Protein AF-0000000087802204 (afdb_homodimer)

Foldseek 3Di:
DDDDLVLLVLLCLLCLLLCADPNLQDQDLVVLLVSCVVCVVRSDVSDDPDDSNRSSVSSNVCSVVSLSPDVVNVCVSPVPLPDDDPVVVVVQVVQQVVQQVVLVVVLVVVVVVVVVVVVVVVVDDDPDPDPPPPDDDDDPDDDDDDDDDDDYDDDDDDPPDPPPPPPPPPPPPPVPPPPPPPPPDDAPDDAFDDLVVLLVLLVVLQLLLLQLLVVLCCVFPVVVCVVVVPDHSVVDGLLNSLVPCVSCVVVGDPPQFQLDPDDSNVLSVLQVSSVVCNVVSPGHHLVSSLVSLVSSLSRSVRNVPVVSNVVSVVVSVSSVSVSVSVVSSSSVVSVVVVVVVVVVVVVVVVVVVVVVVVVVVVVVVVVVVVVVVVVVVVVCCVPPVVVVVVVVVPPPPPPPDDPD/DDDDLVLLVLLCLLCLLLCADPNLQDQDLVVLLVSCVVCVVRSDVSDDPDDSNRSSVSSNVCSVVSLSPDVVNVCVSPVPLPDDDPVVVVVQVVQQVVQQVVLVVVLVVVVVVVVVVVVVVVVDDDPDPDPDPPDPPDDPDDDDDDDDDDDDDDDDDDPPDPPPPPPPPPVPPPVPPPPPPPPPDDAPDDAFDDLVVLLVLLVVLQLLLLQLLVVLCCVFPVVVCVVVVPPHSVVDGLLNSLVPCVVCVVVGDPPQFQLDPDDSNVLSVLQVSSVVCNVVSPGHHLVSSLVSLVSSLSRSVRNVPVVVNVVSVVVSVSSVVVSVSVVSSSSVVSVVVVVVVVVVVVVVVVVVVVVVVVVVVVVVVVVVVVVVVVVVVVVCCVPPVVVVVVVVVPPPPPPPPDPD

Structure (mmCIF, N/CA/C/O backbone):
data_AF-0000000087802204-model_v1
#
loop_
_entity.id
_entity.type
_entity.pdbx_description
1 polymer 'Ubiquinol-cytochrome-c reductase cytochrome c1'
#
loop_
_atom_site.group_PDB
_atom_site.id
_atom_site.type_symbol
_atom_site.label_atom_id
_atom_site.label_alt_id
_atom_site.label_comp_id
_atom_site.label_asym_id
_atom_site.label_entity_id
_atom_site.label_seq_id
_atom_site.pdbx_PDB_ins_code
_atom_site.Cartn_x
_atom_site.Cartn_y
_atom_site.Cartn_z
_atom_site.occupancy
_atom_site.B_iso_or_equiv
_atom_site.auth_seq_id
_atom_site.auth_comp_id
_atom_site.auth_asym_id
_atom_site.auth_atom_id
_atom_site.pdbx_PDB_model_num
ATOM 1 N N . MET A 1 1 ? -30.859 -22.484 -11.641 1 53.09 1 MET A N 1
ATOM 2 C CA . MET A 1 1 ? -30.141 -21.562 -10.789 1 53.09 1 MET A CA 1
ATOM 3 C C . MET A 1 1 ? -29.031 -20.859 -11.562 1 53.09 1 MET A C 1
ATOM 5 O O . MET A 1 1 ? -28.281 -21.516 -12.297 1 53.09 1 MET A O 1
ATOM 9 N N . SER A 1 2 ? -29.062 -19.656 -11.781 1 74.06 2 SER A N 1
ATOM 10 C CA . SER A 1 2 ? -28.203 -18.844 -12.625 1 74.06 2 SER A CA 1
ATOM 11 C C . SER A 1 2 ? -26.797 -18.734 -12.039 1 74.06 2 SER A C 1
ATOM 13 O O . SER A 1 2 ? -26.641 -18.484 -10.844 1 74.06 2 SER A O 1
ATOM 15 N N . TYR A 1 3 ? -25.906 -19.453 -12.609 1 83.38 3 TYR A N 1
ATOM 16 C CA . TYR A 1 3 ? -24.531 -19.406 -12.125 1 83.38 3 TYR A CA 1
ATOM 17 C C . TYR A 1 3 ? -23.75 -18.281 -12.812 1 83.38 3 TYR A C 1
ATOM 19 O O . TYR A 1 3 ? -24 -17.969 -13.977 1 83.38 3 TYR A O 1
ATOM 27 N N . SER A 1 4 ? -23 -17.625 -12.031 1 86.75 4 SER A N 1
ATOM 28 C CA . SER A 1 4 ? -22.172 -16.578 -12.602 1 86.75 4 SER A CA 1
ATOM 29 C C . SER A 1 4 ? -21.109 -17.172 -13.531 1 86.75 4 SER A C 1
ATOM 31 O O . SER A 1 4 ? -20.734 -18.328 -13.398 1 86.75 4 SER A O 1
ATOM 33 N N . ALA A 1 5 ? -20.703 -16.359 -14.477 1 87.81 5 ALA A N 1
ATOM 34 C CA . ALA A 1 5 ? -19.688 -16.781 -15.43 1 87.81 5 ALA A CA 1
ATOM 35 C C . ALA A 1 5 ? -18.391 -17.156 -14.719 1 87.81 5 ALA A C 1
ATOM 37 O O . ALA A 1 5 ? -17.688 -18.094 -15.125 1 87.81 5 ALA A O 1
ATOM 38 N N . ALA A 1 6 ? -18.109 -16.438 -13.664 1 88.12 6 ALA A N 1
ATOM 39 C CA . ALA A 1 6 ? -16.891 -16.688 -12.906 1 88.12 6 ALA A CA 1
ATOM 40 C C . ALA A 1 6 ? -16.953 -18.031 -12.188 1 88.12 6 ALA A C 1
ATOM 42 O O . ALA A 1 6 ? -15.961 -18.75 -12.117 1 88.12 6 ALA A O 1
ATOM 43 N N . GLU A 1 7 ? -18.109 -18.328 -11.68 1 90.56 7 GLU A N 1
ATOM 44 C CA . GLU A 1 7 ? -18.281 -19.609 -11.008 1 90.56 7 GLU A CA 1
ATOM 45 C C . GLU A 1 7 ? -18.172 -20.781 -11.992 1 90.56 7 GLU A C 1
ATOM 47 O O . GLU A 1 7 ? -17.531 -21.797 -11.68 1 90.56 7 GLU A O 1
ATOM 52 N N . LYS A 1 8 ? -18.766 -20.578 -13.156 1 93.38 8 LYS A N 1
ATOM 53 C CA . LYS A 1 8 ? -18.703 -21.625 -14.18 1 93.38 8 LYS A CA 1
ATOM 54 C C . LYS A 1 8 ? -17.25 -21.859 -14.633 1 93.38 8 LYS A C 1
ATOM 56 O O . LYS A 1 8 ? -16.859 -23 -14.852 1 93.38 8 LYS A O 1
ATOM 61 N N . GLN A 1 9 ? -16.578 -20.75 -14.734 1 93.19 9 GLN A N 1
ATOM 62 C CA . GLN A 1 9 ? -15.18 -20.859 -15.172 1 93.19 9 GLN A CA 1
ATOM 63 C C . GLN A 1 9 ? -14.344 -21.625 -14.141 1 93.19 9 GLN A C 1
ATOM 65 O O . GLN A 1 9 ? -13.5 -22.438 -14.508 1 93.19 9 GLN A O 1
ATOM 70 N N . ARG A 1 10 ? -14.57 -21.375 -12.906 1 91.88 10 ARG A N 1
ATOM 71 C CA . ARG A 1 10 ? -13.828 -22.031 -11.844 1 91.88 10 ARG A CA 1
ATOM 72 C C . ARG A 1 10 ? -14.125 -23.531 -11.82 1 91.88 10 ARG A C 1
ATOM 74 O O . ARG A 1 10 ? -13.211 -24.344 -11.664 1 91.88 10 ARG A O 1
ATOM 81 N N . VAL A 1 11 ? -15.328 -23.844 -11.961 1 94.31 11 VAL A N 1
ATOM 82 C CA . VAL A 1 11 ? -15.727 -25.25 -11.953 1 94.31 11 VAL A CA 1
ATOM 83 C C . VAL A 1 11 ? -15.18 -25.953 -13.195 1 94.31 11 VAL A C 1
ATOM 85 O O . VAL A 1 11 ? -14.734 -27.094 -13.125 1 94.31 11 VAL A O 1
ATOM 88 N N . PHE A 1 12 ? -15.234 -25.266 -14.297 1 95.06 12 PHE A N 1
ATOM 89 C CA . PHE A 1 12 ? -14.703 -25.828 -15.539 1 95.06 12 PHE A CA 1
ATOM 90 C C . PHE A 1 12 ? -13.234 -26.188 -15.375 1 95.06 12 PHE A C 1
ATOM 92 O O . PHE A 1 12 ? -12.82 -27.297 -15.727 1 95.06 12 PHE A O 1
ATOM 99 N N . LEU A 1 13 ? -12.492 -25.25 -14.836 1 93.38 13 LEU A N 1
ATOM 100 C CA . LEU A 1 13 ? -11.055 -25.453 -14.688 1 93.38 13 LEU A CA 1
ATOM 101 C C . LEU A 1 13 ? -10.766 -26.578 -13.688 1 93.38 13 LEU A C 1
ATOM 103 O O . LEU A 1 13 ? -9.883 -27.406 -13.914 1 93.38 13 LEU A O 1
ATOM 107 N N . ALA A 1 14 ? -11.484 -26.641 -12.633 1 93.44 14 ALA A N 1
ATOM 108 C CA . ALA A 1 14 ? -11.242 -27.625 -11.578 1 93.44 14 ALA A CA 1
ATOM 109 C C . ALA A 1 14 ? -11.664 -29.031 -12.023 1 93.44 14 ALA A C 1
ATOM 111 O O . ALA A 1 14 ? -11.055 -30.016 -11.633 1 93.44 14 ALA A O 1
ATOM 112 N N . CYS A 1 15 ? -12.672 -29.078 -12.891 1 94.56 15 CYS A N 1
ATOM 113 C CA . CYS A 1 15 ? -13.25 -30.375 -13.219 1 94.56 15 CYS A CA 1
ATOM 114 C C . CYS A 1 15 ? -12.836 -30.828 -14.617 1 94.56 15 CYS A C 1
ATOM 116 O O . CYS A 1 15 ? -13.117 -31.953 -15.016 1 94.56 15 CYS A O 1
ATOM 118 N N . LYS A 1 16 ? -12.156 -30.047 -15.328 1 93.62 16 LYS A N 1
ATOM 119 C CA . LYS A 1 16 ? -11.742 -30.375 -16.688 1 93.62 16 LYS A CA 1
ATOM 120 C C . LYS A 1 16 ? -10.922 -31.656 -16.719 1 93.62 16 LYS A C 1
ATOM 122 O O . LYS A 1 16 ? -11.102 -32.5 -17.609 1 93.62 16 LYS A O 1
ATOM 127 N N . PRO A 1 17 ? -10.102 -31.922 -15.695 1 92.44 17 PRO A N 1
ATOM 128 C CA . PRO A 1 17 ? -9.32 -33.156 -15.719 1 92.44 17 PRO A CA 1
ATOM 129 C C . PRO A 1 17 ? -10.188 -34.406 -15.531 1 92.44 17 PRO A C 1
ATOM 131 O O . PRO A 1 17 ? -9.883 -35.469 -16.094 1 92.44 17 PRO A O 1
ATOM 134 N N . ILE A 1 18 ? -11.234 -34.312 -14.781 1 93.75 18 ILE A N 1
ATOM 135 C CA . ILE A 1 18 ? -12.047 -35.469 -14.438 1 93.75 18 ILE A CA 1
ATOM 136 C C . ILE A 1 18 ? -13.039 -35.781 -15.555 1 93.75 18 ILE A C 1
ATOM 138 O O . ILE A 1 18 ? -13.508 -36.906 -15.703 1 93.75 18 ILE A O 1
ATOM 142 N N . PHE A 1 19 ? -13.383 -34.719 -16.281 1 93.88 19 PHE A N 1
ATOM 143 C CA . PHE A 1 19 ? -14.352 -34.906 -17.359 1 93.88 19 PHE A CA 1
ATOM 144 C C . PHE A 1 19 ? -13.672 -34.75 -18.719 1 93.88 19 PHE A C 1
ATOM 146 O O . PHE A 1 19 ? -14.078 -33.938 -19.531 1 93.88 19 PHE A O 1
ATOM 153 N N . ALA A 1 20 ? -12.656 -35.469 -18.891 1 88.31 20 ALA A N 1
ATOM 154 C CA . ALA A 1 20 ? -11.93 -35.531 -20.172 1 88.31 20 ALA A CA 1
ATOM 155 C C . ALA A 1 20 ? -12.109 -36.875 -20.828 1 88.31 20 ALA A C 1
ATOM 157 O O . ALA A 1 20 ? -12.5 -37.844 -20.188 1 88.31 20 ALA A O 1
ATOM 158 N N . GLY A 1 21 ? -11.977 -37 -22.156 1 82.5 21 GLY A N 1
ATOM 159 C CA . GLY A 1 21 ? -12.094 -38.281 -22.875 1 82.5 21 GLY A CA 1
ATOM 160 C C . GLY A 1 21 ? -13.5 -38.844 -22.859 1 82.5 21 GLY A C 1
ATOM 161 O O . GLY A 1 21 ? -14.469 -38.125 -23.125 1 82.5 21 GLY A O 1
ATOM 162 N N . PRO A 1 22 ? -13.602 -40.125 -22.469 1 83.06 22 PRO A N 1
ATOM 163 C CA . PRO A 1 22 ? -14.93 -40.75 -22.453 1 83.06 22 PRO A CA 1
ATOM 164 C C . PRO A 1 22 ? -15.836 -40.188 -21.359 1 83.06 22 PRO A C 1
ATOM 166 O O . PRO A 1 22 ? -17.062 -40.25 -21.484 1 83.06 22 PRO A O 1
ATOM 169 N N . GLN A 1 23 ? -15.227 -39.656 -20.391 1 90 23 GLN A N 1
ATOM 170 C CA . GLN A 1 23 ? -16 -39.156 -19.266 1 90 23 GLN A CA 1
ATOM 171 C C . GLN A 1 23 ? -16.641 -37.812 -19.594 1 90 23 GLN A C 1
ATOM 173 O O . GLN A 1 23 ? -17.469 -37.312 -18.828 1 90 23 GLN A O 1
ATOM 178 N N . ALA A 1 24 ? -16.234 -37.188 -20.688 1 91.38 24 ALA A N 1
ATOM 179 C CA . ALA A 1 24 ? -16.797 -35.906 -21.094 1 91.38 24 ALA A CA 1
ATOM 180 C C . ALA A 1 24 ? -18.219 -36.062 -21.641 1 91.38 24 ALA A C 1
ATOM 182 O O . ALA A 1 24 ? -18.953 -35.062 -21.766 1 91.38 24 ALA A O 1
ATOM 183 N N . GLY A 1 25 ? -18.594 -37.312 -21.859 1 89.88 25 GLY A N 1
ATOM 184 C CA . GLY A 1 25 ? -19.906 -37.562 -22.422 1 89.88 25 GLY A CA 1
ATOM 185 C C . GLY A 1 25 ? -20.953 -37.875 -21.359 1 89.88 25 GLY A C 1
ATOM 186 O O . GLY A 1 25 ? -22.109 -38.125 -21.688 1 89.88 25 GLY A O 1
ATOM 187 N N . LEU A 1 26 ? -20.609 -37.781 -20.141 1 92.19 26 LEU A N 1
ATOM 188 C CA . LEU A 1 26 ? -21.531 -38.062 -19.047 1 92.19 26 LEU A CA 1
ATOM 189 C C . LEU A 1 26 ? -22.641 -37 -18.984 1 92.19 26 LEU A C 1
ATOM 191 O O . LEU A 1 26 ? -22.375 -35.812 -19.172 1 92.19 26 LEU A O 1
ATOM 195 N N . ARG A 1 27 ? -23.953 -37.531 -18.75 1 93.44 27 ARG A N 1
ATOM 196 C CA . ARG A 1 27 ? -25.062 -36.594 -18.734 1 93.44 27 ARG A CA 1
ATOM 197 C C . ARG A 1 27 ? -25.922 -36.781 -17.469 1 93.44 27 ARG A C 1
ATOM 199 O O . ARG A 1 27 ? -26.609 -35.844 -17.047 1 93.44 27 ARG A O 1
ATOM 206 N N . LYS A 1 28 ? -25.75 -37.875 -16.875 1 93.69 28 LYS A N 1
ATOM 207 C CA . LYS A 1 28 ? -26.562 -38.188 -15.703 1 93.69 28 LYS A CA 1
ATOM 208 C C . LYS A 1 28 ? -25.969 -37.562 -14.438 1 93.69 28 LYS A C 1
ATOM 210 O O . LYS A 1 28 ? -24.797 -37.812 -14.125 1 93.69 28 LYS A O 1
ATOM 215 N N . LEU A 1 29 ? -26.797 -36.969 -13.727 1 94.44 29 LEU A N 1
ATOM 216 C CA . LEU A 1 29 ? -26.359 -36.188 -12.562 1 94.44 29 LEU A CA 1
ATOM 217 C C . LEU A 1 29 ? -25.797 -37.125 -11.492 1 94.44 29 LEU A C 1
ATOM 219 O O . LEU A 1 29 ? -24.812 -36.781 -10.828 1 94.44 29 LEU A O 1
ATOM 223 N N . LYS A 1 30 ? -26.344 -38.219 -11.305 1 93.69 30 LYS A N 1
ATOM 224 C CA . LYS A 1 30 ? -25.906 -39.156 -10.266 1 93.69 30 LYS A CA 1
ATOM 225 C C . LYS A 1 30 ? -24.484 -39.625 -10.523 1 93.69 30 LYS A C 1
ATOM 227 O O . LYS A 1 30 ? -23.672 -39.719 -9.594 1 93.69 30 LYS A O 1
ATOM 232 N N . ILE A 1 31 ? -24.172 -39.875 -11.781 1 95 31 ILE A N 1
ATOM 233 C CA . ILE A 1 31 ? -22.844 -40.375 -12.156 1 95 31 ILE A CA 1
ATOM 234 C C . ILE A 1 31 ? -21.828 -39.25 -12.055 1 95 31 ILE A C 1
ATOM 236 O O . ILE A 1 31 ? -20.688 -39.469 -11.625 1 95 31 ILE A O 1
ATOM 240 N N . ILE A 1 32 ? -22.328 -38.094 -12.445 1 95.38 32 ILE A N 1
ATOM 241 C CA . ILE A 1 32 ? -21.469 -36.938 -12.383 1 95.38 32 ILE A CA 1
ATOM 242 C C . ILE A 1 32 ? -21.094 -36.625 -10.93 1 95.38 32 ILE A C 1
ATOM 244 O O . ILE A 1 32 ? -19.938 -36.375 -10.617 1 95.38 32 ILE A O 1
ATOM 248 N N . LYS A 1 33 ? -22.094 -36.625 -10.078 1 95.12 33 LYS A N 1
ATOM 249 C CA . LYS A 1 33 ? -21.875 -36.406 -8.656 1 95.12 33 LYS A CA 1
ATOM 250 C C . LYS A 1 33 ? -20.922 -37.438 -8.055 1 95.12 33 LYS A C 1
ATOM 252 O O . LYS A 1 33 ? -20.062 -37.094 -7.234 1 95.12 33 LYS A O 1
ATOM 257 N N . LYS A 1 34 ? -21.016 -38.625 -8.5 1 94.69 34 LYS A N 1
ATOM 258 C CA . LYS A 1 34 ? -20.156 -39.688 -7.992 1 94.69 34 LYS A CA 1
ATOM 259 C C . LYS A 1 34 ? -18.703 -39.5 -8.43 1 94.69 34 LYS A C 1
ATOM 261 O O . LYS A 1 34 ? -17.781 -39.688 -7.641 1 94.69 34 LYS A O 1
ATOM 266 N N . ARG A 1 35 ? -18.578 -39.156 -9.688 1 94.31 35 ARG A N 1
ATOM 267 C CA . ARG A 1 35 ? -17.234 -38.938 -10.203 1 94.31 35 ARG A CA 1
ATOM 268 C C . ARG A 1 35 ? -16.531 -37.812 -9.477 1 94.31 35 ARG A C 1
ATOM 270 O O . ARG A 1 35 ? -15.336 -37.906 -9.172 1 94.31 35 ARG A O 1
ATOM 277 N N . ILE A 1 36 ? -17.297 -36.75 -9.195 1 94.38 36 ILE A N 1
ATOM 278 C CA . ILE A 1 36 ? -16.734 -35.625 -8.477 1 94.38 36 ILE A CA 1
ATOM 279 C C . ILE A 1 36 ? -16.438 -36 -7.031 1 94.38 36 ILE A C 1
ATOM 281 O O . ILE A 1 36 ? -15.406 -35.625 -6.48 1 94.38 36 ILE A O 1
ATOM 285 N N . ALA A 1 37 ? -17.281 -36.812 -6.492 1 94.44 37 ALA A N 1
ATOM 286 C CA . ALA A 1 37 ? -17.125 -37.25 -5.113 1 94.44 37 ALA A CA 1
ATOM 287 C C . ALA A 1 37 ? -15.891 -38.156 -4.969 1 94.44 37 ALA A C 1
ATOM 289 O O . ALA A 1 37 ? -15.219 -38.125 -3.932 1 94.44 37 ALA A O 1
ATOM 290 N N . ASP A 1 38 ? -15.586 -38.906 -6.027 1 93.5 38 ASP A N 1
ATOM 291 C CA . ASP A 1 38 ? -14.43 -39.812 -6.004 1 93.5 38 ASP A CA 1
ATOM 292 C C . ASP A 1 38 ? -13.125 -39 -5.91 1 93.5 38 ASP A C 1
ATOM 294 O O . ASP A 1 38 ? -12.117 -39.531 -5.426 1 93.5 38 ASP A O 1
ATOM 298 N N . HIS A 1 39 ? -13.133 -37.812 -6.375 1 93.69 39 HIS A N 1
ATOM 299 C CA . HIS A 1 39 ? -11.922 -36.969 -6.379 1 93.69 39 HIS A CA 1
ATOM 300 C C . HIS A 1 39 ? -12.117 -35.719 -5.559 1 93.69 39 HIS A C 1
ATOM 302 O O . HIS A 1 39 ? -11.453 -34.688 -5.801 1 93.69 39 HIS A O 1
ATOM 308 N N . GLU A 1 40 ? -13.008 -35.75 -4.652 1 91.5 40 GLU A N 1
ATOM 309 C CA . GLU A 1 40 ? -13.406 -34.562 -3.895 1 91.5 40 GLU A CA 1
ATOM 310 C C . GLU A 1 40 ? -12.242 -34 -3.082 1 91.5 40 GLU A C 1
ATOM 312 O O . GLU A 1 40 ? -12.117 -32.781 -2.924 1 91.5 40 GLU A O 1
ATOM 317 N N . ASN A 1 41 ? -11.383 -34.875 -2.611 1 90.94 41 ASN A N 1
ATOM 318 C CA . ASN A 1 41 ? -10.258 -34.438 -1.781 1 90.94 41 ASN A CA 1
ATOM 319 C C . ASN A 1 41 ? -9.328 -33.5 -2.537 1 90.94 41 ASN A C 1
ATOM 321 O O . ASN A 1 41 ? -8.711 -32.625 -1.938 1 90.94 41 ASN A O 1
ATOM 325 N N . LEU A 1 42 ? -9.266 -33.656 -3.828 1 91.31 42 LEU A N 1
ATOM 326 C CA . LEU A 1 42 ? -8.336 -32.844 -4.621 1 91.31 42 LEU A CA 1
ATOM 327 C C . LEU A 1 42 ? -9.055 -31.672 -5.281 1 91.31 42 LEU A C 1
ATOM 329 O O . LEU A 1 42 ? -8.43 -30.656 -5.598 1 91.31 42 LEU A O 1
ATOM 333 N N . ILE A 1 43 ? -10.383 -31.75 -5.449 1 92.06 43 ILE A N 1
ATOM 334 C CA . ILE A 1 43 ? -11.141 -30.734 -6.156 1 92.06 43 ILE A CA 1
ATOM 335 C C . ILE A 1 43 ? -11.625 -29.672 -5.164 1 92.06 43 ILE A C 1
ATOM 337 O O . ILE A 1 43 ? -11.688 -28.484 -5.496 1 92.06 43 ILE A O 1
ATOM 341 N N . ARG A 1 44 ? -11.867 -30.031 -3.953 1 89.69 44 ARG A N 1
ATOM 342 C CA . ARG A 1 44 ? -12.477 -29.156 -2.949 1 89.69 44 ARG A CA 1
ATOM 343 C C . ARG A 1 44 ? -11.586 -27.969 -2.646 1 89.69 44 ARG A C 1
ATOM 345 O O . ARG A 1 44 ? -12.07 -26.828 -2.582 1 89.69 44 ARG A O 1
ATOM 352 N N . PRO A 1 45 ? -10.312 -28.219 -2.51 1 88.88 45 PRO A N 1
ATOM 353 C CA . PRO A 1 45 ? -9.461 -27.078 -2.193 1 88.88 45 PRO A CA 1
ATOM 354 C C . PRO A 1 45 ? -9.422 -26.047 -3.314 1 88.88 45 PRO A C 1
ATOM 356 O O . PRO A 1 45 ? -9.133 -24.859 -3.068 1 88.88 45 PRO A O 1
ATOM 359 N N . MET A 1 46 ? -9.695 -26.438 -4.516 1 90.94 46 MET A N 1
ATOM 360 C CA . MET A 1 46 ? -9.641 -25.547 -5.668 1 90.94 46 MET A CA 1
ATOM 361 C C . MET A 1 46 ? -10.945 -24.766 -5.809 1 90.94 46 MET A C 1
ATOM 363 O O . MET A 1 46 ? -11.016 -23.797 -6.559 1 90.94 46 MET A O 1
ATOM 367 N N . LEU A 1 47 ? -11.969 -25.219 -5.125 1 92.06 47 LEU A N 1
ATOM 368 C CA . LEU A 1 47 ? -13.281 -24.578 -5.184 1 92.06 47 LEU A CA 1
ATOM 369 C C . LEU A 1 47 ? -13.758 -24.203 -3.787 1 92.06 47 LEU A C 1
ATOM 371 O O . LEU A 1 47 ? -14.789 -24.688 -3.324 1 92.06 47 LEU A O 1
ATOM 375 N N . PRO A 1 48 ? -13.031 -23.203 -3.303 1 87.38 48 PRO A N 1
ATOM 376 C CA . PRO A 1 48 ? -13.477 -22.812 -1.961 1 87.38 48 PRO A CA 1
ATOM 377 C C . PRO A 1 48 ? -14.883 -22.219 -1.95 1 87.38 48 PRO A C 1
ATOM 379 O O . PRO A 1 48 ? -15.211 -21.406 -2.812 1 87.38 48 PRO A O 1
ATOM 382 N N . GLY A 1 49 ? -15.719 -22.688 -1.049 1 85.75 49 GLY A N 1
ATOM 383 C CA . GLY A 1 49 ? -17.062 -22.141 -0.892 1 85.75 49 GLY A CA 1
ATOM 384 C C . GLY A 1 49 ? -18.109 -22.906 -1.689 1 85.75 49 GLY A C 1
ATOM 385 O O . GLY A 1 49 ? -19.297 -22.625 -1.577 1 85.75 49 GLY A O 1
ATOM 386 N N . PHE A 1 50 ? -17.625 -23.766 -2.568 1 89.75 50 PHE A N 1
ATOM 387 C CA . PHE A 1 50 ? -18.562 -24.531 -3.383 1 89.75 50 PHE A CA 1
ATOM 388 C C . PHE A 1 50 ? -18.938 -25.828 -2.691 1 89.75 50 PHE A C 1
ATOM 390 O O . PHE A 1 50 ? -18.109 -26.469 -2.059 1 89.75 50 PHE A O 1
ATOM 397 N N . ASN A 1 51 ? -20.172 -26.156 -2.719 1 90.31 51 ASN A N 1
ATOM 398 C CA . ASN A 1 51 ? -20.641 -27.469 -2.258 1 90.31 51 ASN A CA 1
ATOM 399 C C . ASN A 1 51 ? -20.703 -28.469 -3.402 1 90.31 51 ASN A C 1
ATOM 401 O O . ASN A 1 51 ? -20.625 -28.094 -4.574 1 90.31 51 ASN A O 1
ATOM 405 N N . LEU A 1 52 ? -20.766 -29.734 -3.045 1 92.56 52 LEU A N 1
ATOM 406 C CA . LEU A 1 52 ? -20.766 -30.812 -4.023 1 92.56 52 LEU A CA 1
ATOM 407 C C . LEU A 1 52 ? -21.984 -30.719 -4.934 1 92.56 52 LEU A C 1
ATOM 409 O O . LEU A 1 52 ? -21.875 -30.938 -6.145 1 92.56 52 LEU A O 1
ATOM 413 N N . LYS A 1 53 ? -23.094 -30.359 -4.375 1 91.69 53 LYS A N 1
ATOM 414 C CA . LYS A 1 53 ? -24.328 -30.266 -5.148 1 91.69 53 LYS A CA 1
ATOM 415 C C . LYS A 1 53 ? -24.234 -29.141 -6.18 1 91.69 53 LYS A C 1
ATOM 417 O O . LYS A 1 53 ? -24.641 -29.328 -7.332 1 91.69 53 LYS A O 1
ATOM 422 N N . ARG A 1 54 ? -23.703 -28.062 -5.723 1 92.19 54 ARG A N 1
ATOM 423 C CA . ARG A 1 54 ? -23.562 -26.922 -6.609 1 92.19 54 ARG A CA 1
ATOM 424 C C . ARG A 1 54 ? -22.562 -27.188 -7.723 1 92.19 54 ARG A C 1
ATOM 426 O O . ARG A 1 54 ? -22.812 -26.875 -8.883 1 92.19 54 ARG A O 1
ATOM 433 N N . THR A 1 55 ? -21.438 -27.75 -7.289 1 94.38 55 THR A N 1
ATOM 434 C CA . THR A 1 55 ? -20.406 -28.078 -8.273 1 94.38 55 THR A CA 1
ATOM 435 C C . THR A 1 55 ? -20.953 -29.047 -9.312 1 94.38 55 THR A C 1
ATOM 437 O O . THR A 1 55 ? -20.719 -28.891 -10.508 1 94.38 55 THR A O 1
ATOM 440 N N . ALA A 1 56 ? -21.719 -30.047 -8.859 1 95.06 56 ALA A N 1
ATOM 441 C CA . ALA A 1 56 ? -22.266 -31.047 -9.758 1 95.06 56 ALA A CA 1
ATOM 442 C C . ALA A 1 56 ? -23.312 -30.438 -10.695 1 95.06 56 ALA A C 1
ATOM 444 O O . ALA A 1 56 ? -23.391 -30.797 -11.875 1 95.06 56 ALA A O 1
ATOM 445 N N . GLY A 1 57 ? -24.062 -29.516 -10.164 1 93.69 57 GLY A N 1
ATOM 446 C CA . GLY A 1 57 ? -25.047 -28.828 -10.992 1 93.69 57 GLY A CA 1
ATOM 447 C C . GLY A 1 57 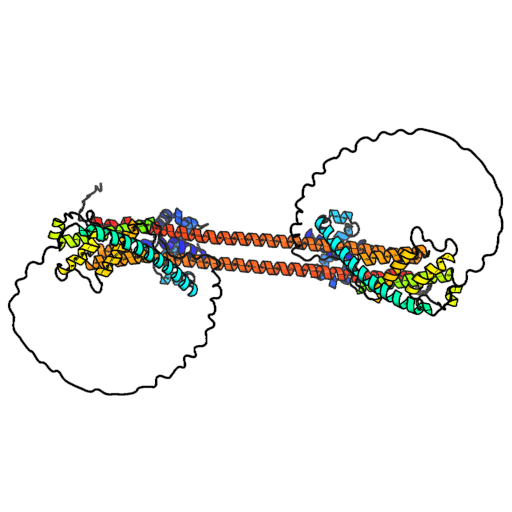? -24.422 -28.031 -12.125 1 93.69 57 GLY A C 1
ATOM 448 O O . GLY A 1 57 ? -24.891 -28.094 -13.266 1 93.69 57 GLY A O 1
ATOM 449 N N . ILE A 1 58 ? -23.391 -27.297 -11.812 1 95.12 58 ILE A N 1
ATOM 450 C CA . ILE A 1 58 ? -22.703 -26.484 -12.82 1 95.12 58 ILE A CA 1
ATOM 451 C C . ILE A 1 58 ? -22.016 -27.406 -13.828 1 95.12 58 ILE A C 1
ATOM 453 O O . ILE A 1 58 ? -22.078 -27.156 -15.039 1 95.12 58 ILE A O 1
ATOM 457 N N . ALA A 1 59 ? -21.391 -28.453 -13.297 1 95.38 59 ALA A N 1
ATOM 458 C CA . ALA A 1 59 ? -20.703 -29.406 -14.172 1 95.38 59 ALA A CA 1
ATOM 459 C C . ALA A 1 59 ? -21.672 -30.062 -15.148 1 95.38 59 ALA A C 1
ATOM 461 O O . ALA A 1 59 ? -21.344 -30.25 -16.328 1 95.38 59 ALA A O 1
ATOM 462 N N . LYS A 1 60 ? -22.844 -30.391 -14.664 1 95.31 60 LYS A N 1
ATOM 463 C CA . LYS A 1 60 ? -23.859 -31.016 -15.531 1 95.31 60 LYS A CA 1
ATOM 464 C C . LYS A 1 60 ? -24.25 -30.062 -16.656 1 95.31 60 LYS A C 1
ATOM 466 O O . LYS A 1 60 ? -24.391 -30.484 -17.812 1 95.31 60 LYS A O 1
ATOM 471 N N . ASP A 1 61 ? -24.484 -28.859 -16.281 1 94.94 61 ASP A N 1
ATOM 472 C CA . ASP A 1 61 ? -24.844 -27.859 -17.297 1 94.94 61 ASP A CA 1
ATOM 473 C C . ASP A 1 61 ? -23.766 -27.75 -18.359 1 94.94 61 ASP A C 1
ATOM 475 O O . ASP A 1 61 ? -24.062 -27.719 -19.562 1 94.94 61 ASP A O 1
ATOM 479 N N . LEU A 1 62 ? -22.5 -27.656 -17.953 1 95.25 62 LEU A N 1
ATOM 480 C CA . LEU A 1 62 ? -21.375 -27.516 -18.875 1 95.25 62 LEU A CA 1
ATOM 481 C C . LEU A 1 62 ? -21.203 -28.766 -19.719 1 95.25 62 LEU A C 1
ATOM 483 O O . LEU A 1 62 ? -20.844 -28.688 -20.891 1 95.25 62 LEU A O 1
ATOM 487 N N . LEU A 1 63 ? -21.453 -29.969 -19.125 1 95.75 63 LEU A N 1
ATOM 488 C CA . LEU A 1 63 ? -21.359 -31.234 -19.844 1 95.75 63 LEU A CA 1
ATOM 489 C C . LEU A 1 63 ? -22.453 -31.344 -20.891 1 95.75 63 LEU A C 1
ATOM 491 O O . LEU A 1 63 ? -22.219 -31.844 -22 1 95.75 63 LEU A O 1
ATOM 495 N N . GLN A 1 64 ? -23.641 -30.891 -20.562 1 93.94 64 GLN A N 1
ATOM 496 C CA . GLN A 1 64 ? -24.75 -30.922 -21.5 1 93.94 64 GLN A CA 1
ATOM 497 C C . GLN A 1 64 ? -24.484 -30.031 -22.719 1 93.94 64 GLN A C 1
ATOM 499 O O . GLN A 1 64 ? -24.891 -30.359 -23.828 1 93.94 64 GLN A O 1
ATOM 504 N N . ARG A 1 65 ? -23.812 -28.953 -22.469 1 94 65 ARG A N 1
ATOM 505 C CA . ARG A 1 65 ? -23.5 -28.031 -23.547 1 94 65 ARG A CA 1
ATOM 506 C C . ARG A 1 65 ? -22.219 -28.453 -24.266 1 94 65 ARG A C 1
ATOM 508 O O . ARG A 1 65 ? -21.719 -27.734 -25.141 1 94 65 ARG A O 1
ATOM 515 N N . GLU A 1 66 ? -21.609 -29.484 -23.844 1 94.06 66 GLU A N 1
ATOM 516 C CA . GLU A 1 66 ? -20.453 -30.125 -24.469 1 94.06 66 GLU A CA 1
ATOM 517 C C . GLU A 1 66 ? -19.203 -29.234 -24.359 1 94.06 66 GLU A C 1
ATOM 519 O O . GLU A 1 66 ? -18.375 -29.203 -25.266 1 94.06 66 GLU A O 1
ATOM 524 N N . VAL A 1 67 ? -19.156 -28.469 -23.344 1 93.81 67 VAL A N 1
ATOM 525 C CA . VAL A 1 67 ? -18.031 -27.547 -23.141 1 93.81 67 VAL A CA 1
ATOM 526 C C . VAL A 1 67 ? -16.797 -28.344 -22.75 1 93.81 67 VAL A C 1
ATOM 528 O O . VAL A 1 67 ? -15.672 -27.984 -23.125 1 93.81 67 VAL A O 1
ATOM 531 N N . PHE A 1 68 ? -16.969 -29.484 -22.031 1 94 68 PHE A N 1
ATOM 532 C CA . PHE A 1 68 ? -15.836 -30.312 -21.625 1 94 68 PHE A CA 1
ATOM 533 C C . PHE A 1 68 ? -15.32 -31.156 -22.781 1 94 68 PHE A C 1
ATOM 535 O O . PHE A 1 68 ? -14.141 -31.5 -22.828 1 94 68 PHE A O 1
ATOM 542 N N . GLN A 1 69 ? -16.125 -31.438 -23.734 1 89.94 69 GLN A N 1
ATOM 543 C CA . GLN A 1 69 ? -15.812 -32.375 -24.812 1 89.94 69 GLN A CA 1
ATOM 544 C C . GLN A 1 69 ? -15.148 -31.656 -25.984 1 89.94 69 GLN A C 1
ATOM 546 O O . GLN A 1 69 ? -14.188 -32.156 -26.562 1 89.94 69 GLN A O 1
ATOM 551 N N . LEU A 1 70 ? -15.711 -30.469 -26.281 1 90.5 70 LEU A N 1
ATOM 552 C CA . LEU A 1 70 ? -15.227 -29.75 -27.469 1 90.5 70 LEU A CA 1
ATOM 553 C C . LEU A 1 70 ? -14.461 -28.484 -27.062 1 90.5 70 LEU A C 1
ATOM 555 O O . LEU A 1 70 ? -15.023 -27.609 -26.406 1 90.5 70 LEU A O 1
ATOM 559 N N . ASP A 1 71 ? -13.32 -28.359 -27.578 1 88.88 71 ASP A N 1
ATOM 560 C CA . ASP A 1 71 ? -12.477 -27.203 -27.281 1 88.88 71 ASP A CA 1
ATOM 561 C C . ASP A 1 71 ? -13.07 -25.922 -27.859 1 88.88 71 ASP A C 1
ATOM 563 O O . ASP A 1 71 ? -12.953 -24.859 -27.25 1 88.88 71 ASP A O 1
ATOM 567 N N . MET A 1 72 ? -13.703 -26.062 -28.953 1 91.56 72 MET A N 1
ATOM 568 C CA . MET A 1 72 ? -14.281 -24.891 -29.609 1 91.56 72 MET A CA 1
ATOM 569 C C . MET A 1 72 ? -15.383 -24.266 -28.766 1 91.56 72 MET A C 1
ATOM 571 O O . MET A 1 72 ? -15.477 -23.047 -28.656 1 91.56 72 MET A O 1
ATOM 575 N N . LYS A 1 73 ? -16.172 -25.094 -28.172 1 93.44 73 LYS A N 1
ATOM 576 C CA . LYS A 1 73 ? -17.25 -24.594 -27.344 1 93.44 73 LYS A CA 1
ATOM 577 C C . LYS A 1 73 ? -16.719 -24.016 -26.031 1 93.44 73 LYS A C 1
ATOM 579 O O . LYS A 1 73 ? -17.281 -23.047 -25.5 1 93.44 73 LYS A O 1
ATOM 584 N N . ALA A 1 74 ? -15.656 -24.625 -25.578 1 93.44 74 ALA A N 1
ATOM 585 C CA . ALA A 1 74 ? -15.016 -24.078 -24.375 1 93.44 74 ALA A CA 1
ATOM 586 C C . ALA A 1 74 ? -14.438 -22.703 -24.641 1 93.44 74 ALA A C 1
ATOM 588 O O . ALA A 1 74 ? -14.516 -21.812 -23.781 1 93.44 74 ALA A O 1
ATOM 589 N N . ARG A 1 75 ? -13.898 -22.469 -25.812 1 92.12 75 ARG A N 1
ATOM 590 C CA . ARG A 1 75 ? -13.312 -21.188 -26.188 1 92.12 75 ARG A CA 1
ATOM 591 C C . ARG A 1 75 ? -14.375 -20.109 -26.297 1 92.12 75 ARG A C 1
ATOM 593 O O . ARG A 1 75 ? -14.125 -18.938 -26 1 92.12 75 ARG A O 1
ATOM 600 N N . VAL A 1 76 ? -15.547 -20.531 -26.766 1 92.31 76 VAL A N 1
ATOM 601 C CA . VAL A 1 76 ? -16.641 -19.578 -26.906 1 92.31 76 VAL A CA 1
ATOM 602 C C . VAL A 1 76 ? -17.203 -19.219 -25.547 1 92.31 76 VAL A C 1
ATOM 604 O O . VAL A 1 76 ? -17.516 -18.047 -25.281 1 92.31 76 VAL A O 1
ATOM 607 N N . GLU A 1 77 ? -17.281 -20.219 -24.703 1 92.44 77 GLU A N 1
ATOM 608 C CA . GLU A 1 77 ? -17.844 -19.984 -23.375 1 92.44 77 GLU A CA 1
ATOM 609 C C . GLU A 1 77 ? -16.875 -19.203 -22.5 1 92.44 77 GLU A C 1
ATOM 611 O O . GLU A 1 77 ? -17.297 -18.375 -21.688 1 92.44 77 GLU A O 1
ATOM 616 N N . PHE A 1 78 ? -15.602 -19.641 -22.578 1 93.31 78 PHE A N 1
ATOM 617 C CA . PHE A 1 78 ? -14.586 -18.984 -21.766 1 93.31 78 PHE A CA 1
ATOM 618 C C . PHE A 1 78 ? -13.422 -18.5 -22.609 1 93.31 78 PHE A C 1
ATOM 620 O O . PHE A 1 78 ? -12.312 -19.016 -22.516 1 93.31 78 PHE A O 1
ATOM 627 N N . PRO A 1 79 ? -13.57 -17.391 -23.281 1 88.75 79 PRO A N 1
ATOM 628 C CA . PRO A 1 79 ? -12.531 -16.922 -24.203 1 88.75 79 PRO A CA 1
ATOM 629 C C . PRO A 1 79 ? -11.266 -16.469 -23.469 1 88.75 79 PRO A C 1
ATOM 631 O O . PRO A 1 79 ? -10.164 -16.641 -23.984 1 88.75 79 PRO A O 1
ATOM 634 N N . ASP A 1 80 ? -11.359 -16.016 -22.266 1 87 80 ASP A N 1
ATOM 635 C CA . ASP A 1 80 ? -10.227 -15.461 -21.531 1 87 80 ASP A CA 1
ATOM 636 C C . ASP A 1 80 ? -9.234 -16.562 -21.141 1 87 80 ASP A C 1
ATOM 638 O O . ASP A 1 80 ? -8.062 -16.281 -20.875 1 87 80 ASP A O 1
ATOM 642 N N . LEU A 1 81 ? -9.68 -17.766 -21.031 1 88.94 81 LEU A N 1
ATOM 643 C CA . LEU A 1 81 ? -8.828 -18.875 -20.609 1 88.94 81 LEU A CA 1
ATOM 644 C C . LEU A 1 81 ? -7.871 -19.297 -21.719 1 88.94 81 LEU A C 1
ATOM 646 O O . LEU A 1 81 ? -6.82 -19.875 -21.453 1 88.94 81 LEU A O 1
ATOM 650 N N . TYR A 1 82 ? -8.227 -19 -22.953 1 86.94 82 TYR A N 1
ATOM 651 C CA . TYR A 1 82 ? -7.465 -19.547 -24.078 1 86.94 82 TYR A CA 1
ATOM 652 C C . TYR A 1 82 ? -6.645 -18.453 -24.75 1 86.94 82 TYR A C 1
ATOM 654 O O . TYR A 1 82 ? -6.023 -18.672 -25.781 1 86.94 82 TYR A O 1
ATOM 662 N N . VAL A 1 83 ? -6.711 -17.266 -24.156 1 80.88 83 VAL A N 1
ATOM 663 C CA . VAL A 1 83 ? -5.895 -16.172 -24.672 1 80.88 83 VAL A CA 1
ATOM 664 C C . VAL A 1 83 ? -4.625 -16.031 -23.844 1 80.88 83 VAL A C 1
ATOM 666 O O . VAL A 1 83 ? -4.695 -15.883 -22.609 1 80.88 83 VAL A O 1
ATOM 669 N N . SER A 1 84 ? -3.518 -16.531 -24.391 1 75.75 84 SER A N 1
ATOM 670 C CA . SER A 1 84 ? -2.258 -16.344 -23.672 1 75.75 84 SER A CA 1
ATOM 671 C C . SER A 1 84 ? -1.37 -15.32 -24.375 1 75.75 84 SER A C 1
ATOM 673 O O . SER A 1 84 ? -1.44 -15.148 -25.594 1 75.75 84 SER A O 1
ATOM 675 N N . SER A 1 85 ? -0.71 -14.586 -23.547 1 80.31 85 SER A N 1
ATOM 676 C CA . SER A 1 85 ? 0.234 -13.625 -24.094 1 80.31 85 SER A CA 1
ATOM 677 C C . SER A 1 85 ? 1.438 -14.32 -24.719 1 80.31 85 SER A C 1
ATOM 679 O O . SER A 1 85 ? 1.963 -15.281 -24.156 1 80.31 85 SER A O 1
ATOM 681 N N . PRO A 1 86 ? 1.779 -13.922 -25.891 1 83.12 86 PRO A N 1
ATOM 682 C CA . PRO A 1 86 ? 2.955 -14.508 -26.547 1 83.12 86 PRO A CA 1
ATOM 683 C C . PRO A 1 86 ? 4.203 -14.445 -25.672 1 83.12 86 PRO A C 1
ATOM 685 O O . PRO A 1 86 ? 5.008 -15.383 -25.672 1 83.12 86 PRO A O 1
ATOM 688 N N . ALA A 1 87 ? 4.316 -13.375 -24.984 1 82 87 ALA A N 1
ATOM 689 C CA . ALA A 1 87 ? 5.484 -13.227 -24.109 1 82 87 ALA A CA 1
ATOM 690 C C . ALA A 1 87 ? 5.516 -14.32 -23.047 1 82 87 ALA A C 1
ATOM 692 O O . ALA A 1 87 ? 6.574 -14.883 -22.75 1 82 87 ALA A O 1
ATOM 693 N N . LYS A 1 88 ? 4.391 -14.625 -22.516 1 84.75 88 LYS A N 1
ATOM 694 C CA . LYS A 1 88 ? 4.305 -15.68 -21.5 1 84.75 88 LYS A CA 1
ATOM 695 C C . LYS A 1 88 ? 4.609 -17.047 -22.109 1 84.75 88 LYS A C 1
ATOM 697 O O . LYS A 1 88 ? 5.262 -17.875 -21.469 1 84.75 88 LYS A O 1
ATOM 702 N N . GLU A 1 89 ? 4.156 -17.266 -23.266 1 86.88 89 GLU A N 1
ATOM 703 C CA . GLU A 1 89 ? 4.391 -18.531 -23.938 1 86.88 89 GLU A CA 1
ATOM 704 C C . GLU A 1 89 ? 5.879 -18.766 -24.188 1 86.88 89 GLU A C 1
ATOM 706 O O . GLU A 1 89 ? 6.375 -19.875 -24 1 86.88 89 GLU A O 1
ATOM 711 N N . VAL A 1 90 ? 6.527 -17.703 -24.625 1 89.44 90 VAL A N 1
ATOM 712 C CA . VAL A 1 90 ? 7.965 -17.797 -24.859 1 89.44 90 VAL A CA 1
ATOM 713 C C . VAL A 1 90 ? 8.68 -18.125 -23.562 1 89.44 90 VAL A C 1
ATOM 715 O O . VAL A 1 90 ? 9.594 -18.953 -23.531 1 89.44 90 VAL A O 1
ATOM 718 N N . GLN A 1 91 ? 8.242 -17.531 -22.562 1 88.44 91 GLN A N 1
ATOM 719 C CA . GLN A 1 91 ? 8.852 -17.781 -21.25 1 88.44 91 GLN A CA 1
ATOM 720 C C . GLN A 1 91 ? 8.594 -19.203 -20.797 1 88.44 91 GLN A C 1
ATOM 722 O O . GLN A 1 91 ? 9.492 -19.859 -20.266 1 88.44 91 GLN A O 1
ATOM 727 N N . HIS A 1 92 ? 7.359 -19.688 -20.969 1 90.62 92 HIS A N 1
ATOM 728 C CA . HIS A 1 92 ? 7.008 -21.047 -20.594 1 90.62 92 HIS A CA 1
ATOM 729 C C . HIS A 1 92 ? 7.863 -22.062 -21.359 1 90.62 92 HIS A C 1
ATOM 731 O O . HIS A 1 92 ? 8.375 -23.016 -20.75 1 90.62 92 HIS A O 1
ATOM 737 N N . ASP A 1 93 ? 7.992 -21.812 -22.609 1 91.5 93 ASP A N 1
ATOM 738 C CA . ASP A 1 93 ? 8.797 -22.703 -23.438 1 91.5 93 ASP A CA 1
ATOM 739 C C . ASP A 1 93 ? 10.25 -22.703 -22.984 1 91.5 93 ASP A C 1
ATOM 741 O O . ASP A 1 93 ? 10.914 -23.75 -23.031 1 91.5 93 ASP A O 1
ATOM 745 N N . ALA A 1 94 ? 10.719 -21.516 -22.625 1 91.62 94 ALA A N 1
ATOM 746 C CA . ALA A 1 94 ? 12.094 -21.422 -22.141 1 91.62 94 ALA A CA 1
ATOM 747 C C . ALA A 1 94 ? 12.297 -22.281 -20.906 1 91.62 94 ALA A C 1
ATOM 749 O O . ALA A 1 94 ? 13.328 -22.938 -20.75 1 91.62 94 ALA A O 1
ATOM 750 N N . PHE A 1 95 ? 11.297 -22.25 -20.031 1 92.25 95 PHE A N 1
ATOM 751 C CA . PHE A 1 95 ? 11.375 -23.062 -18.812 1 92.25 95 PHE A CA 1
ATOM 752 C C . PHE A 1 95 ? 11.344 -24.547 -19.156 1 92.25 95 PHE A C 1
ATOM 754 O O . PHE A 1 95 ? 12.086 -25.344 -18.562 1 92.25 95 PHE A O 1
ATOM 761 N N . GLU A 1 96 ? 10.484 -24.938 -20.062 1 93.94 96 GLU A N 1
ATOM 762 C CA . GLU A 1 96 ? 10.375 -26.328 -20.5 1 93.94 96 GLU A CA 1
ATOM 763 C C . GLU A 1 96 ? 11.68 -26.797 -21.125 1 93.94 96 GLU A C 1
ATOM 765 O O . GLU A 1 96 ? 12.148 -27.906 -20.828 1 93.94 96 GLU A O 1
ATOM 770 N N . ASP A 1 97 ? 12.297 -26 -21.938 1 93.5 97 ASP A N 1
ATOM 771 C CA . ASP A 1 97 ? 13.539 -26.344 -22.625 1 93.5 97 ASP A CA 1
ATOM 772 C C . ASP A 1 97 ? 14.695 -26.5 -21.641 1 93.5 97 ASP A C 1
ATOM 774 O O . ASP A 1 97 ? 15.523 -27.391 -21.766 1 93.5 97 ASP A O 1
ATOM 778 N N . GLU A 1 98 ? 14.734 -25.594 -20.75 1 93.31 98 GLU A N 1
ATOM 779 C CA . GLU A 1 98 ? 15.781 -25.656 -19.734 1 93.31 98 GLU A CA 1
ATOM 780 C C . GLU A 1 98 ? 15.672 -26.953 -18.906 1 93.31 98 GLU A C 1
ATOM 782 O O . GLU A 1 98 ? 16.672 -27.578 -18.609 1 93.31 98 GLU A O 1
ATOM 787 N N . ALA A 1 99 ? 14.477 -27.297 -18.562 1 93.31 99 ALA A N 1
ATOM 788 C CA . ALA A 1 99 ? 14.258 -28.531 -17.812 1 93.31 99 ALA A CA 1
ATOM 789 C C . ALA A 1 99 ? 14.641 -29.75 -18.641 1 93.31 99 ALA A C 1
ATOM 791 O O . ALA A 1 99 ? 15.25 -30.688 -18.125 1 93.31 99 ALA A O 1
ATOM 792 N N . ALA A 1 100 ? 14.297 -29.766 -19.891 1 92.5 100 ALA A N 1
ATOM 793 C CA . ALA A 1 100 ? 14.633 -30.859 -20.797 1 92.5 100 ALA A CA 1
ATOM 794 C C . ALA A 1 100 ? 16.141 -31 -20.953 1 92.5 100 ALA A C 1
ATOM 796 O O . ALA A 1 100 ? 16.672 -32.125 -20.969 1 92.5 100 ALA A O 1
ATOM 797 N N . ARG A 1 101 ? 16.828 -29.875 -21.062 1 92.69 101 ARG A N 1
ATOM 798 C CA . ARG A 1 101 ? 18.281 -29.891 -21.203 1 92.69 101 ARG A CA 1
ATOM 799 C C . ARG A 1 101 ? 18.953 -30.469 -19.953 1 92.69 101 ARG A C 1
ATOM 801 O O . ARG A 1 101 ? 19.922 -31.219 -20.047 1 92.69 101 ARG A O 1
ATOM 808 N N . SER A 1 102 ? 18.453 -30.078 -18.844 1 92.38 102 SER A N 1
ATOM 809 C CA . SER A 1 102 ? 19.016 -30.547 -17.594 1 92.38 102 SER A CA 1
ATOM 810 C C . SER A 1 102 ? 18.891 -32.062 -17.469 1 92.38 102 SER A C 1
ATOM 812 O O . SER A 1 102 ? 19.828 -32.75 -17.047 1 92.38 102 SER A O 1
ATOM 814 N N . VAL A 1 103 ? 17.734 -32.594 -17.828 1 91.75 103 VAL A N 1
ATOM 815 C CA . VAL A 1 103 ? 17.5 -34.062 -17.781 1 91.75 103 VAL A CA 1
ATOM 816 C C . VAL A 1 103 ? 18.406 -34.75 -18.797 1 91.75 103 VAL A C 1
ATOM 818 O O . 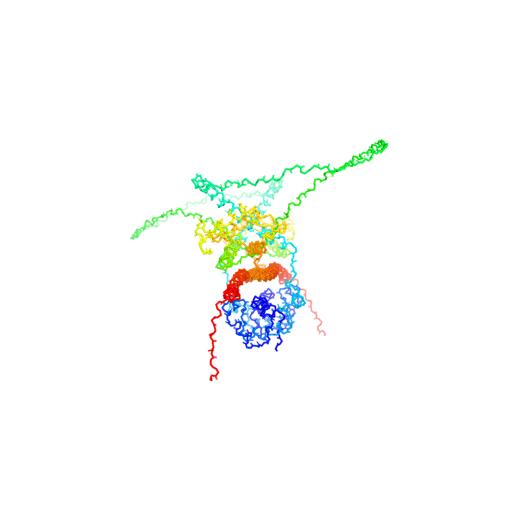VAL A 1 103 ? 18.969 -35.812 -18.516 1 91.75 103 VAL A O 1
ATOM 821 N N . ALA A 1 104 ? 18.547 -34.188 -20 1 91.38 104 ALA A N 1
ATOM 822 C CA . ALA A 1 104 ? 19.391 -34.75 -21.047 1 91.38 104 ALA A CA 1
ATOM 823 C C . ALA A 1 104 ? 20.844 -34.844 -20.594 1 91.38 104 ALA A C 1
ATOM 825 O O . ALA A 1 104 ? 21.516 -35.844 -20.875 1 91.38 104 ALA A O 1
ATOM 826 N N . GLU A 1 105 ? 21.266 -33.844 -19.922 1 92 105 GLU A N 1
ATOM 827 C CA . GLU A 1 105 ? 22.641 -33.844 -19.406 1 92 105 GLU A CA 1
ATOM 828 C C . GLU A 1 105 ? 22.844 -34.969 -18.391 1 92 105 GLU A C 1
ATOM 830 O O . GLU A 1 105 ? 23.859 -35.656 -18.422 1 92 105 GLU A O 1
ATOM 835 N N . LYS A 1 106 ? 21.875 -35.125 -17.516 1 92.19 106 LYS A N 1
ATOM 836 C CA . LYS A 1 106 ? 21.969 -36.188 -16.516 1 92.19 106 LYS A CA 1
ATOM 837 C C . LYS A 1 106 ? 21.953 -37.562 -17.188 1 92.19 106 LYS A C 1
ATOM 839 O O . LYS A 1 106 ? 22.672 -38.469 -16.766 1 92.19 106 LYS A O 1
ATOM 844 N N . LEU A 1 107 ? 21.094 -37.75 -18.188 1 91 107 LEU A N 1
ATOM 845 C CA . LEU A 1 107 ? 20.984 -39.031 -18.891 1 91 107 LEU A CA 1
ATOM 846 C C . LEU A 1 107 ? 22.266 -39.344 -19.641 1 91 107 LEU A C 1
ATOM 848 O O . LEU A 1 107 ? 22.688 -40.5 -19.703 1 91 107 LEU A O 1
ATOM 852 N N . ASN A 1 108 ? 22.891 -38.312 -20.203 1 88.62 108 ASN A N 1
ATOM 853 C CA . ASN A 1 108 ? 24.156 -38.5 -20.891 1 88.62 108 ASN A CA 1
ATOM 854 C C . ASN A 1 108 ? 25.25 -38.938 -19.922 1 88.62 108 ASN A C 1
ATOM 856 O O . ASN A 1 108 ? 26.109 -39.781 -20.266 1 88.62 108 ASN A O 1
ATOM 860 N N . ASP A 1 109 ? 25.234 -38.438 -18.766 1 88.19 109 ASP A N 1
ATOM 861 C CA . ASP A 1 109 ? 26.203 -38.812 -17.75 1 88.19 109 ASP A CA 1
ATOM 862 C C . ASP A 1 109 ? 26.016 -40.281 -17.359 1 88.19 109 ASP A C 1
ATOM 864 O O . ASP A 1 109 ? 27 -41 -17.188 1 88.19 109 ASP A O 1
ATOM 868 N N . ILE A 1 110 ? 24.766 -40.688 -17.203 1 86.75 110 ILE A N 1
ATOM 869 C CA . ILE A 1 110 ? 24.453 -42.062 -16.828 1 86.75 110 ILE A CA 1
ATOM 870 C C . ILE A 1 110 ? 24.875 -43 -17.953 1 86.75 110 ILE A C 1
ATOM 872 O O . ILE A 1 110 ? 25.469 -44.062 -17.703 1 86.75 110 ILE A O 1
ATOM 876 N N . ALA A 1 111 ? 24.609 -42.656 -19.219 1 83 111 ALA A N 1
ATOM 877 C CA . ALA A 1 111 ? 24.953 -43.469 -20.375 1 83 111 ALA A CA 1
ATOM 878 C C . ALA A 1 111 ? 26.453 -43.656 -20.5 1 83 111 ALA A C 1
ATOM 880 O O . ALA A 1 111 ? 26.938 -44.719 -20.828 1 83 111 ALA A O 1
ATOM 881 N N . SER A 1 112 ? 27.188 -42.625 -20.203 1 81.94 112 SER A N 1
ATOM 882 C CA . SER A 1 112 ? 28.641 -42.688 -20.281 1 81.94 112 SER A CA 1
ATOM 883 C C . SER A 1 112 ? 29.219 -43.625 -19.219 1 81.94 112 SER A C 1
ATOM 885 O O . SER A 1 112 ? 30.203 -44.312 -19.469 1 81.94 112 SER A O 1
ATOM 887 N N . THR A 1 113 ? 28.547 -43.688 -18.156 1 77.69 113 THR A N 1
ATOM 888 C CA . THR A 1 113 ? 29.016 -44.562 -17.078 1 77.69 113 THR A CA 1
ATOM 889 C C . THR A 1 113 ? 28.781 -46.031 -17.438 1 77.69 113 THR A C 1
ATOM 891 O O . THR A 1 113 ? 29.625 -46.906 -17.188 1 77.69 113 THR A O 1
ATOM 894 N N . TYR A 1 114 ? 27.656 -46.344 -18.031 1 74.44 114 TYR A N 1
ATOM 895 C CA . TYR A 1 114 ? 27.312 -47.719 -18.391 1 74.44 114 TYR A CA 1
ATOM 896 C C . TYR A 1 114 ? 28.156 -48.188 -19.547 1 74.44 114 TYR A C 1
ATOM 898 O O . TYR A 1 114 ? 28.562 -49.375 -19.609 1 74.44 114 TYR A O 1
ATOM 906 N N . GLU A 1 115 ? 28.359 -47.312 -20.547 1 68.31 115 GLU A N 1
ATOM 907 C CA . GLU A 1 115 ? 29.234 -47.688 -21.656 1 68.31 115 GLU A CA 1
ATOM 908 C C . GLU A 1 115 ? 30.641 -48 -21.172 1 68.31 115 GLU A C 1
ATOM 910 O O . GLU A 1 115 ? 31.312 -48.906 -21.703 1 68.31 115 GLU A O 1
ATOM 915 N N . ARG A 1 116 ? 30.859 -47.344 -20.219 1 62.56 116 ARG A N 1
ATOM 916 C CA . ARG A 1 116 ? 32.188 -47.594 -19.656 1 62.56 116 ARG A CA 1
ATOM 917 C C . ARG A 1 116 ? 32.219 -48.938 -18.938 1 62.56 116 ARG A C 1
ATOM 919 O O . ARG A 1 116 ? 33.188 -49.688 -19.031 1 62.56 116 ARG A O 1
ATOM 926 N N . ASP A 1 117 ? 31.156 -49.312 -18.359 1 63.41 117 ASP A N 1
ATOM 927 C CA . ASP A 1 117 ? 31.078 -50.562 -17.609 1 63.41 117 ASP A CA 1
ATOM 928 C C . ASP A 1 117 ? 30.938 -51.75 -18.547 1 63.41 117 ASP A C 1
ATOM 930 O O . ASP A 1 117 ? 31.516 -52.812 -18.297 1 63.41 117 ASP A O 1
ATOM 934 N N . GLU A 1 118 ? 30.094 -51.719 -19.578 1 59.12 118 GLU A N 1
ATOM 935 C CA . GLU A 1 118 ? 29.922 -52.781 -20.562 1 59.12 118 GLU A CA 1
ATOM 936 C C . GLU A 1 118 ? 31.203 -53.031 -21.344 1 59.12 118 GLU A C 1
ATOM 938 O O . GLU A 1 118 ? 31.5 -54.156 -21.734 1 59.12 118 GLU A O 1
ATOM 943 N N . ALA A 1 119 ? 31.734 -51.969 -21.812 1 57.25 119 ALA A N 1
ATOM 944 C CA . ALA A 1 119 ? 33.031 -52.125 -22.484 1 57.25 119 ALA A CA 1
ATOM 945 C C . ALA A 1 119 ? 34 -52.938 -21.625 1 57.25 119 ALA A C 1
ATOM 947 O O . ALA A 1 119 ? 34.781 -53.719 -22.156 1 57.25 119 ALA A O 1
ATOM 948 N N . GLN A 1 120 ? 33.812 -52.906 -20.453 1 52.56 120 GLN A N 1
ATOM 949 C CA . GLN A 1 120 ? 34.688 -53.656 -19.562 1 52.56 120 GLN A CA 1
ATOM 950 C C . GLN A 1 120 ? 34.25 -55.125 -19.5 1 52.56 120 GLN A C 1
ATOM 952 O O . GLN A 1 120 ? 35.094 -56.031 -19.391 1 52.56 120 GLN A O 1
ATOM 957 N N . ASP A 1 121 ? 32.938 -55.375 -19.641 1 48.19 121 ASP A N 1
ATOM 958 C CA . ASP A 1 121 ? 32.438 -56.719 -19.531 1 48.19 121 ASP A CA 1
ATOM 959 C C . ASP A 1 121 ? 32.531 -57.469 -20.859 1 48.19 121 ASP A C 1
ATOM 961 O O . ASP A 1 121 ? 32.656 -58.688 -20.875 1 48.19 121 ASP A O 1
ATOM 965 N N . THR A 1 122 ? 32.156 -56.875 -21.984 1 47.69 122 THR A N 1
ATOM 966 C CA . THR A 1 122 ? 32.219 -57.531 -23.281 1 47.69 122 THR A CA 1
ATOM 967 C C . THR A 1 122 ? 33.656 -57.969 -23.594 1 47.69 122 THR A C 1
ATOM 969 O O . THR A 1 122 ? 33.906 -58.562 -24.625 1 47.69 122 THR A O 1
ATOM 972 N N . GLN A 1 123 ? 34.656 -57.469 -23.016 1 43.06 123 GLN A N 1
ATOM 973 C CA . GLN A 1 123 ? 35.906 -58.125 -23.328 1 43.06 123 GLN A CA 1
ATOM 974 C C . GLN A 1 123 ? 35.844 -59.625 -23.078 1 43.06 123 GLN A C 1
ATOM 976 O O . GLN A 1 123 ? 36.688 -60.375 -23.531 1 43.06 123 GLN A O 1
ATOM 981 N N . GLU A 1 124 ? 35.031 -60.125 -22.125 1 38.78 124 GLU A N 1
ATOM 982 C CA . GLU A 1 124 ? 35.156 -61.562 -21.859 1 38.78 124 GLU A CA 1
ATOM 983 C C . GLU A 1 124 ? 34.281 -62.375 -22.781 1 38.78 124 GLU A C 1
ATOM 985 O O . GLU A 1 124 ? 34.531 -63.562 -23 1 38.78 124 GLU A O 1
ATOM 990 N N . THR A 1 125 ? 32.875 -62.156 -23.078 1 40.22 125 THR A N 1
ATOM 991 C CA . THR A 1 125 ? 32.031 -63.281 -23.453 1 40.22 125 THR A CA 1
ATOM 992 C C . THR A 1 125 ? 32.094 -63.531 -24.953 1 40.22 125 THR A C 1
ATOM 994 O O . THR A 1 125 ? 32.562 -64.562 -25.406 1 40.22 125 THR A O 1
ATOM 997 N N . ILE A 1 126 ? 30.734 -63.906 -25.734 1 41.72 126 ILE A N 1
ATOM 998 C CA . ILE A 1 126 ? 30.375 -64.812 -26.797 1 41.72 126 ILE A CA 1
ATOM 999 C C . ILE A 1 126 ? 30.719 -64.25 -28.156 1 41.72 126 ILE A C 1
ATOM 1001 O O . ILE A 1 126 ? 30.328 -63.125 -28.469 1 41.72 126 ILE A O 1
ATOM 1005 N N . PRO A 1 127 ? 31.625 -64.812 -29 1 38.81 127 PRO A N 1
ATOM 1006 C CA . PRO A 1 127 ? 32.031 -64.438 -30.359 1 38.81 127 PRO A CA 1
ATOM 1007 C C . PRO A 1 127 ? 30.844 -64.312 -31.297 1 38.81 127 PRO A C 1
ATOM 1009 O O . PRO A 1 127 ? 29.859 -65 -31.188 1 38.81 127 PRO A O 1
ATOM 1012 N N . ALA A 1 128 ? 30.422 -63.156 -31.766 1 40.88 128 ALA A N 1
ATOM 1013 C CA . ALA A 1 128 ? 29.453 -62.938 -32.844 1 40.88 128 ALA A CA 1
ATOM 1014 C C . ALA A 1 128 ? 29.5 -64.062 -33.844 1 40.88 128 ALA A C 1
ATOM 1016 O O . ALA A 1 128 ? 30.578 -64.625 -34.156 1 40.88 128 ALA A O 1
ATOM 1017 N N . PRO A 1 129 ? 28.484 -64.875 -34.094 1 36.78 129 PRO A N 1
ATOM 1018 C CA . PRO A 1 129 ? 28.562 -66 -35.062 1 36.78 129 PRO A CA 1
ATOM 1019 C C . PRO A 1 129 ? 29.156 -65.562 -36.406 1 36.78 129 PRO A C 1
ATOM 1021 O O . PRO A 1 129 ? 29.016 -64.375 -36.812 1 36.78 129 PRO A O 1
ATOM 1024 N N . MET A 1 130 ? 30.25 -66.188 -36.875 1 31.06 130 MET A N 1
ATOM 1025 C CA . MET A 1 130 ? 30.938 -66.062 -38.188 1 31.06 130 MET A CA 1
ATOM 1026 C C . MET A 1 130 ? 29.938 -66.125 -39.312 1 31.06 130 MET A C 1
ATOM 1028 O O . MET A 1 130 ? 29 -66.938 -39.281 1 31.06 130 MET A O 1
ATOM 1032 N N . PRO A 1 131 ? 29.75 -65.062 -40.125 1 31.34 131 PRO A N 1
ATOM 1033 C CA . PRO A 1 131 ? 28.891 -65.062 -41.312 1 31.34 131 PRO A CA 1
ATOM 1034 C C . PRO A 1 131 ? 28.938 -66.375 -42.094 1 31.34 131 PRO A C 1
ATOM 1036 O O . PRO A 1 131 ? 30 -66.938 -42.312 1 31.34 131 PRO A O 1
ATOM 1039 N N . ALA A 1 132 ? 27.922 -67.188 -41.938 1 29.78 132 ALA A N 1
ATOM 1040 C CA . ALA A 1 132 ? 27.906 -68.375 -42.812 1 29.78 132 ALA A CA 1
ATOM 1041 C C . ALA A 1 132 ? 28.203 -67.938 -44.25 1 29.78 132 ALA A C 1
ATOM 1043 O O . ALA A 1 132 ? 27.797 -66.875 -44.719 1 29.78 132 ALA A O 1
ATOM 1044 N N . ALA A 1 133 ? 29.156 -68.625 -44.844 1 26.84 133 ALA A N 1
ATOM 1045 C CA . ALA A 1 133 ? 29.656 -68.562 -46.219 1 26.84 133 ALA A CA 1
ATOM 1046 C C . ALA A 1 133 ? 28.531 -68.688 -47.25 1 26.84 133 ALA A C 1
ATOM 1048 O O . ALA A 1 133 ? 27.938 -69.75 -47.375 1 26.84 133 ALA A O 1
ATOM 1049 N N . ALA A 1 134 ? 27.656 -67.625 -47.344 1 26.97 134 ALA A N 1
ATOM 1050 C CA . ALA A 1 134 ? 26.781 -67.688 -48.531 1 26.97 134 ALA A CA 1
ATOM 1051 C C . ALA A 1 134 ? 27.594 -68.062 -49.781 1 26.97 134 ALA A C 1
ATOM 1053 O O . ALA A 1 134 ? 28.531 -67.312 -50.125 1 26.97 134 ALA A O 1
ATOM 1054 N N . GLN A 1 135 ? 27.484 -69.125 -50.312 1 21.33 135 GLN A N 1
ATOM 1055 C CA . GLN A 1 135 ? 28.031 -69.812 -51.5 1 21.33 135 GLN A CA 1
ATOM 1056 C C . GLN A 1 135 ? 27.781 -69 -52.75 1 21.33 135 GLN A C 1
ATOM 1058 O O . GLN A 1 135 ? 28.688 -68.75 -53.531 1 21.33 135 GLN A O 1
ATOM 1063 N N . GLN A 1 136 ? 26.578 -69.125 -53.469 1 18.33 136 GLN A N 1
ATOM 1064 C CA . GLN A 1 136 ? 26.75 -69.438 -54.875 1 18.33 136 GLN A CA 1
ATOM 1065 C C . GLN A 1 136 ? 27.141 -68.125 -55.656 1 18.33 136 GLN A C 1
ATOM 1067 O O . GLN A 1 136 ? 28.125 -68.125 -56.375 1 18.33 136 GLN A O 1
ATOM 1072 N N . PRO A 1 137 ? 26.234 -67.438 -56.688 1 22.44 137 PRO A N 1
ATOM 1073 C CA . PRO A 1 137 ? 26.312 -67.875 -58.094 1 22.44 137 PRO A CA 1
ATOM 1074 C C . PRO A 1 137 ? 27.172 -66.938 -58.938 1 22.44 137 PRO A C 1
ATOM 1076 O O . PRO A 1 137 ? 27.375 -65.75 -58.594 1 22.44 137 PRO A O 1
ATOM 1079 N N . PRO A 1 138 ? 27.875 -67.5 -59.875 1 19.44 138 PRO A N 1
ATOM 1080 C CA . PRO A 1 138 ? 28.906 -66.938 -60.719 1 19.44 138 PRO A CA 1
ATOM 1081 C C . PRO A 1 138 ? 28.422 -65.688 -61.469 1 19.44 138 PRO A C 1
ATOM 1083 O O . PRO A 1 138 ? 27.234 -65.312 -61.375 1 19.44 138 PRO A O 1
ATOM 1086 N N . PRO A 1 139 ? 28.516 -65.75 -62.75 1 18.97 139 PRO A N 1
ATOM 1087 C CA . PRO A 1 139 ? 29.062 -64.875 -63.781 1 18.97 139 PRO A CA 1
ATOM 1088 C C . PRO A 1 139 ? 28 -63.969 -64.438 1 18.97 139 PRO A C 1
ATOM 1090 O O . PRO A 1 139 ? 28.297 -63.188 -65.312 1 18.97 139 PRO A O 1
ATOM 1093 N N . VAL A 1 140 ? 26.719 -63.812 -63.906 1 18.94 140 VAL A N 1
ATOM 1094 C CA . VAL A 1 140 ? 25.922 -63.688 -65.125 1 18.94 140 VAL A CA 1
ATOM 1095 C C . VAL A 1 140 ? 26.406 -62.469 -65.938 1 18.94 140 VAL A C 1
ATOM 1097 O O . VAL A 1 140 ? 26.625 -61.375 -65.312 1 18.94 140 VAL A O 1
ATOM 1100 N N . ALA A 1 141 ? 26.703 -62.688 -67.125 1 16.91 141 ALA A N 1
ATOM 1101 C CA . ALA A 1 141 ? 27.422 -62.125 -68.312 1 16.91 141 ALA A CA 1
ATOM 1102 C C . ALA A 1 141 ? 26.828 -60.781 -68.688 1 16.91 141 ALA A C 1
ATOM 1104 O O . ALA A 1 141 ? 27.547 -59.781 -68.812 1 16.91 141 ALA A O 1
ATOM 1105 N N . ASP A 1 142 ? 25.859 -60.75 -69.625 1 15.53 142 ASP A N 1
ATOM 1106 C CA . ASP A 1 142 ? 26.188 -60.219 -71 1 15.53 142 ASP A CA 1
ATOM 1107 C C . ASP A 1 142 ? 25.875 -58.75 -71.062 1 15.53 142 ASP A C 1
ATOM 1109 O O . ASP A 1 142 ? 26.703 -57.938 -71.5 1 15.53 142 ASP A O 1
ATOM 1113 N N . VAL A 1 143 ? 24.531 -58.375 -71.062 1 16.02 143 VAL A N 1
ATOM 1114 C CA . VAL A 1 143 ? 24.125 -57.875 -72.375 1 16.02 143 VAL A CA 1
ATOM 1115 C C . VAL A 1 143 ? 24.438 -56.375 -72.5 1 16.02 143 VAL A C 1
ATOM 1117 O O . VAL A 1 143 ? 24.547 -55.688 -71.5 1 16.02 143 VAL A O 1
ATOM 1120 N N . GLY A 1 144 ? 23.828 -55.719 -73.438 1 15.2 144 GLY A N 1
ATOM 1121 C CA . GLY A 1 144 ? 24.312 -54.875 -74.562 1 15.2 144 GLY A CA 1
ATOM 1122 C C . GLY A 1 144 ? 24.484 -53.438 -74.188 1 15.2 144 GLY A C 1
ATOM 1123 O O . GLY A 1 144 ? 23.984 -53 -73.125 1 15.2 144 GLY A O 1
ATOM 1124 N N . ALA A 1 145 ? 24.828 -52.531 -75.125 1 15.45 145 ALA A N 1
ATOM 1125 C CA . ALA A 1 145 ? 25.859 -51.625 -75.562 1 15.45 145 ALA A CA 1
ATOM 1126 C C . ALA A 1 145 ? 25.438 -50.156 -75.375 1 15.45 145 ALA A C 1
ATOM 1128 O O . ALA A 1 145 ? 26.219 -49.344 -74.875 1 15.45 145 ALA A O 1
ATOM 1129 N N . HIS A 1 146 ? 24.312 -49.625 -75.938 1 14.49 146 HIS A N 1
ATOM 1130 C CA . HIS A 1 146 ? 24.672 -48.688 -77 1 14.49 146 HIS A CA 1
ATOM 1131 C C . HIS A 1 146 ? 24.938 -47.312 -76.438 1 14.49 146 HIS A C 1
ATOM 1133 O O . HIS A 1 146 ? 24.531 -47 -75.312 1 14.49 146 HIS A O 1
ATOM 1139 N N . ALA A 1 147 ? 24.516 -46.031 -77.188 1 14.96 147 ALA A N 1
ATOM 1140 C CA . ALA A 1 147 ? 25.312 -45.156 -78 1 14.96 147 ALA A CA 1
ATOM 1141 C C . ALA A 1 147 ? 25.469 -43.781 -77.375 1 14.96 147 ALA A C 1
ATOM 1143 O O . ALA A 1 147 ? 26.578 -43.281 -77.188 1 14.96 147 ALA A O 1
ATOM 1144 N N . THR A 1 148 ? 24.641 -42.719 -77.875 1 15.26 148 THR A N 1
ATOM 1145 C CA . THR A 1 148 ? 25.188 -41.656 -78.688 1 15.26 148 THR A CA 1
ATOM 1146 C C . THR A 1 148 ? 25.516 -40.438 -77.812 1 15.26 148 THR A C 1
ATOM 1148 O O . THR A 1 148 ? 24.859 -40.188 -76.812 1 15.26 148 THR A O 1
ATOM 1151 N N . ILE A 1 149 ? 26.344 -39.406 -78.312 1 15.16 149 ILE A N 1
ATOM 1152 C CA . ILE A 1 149 ? 27.5 -38.531 -78.125 1 15.16 149 ILE A CA 1
ATOM 1153 C C . ILE A 1 149 ? 27.031 -37.156 -77.688 1 15.16 149 ILE A C 1
ATOM 1155 O O . ILE A 1 149 ? 27.547 -36.625 -76.688 1 15.16 149 ILE A O 1
ATOM 1159 N N . SER A 1 150 ? 26.281 -36.312 -78.375 1 14.55 150 SER A N 1
ATOM 1160 C CA . SER A 1 150 ? 27.109 -35.25 -78.938 1 14.55 150 SER A CA 1
ATOM 1161 C C . SER A 1 150 ? 27.125 -34.031 -78 1 14.55 150 SER A C 1
ATOM 1163 O O . SER A 1 150 ? 28.188 -33.562 -77.625 1 14.55 150 SER A O 1
ATOM 1165 N N . PRO A 1 151 ? 26.438 -32.812 -78.375 1 15.76 151 PRO A N 1
ATOM 1166 C CA . PRO A 1 151 ? 27.203 -31.656 -78.875 1 15.76 151 PRO A CA 1
ATOM 1167 C C . PRO A 1 151 ? 27.469 -30.609 -77.812 1 15.76 151 PRO A C 1
ATOM 1169 O O . PRO A 1 151 ? 26.875 -30.672 -76.688 1 15.76 151 PRO A O 1
ATOM 1172 N N . GLY A 1 152 ? 27.312 -29.25 -78.062 1 15.02 152 GLY A N 1
ATOM 1173 C CA . GLY A 1 152 ? 28.25 -28.156 -78.25 1 15.02 152 GLY A CA 1
ATOM 1174 C C . GLY A 1 152 ? 28.281 -27.188 -77.125 1 15.02 152 GLY A C 1
ATOM 1175 O O . GLY A 1 152 ? 28.266 -27.594 -75.938 1 15.02 152 GLY A O 1
ATOM 1176 N N . ASN A 1 153 ? 27.844 -25.891 -77.25 1 15.79 153 ASN A N 1
ATOM 1177 C CA . ASN A 1 153 ? 28.672 -24.703 -77.375 1 15.79 153 ASN A CA 1
ATOM 1178 C C . ASN A 1 153 ? 28.688 -23.922 -76.062 1 15.79 153 ASN A C 1
ATOM 1180 O O . ASN A 1 153 ? 27.891 -24.203 -75.125 1 15.79 153 ASN A O 1
ATOM 1184 N N . ILE A 1 154 ? 28.156 -22.516 -75.938 1 17.42 154 ILE A N 1
ATOM 1185 C CA . ILE A 1 154 ? 28.969 -21.312 -76 1 17.42 154 ILE A CA 1
ATOM 1186 C C . ILE A 1 154 ? 29 -20.641 -74.625 1 17.42 154 ILE A C 1
ATOM 1188 O O . ILE A 1 154 ? 28.047 -20.75 -73.875 1 17.42 154 ILE A O 1
ATOM 1192 N N . SER A 1 155 ? 29.953 -19.656 -74.25 1 16.55 155 SER A N 1
ATOM 1193 C CA . SER A 1 155 ? 30.922 -19.141 -73.25 1 16.55 155 SER A CA 1
ATOM 1194 C C . SER A 1 155 ? 30.281 -18.094 -72.375 1 16.55 155 SER A C 1
ATOM 1196 O O . SER A 1 155 ? 30.734 -17.859 -71.25 1 16.55 155 SER A O 1
ATOM 1198 N N . SER A 1 156 ? 29.188 -17.328 -72.562 1 17.44 156 SER A N 1
ATOM 1199 C CA . SER A 1 156 ? 29.469 -15.906 -72.562 1 17.44 156 SER A CA 1
ATOM 1200 C C . SER A 1 156 ? 29.531 -15.367 -71.125 1 17.44 156 SER A C 1
ATOM 1202 O O . SER A 1 156 ? 28.875 -15.898 -70.25 1 17.44 156 SER A O 1
ATOM 1204 N N . THR A 1 157 ? 30.297 -14.273 -70.688 1 17.12 157 THR A N 1
ATOM 1205 C CA . THR A 1 157 ? 31.234 -13.641 -69.75 1 17.12 157 THR A CA 1
ATOM 1206 C C . THR A 1 157 ? 30.5 -12.891 -68.688 1 17.12 157 THR A C 1
ATOM 1208 O O . THR A 1 157 ? 30.906 -12.906 -67.5 1 17.12 157 THR A O 1
ATOM 1211 N N . ASP A 1 158 ? 29.375 -12.133 -68.812 1 19 158 ASP A N 1
ATOM 1212 C CA . ASP A 1 158 ? 29.5 -10.719 -68.438 1 19 158 ASP A CA 1
ATOM 1213 C C . ASP A 1 158 ? 29.312 -10.516 -66.938 1 19 158 ASP A C 1
ATOM 1215 O O . ASP A 1 158 ? 28.375 -11.039 -66.375 1 19 158 ASP A O 1
ATOM 1219 N N . ALA A 1 159 ? 30.328 -9.953 -66.125 1 20.39 159 ALA A N 1
ATOM 1220 C CA . ALA A 1 159 ? 30.844 -9.758 -64.75 1 20.39 159 ALA A CA 1
ATOM 1221 C C . ALA A 1 159 ? 30 -8.766 -63.969 1 20.39 159 ALA A C 1
ATOM 1223 O O . ALA A 1 159 ? 30.312 -8.445 -62.812 1 20.39 159 ALA A O 1
ATOM 1224 N N . ALA A 1 160 ? 28.734 -8.609 -64.25 1 21.69 160 ALA A N 1
ATOM 1225 C CA . ALA A 1 160 ? 28.312 -7.242 -63.906 1 21.69 160 ALA A CA 1
ATOM 1226 C C . ALA A 1 160 ? 28.562 -6.922 -62.438 1 21.69 160 ALA A C 1
ATOM 1228 O O . ALA A 1 160 ? 28.469 -7.801 -61.594 1 21.69 160 ALA A O 1
ATOM 1229 N N . PRO A 1 161 ? 29.094 -5.758 -62.156 1 21.17 161 PRO A N 1
ATOM 1230 C CA . PRO A 1 161 ? 29.781 -5.117 -61.031 1 21.17 161 PRO A CA 1
ATOM 1231 C C . PRO A 1 161 ? 28.922 -5.02 -59.781 1 21.17 161 PRO A C 1
ATOM 1233 O O . PRO A 1 161 ? 27.703 -4.871 -59.875 1 21.17 161 PRO A O 1
ATOM 1236 N N . THR A 1 162 ? 29.281 -5.699 -58.625 1 19.89 162 THR A N 1
ATOM 1237 C CA . THR A 1 162 ? 28.641 -6.008 -57.344 1 19.89 162 THR A CA 1
ATOM 1238 C C . THR A 1 162 ? 28.453 -4.742 -56.531 1 19.89 162 THR A C 1
ATOM 1240 O O . THR A 1 162 ? 29.422 -4.078 -56.156 1 19.89 162 THR A O 1
ATOM 1243 N N . PRO A 1 163 ? 27.5 -3.914 -56.969 1 20.97 163 PRO A N 1
ATOM 1244 C CA . PRO A 1 163 ? 27.531 -2.607 -56.312 1 20.97 163 PRO A CA 1
ATOM 1245 C C . PRO A 1 163 ? 27.641 -2.719 -54.781 1 20.97 163 PRO A C 1
ATOM 1247 O O . PRO A 1 163 ? 27.203 -3.713 -54.219 1 20.97 163 PRO A O 1
ATOM 1250 N N . LEU A 1 164 ? 28.641 -2.115 -54.094 1 19.58 164 LEU A N 1
ATOM 1251 C CA . LEU A 1 164 ? 29.25 -2.02 -52.781 1 19.58 164 LEU A CA 1
ATOM 1252 C C . LEU A 1 164 ? 28.234 -1.509 -51.75 1 19.58 164 LEU A C 1
ATOM 1254 O O . LEU A 1 164 ? 27.922 -0.319 -51.719 1 19.58 164 LEU A O 1
ATOM 1258 N N . MET A 1 165 ? 26.984 -1.999 -51.75 1 19.44 165 MET A N 1
ATOM 1259 C CA . MET A 1 165 ? 26.062 -1.26 -50.906 1 19.44 165 MET A CA 1
ATOM 1260 C C . MET A 1 165 ? 26.609 -1.139 -49.469 1 19.44 165 MET A C 1
ATOM 1262 O O . MET A 1 165 ? 27 -2.137 -48.875 1 19.44 165 MET A O 1
ATOM 1266 N N . ILE A 1 166 ? 27.203 -0.007 -49.094 1 20.05 166 ILE A N 1
ATOM 1267 C CA . ILE A 1 166 ? 27.781 0.535 -47.875 1 20.05 166 ILE A CA 1
ATOM 1268 C C . ILE A 1 166 ? 26.859 0.264 -46.688 1 20.05 166 ILE A C 1
ATOM 1270 O O . ILE A 1 166 ? 25.734 0.773 -46.656 1 20.05 166 ILE A O 1
ATOM 1274 N N . PHE A 1 167 ? 26.859 -0.943 -46.062 1 18.62 167 PHE A N 1
ATOM 1275 C CA . PHE A 1 167 ? 26.078 -1.444 -44.938 1 18.62 167 PHE A CA 1
ATOM 1276 C C . PHE A 1 167 ? 26.328 -0.604 -43.688 1 18.62 167 PHE A C 1
ATOM 1278 O O . PHE A 1 167 ? 27.406 -0.669 -43.094 1 18.62 167 PHE A O 1
ATOM 1285 N N . CYS A 1 168 ? 25.953 0.664 -43.719 1 20.78 168 CYS A N 1
ATOM 1286 C CA . CYS A 1 168 ? 26.141 1.476 -42.531 1 20.78 168 CYS A CA 1
ATOM 1287 C C . CYS A 1 168 ? 25.688 0.728 -41.281 1 20.78 168 CYS A C 1
ATOM 1289 O O . CYS A 1 168 ? 24.562 0.255 -41.219 1 20.78 168 CYS A O 1
ATOM 1291 N N . THR A 1 169 ? 26.578 0.162 -40.531 1 22.14 169 THR A N 1
ATOM 1292 C CA . THR A 1 169 ? 26.609 -0.594 -39.281 1 22.14 169 THR A CA 1
ATOM 1293 C C . THR A 1 169 ? 25.953 0.195 -38.156 1 22.14 169 THR A C 1
ATOM 1295 O O . THR A 1 169 ? 26.594 1.067 -37.562 1 22.14 169 THR A O 1
ATOM 1298 N N . ALA A 1 170 ? 24.828 0.788 -38.406 1 23.48 170 ALA A N 1
ATOM 1299 C CA . ALA A 1 170 ? 24.297 1.591 -37.312 1 23.48 170 ALA A CA 1
ATOM 1300 C C . ALA A 1 170 ? 24.266 0.788 -36 1 23.48 170 ALA A C 1
ATOM 1302 O O . ALA A 1 170 ? 23.812 -0.362 -36 1 23.48 170 ALA A O 1
ATOM 1303 N N . THR A 1 171 ? 25.125 1.109 -35.031 1 24.14 171 THR A N 1
ATOM 1304 C CA . THR A 1 171 ? 25.344 0.632 -33.656 1 24.14 171 THR A CA 1
ATOM 1305 C C . THR A 1 171 ? 24.016 0.487 -32.938 1 24.14 171 THR A C 1
ATOM 1307 O O . THR A 1 171 ? 23.359 1.483 -32.625 1 24.14 171 THR A O 1
ATOM 1310 N N . GLU A 1 172 ? 23.172 -0.295 -33.375 1 23.97 172 GLU A N 1
ATOM 1311 C CA . GLU A 1 172 ? 21.875 -0.422 -32.688 1 23.97 172 GLU A CA 1
ATOM 1312 C C . GLU A 1 172 ? 22.062 -0.654 -31.188 1 23.97 172 GLU A C 1
ATOM 1314 O O . GLU A 1 172 ? 22.719 -1.618 -30.781 1 23.97 172 GLU A O 1
ATOM 1319 N N . LYS A 1 173 ? 22.062 0.466 -30.406 1 28.81 173 LYS A N 1
ATOM 1320 C CA . LYS A 1 173 ? 22.016 0.421 -28.938 1 28.81 173 LYS A CA 1
ATOM 1321 C C . LYS A 1 173 ? 21.188 -0.77 -28.453 1 28.81 173 LYS A C 1
ATOM 1323 O O . LYS A 1 173 ? 20.016 -0.912 -28.828 1 28.81 173 LYS A O 1
ATOM 1328 N N . THR A 1 174 ? 21.812 -1.83 -28.297 1 25.03 174 THR A N 1
ATOM 1329 C CA . THR A 1 174 ? 21.281 -3.057 -27.719 1 25.03 174 THR A CA 1
ATOM 1330 C C . THR A 1 174 ? 20.297 -2.738 -26.594 1 25.03 174 THR A C 1
ATOM 1332 O O . THR A 1 174 ? 20.656 -2.146 -25.578 1 25.03 174 THR A O 1
ATOM 1335 N N . LEU A 1 175 ? 19.109 -2.248 -26.984 1 28.14 175 LEU A N 1
ATOM 1336 C CA . LEU A 1 175 ? 18.094 -2.184 -25.953 1 28.14 175 LEU A CA 1
ATOM 1337 C C . LEU A 1 175 ? 18.266 -3.324 -24.953 1 28.14 175 LEU A C 1
ATOM 1339 O O . LEU A 1 175 ? 18.109 -4.496 -25.312 1 28.14 175 LEU A O 1
ATOM 1343 N N . THR A 1 176 ? 19.281 -3.229 -24.141 1 29.77 176 THR A N 1
ATOM 1344 C CA . THR A 1 176 ? 19.344 -4.113 -22.984 1 29.77 176 THR A CA 1
ATOM 1345 C C . THR A 1 176 ? 17.938 -4.508 -22.531 1 29.77 176 THR A C 1
ATOM 1347 O O . THR A 1 176 ? 17.062 -3.654 -22.406 1 29.77 176 THR A O 1
ATOM 1350 N N . PRO A 1 177 ? 17.5 -5.738 -23.016 1 31.44 177 PRO A N 1
ATOM 1351 C CA . PRO A 1 177 ? 16.125 -5.922 -22.547 1 31.44 177 PRO A CA 1
ATOM 1352 C C . PRO A 1 177 ? 15.852 -5.258 -21.203 1 31.44 177 PRO A C 1
ATOM 1354 O O . PRO A 1 177 ? 16.766 -5.133 -20.375 1 31.44 177 PRO A O 1
ATOM 1357 N N . GLU A 1 178 ? 15.219 -4.121 -21.172 1 33.75 178 GLU A N 1
ATOM 1358 C CA . GLU A 1 178 ? 14.773 -3.666 -19.859 1 33.75 178 GLU A CA 1
ATOM 1359 C C . GLU A 1 178 ? 14.719 -4.824 -18.875 1 33.75 178 GLU A C 1
ATOM 1361 O O . GLU A 1 178 ? 14.445 -5.961 -19.25 1 33.75 178 GLU A O 1
ATOM 1366 N N . PRO A 1 179 ? 15.539 -4.867 -17.781 1 33.06 179 PRO A N 1
ATOM 1367 C CA . PRO A 1 179 ? 15.328 -6.039 -16.922 1 33.06 179 PRO A CA 1
ATOM 1368 C C . PRO A 1 179 ? 13.93 -6.641 -17.094 1 33.06 179 PRO A C 1
ATOM 1370 O O . PRO A 1 179 ? 12.945 -5.91 -17.188 1 33.06 179 PRO A O 1
ATOM 1373 N N . GLN A 1 180 ? 13.789 -7.566 -18.078 1 34.03 180 GLN A N 1
ATOM 1374 C CA . GLN A 1 180 ? 12.508 -8.266 -18.062 1 34.03 180 GLN A CA 1
ATOM 1375 C C . GLN A 1 180 ? 11.797 -8.062 -16.719 1 34.03 180 GLN A C 1
ATOM 1377 O O . GLN A 1 180 ? 12.367 -8.328 -15.664 1 34.03 180 GLN A O 1
ATOM 1382 N N . ALA A 1 181 ? 11.062 -7.203 -16.625 1 39.47 181 ALA A N 1
ATOM 1383 C CA . ALA A 1 181 ? 10.211 -7.074 -15.438 1 39.47 181 ALA A CA 1
ATOM 1384 C C . ALA A 1 181 ? 10 -8.43 -14.766 1 39.47 181 ALA A C 1
ATOM 1386 O O . ALA A 1 181 ? 9.32 -9.297 -15.32 1 39.47 181 ALA A O 1
ATOM 1387 N N . THR A 1 182 ? 11.117 -9.109 -14.266 1 42.69 182 THR A N 1
ATOM 1388 C CA . THR A 1 182 ? 10.953 -10.32 -13.477 1 42.69 182 THR A CA 1
ATOM 1389 C C . THR A 1 182 ? 9.516 -10.469 -13 1 42.69 182 THR A C 1
ATOM 1391 O O . THR A 1 182 ? 8.953 -9.547 -12.414 1 42.69 182 THR A O 1
ATOM 1394 N N . SER A 1 183 ? 8.695 -11.047 -13.75 1 54.5 183 SER A N 1
ATOM 1395 C CA . SER A 1 183 ? 7.34 -11.32 -13.281 1 54.5 183 SER A CA 1
ATOM 1396 C C . SER A 1 183 ? 7.285 -11.406 -11.766 1 54.5 183 SER A C 1
ATOM 1398 O O . SER A 1 183 ? 8.117 -12.07 -11.141 1 54.5 183 SER A O 1
ATOM 1400 N N . PRO A 1 184 ? 6.848 -10.383 -11.148 1 60.72 184 PRO A N 1
ATOM 1401 C CA . PRO A 1 184 ? 6.789 -10.352 -9.688 1 60.72 184 PRO A CA 1
ATOM 1402 C C . PRO A 1 184 ? 6.484 -11.719 -9.078 1 60.72 184 PRO A C 1
ATOM 1404 O O . PRO A 1 184 ? 6.633 -11.906 -7.867 1 60.72 184 PRO A O 1
ATOM 1407 N N . TYR A 1 185 ? 5.969 -12.672 -9.992 1 66 185 TYR A N 1
ATOM 1408 C CA . TYR A 1 185 ? 5.68 -13.945 -9.336 1 66 185 TYR A CA 1
ATOM 1409 C C . TYR A 1 185 ? 6.336 -15.102 -10.07 1 66 185 TYR A C 1
ATOM 1411 O O . TYR A 1 185 ? 6.559 -15.031 -11.281 1 66 185 TYR A O 1
ATOM 1419 N N . PRO A 1 186 ? 6.785 -16 -9.312 1 73.38 186 PRO A N 1
ATOM 1420 C CA . PRO A 1 186 ? 7.449 -17.172 -9.891 1 73.38 186 PRO A CA 1
ATOM 1421 C C . PRO A 1 186 ? 6.527 -17.984 -10.805 1 73.38 186 PRO A C 1
ATOM 1423 O O . PRO A 1 186 ? 5.328 -18.094 -10.539 1 73.38 186 PRO A O 1
ATOM 1426 N N . SER A 1 187 ? 6.977 -18.375 -11.992 1 84.88 187 SER A N 1
ATOM 1427 C CA . SER A 1 187 ? 6.238 -19.156 -12.977 1 84.88 187 SER A CA 1
ATOM 1428 C C . SER A 1 187 ? 5.922 -20.547 -12.445 1 84.88 187 SER A C 1
ATOM 1430 O O . SER A 1 187 ? 6.66 -21.094 -11.617 1 84.88 187 SER A O 1
ATOM 1432 N N . LEU A 1 188 ? 4.801 -21.062 -12.875 1 92.75 188 LEU A N 1
ATOM 1433 C CA . LEU A 1 188 ? 4.375 -22.406 -12.469 1 92.75 188 LEU A CA 1
ATOM 1434 C C . LEU A 1 188 ? 4.961 -23.469 -13.383 1 92.75 188 LEU A C 1
ATOM 1436 O O . LEU A 1 188 ? 4.742 -24.656 -13.172 1 92.75 188 LEU A O 1
ATOM 1440 N N . TYR A 1 189 ? 5.727 -23.109 -14.461 1 92.88 189 TYR A N 1
ATOM 1441 C CA . TYR A 1 189 ? 6.352 -24.016 -15.422 1 92.88 189 TYR A CA 1
ATOM 1442 C C . TYR A 1 189 ? 7.727 -24.453 -14.938 1 92.88 189 TYR A C 1
ATOM 1444 O O . TYR A 1 189 ? 8.359 -23.766 -14.133 1 92.88 189 TYR A O 1
ATOM 1452 N N . PRO A 1 190 ? 8.078 -25.578 -15.289 1 95 190 PRO A N 1
ATOM 1453 C CA . PRO A 1 190 ? 7.613 -26.516 -16.312 1 95 190 PRO A CA 1
ATOM 1454 C C . PRO A 1 190 ? 6.508 -27.438 -15.797 1 95 190 PRO A C 1
ATOM 1456 O O . PRO A 1 190 ? 6.148 -27.391 -14.617 1 95 190 PRO A O 1
ATOM 1459 N N . LEU A 1 191 ? 5.961 -28.297 -16.812 1 96.62 191 LEU A N 1
ATOM 1460 C CA . LEU A 1 191 ? 4.895 -29.234 -16.484 1 96.62 191 LEU A CA 1
ATOM 1461 C C . LEU A 1 191 ? 5.465 -30.578 -16.031 1 96.62 191 LEU A C 1
ATOM 1463 O O . LEU A 1 191 ? 6.246 -31.203 -16.766 1 96.62 191 LEU A O 1
ATOM 1467 N N . TYR A 1 192 ? 5.07 -30.984 -14.797 1 96.12 192 TYR A N 1
ATOM 1468 C CA . TYR A 1 192 ? 5.504 -32.281 -14.258 1 96.12 192 TYR A CA 1
ATOM 1469 C C . TYR A 1 192 ? 4.312 -33.094 -13.773 1 96.12 192 TYR A C 1
ATOM 1471 O O . TYR A 1 192 ? 3.359 -32.531 -13.211 1 96.12 192 TYR A O 1
ATOM 1479 N N . PHE A 1 193 ? 4.332 -34.375 -14.102 1 95.88 193 PHE A N 1
ATOM 1480 C CA . PHE A 1 193 ? 3.471 -35.281 -13.352 1 95.88 193 PHE A CA 1
ATOM 1481 C C . PHE A 1 193 ? 4.074 -35.594 -11.992 1 95.88 193 PHE A C 1
ATOM 1483 O O . PHE A 1 193 ? 5.289 -35.531 -11.805 1 95.88 193 PHE A O 1
ATOM 1490 N N . PRO A 1 194 ? 3.156 -35.875 -11.062 1 95.75 194 PRO A N 1
ATOM 1491 C CA . PRO A 1 194 ? 3.748 -36.469 -9.852 1 95.75 194 PRO A CA 1
ATOM 1492 C C . PRO A 1 194 ? 4.633 -37.656 -10.141 1 95.75 194 PRO A C 1
ATOM 1494 O O . PRO A 1 194 ? 4.344 -38.438 -11.055 1 95.75 194 PRO A O 1
ATOM 1497 N N . TYR A 1 195 ? 5.672 -37.844 -9.328 1 94.81 195 TYR A N 1
ATOM 1498 C CA . TYR A 1 195 ? 6.68 -38.875 -9.656 1 94.81 195 TYR A CA 1
ATOM 1499 C C . TYR A 1 195 ? 6.066 -40.25 -9.695 1 94.81 195 TYR A C 1
ATOM 1501 O O . TYR A 1 195 ? 6.457 -41.094 -10.516 1 94.81 195 TYR A O 1
ATOM 1509 N N . HIS A 1 196 ? 5.137 -40.562 -8.859 1 93.94 196 HIS A N 1
ATOM 1510 C CA . HIS A 1 196 ? 4.531 -41.875 -8.867 1 93.94 196 HIS A CA 1
ATOM 1511 C C . HIS A 1 196 ? 3.826 -42.156 -10.188 1 93.94 196 HIS A C 1
ATOM 1513 O O . HIS A 1 196 ? 3.879 -43.281 -10.703 1 93.94 196 HIS A O 1
ATOM 1519 N N . ALA A 1 197 ? 3.217 -41.125 -10.695 1 95.5 197 ALA A N 1
ATOM 1520 C CA . ALA A 1 197 ? 2.562 -41.25 -11.992 1 95.5 197 ALA A CA 1
ATOM 1521 C C . ALA A 1 197 ? 3.588 -41.438 -13.109 1 95.5 197 ALA A C 1
ATOM 1523 O O . ALA A 1 197 ? 3.416 -42.312 -13.977 1 95.5 197 ALA A O 1
ATOM 1524 N N . GLN A 1 198 ? 4.641 -40.625 -13.07 1 96.06 198 GLN A N 1
ATOM 1525 C CA . GLN A 1 198 ? 5.715 -40.781 -14.047 1 96.06 198 GLN A CA 1
ATOM 1526 C C . GLN A 1 198 ? 6.281 -42.188 -14.008 1 96.06 198 GLN A C 1
ATOM 1528 O O . GLN A 1 198 ? 6.477 -42.812 -15.062 1 96.06 198 GLN A O 1
ATOM 1533 N N . HIS A 1 199 ? 6.52 -42.625 -12.789 1 94.81 199 HIS A N 1
ATOM 1534 C CA . HIS A 1 199 ? 7.109 -43.969 -12.609 1 94.81 199 HIS A CA 1
ATOM 1535 C C . HIS A 1 199 ? 6.184 -45.031 -13.148 1 94.81 199 HIS A C 1
ATOM 1537 O O . HIS A 1 199 ? 6.637 -45.969 -13.805 1 94.81 199 HIS A O 1
ATOM 1543 N N . SER A 1 200 ? 4.93 -44.938 -12.906 1 94.5 200 SER A N 1
ATOM 1544 C CA . SER A 1 200 ? 3.943 -45.906 -13.375 1 94.5 200 SER A CA 1
ATOM 1545 C C . SER A 1 200 ? 3.896 -45.938 -14.898 1 94.5 200 SER A C 1
ATOM 1547 O O . SER A 1 200 ? 3.822 -47.031 -15.492 1 94.5 200 SER A O 1
ATOM 1549 N N . ILE A 1 201 ? 3.904 -44.844 -15.523 1 96 201 ILE A N 1
ATOM 1550 C CA . ILE A 1 201 ? 3.875 -44.75 -16.984 1 96 201 ILE A CA 1
ATOM 1551 C C . ILE A 1 201 ? 5.105 -45.438 -17.562 1 96 201 ILE A C 1
ATOM 1553 O O . ILE A 1 201 ? 4.984 -46.312 -18.422 1 96 201 ILE A O 1
ATOM 1557 N N . LEU A 1 202 ? 6.293 -45.031 -17.047 1 95.69 202 LEU A N 1
ATOM 1558 C CA . LEU A 1 202 ? 7.543 -45.531 -17.609 1 95.69 202 LEU A CA 1
ATOM 1559 C C . LEU A 1 202 ? 7.684 -47.031 -17.375 1 95.69 202 LEU A C 1
ATOM 1561 O O . LEU A 1 202 ? 8.164 -47.75 -18.25 1 95.69 202 LEU A O 1
ATOM 1565 N N . CYS A 1 203 ? 7.215 -47.531 -16.25 1 92.94 203 CYS A N 1
ATOM 1566 C CA . CYS A 1 203 ? 7.262 -48.969 -15.977 1 92.94 203 CYS A CA 1
ATOM 1567 C C . CYS A 1 203 ? 6.344 -49.719 -16.906 1 92.94 203 CYS A C 1
ATOM 1569 O O . CYS A 1 203 ? 6.703 -50.812 -17.406 1 92.94 203 CYS A O 1
ATOM 1571 N N . THR A 1 204 ? 5.207 -49.219 -17.109 1 93.31 204 THR A N 1
ATOM 1572 C CA . THR A 1 204 ? 4.25 -49.844 -18 1 93.31 204 THR A CA 1
ATOM 1573 C C . THR A 1 204 ? 4.789 -49.875 -19.438 1 93.31 204 THR A C 1
ATOM 1575 O O . THR A 1 204 ? 4.68 -50.906 -20.109 1 93.31 204 THR A O 1
ATOM 1578 N N . VAL A 1 205 ? 5.336 -48.812 -19.859 1 95.38 205 VAL A N 1
ATOM 1579 C CA . VAL A 1 205 ? 5.898 -48.719 -21.203 1 95.38 205 VAL A CA 1
ATOM 1580 C C . VAL A 1 205 ? 7.059 -49.688 -21.344 1 95.38 205 VAL A C 1
ATOM 1582 O O . VAL A 1 205 ? 7.172 -50.406 -22.359 1 95.38 205 VAL A O 1
ATOM 1585 N N . GLN A 1 206 ? 7.922 -49.719 -20.328 1 94 206 GLN A N 1
ATOM 1586 C CA . GLN A 1 206 ? 9.047 -50.656 -20.328 1 94 206 GLN A CA 1
ATOM 1587 C C . GLN A 1 206 ? 8.578 -52.094 -20.438 1 94 206 GLN A C 1
ATOM 1589 O O . GLN A 1 206 ? 9.094 -52.875 -21.25 1 94 206 GLN A O 1
ATOM 1594 N N . LYS A 1 207 ? 7.641 -52.438 -19.656 1 92.62 207 LYS A N 1
ATOM 1595 C CA . LYS A 1 207 ? 7.102 -53.781 -19.672 1 92.62 207 LYS A CA 1
ATOM 1596 C C . LYS A 1 207 ? 6.516 -54.125 -21.031 1 92.62 207 LYS A C 1
ATOM 1598 O O . LYS A 1 207 ? 6.758 -55.219 -21.562 1 92.62 207 LYS A O 1
ATOM 1603 N N . THR A 1 208 ? 5.738 -53.25 -21.594 1 93.5 208 THR A N 1
ATOM 1604 C CA . THR A 1 208 ? 5.113 -53.438 -22.891 1 93.5 208 THR A CA 1
ATOM 1605 C C . THR A 1 208 ? 6.172 -53.656 -23.984 1 93.5 208 THR A C 1
ATOM 1607 O O . THR A 1 208 ? 6.035 -54.5 -24.844 1 93.5 208 THR A O 1
ATOM 1610 N N . LEU A 1 209 ? 7.219 -52.875 -23.891 1 95.06 209 LEU A N 1
ATOM 1611 C CA . LEU A 1 209 ? 8.289 -52.969 -24.875 1 95.06 209 LEU A CA 1
ATOM 1612 C C . LEU A 1 209 ? 9.031 -54.312 -24.75 1 95.06 209 LEU A C 1
ATOM 1614 O O . LEU A 1 209 ? 9.352 -54.938 -25.75 1 95.06 209 LEU A O 1
ATOM 1618 N N . GLU A 1 210 ? 9.289 -54.656 -23.531 1 94.19 210 GLU A N 1
ATOM 1619 C CA . GLU A 1 210 ? 9.961 -55.938 -23.312 1 94.19 210 GLU A CA 1
ATOM 1620 C C . GLU A 1 210 ? 9.133 -57.094 -23.828 1 94.19 210 GLU A C 1
ATOM 1622 O O . GLU A 1 210 ? 9.664 -58 -24.484 1 94.19 210 GLU A O 1
ATOM 1627 N N . GLU A 1 211 ? 7.891 -57.031 -23.578 1 94.12 211 GLU A N 1
ATOM 1628 C CA . GLU A 1 211 ? 6.992 -58.094 -24.062 1 94.12 211 GLU A CA 1
ATOM 1629 C C . GLU A 1 211 ? 6.91 -58.094 -25.578 1 94.12 211 GLU A C 1
ATOM 1631 O O . GLU A 1 211 ? 6.906 -59.156 -26.203 1 94.12 211 GLU A O 1
ATOM 1636 N N . SER A 1 212 ? 6.809 -57 -26.156 1 94.62 212 SER A N 1
ATOM 1637 C CA . SER A 1 212 ? 6.734 -56.875 -27.609 1 94.62 212 SER A CA 1
ATOM 1638 C C . SER A 1 212 ? 8.016 -57.375 -28.266 1 94.62 212 SER A C 1
ATOM 1640 O O . SER A 1 212 ? 7.969 -58.094 -29.266 1 94.62 212 SER A O 1
ATOM 1642 N N . CYS A 1 213 ? 9.156 -57 -27.703 1 93.75 213 CYS A N 1
ATOM 1643 C CA . CYS A 1 213 ? 10.438 -57.469 -28.234 1 93.75 213 CYS A CA 1
ATOM 1644 C C . CYS A 1 213 ? 10.586 -58.969 -28.109 1 93.75 213 CYS A C 1
ATOM 1646 O O . CYS A 1 213 ? 11.078 -59.625 -29.031 1 93.75 213 CYS A O 1
ATOM 1648 N N . PHE A 1 214 ? 10.164 -59.438 -27.047 1 94.88 214 PHE A N 1
ATOM 1649 C CA . PHE A 1 214 ? 10.258 -60.875 -26.828 1 94.88 214 PHE A CA 1
ATOM 1650 C C . PHE A 1 214 ? 9.414 -61.656 -27.844 1 94.88 214 PHE A C 1
ATOM 1652 O O . PHE A 1 214 ? 9.875 -62.625 -28.438 1 94.88 214 PHE A O 1
ATOM 1659 N N . ASP A 1 215 ? 8.172 -61.188 -28 1 94.25 215 ASP A N 1
ATOM 1660 C CA . ASP A 1 215 ? 7.27 -61.844 -28.938 1 94.25 215 ASP A CA 1
ATOM 1661 C C . ASP A 1 215 ? 7.82 -61.781 -30.359 1 94.25 215 ASP A C 1
ATOM 1663 O O . ASP A 1 215 ? 7.691 -62.719 -31.141 1 94.25 215 ASP A O 1
ATOM 1667 N N . PHE A 1 216 ? 8.336 -60.719 -30.656 1 94.25 216 PHE A N 1
ATOM 1668 C CA . PHE A 1 216 ? 8.945 -60.531 -31.984 1 94.25 216 PHE A CA 1
ATOM 1669 C C . PHE A 1 216 ? 10.109 -61.5 -32.156 1 94.25 216 PHE A C 1
ATOM 1671 O O . PHE A 1 216 ? 10.219 -62.156 -33.219 1 94.25 216 PHE A O 1
ATOM 1678 N N . ALA A 1 217 ? 10.992 -61.562 -31.172 1 92.44 217 ALA A N 1
ATOM 1679 C CA . ALA A 1 217 ? 12.164 -62.438 -31.25 1 92.44 217 ALA A CA 1
ATOM 1680 C C . ALA A 1 217 ? 11.75 -63.906 -31.266 1 92.44 217 ALA A C 1
ATOM 1682 O O . ALA A 1 217 ? 12.406 -64.75 -31.906 1 92.44 217 ALA A O 1
ATOM 1683 N N . ARG A 1 218 ? 10.734 -64.188 -30.562 1 93.44 218 ARG A N 1
ATOM 1684 C CA . ARG A 1 218 ? 10.227 -65.562 -30.547 1 93.44 218 ARG A CA 1
ATOM 1685 C C . ARG A 1 218 ? 9.727 -65.938 -31.938 1 93.44 218 ARG A C 1
ATOM 1687 O O . ARG A 1 218 ? 9.883 -67.125 -32.344 1 93.44 218 ARG A O 1
ATOM 1694 N N . LYS A 1 219 ? 9.211 -65.062 -32.625 1 92.12 219 LYS A N 1
ATOM 1695 C CA . LYS A 1 219 ? 8.648 -65.375 -33.938 1 92.12 219 LYS A CA 1
ATOM 1696 C C . LYS A 1 219 ? 9.742 -65.438 -35 1 92.12 219 LYS A C 1
ATOM 1698 O O . LYS A 1 219 ? 9.719 -66.312 -35.875 1 92.12 219 LYS A O 1
ATOM 1703 N N . TRP A 1 220 ? 10.734 -64.562 -34.906 1 91.62 220 TRP A N 1
ATOM 1704 C CA . TRP A 1 220 ? 11.641 -64.438 -36.062 1 91.62 220 TRP A CA 1
ATOM 1705 C C . TRP A 1 220 ? 13.039 -64.938 -35.688 1 91.62 220 TRP A C 1
ATOM 1707 O O . TRP A 1 220 ? 13.828 -65.25 -36.594 1 91.62 220 TRP A O 1
ATOM 1717 N N . LEU A 1 221 ? 13.305 -65 -34.406 1 90.94 221 LEU A N 1
ATOM 1718 C CA . LEU A 1 221 ? 14.625 -65.438 -34 1 90.94 221 LEU A CA 1
ATOM 1719 C C . LEU A 1 221 ? 14.508 -66.438 -32.844 1 90.94 221 LEU A C 1
ATOM 1721 O O . LEU A 1 221 ? 15.148 -66.25 -31.797 1 90.94 221 LEU A O 1
ATOM 1725 N N . PRO A 1 222 ? 13.812 -67.5 -33.031 1 91.5 222 PRO A N 1
ATOM 1726 C CA . PRO A 1 222 ? 13.586 -68.438 -31.922 1 91.5 222 PRO A CA 1
ATOM 1727 C C . PRO A 1 222 ? 14.859 -69.188 -31.469 1 91.5 222 PRO A C 1
ATOM 1729 O O . PRO A 1 222 ? 15.047 -69.438 -30.281 1 91.5 222 PRO A O 1
ATOM 1732 N N . SER A 1 223 ? 15.719 -69.5 -32.406 1 90.88 223 SER A N 1
ATOM 1733 C CA . SER A 1 223 ? 16.938 -70.25 -32.094 1 90.88 223 SER A CA 1
ATOM 1734 C C . SER A 1 223 ? 17.875 -69.375 -31.203 1 90.88 223 SER A C 1
ATOM 1736 O O . SER A 1 223 ? 18.484 -69.875 -30.266 1 90.88 223 SER A O 1
ATOM 1738 N N . GLU A 1 224 ? 17.875 -68.188 -31.531 1 89.75 224 GLU A N 1
ATOM 1739 C CA . GLU A 1 224 ? 18.719 -67.25 -30.766 1 89.75 224 GLU A CA 1
ATOM 1740 C C . GLU A 1 224 ? 18.203 -67.125 -29.328 1 89.75 224 GLU A C 1
ATOM 1742 O O . GLU A 1 224 ? 19 -66.938 -28.391 1 89.75 224 GLU A O 1
ATOM 1747 N N . LEU A 1 225 ? 16.938 -67.062 -29.109 1 91 225 LEU A N 1
ATOM 1748 C CA . LEU A 1 225 ? 16.344 -67 -27.781 1 91 225 LEU A CA 1
ATOM 1749 C C . LEU A 1 225 ? 16.656 -68.188 -26.953 1 91 225 LEU A C 1
ATOM 1751 O O . LEU A 1 225 ? 16.969 -68.125 -25.766 1 91 225 LEU A O 1
ATOM 1755 N N . GLU A 1 226 ? 16.578 -69.312 -27.609 1 90.75 226 GLU A N 1
ATOM 1756 C CA . GLU A 1 226 ? 16.859 -70.562 -26.922 1 90.75 226 GLU A CA 1
ATOM 1757 C C . GLU A 1 226 ? 18.344 -70.625 -26.531 1 90.75 226 GLU A C 1
ATOM 1759 O O . GLU A 1 226 ? 18.672 -71.062 -25.438 1 90.75 226 GLU A O 1
ATOM 1764 N N . ASP A 1 227 ? 19.141 -70.25 -27.406 1 91.44 227 ASP A N 1
ATOM 1765 C CA . ASP A 1 227 ? 20.578 -70.312 -27.156 1 91.44 227 ASP A CA 1
ATOM 1766 C C . ASP A 1 227 ? 20.969 -69.438 -25.969 1 91.44 227 ASP A C 1
ATOM 1768 O O . ASP A 1 227 ? 21.922 -69.75 -25.25 1 91.44 227 ASP A O 1
ATOM 1772 N N . ARG A 1 228 ? 20.219 -68.438 -25.766 1 90.56 228 ARG A N 1
ATOM 1773 C CA . ARG A 1 228 ? 20.562 -67.438 -24.719 1 90.56 228 ARG A CA 1
ATOM 1774 C C . ARG A 1 228 ? 19.766 -67.75 -23.453 1 90.56 228 ARG A C 1
ATOM 1776 O O . ARG A 1 228 ? 19.984 -67.125 -22.422 1 90.56 228 ARG A O 1
ATOM 1783 N N . GLY A 1 229 ? 18.859 -68.625 -23.516 1 90.44 229 GLY A N 1
ATOM 1784 C CA . GLY A 1 229 ? 18.062 -69 -22.375 1 90.44 229 GLY A CA 1
ATOM 1785 C C . GLY A 1 229 ? 16.969 -68 -22.031 1 90.44 229 GLY A C 1
ATOM 1786 O O . GLY A 1 229 ? 16.641 -67.812 -20.859 1 90.44 229 GLY A O 1
ATOM 1787 N N . TRP A 1 230 ? 16.609 -67.25 -23.047 1 90.88 230 TRP A N 1
ATOM 1788 C CA . TRP A 1 230 ? 15.531 -66.312 -22.859 1 90.88 230 TRP A CA 1
ATOM 1789 C C . TRP A 1 230 ? 14.172 -67 -23 1 90.88 230 TRP A C 1
ATOM 1791 O O . TRP A 1 230 ? 13.656 -67.125 -24.125 1 90.88 230 TRP A O 1
ATOM 1801 N N . ASP A 1 231 ? 13.5 -67.312 -21.891 1 89.44 231 ASP A N 1
ATOM 1802 C CA . ASP A 1 231 ? 12.305 -68.125 -21.938 1 89.44 231 ASP A CA 1
ATOM 1803 C C . ASP A 1 231 ? 11.039 -67.312 -21.781 1 89.44 231 ASP A C 1
ATOM 1805 O O . ASP A 1 231 ? 9.945 -67.75 -22.125 1 89.44 231 ASP A O 1
ATOM 1809 N N . CYS A 1 232 ? 11.25 -66.188 -21.188 1 87.75 232 CYS A N 1
ATOM 1810 C CA . CYS A 1 232 ? 10.094 -65.312 -21.078 1 87.75 232 CYS A CA 1
ATOM 1811 C C . CYS A 1 232 ? 10.508 -63.844 -21.188 1 87.75 232 CYS A C 1
ATOM 1813 O O . CYS A 1 232 ? 11.695 -63.531 -21.094 1 87.75 232 CYS A O 1
ATOM 1815 N N . ALA A 1 233 ? 9.586 -62.969 -21.375 1 86.44 233 ALA A N 1
ATOM 1816 C CA . ALA A 1 233 ? 9.852 -61.562 -21.562 1 86.44 233 ALA A CA 1
ATOM 1817 C C . ALA A 1 233 ? 10.516 -60.938 -20.328 1 86.44 233 ALA A C 1
ATOM 1819 O O . ALA A 1 233 ? 11.375 -60.062 -20.438 1 86.44 233 ALA A O 1
ATOM 1820 N N . MET A 1 234 ? 10.148 -61.438 -19.141 1 85.94 234 MET A N 1
ATOM 1821 C CA . MET A 1 234 ? 10.633 -60.906 -17.875 1 85.94 234 MET A CA 1
ATOM 1822 C C . MET A 1 234 ? 12.102 -61.25 -17.672 1 85.94 234 MET A C 1
ATOM 1824 O O . MET A 1 234 ? 12.797 -60.625 -16.875 1 85.94 234 MET A O 1
ATOM 1828 N N . ALA A 1 235 ? 12.531 -62.125 -18.406 1 84 235 ALA A N 1
ATOM 1829 C CA . ALA A 1 235 ? 13.891 -62.625 -18.219 1 84 235 ALA A CA 1
ATOM 1830 C C . ALA A 1 235 ? 14.906 -61.719 -18.891 1 84 235 ALA A C 1
ATOM 1832 O O . ALA A 1 235 ? 16.109 -61.781 -18.609 1 84 235 ALA A O 1
ATOM 1833 N N . VAL A 1 236 ? 14.461 -60.812 -19.719 1 88.31 236 VAL A N 1
ATOM 1834 C CA . VAL A 1 236 ? 15.375 -60 -20.5 1 88.31 236 VAL A CA 1
ATOM 1835 C C . VAL A 1 236 ? 15.086 -58.5 -20.266 1 88.31 236 VAL A C 1
ATOM 1837 O O . VAL A 1 236 ? 13.961 -58.062 -20.484 1 88.31 236 VAL A O 1
ATOM 1840 N N . GLU A 1 237 ? 16.078 -57.875 -19.859 1 89 237 GLU A N 1
ATOM 1841 C CA . GLU A 1 237 ? 15.953 -56.438 -19.641 1 89 237 GLU A CA 1
ATOM 1842 C C . GLU A 1 237 ? 15.906 -55.688 -20.969 1 89 237 GLU A C 1
ATOM 1844 O O . GLU A 1 237 ? 16.484 -56.125 -21.953 1 89 237 GLU A O 1
ATOM 1849 N N . LEU A 1 238 ? 15.219 -54.562 -20.891 1 90.44 238 LEU A N 1
ATOM 1850 C CA . LEU A 1 238 ? 15.016 -53.781 -22.094 1 90.44 238 LEU A CA 1
ATOM 1851 C C . LEU A 1 238 ? 16.344 -53.344 -22.703 1 90.44 238 LEU A C 1
ATOM 1853 O O . LEU A 1 238 ? 16.484 -53.281 -23.922 1 90.44 238 LEU A O 1
ATOM 1857 N N . THR A 1 239 ? 17.344 -53.125 -21.875 1 87.56 239 THR A N 1
ATOM 1858 C CA . THR A 1 239 ? 18.641 -52.688 -22.359 1 87.56 239 THR A CA 1
ATOM 1859 C C . THR A 1 239 ? 19.297 -53.781 -23.219 1 87.56 239 THR A C 1
ATOM 1861 O O . THR A 1 239 ? 20.016 -53.469 -24.172 1 87.56 239 THR A O 1
ATOM 1864 N N . LYS A 1 240 ? 19.062 -55 -22.891 1 89.19 240 LYS A N 1
ATOM 1865 C CA . LYS A 1 240 ? 19.594 -56.094 -23.672 1 89.19 240 LYS A CA 1
ATOM 1866 C C . LYS A 1 240 ? 18.969 -56.156 -25.062 1 89.19 240 LYS A C 1
ATOM 1868 O O . LYS A 1 240 ? 19.641 -56.469 -26.047 1 89.19 240 LYS A O 1
ATOM 1873 N N . TRP A 1 241 ? 17.703 -55.875 -25.031 1 90.81 241 TRP A N 1
ATOM 1874 C CA . TRP A 1 241 ? 17.016 -55.844 -26.328 1 90.81 241 TRP A CA 1
ATOM 1875 C C . TRP A 1 241 ? 17.578 -54.781 -27.234 1 90.81 241 TRP A C 1
ATOM 1877 O O . TRP A 1 241 ? 17.672 -54.938 -28.438 1 90.81 241 TRP A O 1
ATOM 1887 N N . THR A 1 242 ? 17.922 -53.594 -26.656 1 89.31 242 THR A N 1
ATOM 1888 C CA . THR A 1 242 ? 18.406 -52.469 -27.438 1 89.31 242 THR A CA 1
ATOM 1889 C C . THR A 1 242 ? 19.766 -52.781 -28.078 1 89.31 242 THR A C 1
ATOM 1891 O O . THR A 1 242 ? 20.109 -52.219 -29.109 1 89.31 242 THR A O 1
ATOM 1894 N N . ASN A 1 243 ? 20.469 -53.688 -27.531 1 86.62 243 ASN A N 1
ATOM 1895 C CA . ASN A 1 243 ? 21.719 -54.125 -28.125 1 86.62 243 ASN A CA 1
ATOM 1896 C C . ASN A 1 243 ? 21.516 -55.312 -29.062 1 86.62 243 ASN A C 1
ATOM 1898 O O . ASN A 1 243 ? 22.172 -55.406 -30.094 1 86.62 243 ASN A O 1
ATOM 1902 N N . PHE A 1 244 ? 20.594 -56.156 -28.75 1 89.19 244 PHE A N 1
ATOM 1903 C CA . PHE A 1 244 ? 20.344 -57.406 -29.438 1 89.19 244 PHE A CA 1
ATOM 1904 C C . PHE A 1 244 ? 19.703 -57.156 -30.812 1 89.19 244 PHE A C 1
ATOM 1906 O O . PHE A 1 244 ? 20.188 -57.688 -31.828 1 89.19 244 PHE A O 1
ATOM 1913 N N . LEU A 1 245 ? 18.734 -56.312 -30.906 1 88.62 245 LEU A N 1
ATOM 1914 C CA . LEU A 1 245 ? 17.922 -56.188 -32.094 1 88.62 245 LEU A CA 1
ATOM 1915 C C . LEU A 1 245 ? 18.719 -55.531 -33.219 1 88.62 245 LEU A C 1
ATOM 1917 O O . LEU A 1 245 ? 18.672 -56 -34.375 1 88.62 245 LEU A O 1
ATOM 1921 N N . PRO A 1 246 ? 19.438 -54.469 -32.875 1 86.88 246 PRO A N 1
ATOM 1922 C CA . PRO A 1 246 ? 20.219 -53.875 -33.969 1 86.88 246 PRO A CA 1
ATOM 1923 C C . PRO A 1 246 ? 21.281 -54.844 -34.531 1 86.88 246 PRO A C 1
ATOM 1925 O O . PRO A 1 246 ? 21.562 -54.844 -35.719 1 86.88 246 PRO A O 1
ATOM 1928 N N . ARG A 1 247 ? 21.797 -55.656 -33.719 1 84.38 247 ARG A N 1
ATOM 1929 C CA . ARG A 1 247 ? 22.828 -56.625 -34.125 1 84.38 247 ARG A CA 1
ATOM 1930 C C . ARG A 1 247 ? 22.25 -57.719 -35.031 1 84.38 247 ARG A C 1
ATOM 1932 O O . ARG A 1 247 ? 22.906 -58.188 -35.938 1 84.38 247 ARG A O 1
ATOM 1939 N N . TRP A 1 248 ? 21.094 -58.094 -34.844 1 85.88 248 TRP A N 1
ATOM 1940 C CA . TRP A 1 248 ? 20.484 -59.219 -35.531 1 85.88 248 TRP A CA 1
ATOM 1941 C C . TRP A 1 248 ? 19.547 -58.719 -36.625 1 85.88 248 TRP A C 1
ATOM 1943 O O . TRP A 1 248 ? 18.859 -59.531 -37.281 1 85.88 248 TRP A O 1
ATOM 1953 N N . SER A 1 249 ? 19.531 -57.406 -36.812 1 84 249 SER A N 1
ATOM 1954 C CA . SER A 1 249 ? 18.594 -56.844 -37.781 1 84 249 SER A CA 1
ATOM 1955 C C . SER A 1 249 ? 18.906 -57.312 -39.188 1 84 249 SER A C 1
ATOM 1957 O O . SER A 1 249 ? 18 -57.438 -40.031 1 84 249 SER A O 1
ATOM 1959 N N . SER A 1 250 ? 20.141 -57.562 -39.438 1 81.44 250 SER A N 1
ATOM 1960 C CA . SER A 1 250 ? 20.562 -58 -40.75 1 81.44 250 SER A CA 1
ATOM 1961 C C . SER A 1 250 ? 20.156 -59.438 -41.031 1 81.44 250 SER A C 1
ATOM 1963 O O . SER A 1 250 ? 20.047 -59.844 -42.188 1 81.44 250 SER A O 1
ATOM 1965 N N . ARG A 1 251 ? 19.906 -60.219 -39.969 1 84.25 251 ARG A N 1
ATOM 1966 C CA . ARG A 1 251 ? 19.562 -61.625 -40.094 1 84.25 251 ARG A CA 1
ATOM 1967 C C . ARG A 1 251 ? 18.047 -61.812 -40.156 1 84.25 251 ARG A C 1
ATOM 1969 O O . ARG A 1 251 ? 17.578 -62.938 -40.344 1 84.25 251 ARG A O 1
ATOM 1976 N N . LEU A 1 252 ? 17.375 -60.75 -40.062 1 86.31 252 LEU A N 1
ATOM 1977 C CA . LEU A 1 252 ? 15.914 -60.812 -40.062 1 86.31 252 LEU A CA 1
ATOM 1978 C C . LEU A 1 252 ? 15.367 -60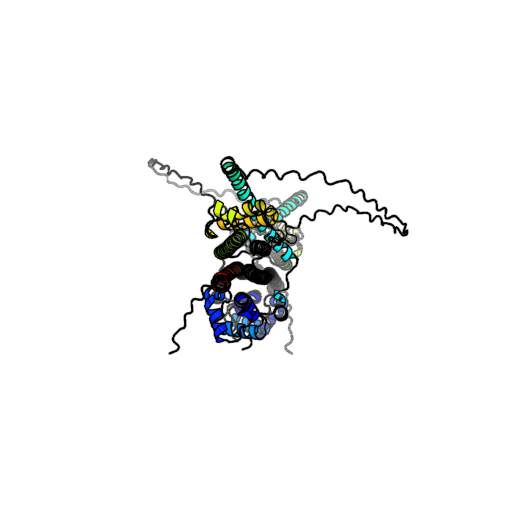.844 -41.469 1 86.31 252 LEU A C 1
ATOM 1980 O O . LEU A 1 252 ? 15.922 -60.188 -42.375 1 86.31 252 LEU A O 1
ATOM 1984 N N . PRO A 1 253 ? 14.406 -61.719 -41.656 1 85.31 253 PRO A N 1
ATOM 1985 C CA . PRO A 1 253 ? 13.789 -61.719 -42.969 1 85.31 253 PRO A CA 1
ATOM 1986 C C . PRO A 1 253 ? 13.305 -60.344 -43.406 1 85.31 253 PRO A C 1
ATOM 1988 O O . PRO A 1 253 ? 12.938 -59.531 -42.562 1 85.31 253 PRO A O 1
ATOM 1991 N N . ASP A 1 254 ? 13.328 -60.188 -44.688 1 80.81 254 ASP A N 1
ATOM 1992 C CA . ASP A 1 254 ? 12.875 -58.938 -45.25 1 80.81 254 ASP A CA 1
ATOM 1993 C C . ASP A 1 254 ? 11.406 -58.688 -44.906 1 80.81 254 ASP A C 1
ATOM 1995 O O . ASP A 1 254 ? 10.57 -59.562 -45.031 1 80.81 254 ASP A O 1
ATOM 1999 N N . GLY A 1 255 ? 11.07 -57.562 -44.375 1 79.75 255 GLY A N 1
ATOM 2000 C CA . GLY A 1 255 ? 9.695 -57.156 -44.094 1 79.75 255 GLY A CA 1
ATOM 2001 C C . GLY A 1 255 ? 9.289 -57.406 -42.656 1 79.75 255 GLY A C 1
ATOM 2002 O O . GLY A 1 255 ? 8.188 -57.031 -42.25 1 79.75 255 GLY A O 1
ATOM 2003 N N . SER A 1 256 ? 10.18 -58.125 -41.938 1 83.5 256 SER A N 1
ATOM 2004 C CA . SER A 1 256 ? 9.836 -58.406 -40.562 1 83.5 256 SER A CA 1
ATOM 2005 C C . SER A 1 256 ? 9.805 -57.156 -39.719 1 83.5 256 SER A C 1
ATOM 2007 O O . SER A 1 256 ? 8.844 -56.906 -39 1 83.5 256 SER A O 1
ATOM 2009 N N . LEU A 1 257 ? 10.898 -56.406 -39.938 1 84.88 257 LEU A N 1
ATOM 2010 C CA . LEU A 1 257 ? 10.977 -55.125 -39.25 1 84.88 257 LEU A CA 1
ATOM 2011 C C . LEU A 1 257 ? 10.414 -54 -40.125 1 84.88 257 LEU A C 1
ATOM 2013 O O . LEU A 1 257 ? 10.922 -53.75 -41.219 1 84.88 257 LEU A O 1
ATOM 2017 N N . GLN A 1 258 ? 9.312 -53.406 -39.75 1 82.25 258 GLN A N 1
ATOM 2018 C CA . GLN A 1 258 ? 8.68 -52.344 -40.531 1 82.25 258 GLN A CA 1
ATOM 2019 C C . GLN A 1 258 ? 9.188 -50.969 -40.094 1 82.25 258 GLN A C 1
ATOM 2021 O O . GLN A 1 258 ? 8.477 -50.219 -39.438 1 82.25 258 GLN A O 1
ATOM 2026 N N . LEU A 1 259 ? 10.445 -50.812 -40.312 1 78.5 259 LEU A N 1
ATOM 2027 C CA . LEU A 1 259 ? 11.078 -49.562 -39.906 1 78.5 259 LEU A CA 1
ATOM 2028 C C . LEU A 1 259 ? 10.828 -48.469 -40.938 1 78.5 259 LEU A C 1
ATOM 2030 O O . LEU A 1 259 ? 11.109 -48.625 -42.125 1 78.5 259 LEU A O 1
ATOM 2034 N N . GLN A 1 260 ? 9.719 -48.094 -41.25 1 67.94 260 GLN A N 1
ATOM 2035 C CA . GLN A 1 260 ? 9.531 -47.031 -42.25 1 67.94 260 GLN A CA 1
ATOM 2036 C C . GLN A 1 260 ? 10.758 -46.125 -42.312 1 67.94 260 GLN A C 1
ATOM 2038 O O . GLN A 1 260 ? 11.859 -46.594 -42.625 1 67.94 260 GLN A O 1
ATOM 2043 N N . ALA A 1 261 ? 10.742 -44.844 -42 1 60.31 261 ALA A N 1
ATOM 2044 C CA . ALA A 1 261 ? 11.773 -43.812 -42.125 1 60.31 261 ALA A CA 1
ATOM 2045 C C . ALA A 1 261 ? 12.625 -43.75 -40.875 1 60.31 261 ALA A C 1
ATOM 2047 O O . ALA A 1 261 ? 13.625 -43 -40.812 1 60.31 261 ALA A O 1
ATOM 2048 N N . ALA A 1 262 ? 12.344 -44.625 -39.938 1 69.62 262 ALA A N 1
ATOM 2049 C CA . ALA A 1 262 ? 13.039 -44.438 -38.656 1 69.62 262 ALA A CA 1
ATOM 2050 C C . ALA A 1 262 ? 14.336 -45.219 -38.594 1 69.62 262 ALA A C 1
ATOM 2052 O O . ALA A 1 262 ? 14.43 -46.312 -39.156 1 69.62 262 ALA A O 1
ATOM 2053 N N . ASP A 1 263 ? 15.445 -44.5 -38.094 1 83.31 263 ASP A N 1
ATOM 2054 C CA . ASP A 1 263 ? 16.719 -45.156 -37.812 1 83.31 263 ASP A CA 1
ATOM 2055 C C . ASP A 1 263 ? 16.625 -46 -36.562 1 83.31 263 ASP A C 1
ATOM 2057 O O . ASP A 1 263 ? 16.359 -45.5 -35.469 1 83.31 263 ASP A O 1
ATOM 2061 N N . LEU A 1 264 ? 16.734 -47.312 -36.75 1 85.62 264 LEU A N 1
ATOM 2062 C CA . LEU A 1 264 ? 16.609 -48.25 -35.656 1 85.62 264 LEU A CA 1
ATOM 2063 C C . LEU A 1 264 ? 17.578 -47.875 -34.531 1 85.62 264 LEU A C 1
ATOM 2065 O O . LEU A 1 264 ? 17.234 -47.969 -33.344 1 85.62 264 LEU A O 1
ATOM 2069 N N . GLY A 1 265 ? 18.75 -47.438 -34.875 1 85 265 GLY A N 1
ATOM 2070 C CA . GLY A 1 265 ? 19.734 -47.062 -33.906 1 85 265 GLY A CA 1
ATOM 2071 C C . GLY A 1 265 ? 19.297 -45.875 -33.031 1 85 265 GLY A C 1
ATOM 2072 O O . GLY A 1 265 ? 19.453 -45.906 -31.812 1 85 265 GLY A O 1
ATOM 2073 N N . ALA A 1 266 ? 18.766 -44.938 -33.719 1 87.38 266 ALA A N 1
ATOM 2074 C CA . ALA A 1 266 ? 18.297 -43.75 -33 1 87.38 266 ALA A CA 1
ATOM 2075 C C . ALA A 1 266 ? 17.141 -44.094 -32.062 1 87.38 266 ALA A C 1
ATOM 2077 O O . ALA A 1 266 ? 17.047 -43.594 -30.953 1 87.38 266 ALA A O 1
ATOM 2078 N N . LEU A 1 267 ? 16.266 -44.875 -32.594 1 91.31 267 LEU A N 1
ATOM 2079 C CA . LEU A 1 267 ? 15.117 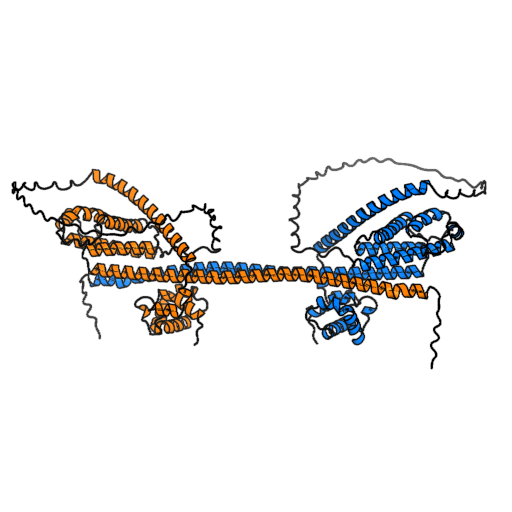-45.312 -31.797 1 91.31 267 LEU A CA 1
ATOM 2080 C C . LEU A 1 267 ? 15.555 -46.094 -30.562 1 91.31 267 LEU A C 1
ATOM 2082 O O . LEU A 1 267 ? 15.039 -45.875 -29.453 1 91.31 267 LEU A O 1
ATOM 2086 N N . MET A 1 268 ? 16.578 -46.969 -30.719 1 91.62 268 MET A N 1
ATOM 2087 C CA . MET A 1 268 ? 17.078 -47.781 -29.609 1 91.62 268 MET A CA 1
ATOM 2088 C C . MET A 1 268 ? 17.75 -46.906 -28.547 1 91.62 268 MET A C 1
ATOM 2090 O O . MET A 1 268 ? 17.672 -47.188 -27.359 1 91.62 268 MET A O 1
ATOM 2094 N N . SER A 1 269 ? 18.328 -45.844 -29.047 1 89.5 269 SER A N 1
ATOM 2095 C CA . SER A 1 269 ? 18.984 -44.938 -28.125 1 89.5 269 SER A CA 1
ATOM 2096 C C . SER A 1 269 ? 17.969 -44.281 -27.188 1 89.5 269 SER A C 1
ATOM 2098 O O . SER A 1 269 ? 18.219 -44.125 -26 1 89.5 269 SER A O 1
ATOM 2100 N N . VAL A 1 270 ? 16.812 -43.844 -27.719 1 91.44 270 VAL A N 1
ATOM 2101 C CA . VAL A 1 270 ? 15.758 -43.219 -26.938 1 91.44 270 VAL A CA 1
ATOM 2102 C C . VAL A 1 270 ? 15.148 -44.25 -25.984 1 91.44 270 VAL A C 1
ATOM 2104 O O . VAL A 1 270 ? 14.828 -43.906 -24.828 1 91.44 270 VAL A O 1
ATOM 2107 N N . ILE A 1 271 ? 15 -45.438 -26.469 1 93.38 271 ILE A N 1
ATOM 2108 C CA . ILE A 1 271 ? 14.406 -46.5 -25.656 1 93.38 271 ILE A CA 1
ATOM 2109 C C . ILE A 1 271 ? 15.297 -46.781 -24.453 1 93.38 271 ILE A C 1
ATOM 2111 O O . ILE A 1 271 ? 14.797 -47.031 -23.344 1 93.38 271 ILE A O 1
ATOM 2115 N N . ARG A 1 272 ? 16.594 -46.75 -24.656 1 91.25 272 ARG A N 1
ATOM 2116 C CA . ARG A 1 272 ? 17.531 -46.938 -23.547 1 91.25 272 ARG A CA 1
ATOM 2117 C C . ARG A 1 272 ? 17.328 -45.844 -22.484 1 91.25 272 ARG A C 1
ATOM 2119 O O . ARG A 1 272 ? 17.438 -46.125 -21.281 1 91.25 272 ARG A O 1
ATOM 2126 N N . LYS A 1 273 ? 17.031 -44.688 -22.906 1 92.94 273 LYS A N 1
ATOM 2127 C CA . LYS A 1 273 ? 16.828 -43.562 -22 1 92.94 273 LYS A CA 1
ATOM 2128 C C . LYS A 1 273 ? 15.57 -43.75 -21.156 1 92.94 273 LYS A C 1
ATOM 2130 O O . LYS A 1 273 ? 15.508 -43.281 -20.016 1 92.94 273 LYS A O 1
ATOM 2135 N N . ILE A 1 274 ? 14.508 -44.438 -21.734 1 94.06 274 ILE A N 1
ATOM 2136 C CA . ILE A 1 274 ? 13.281 -44.719 -20.984 1 94.06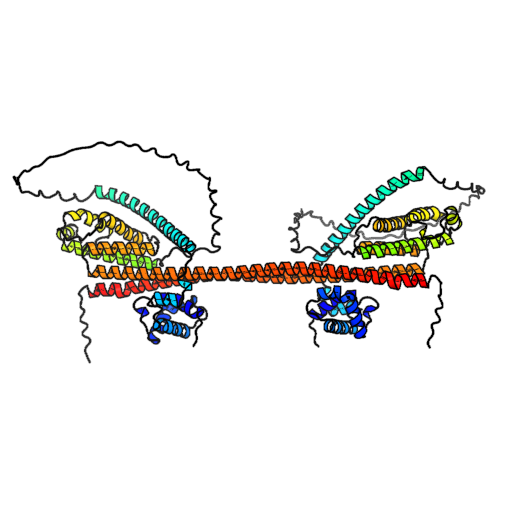 274 ILE A CA 1
ATOM 2137 C C . ILE A 1 274 ? 13.609 -45.531 -19.75 1 94.06 274 ILE A C 1
ATOM 2139 O O . ILE A 1 274 ? 13.188 -45.188 -18.641 1 94.06 274 ILE A O 1
ATOM 2143 N N . ARG A 1 275 ? 14.398 -46.562 -19.969 1 91.19 275 ARG A N 1
ATOM 2144 C CA . ARG A 1 275 ? 14.758 -47.438 -18.859 1 91.19 275 ARG A CA 1
ATOM 2145 C C . ARG A 1 275 ? 15.617 -46.719 -17.828 1 91.19 275 ARG A C 1
ATOM 2147 O O . ARG A 1 275 ? 15.383 -46.812 -16.625 1 91.19 275 ARG A O 1
ATOM 2154 N N . HIS A 1 276 ? 16.641 -45.969 -18.297 1 91.94 276 HIS A N 1
ATOM 2155 C CA . HIS A 1 276 ? 17.5 -45.219 -17.406 1 91.94 276 HIS A CA 1
ATOM 2156 C C . HIS A 1 276 ? 16.703 -44.219 -16.562 1 91.94 276 HIS A C 1
ATOM 2158 O O . HIS A 1 276 ? 16.984 -44.031 -15.383 1 91.94 276 HIS A O 1
ATOM 2164 N N . THR A 1 277 ? 15.781 -43.562 -17.188 1 93.75 277 THR A N 1
ATOM 2165 C CA . THR A 1 277 ? 14.945 -42.594 -16.484 1 93.75 277 THR A CA 1
ATOM 2166 C C . THR A 1 277 ? 14.133 -43.281 -15.398 1 93.75 277 THR A C 1
ATOM 2168 O O . THR A 1 277 ? 13.977 -42.719 -14.297 1 93.75 277 THR A O 1
ATOM 2171 N N . ALA A 1 278 ? 13.555 -44.438 -15.672 1 91.75 278 ALA A N 1
ATOM 2172 C CA . ALA A 1 278 ? 12.766 -45.188 -14.703 1 91.75 278 ALA A CA 1
ATOM 2173 C C . ALA A 1 278 ? 13.641 -45.719 -13.586 1 91.75 278 ALA A C 1
ATOM 2175 O O . ALA A 1 278 ? 13.305 -45.625 -12.406 1 91.75 278 ALA A O 1
ATOM 2176 N N . VAL A 1 279 ? 14.766 -46.344 -13.922 1 89.69 279 VAL A N 1
ATOM 2177 C CA . VAL A 1 279 ? 15.625 -47.031 -12.961 1 89.69 279 VAL A CA 1
ATOM 2178 C C . VAL A 1 279 ? 16.297 -46 -12.062 1 89.69 279 VAL A C 1
ATOM 2180 O O . VAL A 1 279 ? 16.375 -46.188 -10.844 1 89.69 279 VAL A O 1
ATOM 2183 N N . HIS A 1 280 ? 16.812 -44.906 -12.547 1 91.06 280 HIS A N 1
ATOM 2184 C CA . HIS A 1 280 ? 17.516 -43.875 -11.781 1 91.06 280 HIS A CA 1
ATOM 2185 C C . HIS A 1 280 ? 16.562 -42.812 -11.266 1 91.06 280 HIS A C 1
ATOM 2187 O O . HIS A 1 280 ? 17 -41.812 -10.688 1 91.06 280 HIS A O 1
ATOM 2193 N N . ARG A 1 281 ? 15.359 -42.969 -11.508 1 91.81 281 ARG A N 1
ATOM 2194 C CA . ARG A 1 281 ? 14.297 -42.125 -10.938 1 91.81 281 ARG A CA 1
ATOM 2195 C C . ARG A 1 281 ? 14.516 -40.656 -11.242 1 91.81 281 ARG A C 1
ATOM 2197 O O . ARG A 1 281 ? 14.469 -39.812 -10.344 1 91.81 281 ARG A O 1
ATOM 2204 N N . LEU A 1 282 ? 14.797 -40.375 -12.477 1 93.56 282 LEU A N 1
ATOM 2205 C CA . LEU A 1 282 ? 15.039 -39 -12.922 1 93.56 282 LEU A CA 1
ATOM 2206 C C . LEU A 1 282 ? 13.727 -38.312 -13.211 1 93.56 282 LEU A C 1
ATOM 2208 O O . LEU A 1 282 ? 12.984 -38.688 -14.109 1 93.56 282 LEU A O 1
ATOM 2212 N N . PRO A 1 283 ? 13.523 -37.25 -12.414 1 94.56 283 PRO A N 1
ATOM 2213 C CA . PRO A 1 283 ? 12.32 -36.5 -12.742 1 94.56 283 PRO A CA 1
ATOM 2214 C C . PRO A 1 283 ? 12.367 -35.906 -14.148 1 94.56 283 PRO A C 1
ATOM 2216 O O . PRO A 1 283 ? 13.352 -35.281 -14.523 1 94.56 283 PRO A O 1
ATOM 2219 N N . THR A 1 284 ? 11.328 -36.125 -14.93 1 95.25 284 THR A N 1
ATOM 2220 C CA . THR A 1 284 ? 11.234 -35.719 -16.312 1 95.25 284 THR A CA 1
ATOM 2221 C C . THR A 1 284 ? 9.93 -34.969 -16.562 1 95.25 284 THR A C 1
ATOM 2223 O O . THR A 1 284 ? 8.906 -35.25 -15.938 1 95.25 284 THR A O 1
ATOM 2226 N N . THR A 1 285 ? 10.008 -33.969 -17.453 1 96.5 285 THR A N 1
ATOM 2227 C CA . THR A 1 285 ? 8.828 -33.156 -17.75 1 96.5 285 THR A CA 1
ATOM 2228 C C . THR A 1 285 ? 7.75 -34 -18.422 1 96.5 285 THR A C 1
ATOM 2230 O O . THR A 1 285 ? 8.047 -35.062 -18.984 1 96.5 285 THR A O 1
ATOM 2233 N N . ALA A 1 286 ? 6.488 -33.562 -18.266 1 97.12 286 ALA A N 1
ATOM 2234 C CA . ALA A 1 286 ? 5.375 -34.281 -18.891 1 97.12 286 ALA A CA 1
ATOM 2235 C C . ALA A 1 286 ? 5.582 -34.406 -20.391 1 97.12 286 ALA A C 1
ATOM 2237 O O . ALA A 1 286 ? 5.277 -35.438 -20.984 1 97.12 286 ALA A O 1
ATOM 2238 N N . ARG A 1 287 ? 6.113 -33.375 -21 1 96.12 287 ARG A N 1
ATOM 2239 C CA . ARG A 1 287 ? 6.406 -33.406 -22.438 1 96.12 287 ARG A CA 1
ATOM 2240 C C . ARG A 1 287 ? 7.469 -34.438 -22.75 1 96.12 287 ARG A C 1
ATOM 2242 O O . ARG A 1 287 ? 7.391 -35.125 -23.781 1 96.12 287 ARG A O 1
ATOM 2249 N N . GLY A 1 288 ? 8.484 -34.469 -21.859 1 95.69 288 GLY A N 1
ATOM 2250 C CA . GLY A 1 288 ? 9.5 -35.5 -22.016 1 95.69 288 GLY A CA 1
ATOM 2251 C C . GLY A 1 288 ? 8.945 -36.906 -21.938 1 95.69 288 GLY A C 1
ATOM 2252 O O . GLY A 1 288 ? 9.328 -37.781 -22.719 1 95.69 288 GLY A O 1
ATOM 2253 N N . ILE A 1 289 ? 8.008 -37.125 -21.078 1 97 289 ILE A N 1
ATOM 2254 C CA . ILE A 1 289 ? 7.363 -38.438 -20.922 1 97 289 ILE A CA 1
ATOM 2255 C C . ILE A 1 289 ? 6.57 -38.781 -22.188 1 97 289 ILE A C 1
ATOM 2257 O O . ILE A 1 289 ? 6.625 -39.906 -22.672 1 97 289 ILE A O 1
ATOM 2261 N N . ALA A 1 290 ? 5.82 -37.781 -22.672 1 97.31 290 ALA A N 1
ATOM 2262 C CA . ALA A 1 290 ? 5.055 -37.969 -23.891 1 97.31 290 ALA A CA 1
ATOM 2263 C C . ALA A 1 290 ? 5.965 -38.375 -25.062 1 97.31 290 ALA A C 1
ATOM 2265 O O . ALA A 1 290 ? 5.602 -39.219 -25.875 1 97.31 290 ALA A O 1
ATOM 2266 N N . SER A 1 291 ? 7.102 -37.781 -25.141 1 95.94 291 SER A N 1
ATOM 2267 C CA . SER A 1 291 ? 8.07 -38.094 -26.188 1 95.94 291 SER A CA 1
ATOM 2268 C C . SER A 1 291 ? 8.578 -39.531 -26.047 1 95.94 291 SER A C 1
ATOM 2270 O O . SER A 1 291 ? 8.773 -40.219 -27.047 1 95.94 291 SER A O 1
ATOM 2272 N N . PHE A 1 292 ? 8.812 -40 -24.781 1 96.69 292 PHE A N 1
ATOM 2273 C CA . PHE A 1 292 ? 9.219 -41.375 -24.531 1 96.69 292 PHE A CA 1
ATOM 2274 C C . PHE A 1 292 ? 8.164 -42.344 -25.031 1 96.69 292 PHE A C 1
ATOM 2276 O O . PHE A 1 292 ? 8.484 -43.312 -25.719 1 96.69 292 PHE A O 1
ATOM 2283 N N . VAL A 1 293 ? 6.918 -42.062 -24.719 1 97.06 293 VAL A N 1
ATOM 2284 C CA . VAL A 1 293 ? 5.828 -42.938 -25.125 1 97.06 293 VAL A CA 1
ATOM 2285 C C . VAL A 1 293 ? 5.684 -42.938 -26.641 1 97.06 293 VAL A C 1
ATOM 2287 O O . VAL A 1 293 ? 5.414 -43.969 -27.234 1 97.06 293 VAL A O 1
ATOM 2290 N N . ALA A 1 294 ? 5.855 -41.781 -27.25 1 96.56 294 ALA A N 1
ATOM 2291 C CA . ALA A 1 294 ? 5.809 -41.688 -28.703 1 96.56 294 ALA A CA 1
ATOM 2292 C C . ALA A 1 294 ? 6.883 -42.562 -29.344 1 96.56 294 ALA A C 1
ATOM 2294 O O . ALA A 1 294 ? 6.629 -43.25 -30.344 1 96.56 294 ALA A O 1
ATOM 2295 N N . SER A 1 295 ? 8.062 -42.531 -28.781 1 95.25 295 SER A N 1
ATOM 2296 C CA . SER A 1 295 ? 9.156 -43.344 -29.297 1 95.25 295 SER A CA 1
ATOM 2297 C C . SER A 1 295 ? 8.867 -44.844 -29.094 1 95.25 295 SER A C 1
ATOM 2299 O O . SER A 1 295 ? 9.195 -45.656 -29.953 1 95.25 295 SER A O 1
ATOM 2301 N N . ALA A 1 296 ? 8.281 -45.156 -27.953 1 96.12 296 ALA A N 1
ATOM 2302 C CA . ALA A 1 296 ? 7.887 -46.531 -27.703 1 96.12 296 ALA A CA 1
ATOM 2303 C C . ALA A 1 296 ? 6.863 -47 -28.734 1 96.12 296 ALA A C 1
ATOM 2305 O O . ALA A 1 296 ? 6.93 -48.156 -29.203 1 96.12 296 ALA A O 1
ATOM 2306 N N . THR A 1 297 ? 5.918 -46.125 -29.078 1 95.69 297 THR A N 1
ATOM 2307 C CA . THR A 1 297 ? 4.906 -46.438 -30.078 1 95.69 297 THR A CA 1
ATOM 2308 C C . THR A 1 297 ? 5.551 -46.719 -31.422 1 95.69 297 THR A C 1
ATOM 2310 O O . THR A 1 297 ? 5.145 -47.656 -32.125 1 95.69 297 THR A O 1
ATOM 2313 N N . LYS A 1 298 ? 6.539 -46 -31.766 1 94.38 298 LYS A N 1
ATOM 2314 C CA . LYS A 1 298 ? 7.242 -46.188 -33.031 1 94.38 298 LYS A CA 1
ATOM 2315 C C . LYS A 1 298 ? 7.949 -47.531 -33.062 1 94.38 298 LYS A C 1
ATOM 2317 O O . LYS A 1 298 ? 7.977 -48.188 -34.125 1 94.38 298 LYS A O 1
ATOM 2322 N N . LEU A 1 299 ? 8.523 -47.938 -31.953 1 93.75 299 LEU A N 1
ATOM 2323 C CA . LEU A 1 299 ? 9.219 -49.219 -31.891 1 93.75 299 LEU A CA 1
ATOM 2324 C C . LEU A 1 299 ? 8.234 -50.375 -32.031 1 93.75 299 LEU A C 1
ATOM 2326 O O . LEU A 1 299 ? 8.469 -51.312 -32.812 1 93.75 299 LEU A O 1
ATOM 2330 N N . VAL A 1 300 ? 7.141 -50.281 -31.312 1 94.56 300 VAL A N 1
ATOM 2331 C CA . VAL A 1 300 ? 6.148 -51.344 -31.359 1 94.56 300 VAL A CA 1
ATOM 2332 C C . VAL A 1 300 ? 5.543 -51.438 -32.75 1 94.56 300 VAL A C 1
ATOM 2334 O O . VAL A 1 300 ? 5.227 -52.531 -33.25 1 94.56 300 VAL A O 1
ATOM 2337 N N . GLU A 1 301 ? 5.379 -50.344 -33.375 1 93.81 301 GLU A N 1
ATOM 2338 C CA . GLU A 1 301 ? 4.914 -50.312 -34.781 1 93.81 301 GLU A CA 1
ATOM 2339 C C . GLU A 1 301 ? 5.91 -51 -35.688 1 93.81 301 GLU A C 1
ATOM 2341 O O . GLU A 1 301 ? 5.52 -51.75 -36.594 1 93.81 301 GLU A O 1
ATOM 2346 N N . ALA A 1 302 ? 7.176 -50.719 -35.469 1 91.44 302 ALA A N 1
ATOM 2347 C CA . ALA A 1 302 ? 8.234 -51.312 -36.281 1 91.44 302 ALA A CA 1
ATOM 2348 C C . ALA A 1 302 ? 8.266 -52.812 -36.125 1 91.44 302 ALA A C 1
ATOM 2350 O O . ALA A 1 302 ? 8.602 -53.562 -37.031 1 91.44 302 ALA A O 1
ATOM 2351 N N . LEU A 1 303 ? 7.855 -53.312 -34.906 1 92.62 303 LEU A N 1
ATOM 2352 C CA . LEU A 1 303 ? 7.891 -54.75 -34.594 1 92.62 303 LEU A CA 1
ATOM 2353 C C . LEU A 1 303 ? 6.629 -55.438 -35.094 1 92.62 303 LEU A C 1
ATOM 2355 O O . LEU A 1 303 ? 6.531 -56.656 -35.031 1 92.62 303 LEU A O 1
ATOM 2359 N N . GLY A 1 304 ? 5.633 -54.656 -35.562 1 90.62 304 GLY A N 1
ATOM 2360 C CA . GLY A 1 304 ? 4.41 -55.219 -36.156 1 90.62 304 GLY A CA 1
ATOM 2361 C C . GLY A 1 304 ? 3.438 -55.719 -35.094 1 90.62 304 GLY A C 1
ATOM 2362 O O . GLY A 1 304 ? 2.641 -56.625 -35.375 1 90.62 304 GLY A O 1
ATOM 2363 N N . ASP A 1 305 ? 3.592 -55.25 -33.938 1 92.19 305 ASP A N 1
ATOM 2364 C CA . ASP A 1 305 ? 2.709 -55.625 -32.844 1 92.19 305 ASP A CA 1
ATOM 2365 C C . ASP A 1 305 ? 1.483 -54.719 -32.781 1 92.19 305 ASP A C 1
ATOM 2367 O O . ASP A 1 305 ? 1.453 -53.75 -32 1 92.19 305 ASP A O 1
ATOM 2371 N N . THR A 1 306 ? 0.39 -55.062 -33.375 1 90.94 306 THR A N 1
ATOM 2372 C CA . THR A 1 306 ? -0.757 -54.188 -33.625 1 90.94 306 THR A CA 1
ATOM 2373 C C . THR A 1 306 ? -1.536 -53.969 -32.312 1 90.94 306 THR A C 1
ATOM 2375 O O . THR A 1 306 ? -1.926 -52.844 -32 1 90.94 306 THR A O 1
ATOM 2378 N N . PRO A 1 307 ? -1.788 -55.094 -31.531 1 89.75 307 PRO A N 1
ATOM 2379 C CA . PRO A 1 307 ? -2.574 -54.875 -30.312 1 89.75 307 PRO A CA 1
ATOM 2380 C C . PRO A 1 307 ? -1.895 -53.906 -29.328 1 89.75 307 PRO A C 1
ATOM 2382 O O . PRO A 1 307 ? -2.539 -53 -28.797 1 89.75 307 PRO A O 1
ATOM 2385 N N . ARG A 1 308 ? -0.59 -54.125 -29.141 1 93.25 308 ARG A N 1
ATOM 2386 C CA . ARG A 1 308 ? 0.113 -53.281 -28.188 1 93.25 308 ARG A CA 1
ATOM 2387 C C . ARG A 1 308 ? 0.346 -51.906 -28.766 1 93.25 308 ARG A C 1
ATOM 2389 O O . ARG A 1 308 ? 0.493 -50.938 -28.016 1 93.25 308 ARG A O 1
ATOM 2396 N N . LEU A 1 309 ? 0.38 -51.781 -30.047 1 93.94 309 LEU A N 1
ATOM 2397 C CA . LEU A 1 309 ? 0.479 -50.5 -30.703 1 93.94 309 LEU A CA 1
ATOM 2398 C C . LEU A 1 309 ? -0.72 -49.625 -30.344 1 93.94 309 LEU A C 1
ATOM 2400 O O . LEU A 1 309 ? -0.558 -48.438 -29.984 1 93.94 309 LEU A O 1
ATOM 2404 N N . SER A 1 310 ? -1.896 -50.188 -30.484 1 93.06 310 SER A N 1
ATOM 2405 C CA . SER A 1 310 ? -3.117 -49.438 -30.188 1 93.06 310 SER A CA 1
ATOM 2406 C C . SER A 1 310 ? -3.139 -49 -28.719 1 93.06 310 SER A C 1
ATOM 2408 O O . SER A 1 310 ? -3.582 -47.906 -28.406 1 93.06 310 SER A O 1
ATOM 2410 N N . GLN A 1 311 ? -2.6 -49.844 -27.844 1 91.44 311 GLN A N 1
ATOM 2411 C CA . GLN A 1 311 ? -2.561 -49.562 -26.422 1 91.44 311 GLN A CA 1
ATOM 2412 C C . GLN A 1 311 ? -1.634 -48.375 -26.125 1 91.44 311 GLN A C 1
ATOM 2414 O O . GLN A 1 311 ? -1.991 -47.469 -25.375 1 91.44 311 GLN A O 1
ATOM 2419 N N . LEU A 1 312 ? -0.483 -48.406 -26.734 1 94.94 312 LEU A N 1
ATOM 2420 C CA . LEU A 1 312 ? 0.494 -47.344 -26.516 1 94.94 312 LEU A CA 1
ATOM 2421 C C . LEU A 1 312 ? 0.028 -46.031 -27.141 1 94.94 312 LEU A C 1
ATOM 2423 O O . LEU A 1 312 ? 0.297 -44.938 -26.609 1 94.94 312 LEU A O 1
ATOM 2427 N N . GLU A 1 313 ? -0.656 -46.125 -28.266 1 95.06 313 GLU A N 1
ATOM 2428 C CA . GLU A 1 313 ? -1.207 -44.938 -28.906 1 95.06 313 GLU A CA 1
ATOM 2429 C C . GLU A 1 313 ? -2.264 -44.281 -28.031 1 95.06 313 GLU A C 1
ATOM 2431 O O . GLU A 1 313 ? -2.316 -43.062 -27.922 1 95.06 313 GLU A O 1
ATOM 2436 N N . GLU A 1 314 ? -3.094 -45.094 -27.438 1 92.44 314 GLU A N 1
ATOM 2437 C CA . GLU A 1 314 ? -4.121 -44.562 -26.547 1 92.44 314 GLU A CA 1
ATOM 2438 C C . GLU A 1 314 ? -3.502 -43.938 -25.297 1 92.44 314 GLU A C 1
ATOM 2440 O O . GLU A 1 314 ? -3.977 -42.906 -24.828 1 92.44 314 GLU A O 1
ATOM 2445 N N . LEU A 1 315 ? -2.5 -44.594 -24.797 1 93.88 315 LEU A N 1
ATOM 2446 C CA . LEU A 1 315 ? -1.798 -44.031 -23.641 1 93.88 315 LEU A CA 1
ATOM 2447 C C . LEU A 1 315 ? -1.162 -42.688 -24 1 93.88 315 LEU A C 1
ATOM 2449 O O . LEU A 1 315 ? -1.231 -41.75 -23.219 1 93.88 315 LEU A O 1
ATOM 2453 N N . HIS A 1 316 ? -0.536 -42.625 -25.125 1 95.94 316 HIS A N 1
ATOM 2454 C CA . HIS A 1 316 ? 0.081 -41.406 -25.594 1 95.94 316 HIS A CA 1
ATOM 2455 C C . HIS A 1 316 ? -0.952 -40.281 -25.734 1 95.94 316 HIS A C 1
ATOM 2457 O O . HIS A 1 316 ? -0.698 -39.156 -25.328 1 95.94 316 HIS A O 1
ATOM 2463 N N . ALA A 1 317 ? -2.092 -40.594 -26.328 1 93.88 317 ALA A N 1
ATOM 2464 C CA . ALA A 1 317 ? -3.164 -39.625 -26.5 1 93.88 317 ALA A CA 1
ATOM 2465 C C . ALA A 1 317 ? -3.672 -39.125 -25.156 1 93.88 317 ALA A C 1
ATOM 2467 O O . ALA A 1 317 ? -3.969 -37.938 -25 1 93.88 317 ALA A O 1
ATOM 2468 N N . ASP A 1 318 ? -3.789 -40.031 -24.219 1 93 318 ASP A N 1
ATOM 2469 C CA . ASP A 1 318 ? -4.246 -39.656 -22.891 1 93 318 ASP A CA 1
ATOM 2470 C C . ASP A 1 318 ? -3.264 -38.719 -22.203 1 93 318 ASP A C 1
ATOM 2472 O O . ASP A 1 318 ? -3.672 -37.719 -21.594 1 93 318 ASP A O 1
ATOM 2476 N N . ILE A 1 319 ? -1.975 -39.031 -22.312 1 95.31 319 ILE A N 1
ATOM 2477 C CA . ILE A 1 319 ? -0.933 -38.188 -21.703 1 95.31 319 ILE A CA 1
ATOM 2478 C C . ILE A 1 319 ? -0.933 -36.812 -22.344 1 95.31 319 ILE A C 1
ATOM 2480 O O . ILE A 1 319 ? -0.838 -35.781 -21.656 1 95.31 319 ILE A O 1
ATOM 2484 N N . GLN A 1 320 ? -1.098 -36.781 -23.641 1 95.25 320 GLN A N 1
ATOM 2485 C CA . GLN A 1 320 ? -1.127 -35.531 -24.359 1 95.25 320 GLN A CA 1
ATOM 2486 C C . GLN A 1 320 ? -2.314 -34.656 -23.922 1 95.25 320 GLN A C 1
ATOM 2488 O O . GLN A 1 320 ? -2.191 -33.438 -23.781 1 95.25 320 GLN A O 1
ATOM 2493 N N . GLU A 1 321 ? -3.418 -35.281 -23.812 1 93.12 321 GLU A N 1
ATOM 2494 C CA . GLU A 1 321 ? -4.605 -34.562 -23.344 1 93.12 321 GLU A CA 1
ATOM 2495 C C . GLU A 1 321 ? -4.391 -34 -21.953 1 93.12 321 GLU A C 1
ATOM 2497 O O . GLU A 1 321 ? -4.77 -32.844 -21.688 1 93.12 321 GLU A O 1
ATOM 2502 N N . LYS A 1 322 ? -3.828 -34.75 -21.078 1 94.75 322 LYS A N 1
ATOM 2503 C CA . LYS A 1 322 ? -3.576 -34.312 -19.719 1 94.75 322 LYS A CA 1
ATOM 2504 C C . LYS A 1 322 ? -2.564 -33.156 -19.688 1 94.75 322 LYS A C 1
ATOM 2506 O O . LYS A 1 322 ? -2.672 -32.25 -18.859 1 94.75 322 LYS A O 1
ATOM 2511 N N . ILE A 1 323 ? -1.562 -33.188 -20.531 1 95.5 323 ILE A N 1
ATOM 2512 C CA . ILE A 1 323 ? -0.592 -32.094 -20.656 1 95.5 323 ILE A CA 1
ATOM 2513 C C . ILE A 1 323 ? -1.302 -30.812 -21.078 1 95.5 323 ILE A C 1
ATOM 2515 O O . ILE A 1 323 ? -1.041 -29.734 -20.531 1 95.5 323 ILE A O 1
ATOM 2519 N N . LYS A 1 324 ? -2.207 -30.953 -22.047 1 93.44 324 LYS A N 1
ATOM 2520 C CA . LYS A 1 324 ? -2.973 -29.797 -22.516 1 93.44 324 LYS A CA 1
ATOM 2521 C C . LYS A 1 324 ? -3.809 -29.203 -21.391 1 93.44 324 LYS A C 1
ATOM 2523 O O . LYS A 1 324 ? -3.898 -27.984 -21.25 1 93.44 324 LYS A O 1
ATOM 2528 N N . ILE A 1 325 ? -4.414 -30.031 -20.625 1 93.75 325 ILE A N 1
ATOM 2529 C CA . ILE A 1 325 ? -5.246 -29.578 -19.516 1 93.75 325 ILE A CA 1
ATOM 2530 C C . ILE A 1 325 ? -4.383 -28.875 -18.469 1 93.75 325 ILE A C 1
ATOM 2532 O O . ILE A 1 325 ? -4.758 -27.812 -17.969 1 93.75 325 ILE A O 1
ATOM 2536 N N . MET A 1 326 ? -3.234 -29.484 -18.156 1 95.12 326 MET A N 1
ATOM 2537 C CA . MET A 1 326 ? -2.328 -28.875 -17.203 1 95.12 326 MET A CA 1
ATOM 2538 C C . MET A 1 326 ? -1.853 -27.5 -17.688 1 95.12 326 MET A C 1
ATOM 2540 O O . MET A 1 326 ? -1.76 -26.562 -16.891 1 95.12 326 MET A O 1
ATOM 2544 N N . ASP A 1 327 ? -1.526 -27.453 -18.922 1 93.62 327 ASP A N 1
ATOM 2545 C CA . ASP A 1 327 ? -1.106 -26.188 -19.516 1 93.62 327 ASP A CA 1
ATOM 2546 C C . ASP A 1 327 ? -2.201 -25.125 -19.406 1 93.62 327 ASP A C 1
ATOM 2548 O O . ASP A 1 327 ? -1.93 -23.984 -19.016 1 93.62 327 ASP A O 1
ATOM 2552 N N . LEU A 1 328 ? -3.393 -25.5 -19.734 1 92.69 328 LEU A N 1
ATOM 2553 C CA . LEU A 1 328 ? -4.531 -24.594 -19.641 1 92.69 328 LEU A CA 1
ATOM 2554 C C . LEU A 1 328 ? -4.734 -24.109 -18.219 1 92.69 328 LEU A C 1
ATOM 2556 O O . LEU A 1 328 ? -4.953 -22.922 -17.984 1 92.69 328 LEU A O 1
ATOM 2560 N N . THR A 1 329 ? -4.672 -25.016 -17.281 1 93 329 THR A N 1
ATOM 2561 C CA . THR A 1 329 ? -4.91 -24.688 -15.883 1 93 329 THR A CA 1
ATOM 2562 C C . THR A 1 329 ? -3.809 -23.781 -15.344 1 93 329 THR A C 1
ATOM 2564 O O . THR A 1 329 ? -4.086 -22.812 -14.633 1 93 329 THR A O 1
ATOM 2567 N N . LYS A 1 330 ? -2.525 -24.109 -15.648 1 93.38 330 LYS A N 1
ATOM 2568 C CA . LYS A 1 330 ? -1.414 -23.297 -15.188 1 93.38 330 LYS A CA 1
ATOM 2569 C C . LYS A 1 330 ? -1.506 -21.875 -15.75 1 93.38 330 LYS A C 1
ATOM 2571 O O . LYS A 1 330 ? -1.265 -20.906 -15.039 1 93.38 330 LYS A O 1
ATOM 2576 N N . ASN A 1 331 ? -1.852 -21.781 -16.984 1 92.31 331 ASN A N 1
ATOM 2577 C CA . ASN A 1 331 ? -2.014 -20.469 -17.609 1 92.31 331 ASN A CA 1
ATOM 2578 C C . ASN A 1 331 ? -3.143 -19.672 -16.953 1 92.31 331 ASN A C 1
ATOM 2580 O O . ASN A 1 331 ? -3.014 -18.469 -16.734 1 92.31 331 ASN A O 1
ATOM 2584 N N . ALA A 1 332 ? -4.23 -20.344 -16.719 1 92.62 332 ALA A N 1
ATOM 2585 C CA . ALA A 1 332 ? -5.371 -19.688 -16.078 1 92.62 332 ALA A CA 1
ATOM 2586 C C . ALA A 1 332 ? -5.004 -19.188 -14.688 1 92.62 332 ALA A C 1
ATOM 2588 O O . ALA A 1 332 ? -5.391 -18.094 -14.297 1 92.62 332 ALA A O 1
ATOM 2589 N N . LEU A 1 333 ? -4.281 -20.016 -13.953 1 93 333 LEU A N 1
ATOM 2590 C CA . LEU A 1 333 ? -3.863 -19.641 -12.609 1 93 333 LEU A CA 1
ATOM 2591 C C . LEU A 1 333 ? -2.918 -18.438 -12.641 1 93 333 LEU A C 1
ATOM 2593 O O . LEU A 1 333 ? -3.061 -17.516 -11.844 1 93 333 LEU A O 1
ATOM 2597 N N . GLU A 1 334 ? -1.978 -18.453 -13.516 1 92.56 334 GLU A N 1
ATOM 2598 C CA . GLU A 1 334 ? -1.031 -17.359 -13.648 1 92.56 334 GLU A CA 1
ATOM 2599 C C . GLU A 1 334 ? -1.737 -16.062 -14.062 1 92.56 334 GLU A C 1
ATOM 2601 O O . GLU A 1 334 ? -1.415 -14.984 -13.562 1 92.56 334 GLU A O 1
ATOM 2606 N N . ASP A 1 335 ? -2.689 -16.141 -14.93 1 91.81 335 ASP A N 1
ATOM 2607 C CA . ASP A 1 335 ? -3.432 -14.969 -15.383 1 91.81 335 ASP A CA 1
ATOM 2608 C C . ASP A 1 335 ? -4.277 -14.383 -14.258 1 91.81 335 ASP A C 1
ATOM 2610 O O . ASP A 1 335 ? -4.355 -13.156 -14.102 1 91.81 335 ASP A O 1
ATOM 2614 N N . GLN A 1 336 ? -4.922 -15.328 -13.617 1 91.44 336 GLN A N 1
ATOM 2615 C CA . GLN A 1 336 ? -5.723 -14.867 -12.492 1 91.44 336 GLN A CA 1
ATOM 2616 C C . GLN A 1 336 ? -4.855 -14.172 -11.445 1 91.44 336 GLN A C 1
ATOM 2618 O O . GLN A 1 336 ? -5.238 -13.133 -10.906 1 91.44 336 GLN A O 1
ATOM 2623 N N . LEU A 1 337 ? -3.744 -14.734 -11.156 1 93.12 337 LEU A N 1
ATOM 2624 C CA . LEU A 1 337 ? -2.826 -14.133 -10.195 1 93.12 337 LEU A CA 1
ATOM 2625 C C . LEU A 1 337 ? -2.371 -12.758 -10.672 1 93.12 337 LEU A C 1
ATOM 2627 O O . LEU A 1 337 ? -2.324 -11.805 -9.891 1 93.12 337 LEU A O 1
ATOM 2631 N N . SER A 1 338 ? -2.045 -12.656 -11.906 1 91.88 338 SER A N 1
ATOM 2632 C CA . SER A 1 338 ? -1.613 -11.383 -12.477 1 91.88 338 SER A CA 1
ATOM 2633 C C . SER A 1 338 ? -2.689 -10.32 -12.328 1 91.88 338 SER A C 1
ATOM 2635 O O . SER A 1 338 ? -2.391 -9.172 -11.992 1 91.88 338 SER A O 1
ATOM 2637 N N . ARG A 1 339 ? -3.914 -10.711 -12.578 1 92.19 339 ARG A N 1
ATOM 2638 C CA . ARG A 1 339 ? -5.023 -9.773 -12.445 1 92.19 339 ARG A CA 1
ATOM 2639 C C . ARG A 1 339 ? -5.203 -9.344 -10.992 1 92.19 339 ARG A C 1
ATOM 2641 O O . ARG A 1 339 ? -5.406 -8.164 -10.711 1 92.19 339 ARG A O 1
ATOM 2648 N N . ASP A 1 340 ? -5.102 -10.281 -10.156 1 95.06 340 ASP A N 1
ATOM 2649 C CA . ASP A 1 340 ? -5.27 -9.984 -8.734 1 95.06 340 ASP A CA 1
ATOM 2650 C C . ASP A 1 340 ? -4.141 -9.094 -8.227 1 95.06 340 ASP A C 1
ATOM 2652 O O . ASP A 1 340 ? -4.379 -8.172 -7.441 1 95.06 340 ASP A O 1
ATOM 2656 N N . LEU A 1 341 ? -2.949 -9.367 -8.633 1 95.06 341 LEU A N 1
ATOM 2657 C CA . LEU A 1 341 ? -1.811 -8.562 -8.211 1 95.06 341 LEU A CA 1
ATOM 2658 C C . LEU A 1 341 ? -1.91 -7.145 -8.773 1 95.06 341 LEU A C 1
ATOM 2660 O O . LEU A 1 341 ? -1.523 -6.184 -8.109 1 95.06 341 LEU A O 1
ATOM 2664 N N . ARG A 1 342 ? -2.42 -7.082 -9.961 1 95.06 342 ARG A N 1
ATOM 2665 C CA . ARG A 1 342 ? -2.637 -5.754 -10.531 1 95.06 342 ARG A CA 1
ATOM 2666 C C . ARG A 1 342 ? -3.688 -4.984 -9.742 1 95.06 342 ARG A C 1
ATOM 2668 O O . ARG A 1 342 ? -3.547 -3.777 -9.523 1 95.06 342 ARG A O 1
ATOM 2675 N N . ALA A 1 343 ? -4.723 -5.68 -9.32 1 96.94 343 ALA A N 1
ATOM 2676 C CA . ALA A 1 343 ? -5.758 -5.043 -8.508 1 96.94 343 ALA A CA 1
ATOM 2677 C C . ALA A 1 343 ? -5.184 -4.539 -7.191 1 96.94 343 ALA A C 1
ATOM 2679 O O . ALA A 1 343 ? -5.531 -3.447 -6.73 1 96.94 343 ALA A O 1
ATOM 2680 N N . ILE A 1 344 ? -4.297 -5.266 -6.59 1 97.06 344 ILE A N 1
ATOM 2681 C CA . ILE A 1 344 ? -3.658 -4.879 -5.336 1 97.06 344 ILE A CA 1
ATOM 2682 C C . ILE A 1 344 ? -2.748 -3.676 -5.57 1 97.06 344 ILE A C 1
ATOM 2684 O O . ILE A 1 344 ? -2.717 -2.748 -4.762 1 97.06 344 ILE A O 1
ATOM 2688 N N . GLN A 1 345 ? -2.059 -3.691 -6.68 1 96.69 345 GLN A N 1
ATOM 2689 C CA . GLN A 1 345 ? -1.175 -2.576 -7.008 1 96.69 345 GLN A CA 1
ATOM 2690 C C . GLN A 1 345 ? -1.967 -1.286 -7.199 1 96.69 345 GLN A C 1
ATOM 2692 O O . GLN A 1 345 ? -1.527 -0.214 -6.781 1 96.69 345 GLN A O 1
ATOM 2697 N N . LEU A 1 346 ? -3.113 -1.398 -7.797 1 97.56 346 LEU A N 1
ATOM 2698 C CA . LEU A 1 346 ? -3.963 -0.228 -7.984 1 97.56 346 LEU A CA 1
ATOM 2699 C C . LEU A 1 346 ? -4.457 0.305 -6.645 1 97.56 346 LEU A C 1
ATOM 2701 O O . LEU A 1 346 ? -4.527 1.52 -6.441 1 97.56 346 LEU A O 1
ATOM 2705 N N . ARG A 1 347 ? -4.75 -0.542 -5.773 1 98.31 347 ARG A N 1
ATOM 2706 C CA . ARG A 1 347 ? -5.18 -0.133 -4.441 1 98.31 347 ARG A CA 1
ATOM 2707 C C . ARG A 1 347 ? -4.039 0.539 -3.682 1 98.31 347 ARG A C 1
ATOM 2709 O O . ARG A 1 347 ? -4.258 1.509 -2.953 1 98.31 347 ARG A O 1
ATOM 2716 N N . ARG A 1 348 ? -2.875 0.051 -3.857 1 97.5 348 ARG A N 1
ATOM 2717 C CA . ARG A 1 348 ? -1.705 0.66 -3.232 1 97.5 348 ARG A CA 1
ATOM 2718 C C . ARG A 1 348 ? -1.482 2.076 -3.752 1 97.5 348 ARG A C 1
ATOM 2720 O O . ARG A 1 348 ? -1.18 2.986 -2.979 1 97.5 348 ARG A O 1
ATOM 2727 N N . GLU A 1 349 ? -1.638 2.25 -4.961 1 97.12 349 GLU A N 1
ATOM 2728 C CA . GLU A 1 349 ? -1.489 3.576 -5.555 1 97.12 349 GLU A CA 1
ATOM 2729 C C . GLU A 1 349 ? -2.557 4.535 -5.039 1 97.12 349 GLU A C 1
ATOM 2731 O O . GLU A 1 349 ? -2.285 5.719 -4.828 1 97.12 349 GLU A O 1
ATOM 2736 N N . GLU A 1 350 ? -3.686 3.996 -4.898 1 98.12 350 GLU A N 1
ATOM 2737 C CA . GLU A 1 350 ? -4.758 4.812 -4.336 1 98.12 350 GLU A CA 1
ATOM 2738 C C . GLU A 1 350 ? -4.422 5.258 -2.914 1 98.12 350 GLU A C 1
ATOM 2740 O O . GLU A 1 350 ? -4.691 6.398 -2.537 1 98.12 350 GLU A O 1
ATOM 2745 N N . LEU A 1 351 ? -3.9 4.398 -2.096 1 97.94 351 LEU A N 1
ATOM 2746 C CA . LEU A 1 351 ? -3.5 4.734 -0.733 1 97.94 351 LEU A CA 1
ATOM 2747 C C . LEU A 1 351 ? -2.398 5.789 -0.736 1 97.94 351 LEU A C 1
ATOM 2749 O O . LEU A 1 351 ? -2.385 6.684 0.112 1 97.94 351 LEU A O 1
ATOM 2753 N N . ASP A 1 352 ? -1.488 5.738 -1.692 1 97.31 352 ASP A N 1
ATOM 2754 C CA . ASP A 1 352 ? -0.44 6.742 -1.837 1 97.31 352 ASP A CA 1
ATOM 2755 C C . ASP A 1 352 ? -1.036 8.117 -2.137 1 97.31 352 ASP A C 1
ATOM 2757 O O . ASP A 1 352 ? -0.599 9.125 -1.575 1 97.31 352 ASP A O 1
ATOM 2761 N N . ARG A 1 353 ? -2.006 8.164 -3.002 1 97.44 353 ARG A N 1
ATOM 2762 C CA . ARG A 1 353 ? -2.674 9.422 -3.338 1 97.44 353 ARG A CA 1
ATOM 2763 C C . ARG A 1 353 ? -3.418 9.984 -2.133 1 97.44 353 ARG A C 1
ATOM 2765 O O . ARG A 1 353 ? -3.402 11.195 -1.898 1 97.44 353 ARG A O 1
ATOM 2772 N N . GLN A 1 354 ? -4.031 9.086 -1.416 1 97.56 354 GLN A N 1
ATOM 2773 C CA . GLN A 1 354 ? -4.742 9.516 -0.215 1 97.56 354 GLN A CA 1
ATOM 2774 C C . GLN A 1 354 ? -3.783 10.102 0.815 1 97.56 354 GLN A C 1
ATOM 2776 O O . GLN A 1 354 ? -4.09 11.109 1.457 1 97.56 354 GLN A O 1
ATOM 2781 N N . GLU A 1 355 ? -2.68 9.406 0.973 1 96.69 355 GLU A N 1
ATOM 2782 C CA . GLU A 1 355 ? -1.672 9.898 1.91 1 96.69 355 GLU A CA 1
ATOM 2783 C C . GLU A 1 355 ? -1.197 11.297 1.535 1 96.69 355 GLU A C 1
ATOM 2785 O O . GLU A 1 355 ? -1.101 12.172 2.395 1 96.69 355 GLU A O 1
ATOM 2790 N N . GLU A 1 356 ? -0.902 11.531 0.289 1 95.44 356 GLU A N 1
ATOM 2791 C CA . GLU A 1 356 ? -0.466 12.844 -0.193 1 95.44 356 GLU A CA 1
ATOM 2792 C C . GLU A 1 356 ? -1.555 13.891 0 1 95.44 356 GLU A C 1
ATOM 2794 O O . GLU A 1 356 ? -1.268 15.023 0.391 1 95.44 356 GLU A O 1
ATOM 2799 N N . PHE A 1 357 ? -2.717 13.508 -0.279 1 96.12 357 PHE A N 1
ATOM 2800 C CA . PHE A 1 357 ? -3.85 14.406 -0.112 1 96.12 357 PHE A CA 1
ATOM 2801 C C . PHE A 1 357 ? -3.996 14.828 1.345 1 96.12 357 PHE A C 1
ATOM 2803 O O . PHE A 1 357 ? -4.207 16.016 1.637 1 96.12 357 PHE A O 1
ATOM 2810 N N . LEU A 1 358 ? -3.902 13.898 2.227 1 95 358 LEU A N 1
ATOM 2811 C CA . LEU A 1 358 ? -4.043 14.18 3.65 1 95 358 LEU A CA 1
ATOM 2812 C C . LEU A 1 358 ? -2.941 15.117 4.133 1 95 358 LEU A C 1
ATOM 2814 O O . LEU A 1 358 ? -3.193 16.016 4.926 1 95 358 LEU A O 1
ATOM 2818 N N . ARG A 1 359 ? -1.713 14.93 3.707 1 94.38 359 ARG A N 1
ATOM 2819 C CA . ARG A 1 359 ? -0.599 15.797 4.062 1 94.38 359 ARG A CA 1
ATOM 2820 C C . ARG A 1 359 ? -0.838 17.219 3.568 1 94.38 359 ARG A C 1
ATOM 2822 O O . ARG A 1 359 ? -0.653 18.188 4.316 1 94.38 359 ARG A O 1
ATOM 2829 N N . LEU A 1 360 ? -1.309 17.359 2.334 1 93.75 360 LEU A N 1
ATOM 2830 C CA . LEU A 1 360 ? -1.571 18.672 1.745 1 93.75 360 LEU A CA 1
ATOM 2831 C C . LEU A 1 360 ? -2.723 19.359 2.463 1 93.75 360 LEU A C 1
ATOM 2833 O O . LEU A 1 360 ? -2.674 20.578 2.689 1 93.75 360 LEU A O 1
ATOM 2837 N N . GLN A 1 361 ? -3.686 18.562 2.775 1 93.12 361 GLN A N 1
ATOM 2838 C CA . GLN A 1 361 ? -4.844 19.109 3.469 1 93.12 361 GLN A CA 1
ATOM 2839 C C . GLN A 1 361 ? -4.453 19.656 4.84 1 93.12 361 GLN A C 1
ATOM 2841 O O . GLN A 1 361 ? -4.938 20.703 5.262 1 93.12 361 GLN A O 1
ATOM 2846 N N . THR A 1 362 ? -3.65 18.891 5.508 1 93.94 362 THR A N 1
ATOM 2847 C CA . THR A 1 362 ? -3.205 19.328 6.832 1 93.94 362 THR A CA 1
ATOM 2848 C C . THR A 1 362 ? -2.436 20.641 6.742 1 93.94 362 THR A C 1
ATOM 2850 O O . THR A 1 362 ? -2.656 21.547 7.547 1 93.94 362 THR A O 1
ATOM 2853 N N . VAL A 1 363 ? -1.513 20.766 5.766 1 93.94 363 VAL A N 1
ATOM 2854 C CA . VAL A 1 363 ? -0.734 21.984 5.566 1 93.94 363 VAL A CA 1
ATOM 2855 C C . VAL A 1 363 ? -1.665 23.141 5.203 1 93.94 363 VAL A C 1
ATOM 2857 O O . VAL A 1 363 ? -1.488 24.266 5.684 1 93.94 363 VAL A O 1
ATOM 2860 N N . ARG A 1 364 ? -2.635 22.891 4.43 1 93.31 364 ARG A N 1
ATOM 2861 C CA . ARG A 1 364 ? -3.598 23.906 4.031 1 93.31 364 ARG A CA 1
ATOM 2862 C C . ARG A 1 364 ? -4.414 24.391 5.223 1 93.31 364 ARG A C 1
ATOM 2864 O O . ARG A 1 364 ? -4.613 25.594 5.398 1 93.31 364 ARG A O 1
ATOM 2871 N N . ASN A 1 365 ? -4.887 23.438 5.988 1 93.56 365 ASN A N 1
ATOM 2872 C CA . ASN A 1 365 ? -5.645 23.797 7.18 1 93.56 365 ASN A CA 1
ATOM 2873 C C . ASN A 1 365 ? -4.816 24.656 8.133 1 93.56 365 ASN A C 1
ATOM 2875 O O . ASN A 1 365 ? -5.328 25.609 8.727 1 93.56 365 ASN A O 1
ATOM 2879 N N . ASP A 1 366 ? -3.568 24.297 8.289 1 94.19 366 ASP A N 1
ATOM 2880 C CA . ASP A 1 366 ? -2.67 25.078 9.141 1 94.19 366 ASP A CA 1
ATOM 2881 C C . ASP A 1 366 ? -2.498 26.484 8.594 1 94.19 366 ASP A C 1
ATOM 2883 O O . ASP A 1 366 ? -2.496 27.453 9.359 1 94.19 366 ASP A O 1
ATOM 2887 N N . ARG A 1 367 ? -2.361 26.609 7.293 1 93.81 367 ARG A N 1
ATOM 2888 C CA . ARG A 1 367 ? -2.205 27.906 6.645 1 93.81 367 ARG A CA 1
ATOM 2889 C C . ARG A 1 367 ? -3.445 28.781 6.844 1 93.81 367 ARG A C 1
ATOM 2891 O O . ARG A 1 367 ? -3.338 29.969 7.117 1 93.81 367 ARG A O 1
ATOM 2898 N N . GLU A 1 368 ? -4.555 28.172 6.707 1 93.69 368 GLU A N 1
ATOM 2899 C CA . GLU A 1 368 ? -5.801 28.906 6.891 1 93.69 368 GLU A CA 1
ATOM 2900 C C . GLU A 1 368 ? -5.969 29.359 8.336 1 93.69 368 GLU A C 1
ATOM 2902 O O . GLU A 1 368 ? -6.434 30.469 8.594 1 93.69 368 GLU A O 1
ATOM 2907 N N . ASN A 1 369 ? -5.648 28.469 9.219 1 93.88 369 ASN A N 1
ATOM 2908 C CA . ASN A 1 369 ? -5.711 28.844 10.625 1 93.88 369 ASN A CA 1
ATOM 2909 C C . ASN A 1 369 ? -4.773 30 10.938 1 93.88 369 ASN A C 1
ATOM 2911 O O . ASN A 1 369 ? -5.129 30.906 11.703 1 93.88 369 ASN A O 1
ATOM 2915 N N . LYS A 1 370 ? -3.566 29.938 10.398 1 94.44 370 LYS A N 1
ATOM 2916 C CA . LYS A 1 370 ? -2.602 31.016 10.57 1 94.44 370 LYS A CA 1
ATOM 2917 C C . LYS A 1 370 ? -3.145 32.312 10.016 1 94.44 370 LYS A C 1
ATOM 2919 O O . LYS A 1 370 ? -3.029 33.375 10.664 1 94.44 370 LYS A O 1
ATOM 2924 N N . ALA A 1 371 ? -3.727 32.25 8.875 1 94.94 371 ALA A N 1
ATOM 2925 C CA . ALA A 1 371 ? -4.305 33.438 8.242 1 94.94 371 ALA A CA 1
ATOM 2926 C C . ALA A 1 371 ? -5.438 34 9.094 1 94.94 371 ALA A C 1
ATOM 2928 O O . ALA A 1 371 ? -5.555 35.219 9.242 1 94.94 371 ALA A O 1
ATOM 2929 N N . LEU A 1 372 ? -6.246 33.125 9.578 1 95 372 LEU A N 1
ATOM 2930 C CA . LEU A 1 372 ? -7.348 33.562 10.43 1 95 372 LEU A CA 1
ATOM 2931 C C . LEU A 1 372 ? -6.824 34.281 11.672 1 95 372 LEU A C 1
ATOM 2933 O O . LEU A 1 372 ? -7.363 35.312 12.078 1 95 372 LEU A O 1
ATOM 2937 N N . MET A 1 373 ? -5.805 33.719 12.281 1 94.19 373 MET A N 1
ATOM 2938 C CA . MET A 1 373 ? -5.199 34.344 13.453 1 94.19 373 MET A CA 1
ATOM 2939 C C . MET A 1 373 ? -4.668 35.719 13.125 1 94.19 373 MET A C 1
ATOM 2941 O O . MET A 1 373 ? -4.801 36.656 13.922 1 94.19 373 MET A O 1
ATOM 2945 N N . GLY A 1 374 ? -4.102 35.844 11.961 1 93.62 374 GLY A N 1
ATOM 2946 C CA . GLY A 1 374 ? -3.607 37.156 11.523 1 93.62 374 GLY A CA 1
ATOM 2947 C C . GLY A 1 374 ? -4.699 38.188 11.406 1 93.62 374 GLY A C 1
ATOM 2948 O O . GLY A 1 374 ? -4.539 39.312 11.867 1 93.62 374 GLY A O 1
ATOM 2949 N N . VAL A 1 375 ? -5.785 37.812 10.883 1 93.62 375 VAL A N 1
ATOM 2950 C CA . VAL A 1 375 ? -6.914 38.719 10.703 1 93.62 375 VAL A CA 1
ATOM 2951 C C . VAL A 1 375 ? -7.477 39.094 12.07 1 93.62 375 VAL A C 1
ATOM 2953 O O . VAL A 1 375 ? -7.816 40.281 12.289 1 93.62 375 VAL A O 1
ATOM 2956 N N . LEU A 1 376 ? -7.551 38.188 12.93 1 93.38 376 LEU A N 1
ATOM 2957 C CA . LEU A 1 376 ? -8.117 38.438 14.25 1 93.38 376 LEU A CA 1
ATOM 2958 C C . LEU A 1 376 ? -7.211 39.375 15.062 1 93.38 376 LEU A C 1
ATOM 2960 O O . LEU A 1 376 ? -7.695 40.188 15.828 1 93.38 376 LEU A O 1
ATOM 2964 N N . VAL A 1 377 ? -5.91 39.188 14.898 1 91.94 377 VAL A N 1
ATOM 2965 C CA . VAL A 1 377 ? -4.965 40.062 15.578 1 91.94 377 VAL A CA 1
ATOM 2966 C C . VAL A 1 377 ? -5.137 41.5 15.062 1 91.94 377 VAL A C 1
ATOM 2968 O O . VAL A 1 377 ? -5.172 42.438 15.852 1 91.94 377 VAL A O 1
ATOM 2971 N N . GLU A 1 378 ? -5.281 41.656 13.812 1 90.75 378 GLU A N 1
ATOM 2972 C CA . GLU A 1 378 ? -5.438 42.969 13.211 1 90.75 378 GLU A CA 1
ATOM 2973 C C . GLU A 1 378 ? -6.766 43.625 13.617 1 90.75 378 GLU A C 1
ATOM 2975 O O . GLU A 1 378 ? -6.84 44.812 13.844 1 90.75 378 GLU A O 1
ATOM 2980 N N . GLU A 1 379 ? -7.77 42.781 13.664 1 88.81 379 GLU A N 1
ATOM 2981 C CA . GLU A 1 379 ? -9.062 43.281 14.125 1 88.81 379 GLU A CA 1
ATOM 2982 C C . GLU A 1 379 ? -8.969 43.812 15.547 1 88.81 379 GLU A C 1
ATOM 2984 O O . GLU A 1 379 ? -9.609 44.812 15.883 1 88.81 379 GLU A O 1
ATOM 2989 N N . TYR A 1 380 ? -8.203 43.156 16.344 1 89.25 380 TYR A N 1
ATOM 2990 C CA . TYR A 1 380 ? -8.039 43.594 17.734 1 89.25 380 TYR A CA 1
ATOM 2991 C C . TYR A 1 380 ? -7.277 44.906 17.812 1 89.25 380 TYR A C 1
ATOM 2993 O O . TYR A 1 380 ? -7.637 45.812 18.578 1 89.25 380 TYR A O 1
ATOM 3001 N N . ILE A 1 381 ? -6.23 45.094 17.031 1 87.94 381 ILE A N 1
ATOM 3002 C CA . ILE A 1 381 ? -5.375 46.281 17.047 1 87.94 381 ILE A CA 1
ATOM 3003 C C . ILE A 1 381 ? -6.152 47.469 16.516 1 87.94 381 ILE A C 1
ATOM 3005 O O . ILE A 1 381 ? -6.047 48.594 17.047 1 87.94 381 ILE A O 1
ATOM 3009 N N . GLU A 1 382 ? -6.938 47.281 15.5 1 83.88 382 GLU A N 1
ATOM 3010 C CA . GLU A 1 382 ? -7.672 48.375 14.875 1 83.88 382 GLU A CA 1
ATOM 3011 C C . GLU A 1 382 ? -8.883 48.781 15.703 1 83.88 382 GLU A C 1
ATOM 3013 O O . GLU A 1 382 ? -9.359 49.938 15.617 1 83.88 382 GLU A O 1
ATOM 3018 N N . GLY A 1 383 ? -9.43 47.938 16.531 1 74 383 GLY A N 1
ATOM 3019 C CA . GLY A 1 383 ? -10.641 48.25 17.266 1 74 383 GLY A CA 1
ATOM 3020 C C . GLY A 1 383 ? -10.375 48.688 18.688 1 74 383 GLY A C 1
ATOM 3021 O O . GLY A 1 383 ? -10.055 49.875 18.938 1 74 383 GLY A O 1
ATOM 3022 N N . PRO A 1 384 ? -10.273 47.844 19.547 1 61.78 384 PRO A N 1
ATOM 3023 C CA . PRO A 1 384 ? -10.227 48.156 20.984 1 61.78 384 PRO A CA 1
ATOM 3024 C C . PRO A 1 384 ? -8.938 48.875 21.391 1 61.78 384 PRO A C 1
ATOM 3026 O O . PRO A 1 384 ? -8.953 49.719 22.281 1 61.78 384 PRO A O 1
ATOM 3029 N N . PHE A 1 385 ? -7.891 48.562 20.719 1 66.69 385 PHE A N 1
ATOM 3030 C CA . PHE A 1 385 ? -6.621 49.156 21.125 1 66.69 385 PHE A CA 1
ATOM 3031 C C . PHE A 1 385 ? -6.578 50.625 20.766 1 66.69 385 PHE A C 1
ATOM 3033 O O . PHE A 1 385 ? -6.094 51.438 21.562 1 66.69 385 PHE A O 1
ATOM 3040 N N . HIS A 1 386 ? -7.105 50.969 19.531 1 59.56 386 HIS A N 1
ATOM 3041 C CA . HIS A 1 386 ? -7.023 52.344 19.078 1 59.56 386 HIS A CA 1
ATOM 3042 C C . HIS A 1 386 ? -8.109 53.219 19.719 1 59.56 386 HIS A C 1
ATOM 3044 O O . HIS A 1 386 ? -7.895 54.375 19.984 1 59.56 386 HIS A O 1
ATOM 3050 N N . ARG A 1 387 ? -9.305 52.656 19.906 1 54.16 387 ARG A N 1
ATOM 3051 C CA . ARG A 1 387 ? -10.367 53.5 20.438 1 54.16 387 ARG A CA 1
ATOM 3052 C C . ARG A 1 387 ? -10.008 54.031 21.844 1 54.16 387 ARG A C 1
ATOM 3054 O O . ARG A 1 387 ? -10.312 55.156 22.188 1 54.16 387 ARG A O 1
ATOM 3061 N N . ARG A 1 388 ? -9.305 53.281 22.562 1 53.66 388 ARG A N 1
ATOM 3062 C CA . ARG A 1 388 ? -9.023 53.75 23.922 1 53.66 388 ARG A CA 1
ATOM 3063 C C . ARG A 1 388 ? -7.98 54.844 23.938 1 53.66 388 ARG A C 1
ATOM 3065 O O . ARG A 1 388 ? -7.992 55.719 24.812 1 53.66 388 ARG A O 1
ATOM 3072 N N . ILE A 1 389 ? -7.113 54.844 22.875 1 49.19 389 ILE A N 1
ATOM 3073 C CA . ILE A 1 389 ? -6.125 55.906 22.828 1 49.19 389 ILE A CA 1
ATOM 3074 C C . ILE A 1 389 ? -6.812 57.25 22.484 1 49.19 389 ILE A C 1
ATOM 3076 O O . ILE A 1 389 ? -6.5 58.281 23.078 1 49.19 389 ILE A O 1
ATOM 3080 N N . VAL A 1 390 ? -7.824 57.125 21.5 1 47.97 390 VAL A N 1
ATOM 3081 C CA . VAL A 1 390 ? -8.469 58.344 21.062 1 47.97 390 VAL A CA 1
ATOM 3082 C C . VAL A 1 390 ? -9.391 58.875 22.172 1 47.97 390 VAL A C 1
ATOM 3084 O O . VAL A 1 390 ? -9.484 60.062 22.406 1 47.97 390 VAL A O 1
ATOM 3087 N N . ASP A 1 391 ? -10.125 57.969 22.766 1 46.25 391 ASP A N 1
ATOM 3088 C CA . ASP A 1 391 ? -11.039 58.469 23.797 1 46.25 391 ASP A CA 1
ATOM 3089 C C . ASP A 1 391 ? -10.266 59.062 24.969 1 46.25 391 ASP A C 1
ATOM 3091 O O . ASP A 1 391 ? -10.719 60 25.609 1 46.25 391 ASP A O 1
ATOM 3095 N N . ASP A 1 392 ? -9.188 58.406 25.297 1 43.66 392 ASP A N 1
ATOM 3096 C CA . ASP A 1 392 ? -8.469 59 26.422 1 43.66 392 ASP A CA 1
ATOM 3097 C C . ASP A 1 392 ? -7.75 60.281 26 1 43.66 392 ASP A C 1
ATOM 3099 O O . ASP A 1 392 ? -7.152 60.969 26.844 1 43.66 392 ASP A O 1
ATOM 3103 N N . SER A 1 393 ? -7.461 60.344 24.688 1 38.62 393 SER A N 1
ATOM 3104 C CA . SER A 1 393 ? -7.078 61.688 24.297 1 38.62 393 SER A CA 1
ATOM 3105 C C . SER A 1 393 ? -8.289 62.625 24.25 1 38.62 393 SER A C 1
ATOM 3107 O O . SER A 1 393 ? -9.32 62.25 23.672 1 38.62 393 SER A O 1
ATOM 3109 N N . GLY A 1 394 ? -8.914 63.156 25.188 1 35.59 394 GLY A N 1
ATOM 3110 C CA . GLY A 1 394 ? -9.938 64.125 25.578 1 35.59 394 GLY A CA 1
ATOM 3111 C C . GLY A 1 394 ? -10.664 64.75 24.406 1 35.59 394 GLY A C 1
ATOM 3112 O O . GLY A 1 394 ? -11.281 65.812 24.547 1 35.59 394 GLY A O 1
ATOM 3113 N N . PHE A 1 395 ? -10.391 64.438 23.094 1 34 395 PHE A N 1
ATOM 3114 C CA . PHE A 1 395 ? -11.242 65.312 22.266 1 34 395 PHE A CA 1
ATOM 3115 C C . PHE A 1 395 ? -12.664 64.75 22.219 1 34 395 PHE A C 1
ATOM 3117 O O . PHE A 1 395 ? -12.906 63.688 21.609 1 34 395 PHE A O 1
ATOM 3124 N N . ALA A 1 396 ? -13.461 64.812 23.281 1 36.03 396 ALA A N 1
ATOM 3125 C CA . ALA A 1 396 ? -14.914 64.75 23.391 1 36.03 396 ALA A CA 1
ATOM 3126 C C . ALA A 1 396 ? -15.586 65.375 22.156 1 36.03 396 ALA A C 1
ATOM 3128 O O . ALA A 1 396 ? -15.727 66.562 22.016 1 36.03 396 ALA A O 1
ATOM 3129 N N . THR A 1 397 ? -15.406 64.875 20.922 1 31.47 397 THR A N 1
ATOM 3130 C CA . THR A 1 397 ? -16.406 65.5 20.047 1 31.47 397 THR A CA 1
ATOM 3131 C C . THR A 1 397 ? -17.812 65.062 20.422 1 31.47 397 THR A C 1
ATOM 3133 O O . THR A 1 397 ? -18.062 63.844 20.578 1 31.47 397 THR A O 1
ATOM 3136 N N . ALA A 1 398 ? -18.656 65.875 21.125 1 34.25 398 ALA A N 1
ATOM 3137 C CA . ALA A 1 398 ? -20.062 66.062 21.453 1 34.25 398 ALA A CA 1
ATOM 3138 C C . ALA A 1 398 ? -20.953 65.688 20.25 1 34.25 398 ALA A C 1
ATOM 3140 O O . ALA A 1 398 ? -21.234 66.562 19.422 1 34.25 398 ALA A O 1
ATOM 3141 N N . ASP A 1 399 ? -20.859 64.75 19.422 1 27.59 399 ASP A N 1
ATOM 3142 C CA . ASP A 1 399 ? -21.922 64.75 18.422 1 27.59 399 ASP A CA 1
ATOM 3143 C C . ASP A 1 399 ? -23.266 64.312 19.062 1 27.59 399 ASP A C 1
ATOM 3145 O O . ASP A 1 399 ? -23.391 63.25 19.625 1 27.59 399 ASP A O 1
ATOM 3149 N N . GLU A 1 400 ? -24.062 65.312 19.656 1 29.11 400 GLU A N 1
ATOM 3150 C CA . GLU A 1 400 ? -25.484 65.438 19.953 1 29.11 400 GLU A CA 1
ATOM 3151 C C . GLU A 1 400 ? -26.344 65 18.766 1 29.11 400 GLU A C 1
ATOM 3153 O O . GLU A 1 400 ? -26.469 65.75 17.797 1 29.11 400 GLU A O 1
ATOM 3158 N N . GLY A 1 401 ? -26.266 63.875 18.141 1 24.3 401 GLY A N 1
ATOM 3159 C CA . GLY A 1 401 ? -27.25 63.656 17.094 1 24.3 401 GLY A CA 1
ATOM 3160 C C . GLY A 1 401 ? -28.688 63.75 17.609 1 24.3 401 GLY A C 1
ATOM 3161 O O . GLY A 1 401 ? -28.922 63.656 18.812 1 24.3 401 GLY A O 1
ATOM 3162 N N . ASP A 1 402 ? -29.672 64.125 16.641 1 24.88 402 ASP A N 1
ATOM 3163 C CA . ASP A 1 402 ? -31 64.312 16.062 1 24.88 402 ASP A CA 1
ATOM 3164 C C . ASP A 1 402 ? -31.875 63.094 16.188 1 24.88 402 ASP A C 1
ATOM 3166 O O . ASP A 1 402 ? -31.641 62.094 15.484 1 24.88 402 ASP A O 1
ATOM 3170 N N . ASP A 1 403 ? -32.188 62.531 17.297 1 25.97 403 ASP A N 1
ATOM 3171 C CA . ASP A 1 403 ? -33.344 61.656 17.422 1 25.97 403 ASP A CA 1
ATOM 3172 C C . ASP A 1 403 ? -34.625 62.344 16.984 1 25.97 403 ASP A C 1
ATOM 3174 O O . ASP A 1 403 ? -35.594 62.406 17.734 1 25.97 403 ASP A O 1
ATOM 3178 N N . ASP A 1 404 ? -34.656 63.031 15.82 1 21.56 404 ASP A N 1
ATOM 3179 C CA . ASP A 1 404 ? -36.031 63.094 15.336 1 21.56 404 ASP A CA 1
ATOM 3180 C C . ASP A 1 404 ? -36.531 61.719 14.898 1 21.56 404 ASP A C 1
ATOM 3182 O O . ASP A 1 404 ? -35.781 60.969 14.289 1 21.56 404 ASP A O 1
ATOM 3186 N N . MET B 1 1 ? -30.844 18.438 16.453 1 53.31 1 MET B N 1
ATOM 3187 C CA . MET B 1 1 ? -30.156 17.578 15.484 1 53.31 1 MET B CA 1
ATOM 3188 C C . MET B 1 1 ? -28.875 17.016 16.078 1 53.31 1 MET B C 1
ATOM 3190 O O . MET B 1 1 ? -28.094 17.734 16.688 1 53.31 1 MET B O 1
ATOM 3194 N N . SER B 1 2 ? -28.75 15.812 16.281 1 74.25 2 SER B N 1
ATOM 3195 C CA . SER B 1 2 ? -27.672 15.102 16.969 1 74.25 2 SER B CA 1
ATOM 3196 C C . SER B 1 2 ? -26.375 15.141 16.172 1 74.25 2 SER B C 1
ATOM 3198 O O . SER B 1 2 ? -26.375 14.906 14.961 1 74.25 2 SER B O 1
ATOM 3200 N N . TYR B 1 3 ? -25.484 15.953 16.609 1 83.38 3 TYR B N 1
ATOM 3201 C CA . TYR B 1 3 ? -24.203 16.062 15.922 1 83.38 3 TYR B CA 1
ATOM 3202 C C . TYR B 1 3 ? -23.219 15.047 16.469 1 83.38 3 TYR B C 1
ATOM 3204 O O . TYR B 1 3 ? -23.234 14.719 17.656 1 83.38 3 TYR B O 1
ATOM 3212 N N . SER B 1 4 ? -22.531 14.469 15.57 1 86.62 4 SER B N 1
ATOM 3213 C CA . SER B 1 4 ? -21.5 13.531 16 1 86.62 4 SER B CA 1
ATOM 3214 C C . SER B 1 4 ? -20.375 14.242 16.75 1 86.62 4 SER B C 1
ATOM 3216 O O . SER B 1 4 ? -20.172 15.438 16.578 1 86.62 4 SER B O 1
ATOM 3218 N N . ALA B 1 5 ? -19.734 13.492 17.625 1 87.62 5 ALA B N 1
ATOM 3219 C CA . ALA B 1 5 ? -18.625 14.039 18.406 1 87.62 5 ALA B CA 1
ATOM 3220 C C . ALA B 1 5 ? -17.516 14.531 17.484 1 87.62 5 ALA B C 1
ATOM 3222 O O . ALA B 1 5 ? -16.875 15.547 17.781 1 87.62 5 ALA B O 1
ATOM 3223 N N . ALA B 1 6 ? -17.344 13.844 16.391 1 88.06 6 ALA B N 1
ATOM 3224 C CA . ALA B 1 6 ? -16.297 14.219 15.453 1 88.06 6 ALA B CA 1
ATOM 3225 C C . ALA B 1 6 ? -16.625 15.539 14.766 1 88.06 6 ALA B C 1
ATOM 3227 O O . ALA B 1 6 ? -15.734 16.359 14.531 1 88.06 6 ALA B O 1
ATOM 3228 N N . GLU B 1 7 ? -17.875 15.711 14.453 1 90.5 7 GLU B N 1
ATOM 3229 C CA . GLU B 1 7 ? -18.297 16.953 13.828 1 90.5 7 GLU B CA 1
ATOM 3230 C C . GLU B 1 7 ? -18.156 18.141 14.789 1 90.5 7 GLU B C 1
ATOM 3232 O O . GLU B 1 7 ? -17.703 19.219 14.383 1 90.5 7 GLU B O 1
ATOM 3237 N N . LYS B 1 8 ? -18.516 17.891 16.031 1 93.25 8 LYS B N 1
ATOM 3238 C CA . LYS B 1 8 ? -18.406 18.938 17.047 1 93.25 8 LYS B CA 1
ATOM 3239 C C . LYS B 1 8 ? -16.953 19.344 17.25 1 93.25 8 LYS B C 1
ATOM 3241 O O . LYS B 1 8 ? -16.641 20.516 17.422 1 93.25 8 LYS B O 1
ATOM 3246 N N . GLN B 1 9 ? -16.141 18.328 17.234 1 93.12 9 GLN B N 1
ATOM 3247 C CA . GLN B 1 9 ? -14.719 18.594 17.438 1 93.12 9 GLN B CA 1
ATOM 3248 C C . GLN B 1 9 ? -14.141 19.422 16.281 1 93.12 9 GLN B C 1
ATOM 3250 O O . GLN B 1 9 ? -13.352 20.344 16.516 1 93.12 9 GLN B O 1
ATOM 3255 N N . ARG B 1 10 ? -14.539 19.125 15.109 1 91.88 10 ARG B N 1
ATOM 3256 C CA . ARG B 1 10 ? -14.062 19.859 13.938 1 91.88 10 ARG B CA 1
ATOM 3257 C C . ARG B 1 10 ? -14.516 21.312 13.977 1 91.88 10 ARG B C 1
ATOM 3259 O O . ARG B 1 10 ? -13.742 22.219 13.68 1 91.88 10 ARG B O 1
ATOM 3266 N N . VAL B 1 11 ? -15.719 21.516 14.32 1 94.25 11 VAL B N 1
ATOM 3267 C CA . VAL B 1 11 ? -16.266 22.859 14.391 1 94.25 11 VAL B CA 1
ATOM 3268 C C . VAL B 1 11 ? -15.602 23.625 15.531 1 94.25 11 VAL B C 1
ATOM 3270 O O . VAL B 1 11 ? -15.312 24.812 15.406 1 94.25 11 VAL B O 1
ATOM 3273 N N . PHE B 1 12 ? -15.406 22.953 16.625 1 95.12 12 PHE B N 1
ATOM 3274 C CA . PHE B 1 12 ? -14.75 23.578 17.781 1 95.12 12 PHE B CA 1
ATOM 3275 C C . PHE B 1 12 ? -13.375 24.094 17.391 1 95.12 12 PHE B C 1
ATOM 3277 O O . PHE B 1 12 ? -13.031 25.25 17.672 1 95.12 12 PHE B O 1
ATOM 3284 N N . LEU B 1 13 ? -12.609 23.25 16.703 1 93.5 13 LEU B N 1
ATOM 3285 C CA . LEU B 1 13 ? -11.25 23.609 16.328 1 93.5 13 LEU B CA 1
ATOM 3286 C C . LEU B 1 13 ? -11.25 24.75 15.305 1 93.5 13 LEU B C 1
ATOM 3288 O O . LEU B 1 13 ? -10.43 25.656 15.391 1 93.5 13 LEU B O 1
ATOM 3292 N N . ALA B 1 14 ? -12.133 24.719 14.375 1 93.38 14 ALA B N 1
ATOM 3293 C CA . ALA B 1 14 ? -12.18 25.703 13.305 1 93.38 14 ALA B CA 1
ATOM 3294 C C . ALA B 1 14 ? -12.672 27.062 13.828 1 93.38 14 ALA B C 1
ATOM 3296 O O . ALA B 1 14 ? -12.258 28.109 13.336 1 93.38 14 ALA B O 1
ATOM 3297 N N . CYS B 1 15 ? -13.531 27.016 14.852 1 94.62 15 CYS B N 1
ATOM 3298 C CA . CYS B 1 15 ? -14.188 28.234 15.281 1 94.62 15 CYS B CA 1
ATOM 3299 C C . CYS B 1 15 ? -13.602 28.75 16.594 1 94.62 15 CYS B C 1
ATOM 3301 O O . CYS B 1 15 ? -13.922 29.844 17.047 1 94.62 15 CYS B O 1
ATOM 3303 N N . LYS B 1 16 ? -12.734 28.047 17.172 1 93.69 16 LYS B N 1
ATOM 3304 C CA . LYS B 1 16 ? -12.141 28.438 18.453 1 93.69 16 LYS B CA 1
ATOM 3305 C C . LYS B 1 16 ? -11.477 29.812 18.359 1 93.69 16 LYS B C 1
ATOM 3307 O O . LYS B 1 16 ? -11.602 30.625 19.266 1 93.69 16 LYS B O 1
ATOM 3312 N N . PRO B 1 17 ? -10.875 30.156 17.219 1 92.5 17 PRO B N 1
ATOM 3313 C CA . PRO B 1 17 ? -10.242 31.484 17.125 1 92.5 17 PRO B CA 1
ATOM 3314 C C . PRO B 1 17 ? -11.266 32.625 17.078 1 92.5 17 PRO B C 1
ATOM 3316 O O . PRO B 1 17 ? -11 33.719 17.594 1 92.5 17 PRO B O 1
ATOM 3319 N N . ILE B 1 18 ? -12.414 32.406 16.516 1 93.75 18 ILE B N 1
ATOM 3320 C CA . ILE B 1 18 ? -13.391 33.469 16.312 1 93.75 18 ILE B CA 1
ATOM 3321 C C . ILE B 1 18 ? -14.219 33.656 17.578 1 93.75 18 ILE B C 1
ATOM 3323 O O . ILE B 1 18 ? -14.805 34.719 17.797 1 93.75 18 ILE B O 1
ATOM 3327 N N . PHE B 1 19 ? -14.32 32.594 18.344 1 93.88 19 PHE B N 1
ATOM 3328 C CA . PHE B 1 19 ? -15.109 32.656 19.578 1 93.88 19 PHE B CA 1
ATOM 3329 C C . PHE B 1 19 ? -14.211 32.594 20.797 1 93.88 19 PHE B C 1
ATOM 3331 O O . PHE B 1 19 ? -14.391 31.75 21.672 1 93.88 19 PHE B O 1
ATOM 3338 N N . ALA B 1 20 ? -13.258 33.438 20.828 1 88.25 20 ALA B N 1
ATOM 3339 C CA . ALA B 1 20 ? -12.352 33.562 21.969 1 88.25 20 ALA B CA 1
ATOM 3340 C C . ALA B 1 20 ? -12.562 34.906 22.656 1 88.25 20 ALA B C 1
ATOM 3342 O O . ALA B 1 20 ? -13.148 35.844 22.094 1 88.25 20 ALA B O 1
ATOM 3343 N N . GLY B 1 21 ? -12.227 35.062 23.938 1 82.69 21 GLY B N 1
ATOM 3344 C CA . GLY B 1 21 ? -12.359 36.312 24.688 1 82.69 21 GLY B CA 1
ATOM 3345 C C . GLY B 1 21 ? -13.805 36.719 24.906 1 82.69 21 GLY B C 1
ATOM 3346 O O . GLY B 1 21 ? -14.633 35.906 25.312 1 82.69 21 GLY B O 1
ATOM 3347 N N . PRO B 1 22 ? -14.117 37.969 24.531 1 83.06 22 PRO B N 1
ATOM 3348 C CA . PRO B 1 22 ? -15.484 38.438 24.75 1 83.06 22 PRO B CA 1
ATOM 3349 C C . PRO B 1 22 ? -16.5 37.781 23.812 1 83.06 22 PRO B C 1
ATOM 3351 O O . PRO B 1 22 ? -17.688 37.719 24.141 1 83.06 22 PRO B O 1
ATOM 3354 N N . GLN B 1 23 ? -15.984 37.312 22.734 1 90 23 GLN B N 1
ATOM 3355 C CA . GLN B 1 23 ? -16.875 36.719 21.75 1 90 23 GLN B CA 1
ATOM 3356 C C . GLN B 1 23 ? -17.297 35.312 22.172 1 90 23 GLN B C 1
ATOM 3358 O O . GLN B 1 23 ? -18.203 34.719 21.562 1 90 23 GLN B O 1
ATOM 3363 N N . ALA B 1 24 ? -16.656 34.75 23.172 1 91.38 24 ALA B N 1
ATOM 3364 C CA . ALA B 1 24 ? -17 33.406 23.656 1 91.38 24 ALA B CA 1
ATOM 3365 C C . ALA B 1 24 ? -18.312 33.438 24.438 1 91.38 24 ALA B C 1
ATOM 3367 O O . ALA B 1 24 ? -18.906 32.375 24.672 1 91.38 24 ALA B O 1
ATOM 3368 N N . GLY B 1 25 ? -18.797 34.625 24.719 1 89.88 25 GLY B N 1
ATOM 3369 C CA . GLY B 1 25 ? -20.016 34.75 25.484 1 89.88 25 GLY B CA 1
ATOM 3370 C C . GLY B 1 25 ? -21.25 34.938 24.625 1 89.88 25 GLY B C 1
ATOM 3371 O O . GLY B 1 25 ? -22.375 35.062 25.141 1 89.88 25 GLY B O 1
ATOM 3372 N N . LEU B 1 26 ? -21.094 34.844 23.344 1 92.19 26 LEU B N 1
ATOM 3373 C CA . LEU B 1 26 ? -22.219 35.031 22.438 1 92.19 26 LEU B CA 1
ATOM 3374 C C . LEU B 1 26 ? -23.188 33.844 22.531 1 92.19 26 LEU B C 1
ATOM 3376 O O . LEU B 1 26 ? -22.766 32.688 22.672 1 92.19 26 LEU B O 1
ATOM 3380 N N . ARG B 1 27 ? -24.578 34.188 22.531 1 93.31 27 ARG B N 1
ATOM 3381 C CA . ARG B 1 27 ? -25.578 33.125 22.688 1 93.31 27 ARG B CA 1
ATOM 3382 C C . ARG B 1 27 ? -26.625 33.219 21.594 1 93.31 27 ARG B C 1
ATOM 3384 O O . ARG B 1 27 ? -27.281 32.219 21.281 1 93.31 27 ARG B O 1
ATOM 3391 N N . LYS B 1 28 ? -26.688 34.344 20.969 1 93.62 28 LYS B N 1
ATOM 3392 C CA . LYS B 1 28 ? -27.719 34.531 19.953 1 93.62 28 LYS B CA 1
ATOM 3393 C C . LYS B 1 28 ? -27.266 33.969 18.609 1 93.62 28 LYS B C 1
ATOM 3395 O O . LYS B 1 28 ? -26.203 34.312 18.109 1 93.62 28 LYS B O 1
ATOM 3400 N N . LEU B 1 29 ? -28.125 33.25 18.031 1 94.38 29 LEU B N 1
ATOM 3401 C CA . LEU B 1 29 ? -27.797 32.531 16.797 1 94.38 29 LEU B CA 1
ATOM 3402 C C . LEU B 1 29 ? -27.516 33.5 15.656 1 94.38 29 LEU B C 1
ATOM 3404 O O . LEU B 1 29 ? -26.625 33.281 14.836 1 94.38 29 LEU B O 1
ATOM 3408 N N . LYS B 1 30 ? -28.219 34.531 15.578 1 93.69 30 LYS B N 1
ATOM 3409 C CA . LYS B 1 30 ? -28.062 35.5 14.492 1 93.69 30 LYS B CA 1
ATOM 3410 C C . LYS B 1 30 ? -26.672 36.156 14.516 1 93.69 30 LYS B C 1
ATOM 3412 O O . LYS B 1 30 ? -26.047 36.344 13.469 1 93.69 30 LYS B O 1
ATOM 3417 N N . ILE B 1 31 ? -26.188 36.438 15.703 1 95 31 ILE B N 1
ATOM 3418 C CA . ILE B 1 31 ? -24.891 37.094 15.859 1 95 31 ILE B CA 1
ATOM 3419 C C . ILE B 1 31 ? -23.766 36.094 15.586 1 95 31 ILE B C 1
ATOM 3421 O O . ILE B 1 31 ? -22.75 36.406 14.984 1 95 31 ILE B O 1
ATOM 3425 N N . ILE B 1 32 ? -24.078 34.875 16.031 1 95.31 32 ILE B N 1
ATOM 3426 C CA . ILE B 1 32 ? -23.109 33.812 15.828 1 95.31 32 ILE B CA 1
ATOM 3427 C C . ILE B 1 32 ? -22.953 33.562 14.328 1 95.31 32 ILE B C 1
ATOM 3429 O O . ILE B 1 32 ? -21.828 33.438 13.828 1 95.31 32 ILE B O 1
ATOM 3433 N N . LYS B 1 33 ? -24.062 33.438 13.656 1 95.06 33 LYS B N 1
ATOM 3434 C CA . LYS B 1 33 ? -24.047 33.219 12.211 1 95.06 33 LYS B CA 1
ATOM 3435 C C . LYS B 1 33 ? -23.328 34.344 11.484 1 95.06 33 LYS B C 1
ATOM 3437 O O . LYS B 1 33 ? -22.594 34.094 10.531 1 95.06 33 LYS B O 1
ATOM 3442 N N . LYS B 1 34 ? -23.5 35.531 11.938 1 94.75 34 LYS B N 1
ATOM 3443 C CA . LYS B 1 34 ? -22.859 36.688 11.312 1 94.75 34 LYS B CA 1
ATOM 3444 C C . LYS B 1 34 ? -21.344 36.656 11.508 1 94.75 34 LYS B C 1
ATOM 3446 O O . LYS B 1 34 ? -20.578 36.938 10.586 1 94.75 34 LYS B O 1
ATOM 3451 N N . ARG B 1 35 ? -20.953 36.312 12.719 1 94.38 35 ARG B N 1
ATOM 3452 C CA . ARG B 1 35 ? -19.531 36.281 13.008 1 94.38 35 ARG B CA 1
ATOM 3453 C C . ARG B 1 35 ? -18.828 35.219 12.164 1 94.38 35 ARG B C 1
ATOM 3455 O O . ARG B 1 35 ? -17.719 35.438 11.672 1 94.38 35 ARG B O 1
ATOM 3462 N N . ILE B 1 36 ? -19.531 34.094 12 1 94.38 36 ILE B N 1
ATOM 3463 C CA . ILE B 1 36 ? -18.969 33 11.188 1 94.38 36 ILE B CA 1
ATOM 3464 C C . ILE B 1 36 ? -18.953 33.406 9.719 1 94.38 36 ILE B C 1
ATOM 3466 O O . ILE B 1 36 ? -17.984 33.156 9 1 94.38 36 ILE B O 1
ATOM 3470 N N . ALA B 1 37 ? -19.953 34.094 9.336 1 94.44 37 ALA B N 1
ATOM 3471 C CA . ALA B 1 37 ? -20.062 34.562 7.949 1 94.44 37 ALA B CA 1
ATOM 3472 C C . ALA B 1 37 ? -18.984 35.562 7.613 1 94.44 37 ALA B C 1
ATOM 3474 O O . ALA B 1 37 ? -18.484 35.625 6.484 1 94.44 37 ALA B O 1
ATOM 3475 N N . ASP B 1 38 ? -18.594 36.375 8.617 1 93.38 38 ASP B N 1
ATOM 3476 C CA . ASP B 1 38 ? -17.578 37.406 8.414 1 93.38 38 ASP B CA 1
ATOM 3477 C C . ASP B 1 38 ? -16.219 36.75 8.109 1 93.38 38 ASP B C 1
ATOM 3479 O O . ASP B 1 38 ? -15.367 37.375 7.469 1 93.38 38 ASP B O 1
ATOM 3483 N N . HIS B 1 39 ? -16 35.562 8.555 1 93.62 39 HIS B N 1
ATOM 3484 C CA . HIS B 1 39 ? -14.734 34.875 8.352 1 93.62 39 HIS B CA 1
ATOM 3485 C C . HIS B 1 39 ? -14.914 33.562 7.562 1 93.62 39 HIS B C 1
ATOM 3487 O O . HIS B 1 39 ? -14.109 32.656 7.688 1 93.62 39 HIS B O 1
ATOM 3493 N N . GLU B 1 40 ? -15.922 33.5 6.816 1 91.38 40 GLU B N 1
ATOM 3494 C CA . GLU B 1 40 ? -16.312 32.281 6.129 1 91.38 40 GLU B CA 1
ATOM 3495 C C . GLU B 1 40 ? -15.234 31.844 5.133 1 91.38 40 GLU B C 1
ATOM 3497 O O . GLU B 1 40 ? -14.992 30.641 4.949 1 91.38 40 GLU B O 1
ATOM 3502 N N . ASN B 1 41 ? -14.578 32.781 4.535 1 90.88 41 ASN B N 1
ATOM 3503 C CA . ASN B 1 41 ? -13.57 32.5 3.529 1 90.88 41 ASN B CA 1
ATOM 3504 C C . ASN B 1 41 ? -12.43 31.656 4.117 1 90.88 41 ASN B C 1
ATOM 3506 O O . ASN B 1 41 ? -11.82 30.859 3.418 1 90.88 41 ASN B O 1
ATOM 3510 N N . LEU B 1 42 ? -12.164 31.828 5.371 1 91.12 42 LEU B N 1
ATOM 3511 C CA . LEU B 1 42 ? -11.039 31.141 5.996 1 91.12 42 LEU B CA 1
ATOM 3512 C C . LEU B 1 42 ? -11.5 29.906 6.758 1 91.12 42 LEU B C 1
ATOM 3514 O O . LEU B 1 42 ? -10.719 28.984 6.984 1 91.12 42 LEU B O 1
ATOM 3518 N N . ILE B 1 43 ? -12.781 29.844 7.145 1 92.06 43 ILE B N 1
ATOM 3519 C CA . ILE B 1 43 ? -13.297 28.75 7.961 1 92.06 43 ILE B CA 1
ATOM 3520 C C . ILE B 1 43 ? -13.812 27.641 7.059 1 92.06 43 ILE B C 1
ATOM 3522 O O . ILE B 1 43 ? -13.695 26.453 7.387 1 92.06 43 ILE B O 1
ATOM 3526 N N . ARG B 1 44 ? -14.297 27.953 5.914 1 89.75 44 ARG B N 1
ATOM 3527 C CA . ARG B 1 44 ? -14.961 27 5.02 1 89.75 44 ARG B CA 1
ATOM 3528 C C . ARG B 1 44 ? -14 25.906 4.566 1 89.75 44 ARG B C 1
ATOM 3530 O O . ARG B 1 44 ? -14.352 24.719 4.574 1 89.75 44 ARG B O 1
ATOM 3537 N N . PRO B 1 45 ? -12.805 26.312 4.207 1 89.06 45 PRO B N 1
ATOM 3538 C CA . PRO B 1 45 ? -11.891 25.266 3.75 1 89.06 45 PRO B CA 1
ATOM 3539 C C . PRO B 1 45 ? -11.555 24.25 4.844 1 89.06 45 PRO B C 1
ATOM 3541 O O . PRO B 1 45 ? -11.188 23.109 4.547 1 89.06 45 PRO B O 1
ATOM 3544 N N . MET B 1 46 ? -11.656 24.641 6.078 1 90.81 46 MET B N 1
ATOM 3545 C CA . MET B 1 46 ? -11.328 23.766 7.203 1 90.81 46 MET B CA 1
ATOM 3546 C C . MET B 1 46 ? -12.492 22.844 7.543 1 90.81 46 MET B C 1
ATOM 3548 O O . MET B 1 46 ? -12.328 21.875 8.281 1 90.81 46 MET B O 1
ATOM 3552 N N . LEU B 1 47 ? -13.664 23.172 7.035 1 92.06 47 LEU B N 1
ATOM 3553 C CA . LEU B 1 47 ? -14.867 22.391 7.297 1 92.06 47 LEU B CA 1
ATOM 3554 C C . LEU B 1 47 ? -15.523 21.953 5.992 1 92.06 47 LEU B C 1
ATOM 3556 O O . LEU B 1 47 ? -16.656 22.312 5.707 1 92.06 47 LEU B O 1
ATOM 3560 N N . PRO B 1 48 ? -14.789 21.047 5.398 1 87.56 48 PRO B N 1
ATOM 3561 C CA . PRO B 1 48 ? -15.391 20.594 4.141 1 87.56 48 PRO B CA 1
ATOM 3562 C C . PRO B 1 48 ? -16.703 19.844 4.348 1 87.56 48 PRO B C 1
ATOM 3564 O O . PRO B 1 48 ? -16.797 19 5.242 1 87.56 48 PRO B O 1
ATOM 3567 N N . GLY B 1 49 ? -17.719 20.203 3.6 1 85.88 49 GLY B N 1
ATOM 3568 C CA . GLY B 1 49 ? -19 19.516 3.654 1 85.88 49 GLY B CA 1
ATOM 3569 C C . GLY B 1 49 ? -19.984 20.156 4.617 1 85.88 49 GLY B C 1
ATOM 3570 O O . GLY B 1 49 ? -21.141 19.75 4.688 1 85.88 49 GLY B O 1
ATOM 3571 N N . PHE B 1 50 ? -19.469 21.078 5.422 1 89.75 50 PHE B N 1
ATOM 3572 C CA . PHE B 1 50 ? -20.344 21.734 6.383 1 89.75 50 PHE B CA 1
ATOM 3573 C C . PHE B 1 50 ? -20.969 22.984 5.777 1 89.75 50 PHE B C 1
ATOM 3575 O O . PHE B 1 50 ? -20.328 23.703 5.027 1 89.75 50 PHE B O 1
ATOM 3582 N N . ASN B 1 51 ? -22.203 23.172 6 1 90.25 51 ASN B N 1
ATOM 3583 C CA . ASN B 1 51 ? -22.875 24.406 5.629 1 90.25 51 ASN B CA 1
ATOM 3584 C C . ASN B 1 51 ? -22.875 25.406 6.781 1 90.25 51 ASN B C 1
ATOM 3586 O O . ASN B 1 51 ? -22.562 25.062 7.918 1 90.25 51 ASN B O 1
ATOM 3590 N N . LEU B 1 52 ? -23.125 26.641 6.441 1 92.44 52 LEU B N 1
ATOM 3591 C CA . LEU B 1 52 ? -23.094 27.734 7.418 1 92.44 52 LEU B CA 1
ATOM 3592 C C . LEU B 1 52 ? -24.125 27.516 8.516 1 92.44 52 LEU B C 1
ATOM 3594 O O . LEU B 1 52 ? -23.859 27.75 9.688 1 92.44 52 LEU B O 1
ATOM 3598 N N . LYS B 1 53 ? -25.266 27.031 8.148 1 91.75 53 LYS B N 1
ATOM 3599 C CA . LYS B 1 53 ? -26.344 26.812 9.117 1 91.75 53 LYS B CA 1
ATOM 3600 C C . LYS B 1 53 ? -25.969 25.703 10.109 1 91.75 53 LYS B C 1
ATOM 3602 O O . LYS B 1 53 ? -26.188 25.844 11.312 1 91.75 53 LYS B O 1
ATOM 3607 N N . ARG B 1 54 ? -25.391 24.703 9.547 1 92.12 54 ARG B N 1
ATOM 3608 C CA . ARG B 1 54 ? -25 23.578 10.391 1 92.12 54 ARG B CA 1
ATOM 3609 C C . ARG B 1 54 ? -23.859 23.969 11.328 1 92.12 54 ARG B C 1
ATOM 3611 O O . ARG B 1 54 ? -23.875 23.625 12.516 1 92.12 54 ARG B O 1
ATOM 3618 N N . THR B 1 55 ? -22.875 24.641 10.727 1 94.31 55 THR B N 1
ATOM 3619 C CA . THR B 1 55 ? -21.75 25.094 11.531 1 94.31 55 THR B CA 1
ATOM 3620 C C . THR B 1 55 ? -22.219 26.016 12.656 1 94.31 55 THR B C 1
ATOM 3622 O O . THR B 1 55 ? -21.781 25.891 13.797 1 94.31 55 THR B O 1
ATOM 3625 N N . ALA B 1 56 ? -23.172 26.906 12.344 1 95.06 56 ALA B N 1
ATOM 3626 C CA . ALA B 1 56 ? -23.672 27.844 13.328 1 95.06 56 ALA B CA 1
ATOM 3627 C C . ALA B 1 56 ? -24.469 27.125 14.422 1 95.06 56 ALA B C 1
ATOM 3629 O O . ALA B 1 56 ? -24.406 27.5 15.594 1 95.06 56 ALA B O 1
ATOM 3630 N N . GLY B 1 57 ? -25.188 26.125 14.016 1 93.69 57 GLY B N 1
ATOM 3631 C CA . GLY B 1 57 ? -25.938 25.344 14.984 1 93.69 57 GLY B CA 1
ATOM 3632 C C . GLY B 1 57 ? -25.062 24.625 15.992 1 93.69 57 GLY B C 1
ATOM 3633 O O . GLY B 1 57 ? -25.344 24.641 17.188 1 93.69 57 GLY B O 1
ATOM 3634 N N . ILE B 1 58 ? -24.016 24.031 15.5 1 95.12 58 ILE B N 1
ATOM 3635 C CA . ILE B 1 58 ? -23.094 23.312 16.375 1 95.12 58 ILE B CA 1
ATOM 3636 C C . ILE B 1 58 ? -22.359 24.312 17.266 1 95.12 58 ILE B C 1
ATOM 3638 O O . ILE B 1 58 ? -22.188 24.078 18.469 1 95.12 58 ILE B O 1
ATOM 3642 N N . ALA B 1 59 ? -21.938 25.422 16.656 1 95.31 59 ALA B N 1
ATOM 3643 C CA . ALA B 1 59 ? -21.234 26.453 17.422 1 95.31 59 ALA B CA 1
ATOM 3644 C C . ALA B 1 59 ? -22.094 27 18.547 1 95.31 59 ALA B C 1
ATOM 3646 O O . ALA B 1 59 ? -21.609 27.25 19.656 1 95.31 59 ALA B O 1
ATOM 3647 N N . LYS B 1 60 ? -23.359 27.203 18.266 1 95.38 60 LYS B N 1
ATOM 3648 C CA . LYS B 1 60 ? -24.281 27.703 19.281 1 95.38 60 LYS B CA 1
ATOM 3649 C C . LYS B 1 60 ? -24.391 26.734 20.453 1 95.38 60 LYS B C 1
ATOM 3651 O O . LYS B 1 60 ? -24.375 27.141 21.625 1 95.38 60 LYS B O 1
ATOM 3656 N N . ASP B 1 61 ? -24.531 25.516 20.109 1 94.88 61 ASP B N 1
ATOM 3657 C CA . ASP B 1 61 ? -24.609 24.484 21.156 1 94.88 61 ASP B CA 1
ATOM 3658 C C . ASP B 1 61 ? -23.359 24.516 22.031 1 94.88 61 ASP B C 1
ATOM 3660 O O . ASP B 1 61 ? -23.453 24.453 23.266 1 94.88 61 ASP B O 1
ATOM 3664 N N . LEU B 1 62 ? -22.188 24.547 21.422 1 95.25 62 LEU B N 1
ATOM 3665 C CA . LEU B 1 62 ? -20.922 24.531 22.156 1 95.25 62 LEU B CA 1
ATOM 3666 C C . LEU B 1 62 ? -20.75 25.812 22.969 1 95.25 62 LEU B C 1
ATOM 3668 O O . LEU B 1 62 ? -20.188 25.797 24.062 1 95.25 62 LEU B O 1
ATOM 3672 N N . LEU B 1 63 ? -21.234 26.984 22.438 1 95.69 63 LEU B N 1
ATOM 3673 C CA . LEU B 1 63 ? -21.172 28.25 23.141 1 95.69 63 LEU B CA 1
ATOM 3674 C C . LEU B 1 63 ? -22.094 28.25 24.359 1 95.69 63 LEU B C 1
ATOM 3676 O O . LEU B 1 63 ? -21.734 28.781 25.422 1 95.69 63 LEU B O 1
ATOM 3680 N N . GLN B 1 64 ? -23.25 27.656 24.234 1 93.94 64 GLN B N 1
ATOM 3681 C CA . GLN B 1 64 ? -24.203 27.562 25.328 1 93.94 64 GLN B CA 1
ATOM 3682 C C . GLN B 1 64 ? -23.641 26.734 26.484 1 93.94 64 GLN B C 1
ATOM 3684 O O . GLN B 1 64 ? -23.891 27.016 27.641 1 93.94 64 GLN B O 1
ATOM 3689 N N . ARG B 1 65 ? -22.891 25.75 26.094 1 94 65 ARG B N 1
ATOM 3690 C CA . ARG B 1 65 ? -22.297 24.875 27.109 1 94 65 ARG B CA 1
ATOM 3691 C C . ARG B 1 65 ? -20.984 25.453 27.609 1 94 65 ARG B C 1
ATOM 3693 O O . ARG B 1 65 ? -20.281 24.797 28.391 1 94 65 ARG B O 1
ATOM 3700 N N . GLU B 1 66 ? -20.562 26.531 27.109 1 94.06 66 GLU B N 1
ATOM 3701 C CA . GLU B 1 66 ? -19.391 27.297 27.531 1 94.06 66 GLU B CA 1
ATOM 3702 C C . GLU B 1 66 ? -18.109 26.547 27.234 1 94.06 66 GLU B C 1
ATOM 3704 O O . GLU B 1 66 ? -17.141 26.625 28 1 94.06 66 GLU B O 1
ATOM 3709 N N . VAL B 1 67 ? -18.141 25.781 26.219 1 93.88 67 VAL B N 1
ATOM 3710 C CA . VAL B 1 67 ? -16.969 25 25.828 1 93.88 67 VAL B CA 1
ATOM 3711 C C . VAL B 1 67 ? -15.898 25.922 25.25 1 93.88 67 VAL B C 1
ATOM 3713 O O . VAL B 1 67 ? -14.703 25.688 25.438 1 93.88 67 VAL B O 1
ATOM 3716 N N . PHE B 1 68 ? -16.312 27.031 24.578 1 94.06 68 PHE B N 1
ATOM 3717 C CA . PHE B 1 68 ? -15.359 27.969 23.984 1 94.06 68 PHE B CA 1
ATOM 3718 C C . PHE B 1 68 ? -14.758 28.875 25.062 1 94.06 68 PHE B C 1
ATOM 3720 O O . PHE B 1 68 ? -13.633 29.359 24.922 1 94.06 68 PHE B O 1
ATOM 3727 N N . GLN B 1 69 ? -15.438 29.078 26.141 1 89.94 69 GLN B N 1
ATOM 3728 C CA . GLN B 1 69 ? -15.055 30.047 27.156 1 89.94 69 GLN B CA 1
ATOM 3729 C C . GLN B 1 69 ? -14.133 29.422 28.203 1 89.94 69 GLN B C 1
ATOM 3731 O O . GLN B 1 69 ? -13.156 30.047 28.625 1 89.94 69 GLN B O 1
ATOM 3736 N N . LEU B 1 70 ? -14.5 28.172 28.578 1 90.5 70 LEU B N 1
ATOM 3737 C CA . LEU B 1 70 ? -13.758 27.531 29.656 1 90.5 70 LEU B CA 1
ATOM 3738 C C . LEU B 1 70 ? -12.938 26.359 29.125 1 90.5 70 LEU B C 1
ATOM 3740 O O . LEU B 1 70 ? -13.484 25.406 28.562 1 90.5 70 LEU B O 1
ATOM 3744 N N . ASP B 1 71 ? -11.727 26.359 29.453 1 88.88 71 ASP B N 1
ATOM 3745 C CA . ASP B 1 71 ? -10.812 25.312 29.016 1 88.88 71 ASP B CA 1
ATOM 3746 C C . ASP B 1 71 ? -11.164 23.969 29.672 1 88.88 71 ASP B C 1
ATOM 3748 O O . ASP B 1 71 ? -11.023 22.922 29.047 1 88.88 71 ASP B O 1
ATOM 3752 N N . MET B 1 72 ? -11.617 24.062 30.859 1 91.62 72 MET B N 1
ATOM 3753 C CA . MET B 1 72 ? -11.945 22.844 31.594 1 91.62 72 MET B CA 1
ATOM 3754 C C . MET B 1 72 ? -13.094 22.094 30.922 1 91.62 72 MET B C 1
ATOM 3756 O O . MET B 1 72 ? -13.062 20.859 30.828 1 91.62 72 MET B O 1
ATOM 3760 N N . LYS B 1 73 ? -14.055 22.812 30.484 1 93.44 73 LYS B N 1
ATOM 3761 C CA . LYS B 1 73 ? -15.195 22.188 29.828 1 93.44 73 LYS B CA 1
ATOM 3762 C C . LYS B 1 73 ? -14.812 21.656 28.453 1 93.44 73 LYS B C 1
ATOM 3764 O O . LYS B 1 73 ? -15.344 20.625 28 1 93.44 73 LYS B O 1
ATOM 3769 N N . ALA B 1 74 ? -13.914 22.375 27.828 1 93.44 74 ALA B N 1
ATOM 3770 C CA . ALA B 1 74 ? -13.422 21.906 26.547 1 93.44 74 ALA B CA 1
ATOM 3771 C C . ALA B 1 74 ? -12.648 20.609 26.688 1 93.44 74 ALA B C 1
ATOM 3773 O O . ALA B 1 74 ? -12.766 19.703 25.844 1 93.44 74 ALA B O 1
ATOM 3774 N N . ARG B 1 75 ? -11.914 20.438 27.75 1 92.12 75 ARG B N 1
ATOM 3775 C CA . ARG B 1 75 ? -11.133 19.234 28.016 1 92.12 75 ARG B CA 1
ATOM 3776 C C . ARG B 1 75 ? -12.039 18.047 28.297 1 92.12 75 ARG B C 1
ATOM 3778 O O . ARG B 1 75 ? -11.711 16.906 27.938 1 92.12 75 ARG B O 1
ATOM 3785 N N . VAL B 1 76 ? -13.164 18.344 28.938 1 92.31 76 VAL B N 1
ATOM 3786 C CA . VAL B 1 76 ? -14.109 17.281 29.266 1 92.31 76 VAL B CA 1
ATOM 3787 C C . VAL B 1 76 ? -14.844 16.844 28 1 92.31 76 VAL B C 1
ATOM 3789 O O . VAL B 1 76 ? -15.062 15.648 27.797 1 92.31 76 VAL B O 1
ATOM 3792 N N . GLU B 1 77 ? -15.148 17.812 27.203 1 92.44 77 GLU B N 1
ATOM 3793 C CA . GLU B 1 77 ? -15.891 17.516 25.969 1 92.44 77 GLU B CA 1
ATOM 3794 C C . GLU B 1 77 ? -14.992 16.828 24.938 1 92.44 77 GLU B C 1
ATOM 3796 O O . GLU B 1 77 ? -15.438 15.945 24.203 1 92.44 77 GLU B O 1
ATOM 3801 N N . PHE B 1 78 ? -13.789 17.406 24.828 1 93.31 78 PHE B N 1
ATOM 3802 C CA . PHE B 1 78 ? -12.859 16.859 23.844 1 93.31 78 PHE B CA 1
ATOM 3803 C C . PHE B 1 78 ? -11.523 16.516 24.484 1 93.31 78 PHE B C 1
ATOM 3805 O O . PHE B 1 78 ? -10.508 17.141 24.203 1 93.31 78 PHE B O 1
ATOM 3812 N N . PRO B 1 79 ? -11.438 15.414 25.156 1 88.75 79 PRO B N 1
ATOM 3813 C CA . PRO B 1 79 ? -10.211 15.07 25.891 1 88.75 79 PRO B CA 1
ATOM 3814 C C . PRO B 1 79 ? -9.039 14.75 24.969 1 88.75 79 PRO B C 1
ATOM 3816 O O . PRO B 1 79 ? -7.891 15.055 25.297 1 88.75 79 PRO B O 1
ATOM 3819 N N . ASP B 1 80 ? -9.281 14.273 23.781 1 87.06 80 ASP B N 1
ATOM 3820 C CA . ASP B 1 80 ? -8.234 13.836 22.859 1 87.06 80 ASP B CA 1
ATOM 3821 C C . ASP B 1 80 ? -7.449 15.023 22.312 1 87.06 80 ASP B C 1
ATOM 3823 O O . ASP B 1 80 ? -6.309 14.875 21.875 1 87.06 80 ASP B O 1
ATOM 3827 N N . LEU B 1 81 ? -8.023 16.188 22.297 1 89 81 LEU B N 1
ATOM 3828 C CA . LEU B 1 81 ? -7.387 17.375 21.734 1 89 81 LEU B CA 1
ATOM 3829 C C . LEU B 1 81 ? -6.312 17.906 22.672 1 89 81 LEU B C 1
ATOM 3831 O O . LEU B 1 81 ? -5.391 18.609 22.25 1 89 81 LEU B O 1
ATOM 3835 N N . TYR B 1 82 ? -6.445 17.594 23.953 1 87.06 82 TYR B N 1
ATOM 3836 C CA . TYR B 1 82 ? -5.57 18.219 24.938 1 87.06 82 TYR B CA 1
ATOM 3837 C C . TYR B 1 82 ? -4.535 17.234 25.469 1 87.06 82 TYR B C 1
ATOM 3839 O O . TYR B 1 82 ? -3.762 17.562 26.375 1 87.06 82 TYR B O 1
ATOM 3847 N N . VAL B 1 83 ? -4.559 16.047 24.906 1 80.94 83 VAL B N 1
ATOM 3848 C CA . VAL B 1 83 ? -3.557 15.047 25.266 1 80.94 83 VAL B CA 1
ATOM 3849 C C . VAL B 1 83 ? -2.434 15.047 24.234 1 80.94 83 VAL B C 1
ATOM 3851 O O . VAL B 1 83 ? -2.682 14.867 23.047 1 80.94 83 VAL B O 1
ATOM 3854 N N . SER B 1 84 ? -1.314 15.664 24.609 1 75.75 84 SER B N 1
ATOM 3855 C CA . SER B 1 84 ? -0.176 15.617 23.703 1 75.75 84 SER B CA 1
ATOM 3856 C C . SER B 1 84 ? 0.921 14.703 24.234 1 75.75 84 SER B C 1
ATOM 3858 O O . SER B 1 84 ? 1.068 14.539 25.438 1 75.75 84 SER B O 1
ATOM 3860 N N . SER B 1 85 ? 1.517 14.047 23.297 1 80.5 85 SER B N 1
ATOM 3861 C CA . SER B 1 85 ? 2.639 13.195 23.672 1 80.5 85 SER B CA 1
ATOM 3862 C C . SER B 1 85 ? 3.844 14.023 24.109 1 80.5 85 SER B C 1
ATOM 3864 O O . SER B 1 85 ? 4.156 15.039 23.484 1 80.5 85 SER B O 1
ATOM 3866 N N . PRO B 1 86 ? 4.414 13.68 25.203 1 83.06 86 PRO B N 1
ATOM 3867 C CA . PRO B 1 86 ? 5.605 14.391 25.656 1 83.06 86 PRO B CA 1
ATOM 3868 C C . PRO B 1 86 ? 6.695 14.461 24.594 1 83.06 86 PRO B C 1
ATOM 3870 O O . PRO B 1 86 ? 7.383 15.484 24.469 1 83.06 86 PRO B O 1
ATOM 3873 N N . ALA B 1 87 ? 6.805 13.406 23.891 1 81.94 87 ALA B N 1
ATOM 3874 C CA . ALA B 1 87 ? 7.828 13.375 22.844 1 81.94 87 ALA B CA 1
ATOM 3875 C C . ALA B 1 87 ? 7.566 14.453 21.797 1 81.94 87 ALA B C 1
ATOM 3877 O O . ALA B 1 87 ? 8.5 15.117 21.328 1 81.94 87 ALA B O 1
ATOM 3878 N N . LYS B 1 88 ? 6.352 14.625 21.469 1 84.88 88 LYS B N 1
ATOM 3879 C CA . LYS B 1 88 ? 5.988 15.648 20.484 1 84.88 88 LYS B CA 1
ATOM 3880 C C . LYS B 1 88 ? 6.234 17.047 21.031 1 84.88 88 LYS B C 1
ATOM 3882 O O . LYS B 1 88 ? 6.668 17.938 20.312 1 84.88 88 LYS B O 1
ATOM 3887 N N . GLU B 1 89 ? 5.957 17.234 22.25 1 86.94 89 GLU B N 1
ATOM 3888 C CA . GLU B 1 89 ? 6.156 18.531 22.891 1 86.94 89 GLU B CA 1
ATOM 3889 C C . GLU B 1 89 ? 7.629 18.922 22.891 1 86.94 89 GLU B C 1
ATOM 3891 O O . GLU B 1 89 ? 7.961 20.078 22.641 1 86.94 89 GLU B O 1
ATOM 3896 N N . VAL B 1 90 ? 8.445 17.953 23.219 1 89.5 90 VAL B N 1
ATOM 3897 C CA . VAL B 1 90 ? 9.883 18.203 23.203 1 89.5 90 VAL B CA 1
ATOM 3898 C C . VAL B 1 90 ? 10.336 18.609 21.812 1 89.5 90 VAL B C 1
ATOM 3900 O O . VAL B 1 90 ? 11.141 19.516 21.641 1 89.5 90 VAL B O 1
ATOM 3903 N N . GLN B 1 91 ? 9.812 17.938 20.891 1 88.44 91 GLN B N 1
ATOM 3904 C CA . GLN B 1 91 ? 10.172 18.25 19.516 1 88.44 91 GLN B CA 1
ATOM 3905 C C . GLN B 1 91 ? 9.688 19.641 19.109 1 88.44 91 GLN B C 1
ATOM 3907 O O . GLN B 1 91 ? 10.406 20.391 18.453 1 88.44 91 GLN B O 1
ATOM 3912 N N . HIS B 1 92 ? 8.453 19.984 19.5 1 90.75 92 HIS B N 1
ATOM 3913 C CA . HIS B 1 92 ? 7.891 21.297 19.203 1 90.75 92 HIS B CA 1
ATOM 3914 C C . HIS B 1 92 ? 8.742 22.406 19.812 1 90.75 92 HIS B C 1
ATOM 3916 O O . HIS B 1 92 ? 9.031 23.406 19.156 1 90.75 92 HIS B O 1
ATOM 3922 N N . ASP B 1 93 ? 9.125 22.172 21.031 1 91.38 93 ASP B N 1
ATOM 3923 C CA . ASP B 1 93 ? 9.945 23.156 21.719 1 91.38 93 ASP B CA 1
ATOM 3924 C C . ASP B 1 93 ? 11.305 23.312 21.047 1 91.38 93 ASP B C 1
ATOM 3926 O O . ASP B 1 93 ? 11.844 24.422 20.984 1 91.38 93 ASP B O 1
ATOM 3930 N N . ALA B 1 94 ? 11.828 22.188 20.594 1 91.69 94 ALA B N 1
ATOM 3931 C CA . ALA B 1 94 ? 13.109 22.25 19.891 1 91.69 94 ALA B CA 1
ATOM 3932 C C . ALA B 1 94 ? 13.008 23.109 18.641 1 91.69 94 ALA B C 1
ATOM 3934 O O . ALA B 1 94 ? 13.93 23.875 18.328 1 91.69 94 ALA B O 1
ATOM 3935 N N . PHE B 1 95 ? 11.891 22.953 17.953 1 92.19 95 PHE B N 1
ATOM 3936 C CA . PHE B 1 95 ? 11.68 23.75 16.75 1 92.19 95 PHE B CA 1
ATOM 3937 C C . PHE B 1 95 ? 11.531 25.234 17.094 1 92.19 95 PHE B C 1
ATOM 3939 O O . PHE B 1 95 ? 12.07 26.094 16.406 1 92.19 95 PHE B O 1
ATOM 3946 N N . GLU B 1 96 ? 10.789 25.531 18.125 1 93.81 96 GLU B N 1
ATOM 3947 C CA . GLU B 1 96 ? 10.602 26.906 18.594 1 93.81 96 GLU B CA 1
ATOM 3948 C C . GLU B 1 96 ? 11.93 27.531 19 1 93.81 96 GLU B C 1
ATOM 3950 O O . GLU B 1 96 ? 12.211 28.688 18.656 1 93.81 96 GLU B O 1
ATOM 3955 N N . ASP B 1 97 ? 12.766 26.812 19.688 1 93.56 97 ASP B N 1
ATOM 3956 C CA . ASP B 1 97 ? 14.055 27.297 20.172 1 93.56 97 ASP B CA 1
ATOM 3957 C C . ASP B 1 97 ? 15.008 27.562 19 1 93.56 97 ASP B C 1
ATOM 3959 O O . ASP B 1 97 ? 15.75 28.547 19.016 1 93.56 97 ASP B O 1
ATOM 3963 N N . GLU B 1 98 ? 15 26.672 18.109 1 93.31 98 GLU B N 1
ATOM 3964 C CA . GLU B 1 98 ? 15.852 26.844 16.938 1 93.31 98 GLU B CA 1
ATOM 3965 C C . GLU B 1 98 ? 15.469 28.109 16.172 1 93.31 98 GLU B C 1
ATOM 3967 O O . GLU B 1 98 ? 16.344 28.844 15.711 1 93.31 98 GLU B O 1
ATOM 3972 N N . ALA B 1 99 ? 14.203 28.312 16.016 1 93.19 99 ALA B N 1
ATOM 3973 C CA . ALA B 1 99 ? 13.727 29.5 15.328 1 93.19 99 ALA B CA 1
ATOM 3974 C C . ALA B 1 99 ? 14.102 30.766 16.094 1 93.19 99 ALA B C 1
ATOM 3976 O O . ALA B 1 99 ? 14.5 31.766 15.5 1 93.19 99 ALA B O 1
ATOM 3977 N N . ALA B 1 100 ? 13.969 30.75 17.391 1 92.38 100 ALA B N 1
ATOM 3978 C CA . ALA B 1 100 ? 14.312 31.875 18.234 1 92.38 100 ALA B CA 1
ATOM 3979 C C . ALA B 1 100 ? 15.805 32.188 18.141 1 92.38 100 ALA B C 1
ATOM 3981 O O . ALA B 1 100 ? 16.203 33.375 18.094 1 92.38 100 ALA B O 1
ATOM 3982 N N . ARG B 1 101 ? 16.625 31.156 18.125 1 92.62 101 ARG B N 1
ATOM 3983 C CA . ARG B 1 101 ? 18.078 31.328 18.016 1 92.62 101 ARG B CA 1
ATOM 3984 C C . ARG B 1 101 ? 18.453 31.969 16.688 1 92.62 101 ARG B C 1
ATOM 3986 O O . ARG B 1 101 ? 19.344 32.844 16.641 1 92.62 101 ARG B O 1
ATOM 3993 N N . SER B 1 102 ? 17.844 31.516 15.68 1 92.25 102 SER B N 1
ATOM 3994 C CA . SER B 1 102 ? 18.125 32.062 14.352 1 92.25 102 SER B CA 1
ATOM 3995 C C . SER B 1 102 ? 17.812 33.531 14.273 1 92.25 102 SER B C 1
ATOM 3997 O O . SER B 1 102 ? 18.578 34.312 13.703 1 92.25 102 SER B O 1
ATOM 3999 N N . VAL B 1 103 ? 16.672 33.969 14.836 1 91.56 103 VAL B N 1
ATOM 4000 C CA . VAL B 1 103 ? 16.281 35.375 14.836 1 91.56 103 VAL B CA 1
ATOM 4001 C C . VAL B 1 103 ? 17.25 36.156 15.703 1 91.56 103 VAL B C 1
ATOM 4003 O O . VAL B 1 103 ? 17.625 37.281 15.336 1 91.56 103 VAL B O 1
ATOM 4006 N N . ALA B 1 104 ? 17.656 35.625 16.859 1 91.12 104 ALA B N 1
ATOM 4007 C CA . ALA B 1 104 ? 18.594 36.281 17.75 1 91.12 104 ALA B CA 1
ATOM 4008 C C . ALA B 1 104 ? 19.922 36.562 17.062 1 91.12 104 ALA B C 1
ATOM 4010 O O . ALA B 1 104 ? 20.531 37.625 17.25 1 91.12 104 ALA B O 1
ATOM 4011 N N . GLU B 1 105 ? 20.344 35.625 16.312 1 91.81 105 GLU B N 1
ATOM 4012 C CA . GLU B 1 105 ? 21.594 35.75 15.586 1 91.81 105 GLU B CA 1
ATOM 4013 C C . GLU B 1 105 ? 21.5 36.875 14.555 1 91.81 105 GLU B C 1
ATOM 4015 O O . GLU B 1 105 ? 22.438 37.688 14.422 1 91.81 105 GLU B O 1
ATOM 4020 N N . LYS B 1 106 ? 20.406 36.938 13.859 1 91.94 106 LYS B N 1
ATOM 4021 C CA . LYS B 1 106 ? 20.219 37.969 12.867 1 91.94 106 LYS B CA 1
ATOM 4022 C C . LYS B 1 106 ? 20.141 39.344 13.539 1 91.94 106 LYS B C 1
ATOM 4024 O O . LYS B 1 106 ? 20.672 40.344 13.016 1 91.94 106 LYS B O 1
ATOM 4029 N N . LEU B 1 107 ? 19.453 39.438 14.664 1 90.75 107 LEU B N 1
ATOM 4030 C CA . LEU B 1 107 ? 19.312 40.719 15.391 1 90.75 107 LEU B CA 1
ATOM 4031 C C . LEU B 1 107 ? 20.672 41.156 15.93 1 90.75 107 LEU B C 1
ATOM 4033 O O . LEU B 1 107 ? 20.953 42.375 15.938 1 90.75 107 LEU B O 1
ATOM 4037 N N . ASN B 1 108 ? 21.469 40.25 16.359 1 88.31 108 ASN B N 1
ATOM 4038 C CA . ASN B 1 108 ? 22.812 40.562 16.828 1 88.31 108 ASN B CA 1
ATOM 4039 C C . ASN B 1 108 ? 23.688 41.094 15.703 1 88.31 108 ASN B C 1
ATOM 4041 O O . ASN B 1 108 ? 24.484 42.031 15.906 1 88.31 108 ASN B O 1
ATOM 4045 N N . ASP B 1 109 ? 23.516 40.562 14.57 1 87.75 109 ASP B N 1
ATOM 4046 C CA . ASP B 1 109 ? 24.266 41.062 13.406 1 87.75 109 ASP B CA 1
ATOM 4047 C C . ASP B 1 109 ? 23.859 42.5 13.062 1 87.75 109 ASP B C 1
ATOM 4049 O O . ASP B 1 109 ? 24.719 43.312 12.727 1 87.75 109 ASP B O 1
ATOM 4053 N N . ILE B 1 110 ? 22.562 42.75 13.109 1 86.31 110 ILE B N 1
ATOM 4054 C CA . ILE B 1 110 ? 22.062 44.094 12.805 1 86.31 110 ILE B CA 1
ATOM 4055 C C . ILE B 1 110 ? 22.547 45.062 13.852 1 86.31 110 ILE B C 1
ATOM 4057 O O . ILE B 1 110 ? 22.969 46.188 13.516 1 86.31 110 ILE B O 1
ATOM 4061 N N . ALA B 1 111 ? 22.516 44.719 15.141 1 82.81 111 ALA B N 1
ATOM 4062 C CA . ALA B 1 111 ? 22.969 45.562 16.234 1 82.81 111 ALA B CA 1
ATOM 4063 C C . ALA B 1 111 ? 24.438 45.906 16.109 1 82.81 111 ALA B C 1
ATOM 4065 O O . ALA B 1 111 ? 24.859 47.062 16.375 1 82.81 111 ALA B O 1
ATOM 4066 N N . SER B 1 112 ? 25.219 45 15.688 1 81.5 112 SER B N 1
ATOM 4067 C CA . SER B 1 112 ? 26.656 45.219 15.531 1 81.5 112 SER B CA 1
ATOM 4068 C C . SER B 1 112 ? 26.938 46.188 14.391 1 81.5 112 SER B C 1
ATOM 4070 O O . SER B 1 112 ? 27.875 47 14.477 1 81.5 112 SER B O 1
ATOM 4072 N N . THR B 1 113 ? 26.109 46.188 13.445 1 77.25 113 THR B N 1
ATOM 4073 C CA . THR B 1 113 ? 26.297 47.094 12.32 1 77.25 113 THR B CA 1
ATOM 4074 C C . THR B 1 113 ? 25.953 48.531 12.727 1 77.25 113 THR B C 1
ATOM 4076 O O . THR B 1 113 ? 26.656 49.469 12.344 1 77.25 113 THR B O 1
ATOM 4079 N N . TYR B 1 114 ? 24.922 48.719 13.5 1 74 114 TYR B N 1
ATOM 4080 C CA . TYR B 1 114 ? 24.484 50.031 13.922 1 74 114 TYR B CA 1
ATOM 4081 C C . TYR B 1 114 ? 25.469 50.625 14.938 1 74 114 TYR B C 1
ATOM 4083 O O . TYR B 1 114 ? 25.734 51.812 14.922 1 74 114 TYR B O 1
ATOM 4091 N N . GLU B 1 115 ? 25.938 49.781 15.875 1 68.25 115 GLU B N 1
ATOM 4092 C CA . GLU B 1 115 ? 26.922 50.281 16.828 1 68.25 115 GLU B CA 1
ATOM 4093 C C . GLU B 1 115 ? 28.203 50.719 16.125 1 68.25 115 GLU B C 1
ATOM 4095 O O . GLU B 1 115 ? 28.828 51.688 16.531 1 68.25 115 GLU B O 1
ATOM 4100 N N . ARG B 1 116 ? 28.312 50.094 15.148 1 61.88 116 ARG B N 1
ATOM 4101 C CA . ARG B 1 116 ? 29.484 50.5 14.367 1 61.88 116 ARG B CA 1
ATOM 4102 C C . ARG B 1 116 ? 29.234 51.812 13.664 1 61.88 116 ARG B C 1
ATOM 4104 O O . ARG B 1 116 ? 30.125 52.656 13.602 1 61.88 116 ARG B O 1
ATOM 4111 N N . ASP B 1 117 ? 28.094 52.062 13.273 1 63.16 117 ASP B N 1
ATOM 4112 C CA . ASP B 1 117 ? 27.75 53.281 12.555 1 63.16 117 ASP B CA 1
ATOM 4113 C C . ASP B 1 117 ? 27.625 54.469 13.508 1 63.16 117 ASP B C 1
ATOM 4115 O O . ASP B 1 117 ? 28.031 55.594 13.172 1 63.16 117 ASP B O 1
ATOM 4119 N N . GLU B 1 118 ? 26.984 54.375 14.656 1 58.78 118 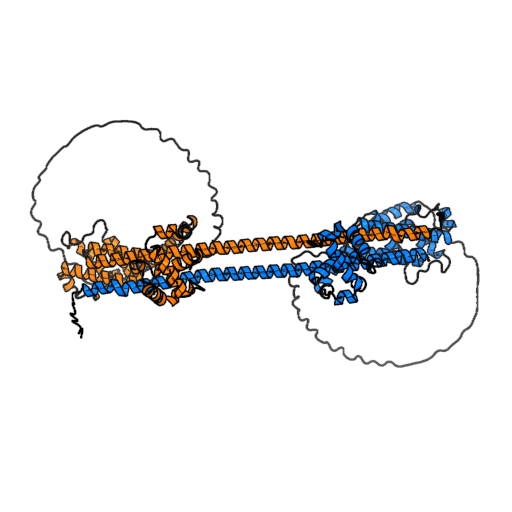GLU B N 1
ATOM 4120 C CA . GLU B 1 118 ? 26.859 55.406 15.648 1 58.78 118 GLU B CA 1
ATOM 4121 C C . GLU B 1 118 ? 28.219 55.812 16.219 1 58.78 118 GLU B C 1
ATOM 4123 O O . GLU B 1 118 ? 28.453 56.969 16.547 1 58.78 118 GLU B O 1
ATOM 4128 N N . ALA B 1 119 ? 28.938 54.844 16.562 1 57.31 119 ALA B N 1
ATOM 4129 C CA . ALA B 1 119 ? 30.297 55.125 17.016 1 57.31 119 ALA B CA 1
ATOM 4130 C C . ALA B 1 119 ? 31.031 56.031 16.016 1 57.31 119 ALA B C 1
ATOM 4132 O O . ALA B 1 119 ? 31.812 56.906 16.391 1 57.31 119 ALA B O 1
ATOM 4133 N N . GLN B 1 120 ? 30.656 55.969 14.875 1 52.59 120 GLN B N 1
ATOM 4134 C CA . GLN B 1 120 ? 31.281 56.812 13.859 1 52.59 120 GLN B CA 1
ATOM 4135 C C . GLN B 1 120 ? 30.703 58.219 13.875 1 52.59 120 GLN B C 1
ATOM 4137 O O . GLN B 1 120 ? 31.406 59.188 13.617 1 52.59 120 GLN B O 1
ATOM 4142 N N . ASP B 1 121 ? 29.422 58.312 14.211 1 48.34 121 ASP B N 1
ATOM 4143 C CA . ASP B 1 121 ? 28.75 59.625 14.18 1 48.34 121 ASP B CA 1
ATOM 4144 C C . ASP B 1 121 ? 29.016 60.406 15.469 1 48.34 121 ASP B C 1
ATOM 4146 O O . ASP B 1 121 ? 29 61.625 15.469 1 48.34 121 ASP B O 1
ATOM 4150 N N . THR B 1 122 ? 28.922 59.812 16.625 1 47.47 122 THR B N 1
ATOM 4151 C CA . THR B 1 122 ? 29.141 60.5 17.891 1 47.47 122 THR B CA 1
ATOM 4152 C C . THR B 1 122 ? 30.562 61.094 17.938 1 47.47 122 THR B C 1
ATOM 4154 O O . THR B 1 122 ? 30.922 61.781 18.906 1 47.47 122 THR B O 1
ATOM 4157 N N . GLN B 1 123 ? 31.484 60.688 17.188 1 43 123 GLN B N 1
ATOM 4158 C CA . GLN B 1 123 ? 32.719 61.5 17.266 1 43 123 GLN B CA 1
ATOM 4159 C C . GLN B 1 123 ? 32.438 62.969 17 1 43 123 GLN B C 1
ATOM 4161 O O . GLN B 1 123 ? 33.281 63.812 17.281 1 43 123 GLN B O 1
ATOM 4166 N N . GLU B 1 124 ? 31.5 63.375 16.188 1 39.09 124 GLU B N 1
ATOM 4167 C CA . GLU B 1 124 ? 31.453 64.812 15.852 1 39.09 124 GLU B CA 1
ATOM 4168 C C . GLU B 1 124 ? 30.688 65.562 16.891 1 39.09 124 GLU B C 1
ATOM 4170 O O . GLU B 1 124 ? 30.906 66.812 17.062 1 39.09 124 GLU B O 1
ATOM 4175 N N . THR B 1 125 ? 29.391 65.312 17.391 1 40.69 125 THR B N 1
ATOM 4176 C CA . THR B 1 125 ? 28.562 66.438 17.844 1 40.69 125 THR B CA 1
ATOM 4177 C C . THR B 1 125 ? 28.828 66.75 19.312 1 40.69 125 THR B C 1
ATOM 4179 O O . THR B 1 125 ? 29.141 67.875 19.656 1 40.69 125 THR B O 1
ATOM 4182 N N . ILE B 1 126 ? 27.578 66.875 20.312 1 41.62 126 ILE B N 1
ATOM 4183 C CA . ILE B 1 126 ? 27.25 67.812 21.391 1 41.62 126 ILE B CA 1
ATOM 4184 C C . ILE B 1 126 ? 27.953 67.375 22.672 1 41.62 126 ILE B C 1
ATOM 4186 O O . ILE B 1 126 ? 27.859 66.25 23.094 1 41.62 126 ILE B O 1
ATOM 4190 N N . PRO B 1 127 ? 28.922 68.188 23.25 1 38.97 127 PRO B N 1
ATOM 4191 C CA . PRO B 1 127 ? 29.656 68 24.516 1 38.97 127 PRO B CA 1
ATOM 4192 C C . PRO B 1 127 ? 28.734 67.75 25.703 1 38.97 127 PRO B C 1
ATOM 4194 O O . PRO B 1 127 ? 27.656 68.312 25.781 1 38.97 127 PRO B O 1
ATOM 4197 N N . ALA B 1 128 ? 28.578 66.625 26.266 1 40.81 128 ALA B N 1
ATOM 4198 C CA . ALA B 1 128 ? 27.891 66.375 27.531 1 40.81 128 ALA B CA 1
ATOM 4199 C C . ALA B 1 128 ? 28.062 67.562 28.5 1 40.81 128 ALA B C 1
ATOM 4201 O O . ALA B 1 128 ? 29.125 68.188 28.531 1 40.81 128 ALA B O 1
ATOM 4202 N N . PRO B 1 129 ? 27.094 68.312 28.922 1 37.91 129 PRO B N 1
ATOM 4203 C CA . PRO B 1 129 ? 27.297 69.5 29.844 1 37.91 129 PRO B CA 1
ATOM 4204 C C . PRO B 1 129 ? 28.25 69.125 30.984 1 37.91 129 PRO B C 1
ATOM 4206 O O . PRO B 1 129 ? 28.344 68 31.406 1 37.91 129 PRO B O 1
ATOM 4209 N N . MET B 1 130 ? 29.344 69.938 31.172 1 32.12 130 MET B N 1
ATOM 4210 C CA . MET B 1 130 ? 30.359 69.875 32.219 1 32.12 130 MET B CA 1
ATOM 4211 C C . MET B 1 130 ? 29.703 69.938 33.594 1 32.12 130 MET B C 1
ATOM 4213 O O . MET B 1 130 ? 28.734 70.625 33.812 1 32.12 130 MET B O 1
ATOM 4217 N N . PRO B 1 131 ? 29.859 68.938 34.469 1 31.91 131 PRO B N 1
ATOM 4218 C CA . PRO B 1 131 ? 29.328 68.938 35.844 1 31.91 131 PRO B CA 1
ATOM 4219 C C . PRO B 1 131 ? 29.562 70.25 36.562 1 31.91 131 PRO B C 1
ATOM 4221 O O . PRO B 1 131 ? 30.625 70.875 36.438 1 31.91 131 PRO B O 1
ATOM 4224 N N . ALA B 1 132 ? 28.594 71.125 36.719 1 30.83 132 ALA B N 1
ATOM 4225 C CA . ALA B 1 132 ? 28.766 72.25 37.594 1 30.83 132 ALA B CA 1
ATOM 4226 C C . ALA B 1 132 ? 29.5 71.875 38.875 1 30.83 132 ALA B C 1
ATOM 4228 O O . ALA B 1 132 ? 29.328 70.75 39.375 1 30.83 132 ALA B O 1
ATOM 4229 N N . ALA B 1 133 ? 30.594 72.5 39.219 1 26.95 133 ALA B N 1
ATOM 4230 C CA . ALA B 1 133 ? 31.516 72.438 40.375 1 26.95 133 ALA B CA 1
ATOM 4231 C C . ALA B 1 133 ? 30.734 72.438 41.688 1 26.95 133 ALA B C 1
ATOM 4233 O O . ALA B 1 133 ? 30.156 73.5 42.062 1 26.95 133 ALA B O 1
ATOM 4234 N N . ALA B 1 134 ? 29.953 71.438 42 1 28.17 134 ALA B N 1
ATOM 4235 C CA . ALA B 1 134 ? 29.406 71.375 43.344 1 28.17 134 ALA B CA 1
ATOM 4236 C C . ALA B 1 134 ? 30.484 71.75 44.375 1 28.17 134 ALA B C 1
ATOM 4238 O O . ALA B 1 134 ? 31.578 71.188 44.312 1 28.17 134 ALA B O 1
ATOM 4239 N N . GLN B 1 135 ? 30.516 72.875 44.875 1 24.3 135 GLN B N 1
ATOM 4240 C CA . GLN B 1 135 ? 31.219 73.438 46.031 1 24.3 135 GLN B CA 1
ATOM 4241 C C . GLN B 1 135 ? 31.266 72.438 47.188 1 24.3 135 GLN B C 1
ATOM 4243 O O . GLN B 1 135 ? 30.281 71.812 47.531 1 24.3 135 GLN B O 1
ATOM 4248 N N . GLN B 1 136 ? 32.469 71.938 47.406 1 23.19 136 GLN B N 1
ATOM 4249 C CA . GLN B 1 136 ? 32.906 70.938 48.375 1 23.19 136 GLN B CA 1
ATOM 4250 C C . GLN B 1 136 ? 32.438 71.312 49.781 1 23.19 136 GLN B C 1
ATOM 4252 O O . GLN B 1 136 ? 32.75 72.438 50.281 1 23.19 136 GLN B O 1
ATOM 4257 N N . PRO B 1 137 ? 31.094 71.188 50.062 1 24.36 137 PRO B N 1
ATOM 4258 C CA . PRO B 1 137 ? 30.859 71.562 51.438 1 24.36 137 PRO B CA 1
ATOM 4259 C C . PRO B 1 137 ? 31.891 71 52.406 1 24.36 137 PRO B C 1
ATOM 4261 O O . PRO B 1 137 ? 32.531 70 52.094 1 24.36 137 PRO B O 1
ATOM 4264 N N . PRO B 1 138 ? 32.188 71.688 53.438 1 23.53 138 PRO B N 1
ATOM 4265 C CA . PRO B 1 138 ? 33.25 71.5 54.438 1 23.53 138 PRO B CA 1
ATOM 4266 C C . PRO B 1 138 ? 33.219 70.062 55.062 1 23.53 138 PRO B C 1
ATOM 4268 O O . PRO B 1 138 ? 32.219 69.375 54.938 1 23.53 138 PRO B O 1
ATOM 4271 N N . PRO B 1 139 ? 34.25 69.688 55.875 1 21.92 139 PRO B N 1
ATOM 4272 C CA . PRO B 1 139 ? 34.781 68.438 56.438 1 21.92 139 PRO B CA 1
ATOM 4273 C C . PRO B 1 139 ? 33.781 67.75 57.406 1 21.92 139 PRO B C 1
ATOM 4275 O O . PRO B 1 139 ? 34.031 66.625 57.844 1 21.92 139 PRO B O 1
ATOM 4278 N N . VAL B 1 140 ? 32.438 67.812 57.219 1 19.88 140 VAL B N 1
ATOM 4279 C CA . VAL B 1 140 ? 31.922 67.562 58.562 1 19.88 140 VAL B CA 1
ATOM 4280 C C . VAL B 1 140 ? 32.562 66.25 59.125 1 19.88 140 VAL B C 1
ATOM 4282 O O . VAL B 1 140 ? 32.938 65.375 58.375 1 19.88 140 VAL B O 1
ATOM 4285 N N . ALA B 1 141 ? 32.844 66.25 60.375 1 19.67 141 ALA B N 1
ATOM 4286 C CA . ALA B 1 141 ? 33.562 65.625 61.5 1 19.67 141 ALA B CA 1
ATOM 4287 C C . ALA B 1 141 ? 33.188 64.125 61.625 1 19.67 141 ALA B C 1
ATOM 4289 O O . ALA B 1 141 ? 32.188 63.688 61.031 1 19.67 141 ALA B O 1
ATOM 4290 N N . ASP B 1 142 ? 33.781 63.312 62.562 1 17.75 142 ASP B N 1
ATOM 4291 C CA . ASP B 1 142 ? 34.438 62.062 62.969 1 17.75 142 ASP B CA 1
ATOM 4292 C C . ASP B 1 142 ? 33.406 61 63.375 1 17.75 142 ASP B C 1
ATOM 4294 O O . ASP B 1 142 ? 33.688 59.812 63.281 1 17.75 142 ASP B O 1
ATOM 4298 N N . VAL B 1 143 ? 32.094 61.312 63.5 1 18 143 VAL B N 1
ATOM 4299 C CA . VAL B 1 143 ? 31.688 60.688 64.75 1 18 143 VAL B CA 1
ATOM 4300 C C . VAL B 1 143 ? 31.797 59.156 64.562 1 18 143 VAL B C 1
ATOM 4302 O O . VAL B 1 143 ? 31.453 58.594 63.531 1 18 143 VAL B O 1
ATOM 4305 N N . GLY B 1 144 ? 32.5 58.344 65.5 1 16.42 144 GLY B N 1
ATOM 4306 C CA . GLY B 1 144 ? 33.188 57.094 65.812 1 16.42 144 GLY B CA 1
ATOM 4307 C C . GLY B 1 144 ? 32.25 55.906 65.875 1 16.42 144 GLY B C 1
ATOM 4308 O O . GLY B 1 144 ? 32.719 54.75 65.938 1 16.42 144 GLY B O 1
ATOM 4309 N N . ALA B 1 145 ? 30.906 55.969 65.938 1 17.67 145 ALA B N 1
ATOM 4310 C CA . ALA B 1 145 ? 30.422 55.219 67.062 1 17.67 145 ALA B CA 1
ATOM 4311 C C . ALA B 1 145 ? 30.594 53.719 66.875 1 17.67 145 ALA B C 1
ATOM 4313 O O . ALA B 1 145 ? 30.578 53.25 65.75 1 17.67 145 ALA B O 1
ATOM 4314 N N . HIS B 1 146 ? 30.828 52.812 68 1 16.19 146 HIS B N 1
ATOM 4315 C CA . HIS B 1 146 ? 31.422 51.625 68.562 1 16.19 146 HIS B CA 1
ATOM 4316 C C . HIS B 1 146 ? 30.609 50.375 68.188 1 16.19 146 HIS B C 1
ATOM 4318 O O . HIS B 1 146 ? 31.188 49.344 67.875 1 16.19 146 HIS B O 1
ATOM 4324 N N . ALA B 1 147 ? 29.203 50.281 68.125 1 18.12 147 ALA B N 1
ATOM 4325 C CA . ALA B 1 147 ? 28.766 49.344 69.125 1 18.12 147 ALA B CA 1
ATOM 4326 C C . ALA B 1 147 ? 29 47.906 68.688 1 18.12 147 ALA B C 1
ATOM 4328 O O . ALA B 1 147 ? 28.844 47.562 67.562 1 18.12 147 ALA B O 1
ATOM 4329 N N . THR B 1 148 ? 29.438 46.906 69.625 1 16.69 148 THR B N 1
ATOM 4330 C CA . THR B 1 148 ? 30.141 45.656 69.875 1 16.69 148 THR B CA 1
ATOM 4331 C C . THR B 1 148 ? 29.219 44.469 69.688 1 16.69 148 THR B C 1
ATOM 4333 O O . THR B 1 148 ? 29.688 43.344 69.625 1 16.69 148 THR B O 1
ATOM 4336 N N . ILE B 1 149 ? 28 44.5 69.188 1 18.33 149 ILE B N 1
ATOM 4337 C CA . ILE B 1 149 ? 27.266 43.5 69.938 1 18.33 149 ILE B CA 1
ATOM 4338 C C . ILE B 1 149 ? 27.766 42.094 69.625 1 18.33 149 ILE B C 1
ATOM 4340 O O . ILE B 1 149 ? 27.906 41.781 68.438 1 18.33 149 ILE B O 1
ATOM 4344 N N . SER B 1 150 ? 28.062 41.25 70.562 1 15.92 150 SER B N 1
ATOM 4345 C CA . SER B 1 150 ? 28.859 40.094 70.938 1 15.92 150 SER B CA 1
ATOM 4346 C C . SER B 1 150 ? 28.297 38.844 70.25 1 15.92 150 SER B C 1
ATOM 4348 O O . SER B 1 150 ? 29.031 38.125 69.562 1 15.92 150 SER B O 1
ATOM 4350 N N . PRO B 1 151 ? 27.547 37.875 70.938 1 16.89 151 PRO B N 1
ATOM 4351 C CA . PRO B 1 151 ? 28.156 36.656 71.438 1 16.89 151 PRO B CA 1
ATOM 4352 C C . PRO B 1 151 ? 27.906 35.438 70.5 1 16.89 151 PRO B C 1
ATOM 4354 O O . PRO B 1 151 ? 28.844 34.812 70.062 1 16.89 151 PRO B O 1
ATOM 4357 N N . GLY B 1 152 ? 27.016 34.406 70.938 1 16.17 152 GLY B N 1
ATOM 4358 C CA . GLY B 1 152 ? 27.328 33.062 71.438 1 16.17 152 GLY B CA 1
ATOM 4359 C C . GLY B 1 152 ? 27.109 31.984 70.375 1 16.17 152 GLY B C 1
ATOM 4360 O O . GLY B 1 152 ? 26.547 32.25 69.312 1 16.17 152 GLY B O 1
ATOM 4361 N N . ASN B 1 153 ? 27 30.547 70.75 1 16.69 153 ASN B N 1
ATOM 4362 C CA . ASN B 1 153 ? 27.625 29.25 70.625 1 16.69 153 ASN B CA 1
ATOM 4363 C C . ASN B 1 153 ? 26.812 28.328 69.688 1 16.69 153 ASN B C 1
ATOM 4365 O O . ASN B 1 153 ? 27.281 27.266 69.312 1 16.69 153 ASN B O 1
ATOM 4369 N N . ILE B 1 154 ? 25.562 28.5 69.312 1 19.34 154 ILE B N 1
ATOM 4370 C CA . ILE B 1 154 ? 24.844 27.266 69.625 1 19.34 154 ILE B CA 1
ATOM 4371 C C . ILE B 1 154 ? 25.297 26.188 68.625 1 19.34 154 ILE B C 1
ATOM 4373 O O . ILE B 1 154 ? 25.438 26.438 67.438 1 19.34 154 ILE B O 1
ATOM 4377 N N . SER B 1 155 ? 25.453 24.859 69 1 16.47 155 SER B N 1
ATOM 4378 C CA . SER B 1 155 ? 26.172 23.578 68.938 1 16.47 155 SER B CA 1
ATOM 4379 C C . SER B 1 155 ? 25.828 22.797 67.688 1 16.47 155 SER B C 1
ATOM 4381 O O . SER B 1 155 ? 26.703 22.391 66.938 1 16.47 155 SER B O 1
ATOM 4383 N N . SER B 1 156 ? 24.812 21.938 67.625 1 17.17 156 SER B N 1
ATOM 4384 C CA . SER B 1 156 ? 25.078 20.5 67.688 1 17.17 156 SER B CA 1
ATOM 4385 C C . SER B 1 156 ? 25.266 19.938 66.312 1 17.17 156 SER B C 1
ATOM 4387 O O . SER B 1 156 ? 25.016 20.609 65.312 1 17.17 156 SER B O 1
ATOM 4389 N N . THR B 1 157 ? 24.609 18.688 65.938 1 16.86 157 THR B N 1
ATOM 4390 C CA . THR B 1 157 ? 25.125 17.328 65.812 1 16.86 157 THR B CA 1
ATOM 4391 C C . THR B 1 157 ? 25.234 16.984 64.312 1 16.86 157 THR B C 1
ATOM 4393 O O . THR B 1 157 ? 26.297 16.562 63.844 1 16.86 157 THR B O 1
ATOM 4396 N N . ASP B 1 158 ? 24.359 15.938 63.719 1 19.56 158 ASP B N 1
ATOM 4397 C CA . ASP B 1 158 ? 24.797 14.602 63.312 1 19.56 158 ASP B CA 1
ATOM 4398 C C . ASP B 1 158 ? 25.016 14.547 61.812 1 19.56 158 ASP B C 1
ATOM 4400 O O . ASP B 1 158 ? 24.203 15.055 61.031 1 19.56 158 ASP B O 1
ATOM 4404 N N . ALA B 1 159 ? 26.125 14.211 61.344 1 20.91 159 ALA B N 1
ATOM 4405 C CA . ALA B 1 159 ? 26.875 14.203 60.094 1 20.91 159 ALA B CA 1
ATOM 4406 C C . ALA B 1 159 ? 26.344 13.133 59.156 1 20.91 159 ALA B C 1
ATOM 4408 O O . ALA B 1 159 ? 26.938 12.875 58.094 1 20.91 159 ALA B O 1
ATOM 4409 N N . ALA B 1 160 ? 25.031 12.773 59.219 1 23.17 160 ALA B N 1
ATOM 4410 C CA . ALA B 1 160 ? 25.031 11.383 58.781 1 23.17 160 ALA B CA 1
ATOM 4411 C C . ALA B 1 160 ? 25.703 11.242 57.438 1 23.17 160 ALA B C 1
ATOM 4413 O O . ALA B 1 160 ? 25.734 12.188 56.625 1 23.17 160 ALA B O 1
ATOM 4414 N N . PRO B 1 161 ? 26.438 10.133 57.219 1 20.16 161 PRO B N 1
ATOM 4415 C CA . PRO B 1 161 ? 27.469 9.672 56.281 1 20.16 161 PRO B CA 1
ATOM 4416 C C . PRO B 1 161 ? 26.984 9.648 54.812 1 20.16 161 PRO B C 1
ATOM 4418 O O . PRO B 1 161 ? 25.797 9.422 54.562 1 20.16 161 PRO B O 1
ATOM 4421 N N . THR B 1 162 ? 27.578 10.414 53.969 1 20.66 162 THR B N 1
ATOM 4422 C CA . THR B 1 162 ? 27.375 10.688 52.562 1 20.66 162 THR B CA 1
ATOM 4423 C C . THR B 1 162 ? 27.562 9.422 51.719 1 20.66 162 THR B C 1
ATOM 4425 O O . THR B 1 162 ? 28.672 8.891 51.656 1 20.66 162 THR B O 1
ATOM 4428 N N . PRO B 1 163 ? 26.594 8.461 51.938 1 21.27 163 PRO B N 1
ATOM 4429 C CA . PRO B 1 163 ? 27.016 7.215 51.281 1 21.27 163 PRO B CA 1
ATOM 4430 C C . PRO B 1 163 ? 27.531 7.43 49.844 1 21.27 163 PRO B C 1
ATOM 4432 O O . PRO B 1 163 ? 27.141 8.398 49.188 1 21.27 163 PRO B O 1
ATOM 4435 N N . LEU B 1 164 ? 28.734 6.957 49.531 1 19.75 164 LEU B N 1
ATOM 4436 C CA . LEU B 1 164 ? 29.656 6.965 48.406 1 19.75 164 LEU B CA 1
ATOM 4437 C C . LEU B 1 164 ? 28.984 6.395 47.156 1 19.75 164 LEU B C 1
ATOM 4439 O O . LEU B 1 164 ? 28.797 5.18 47.062 1 19.75 164 LEU B O 1
ATOM 4443 N N . MET B 1 165 ? 27.766 6.852 46.75 1 19.48 165 MET B N 1
ATOM 4444 C CA . MET B 1 165 ? 27.125 6.113 45.688 1 19.48 165 MET B CA 1
ATOM 4445 C C . MET B 1 165 ? 28.047 6.035 44.469 1 19.48 165 MET B C 1
ATOM 4447 O O . MET B 1 165 ? 28.5 7.062 43.969 1 19.48 165 MET B O 1
ATOM 4451 N N . ILE B 1 166 ? 28.844 4.965 44.344 1 19.8 166 ILE B N 1
ATOM 4452 C CA . ILE B 1 166 ? 29.766 4.551 43.312 1 19.8 166 ILE B CA 1
ATOM 4453 C C . ILE B 1 166 ? 29.109 4.746 41.938 1 19.8 166 ILE B C 1
ATOM 4455 O O . ILE B 1 166 ? 28.062 4.164 41.656 1 19.8 166 ILE B O 1
ATOM 4459 N N . PHE B 1 167 ? 29.375 5.844 41.281 1 19.62 167 PHE B N 1
ATOM 4460 C CA . PHE B 1 167 ? 28.984 6.352 39.969 1 19.62 167 PHE B CA 1
ATOM 4461 C C . PHE B 1 167 ? 29.469 5.426 38.844 1 19.62 167 PHE B C 1
ATOM 4463 O O . PHE B 1 167 ? 30.656 5.461 38.5 1 19.62 167 PHE B O 1
ATOM 4470 N N . CYS B 1 168 ? 29.234 4.082 39.031 1 20.38 168 CYS B N 1
ATOM 4471 C CA . CYS B 1 168 ? 29.719 3.262 37.938 1 20.38 168 CYS B CA 1
ATOM 4472 C C . CYS B 1 168 ? 29.375 3.887 36.594 1 20.38 168 CYS B C 1
ATOM 4474 O O . CYS B 1 168 ? 28.203 4.203 36.344 1 20.38 168 CYS B O 1
ATOM 4476 N N . THR B 1 169 ? 30.312 4.488 35.969 1 20.67 169 THR B N 1
ATOM 4477 C CA . THR B 1 169 ? 30.453 5.156 34.688 1 20.67 169 THR B CA 1
ATOM 4478 C C . THR B 1 169 ? 30.062 4.211 33.531 1 20.67 169 THR B C 1
ATOM 4480 O O . THR B 1 169 ? 30.938 3.574 32.938 1 20.67 169 THR B O 1
ATOM 4483 N N . ALA B 1 170 ? 29.109 3.301 33.781 1 23.94 170 ALA B N 1
ATOM 4484 C CA . ALA B 1 170 ? 28.828 2.438 32.625 1 23.94 170 ALA B CA 1
ATOM 4485 C C . ALA B 1 170 ? 28.797 3.24 31.328 1 23.94 170 ALA B C 1
ATOM 4487 O O . ALA B 1 170 ? 28.188 4.309 31.266 1 23.94 170 ALA B O 1
ATOM 4488 N N . THR B 1 171 ? 29.844 2.986 30.516 1 23.31 171 THR B N 1
ATOM 4489 C CA . THR B 1 171 ? 30.031 3.539 29.188 1 23.31 171 THR B CA 1
ATOM 4490 C C . THR B 1 171 ? 28.734 3.533 28.391 1 23.31 171 THR B C 1
ATOM 4492 O O . THR B 1 171 ? 28.172 2.469 28.109 1 23.31 171 THR B O 1
ATOM 4495 N N . GLU B 1 172 ? 27.859 4.27 28.766 1 23.89 172 GLU B N 1
ATOM 4496 C CA . GLU B 1 172 ? 26.547 4.305 28.125 1 23.89 172 GLU B CA 1
ATOM 4497 C C . GLU B 1 172 ? 26.672 4.355 26.594 1 23.89 172 GLU B C 1
ATOM 4499 O O . GLU B 1 172 ? 27.25 5.297 26.047 1 23.89 172 GLU B O 1
ATOM 4504 N N . LYS B 1 173 ? 26.969 3.127 26.016 1 28.86 173 LYS B N 1
ATOM 4505 C CA . LYS B 1 173 ? 26.859 3.041 24.562 1 28.86 173 LYS B CA 1
ATOM 4506 C C . LYS B 1 173 ? 25.859 4.074 24.031 1 28.86 173 LYS B C 1
ATOM 4508 O O . LYS B 1 173 ? 24.719 4.121 24.469 1 28.86 173 LYS B O 1
ATOM 4513 N N . THR B 1 174 ? 26.391 5.145 23.703 1 25.31 174 THR B N 1
ATOM 4514 C CA . THR B 1 174 ? 25.672 6.246 23.078 1 25.31 174 THR B CA 1
ATOM 4515 C C . THR B 1 174 ? 24.609 5.719 22.109 1 25.31 174 THR B C 1
ATOM 4517 O O . THR B 1 174 ? 24.938 5.086 21.109 1 25.31 174 THR B O 1
ATOM 4520 N N . LEU B 1 175 ? 23.609 5.066 22.672 1 28.3 175 LEU B N 1
ATOM 4521 C CA . LEU B 1 175 ? 22.484 4.797 21.781 1 28.3 175 LEU B CA 1
ATOM 4522 C C . LEU B 1 175 ? 22.359 5.887 20.719 1 28.3 175 LEU B C 1
ATOM 4524 O O . LEU B 1 175 ? 22.078 7.043 21.047 1 28.3 175 LEU B O 1
ATOM 4528 N N . THR B 1 176 ? 23.281 5.844 19.781 1 30.28 176 THR B N 1
ATOM 4529 C CA . THR B 1 176 ? 23.047 6.695 18.609 1 30.28 176 THR B CA 1
ATOM 4530 C C . THR B 1 176 ? 21.547 6.879 18.359 1 30.28 176 THR B C 1
ATOM 4532 O O . THR B 1 176 ? 20.781 5.914 18.406 1 30.28 176 THR B O 1
ATOM 4535 N N . PRO B 1 177 ? 21.031 8.047 18.812 1 31.45 177 PRO B N 1
ATOM 4536 C CA . PRO B 1 177 ? 19.578 8.07 18.641 1 31.45 177 PRO B CA 1
ATOM 4537 C C . PRO B 1 177 ? 19.109 7.273 17.422 1 31.45 177 PRO B C 1
ATOM 4539 O O . PRO B 1 177 ? 19.812 7.23 16.406 1 31.45 177 PRO B O 1
ATOM 4542 N N . GLU B 1 178 ? 18.734 6.051 17.594 1 33.44 178 GLU B N 1
ATOM 4543 C CA . GLU B 1 178 ? 18.094 5.453 16.438 1 33.44 178 GLU B CA 1
ATOM 4544 C C . GLU B 1 178 ? 17.594 6.523 15.461 1 33.44 178 GLU B C 1
ATOM 4546 O O . GLU B 1 178 ? 17.203 7.609 15.875 1 33.44 178 GLU B O 1
ATOM 4551 N N . PRO B 1 179 ? 18.125 6.641 14.211 1 33.16 179 PRO B N 1
ATOM 4552 C CA . PRO B 1 179 ? 17.5 7.742 13.477 1 33.16 179 PRO B CA 1
ATOM 4553 C C . PRO B 1 179 ? 16.094 8.055 13.961 1 33.16 179 PRO B C 1
ATOM 4555 O O . PRO B 1 179 ? 15.305 7.133 14.211 1 33.16 179 PRO B O 1
ATOM 4558 N N . GLN B 1 180 ? 15.977 8.875 15.039 1 34 180 GLN B N 1
ATOM 4559 C CA . GLN B 1 180 ? 14.617 9.32 15.32 1 34 180 GLN B CA 1
ATOM 4560 C C . GLN B 1 180 ? 13.672 9 14.164 1 34 180 GLN B C 1
ATOM 4562 O O . GLN B 1 180 ? 13.953 9.352 13.016 1 34 180 GLN B O 1
ATOM 4567 N N . ALA B 1 181 ? 13.07 8.031 14.234 1 39.19 181 ALA B N 1
ATOM 4568 C CA . ALA B 1 181 ? 12.023 7.77 13.242 1 39.19 181 ALA B CA 1
ATOM 4569 C C . ALA B 1 181 ? 11.477 9.07 12.664 1 39.19 181 ALA B C 1
ATOM 4571 O O . ALA B 1 181 ? 10.805 9.836 13.367 1 39.19 181 ALA B O 1
ATOM 4572 N N . THR B 1 182 ? 12.352 9.906 11.977 1 43.03 182 THR B N 1
ATOM 4573 C CA . THR B 1 182 ? 11.906 11.102 11.266 1 43.03 182 THR B CA 1
ATOM 4574 C C . THR B 1 182 ? 10.391 11.07 11.062 1 43.03 182 THR B C 1
ATOM 4576 O O . THR B 1 182 ? 9.852 10.086 10.547 1 43.03 182 THR B O 1
ATOM 4579 N N . SER B 1 183 ? 9.648 11.516 11.992 1 54.41 183 SER B N 1
ATOM 4580 C CA . SER B 1 183 ? 8.211 11.633 11.773 1 54.41 183 SER B CA 1
ATOM 4581 C C . SER B 1 183 ? 7.883 11.719 10.289 1 54.41 183 SER B C 1
ATOM 4583 O O . SER B 1 183 ? 8.508 12.477 9.555 1 54.41 183 SER B O 1
ATOM 4585 N N . PRO B 1 184 ? 7.473 10.625 9.766 1 60.44 184 PRO B N 1
ATOM 4586 C CA . PRO B 1 184 ? 7.188 10.586 8.336 1 60.44 184 PRO B CA 1
ATOM 4587 C C . PRO B 1 184 ? 6.617 11.898 7.805 1 60.44 184 PRO B C 1
ATOM 4589 O O . PRO B 1 184 ? 6.535 12.094 6.59 1 60.44 184 PRO B O 1
ATOM 4592 N N . TYR B 1 185 ? 6.129 12.766 8.812 1 65.75 185 TYR B N 1
ATOM 4593 C CA . TYR B 1 185 ? 5.578 13.984 8.234 1 65.75 185 TYR B CA 1
ATOM 4594 C C . TYR B 1 185 ? 6.207 15.227 8.859 1 65.75 185 TYR B C 1
ATOM 4596 O O . TYR B 1 185 ? 6.641 15.188 10.016 1 65.75 185 TYR B O 1
ATOM 4604 N N . PRO B 1 186 ? 6.41 16.141 8.062 1 72.75 186 PRO B N 1
ATOM 4605 C CA . PRO B 1 186 ? 7.023 17.391 8.531 1 72.75 186 PRO B CA 1
ATOM 4606 C C . PRO B 1 186 ? 6.184 18.094 9.594 1 72.75 186 PRO B C 1
ATOM 4608 O O . PRO B 1 186 ? 4.953 18.047 9.539 1 72.75 186 PRO B O 1
ATOM 4611 N N . SER B 1 187 ? 6.773 18.547 10.695 1 84.88 187 SER B N 1
ATOM 4612 C CA . SER B 1 187 ? 6.125 19.25 11.797 1 84.88 187 SER B CA 1
ATOM 4613 C C . SER B 1 187 ? 5.574 20.594 11.336 1 84.88 187 SER B C 1
ATOM 4615 O O . SER B 1 187 ? 6.105 21.203 10.398 1 84.88 187 SER B O 1
ATOM 4617 N N . LEU B 1 188 ? 4.488 21 11.93 1 92.62 188 LEU B N 1
ATOM 4618 C CA . LEU B 1 188 ? 3.854 22.266 11.602 1 92.62 188 LEU B CA 1
ATOM 4619 C C . LEU B 1 188 ? 4.457 23.406 12.422 1 92.62 188 LEU B C 1
ATOM 4621 O O . LEU B 1 188 ? 4.074 24.562 12.258 1 92.62 188 LEU B O 1
ATOM 4625 N N . TYR B 1 189 ? 5.434 23.125 13.375 1 92.75 189 TYR B N 1
ATOM 4626 C CA . TYR B 1 189 ? 6.098 24.109 14.227 1 92.75 189 TYR B CA 1
ATOM 4627 C C . TYR B 1 189 ? 7.324 24.688 13.539 1 92.75 189 TYR B C 1
ATOM 4629 O O . TYR B 1 189 ? 7.891 24.078 12.633 1 92.75 189 TYR B O 1
ATOM 4637 N N . PRO B 1 190 ? 7.594 25.859 13.82 1 94.94 190 PRO B N 1
ATOM 4638 C CA . PRO B 1 190 ? 7.195 26.766 14.906 1 94.94 190 PRO B CA 1
ATOM 4639 C C . PRO B 1 190 ? 5.93 27.562 14.586 1 94.94 190 PRO B C 1
ATOM 4641 O O . PRO B 1 190 ? 5.395 27.453 13.477 1 94.94 190 PRO B O 1
ATOM 4644 N N . LEU B 1 191 ? 5.461 28.344 15.68 1 96.62 191 LEU B N 1
ATOM 4645 C CA . LEU B 1 191 ? 4.258 29.156 15.539 1 96.62 191 LEU B CA 1
ATOM 4646 C C . LEU B 1 191 ? 4.594 30.547 15.016 1 96.62 191 LEU B C 1
ATOM 4648 O O . LEU B 1 191 ? 5.402 31.266 15.609 1 96.62 191 LEU B O 1
ATOM 4652 N N . TYR B 1 192 ? 3.959 30.891 13.852 1 96.12 192 TYR B N 1
ATOM 4653 C CA . TYR B 1 192 ? 4.156 32.219 13.258 1 96.12 192 TYR B CA 1
ATOM 4654 C C . TYR B 1 192 ? 2.818 32.875 12.977 1 96.12 192 TYR B C 1
ATOM 4656 O O . TYR B 1 192 ? 1.856 32.219 12.57 1 96.12 192 TYR B O 1
ATOM 4664 N N . PHE B 1 193 ? 2.744 34.156 13.32 1 95.88 193 PHE B N 1
ATOM 4665 C CA . PHE B 1 193 ? 1.679 34.969 12.734 1 95.88 193 PHE B CA 1
ATOM 4666 C C . PHE B 1 193 ? 2.012 35.344 11.297 1 95.88 193 PHE B C 1
ATOM 4668 O O . PHE B 1 193 ? 3.186 35.406 10.922 1 95.88 193 PHE B O 1
ATOM 4675 N N . PRO B 1 194 ? 0.948 35.531 10.539 1 95.69 194 PRO B N 1
ATOM 4676 C CA . PRO B 1 194 ? 1.267 36.156 9.25 1 95.69 194 PRO B CA 1
ATOM 4677 C C . PRO B 1 194 ? 2.045 37.438 9.406 1 95.69 194 PRO B C 1
ATOM 4679 O O . PRO B 1 194 ? 1.819 38.188 10.359 1 95.69 194 PRO B O 1
ATOM 4682 N N . TYR B 1 195 ? 2.906 37.75 8.438 1 94.75 195 TYR B N 1
ATOM 4683 C CA . TYR B 1 195 ? 3.834 38.875 8.602 1 94.75 195 TYR B CA 1
ATOM 4684 C C . TYR B 1 195 ? 3.084 40.188 8.758 1 94.75 195 TYR B C 1
ATOM 4686 O O . TYR B 1 195 ? 3.508 41.062 9.516 1 94.75 195 TYR B O 1
ATOM 4694 N N . HIS B 1 196 ? 2.006 40.344 8.078 1 93.94 196 HIS B N 1
ATOM 4695 C CA . HIS B 1 196 ? 1.266 41.594 8.188 1 93.94 196 HIS B CA 1
ATOM 4696 C C . HIS B 1 196 ? 0.754 41.812 9.609 1 93.94 196 HIS B C 1
ATOM 4698 O O . HIS B 1 196 ? 0.758 42.938 10.117 1 93.94 196 HIS B O 1
ATOM 4704 N N . ALA B 1 197 ? 0.354 40.719 10.211 1 95.5 197 ALA B N 1
ATOM 4705 C CA . ALA B 1 197 ? -0.096 40.812 11.594 1 95.5 197 ALA B CA 1
ATOM 4706 C C . ALA B 1 197 ? 1.066 41.125 12.531 1 95.5 197 ALA B C 1
ATOM 4708 O O . ALA B 1 197 ? 0.942 41.969 13.422 1 95.5 197 ALA B O 1
ATOM 4709 N N . GLN B 1 198 ? 2.189 40.406 12.32 1 96.06 198 GLN B N 1
ATOM 4710 C CA . GLN B 1 198 ? 3.383 40.688 13.109 1 96.06 198 GLN B CA 1
ATOM 4711 C C . GLN B 1 198 ? 3.775 42.156 12.992 1 96.06 198 GLN B C 1
ATOM 4713 O O . GLN B 1 198 ? 4.07 42.812 14 1 96.06 198 GLN B O 1
ATOM 4718 N N . HIS B 1 199 ? 3.76 42.625 11.758 1 94.88 199 HIS B N 1
ATOM 4719 C CA . HIS B 1 199 ? 4.16 44 11.5 1 94.88 199 HIS B CA 1
ATOM 4720 C C . HIS B 1 199 ? 3.217 45 12.18 1 94.88 199 HIS B C 1
ATOM 4722 O O . HIS B 1 199 ? 3.664 45.969 12.766 1 94.88 199 HIS B O 1
ATOM 4728 N N . SER B 1 200 ? 1.961 44.719 12.156 1 94.5 200 SER B N 1
ATOM 4729 C CA . SER B 1 200 ? 0.963 45.594 12.781 1 94.5 200 SER B CA 1
ATOM 4730 C C . SER B 1 200 ? 1.156 45.656 14.297 1 94.5 200 SER B C 1
ATOM 4732 O O . SER B 1 200 ? 1.055 46.719 14.898 1 94.5 200 SER B O 1
ATOM 4734 N N . ILE B 1 201 ? 1.399 44.531 14.898 1 96 201 ILE B N 1
ATOM 4735 C CA . ILE B 1 201 ? 1.614 44.469 16.344 1 96 201 ILE B CA 1
ATOM 4736 C C . ILE B 1 201 ? 2.838 45.312 16.719 1 96 201 ILE B C 1
ATOM 4738 O O . ILE B 1 201 ? 2.76 46.156 17.594 1 96 201 ILE B O 1
ATOM 4742 N N . LEU B 1 202 ? 3.951 45.031 16.016 1 95.62 202 LEU B N 1
ATOM 4743 C CA . LEU B 1 202 ? 5.215 45.656 16.375 1 95.62 202 LEU B CA 1
ATOM 4744 C C . LEU B 1 202 ? 5.152 47.188 16.125 1 95.62 202 LEU B C 1
ATOM 4746 O O . LEU B 1 202 ? 5.688 47.969 16.922 1 95.62 202 LEU B O 1
ATOM 4750 N N . CYS B 1 203 ? 4.453 47.594 15.109 1 92.88 203 CYS B N 1
ATOM 4751 C CA . CYS B 1 203 ? 4.297 49 14.836 1 92.88 203 CYS B CA 1
ATOM 4752 C C . CYS B 1 203 ? 3.461 49.688 15.914 1 92.88 203 CYS B C 1
ATOM 4754 O O . CYS B 1 203 ? 3.775 50.812 16.344 1 92.88 203 CYS B O 1
ATOM 4756 N N . THR B 1 204 ? 2.441 49.031 16.297 1 93.31 204 THR B N 1
ATOM 4757 C CA . THR B 1 204 ? 1.577 49.562 17.344 1 93.31 204 THR B CA 1
ATOM 4758 C C . THR B 1 204 ? 2.33 49.688 18.672 1 93.31 204 THR B C 1
ATOM 4760 O O . THR B 1 204 ? 2.219 50.688 19.359 1 93.31 204 THR B O 1
ATOM 4763 N N . VAL B 1 205 ? 3.061 48.688 18.984 1 95.38 205 VAL B N 1
ATOM 4764 C CA . VAL B 1 205 ? 3.84 48.656 20.219 1 95.38 205 VAL B CA 1
ATOM 4765 C C . VAL B 1 205 ? 4.891 49.781 20.172 1 95.38 205 VAL B C 1
ATOM 4767 O O . VAL B 1 205 ? 5.09 50.5 21.156 1 95.38 205 VAL B O 1
ATOM 4770 N N . GLN B 1 206 ? 5.566 49.875 19.031 1 93.94 206 GLN B N 1
ATOM 4771 C CA . GLN B 1 206 ? 6.57 50.938 18.859 1 93.94 206 GLN B CA 1
ATOM 4772 C C . GLN B 1 206 ? 5.965 52.312 19.062 1 93.94 206 GLN B C 1
ATOM 4774 O O . GLN B 1 206 ? 6.52 53.156 19.781 1 93.94 206 GLN B O 1
ATOM 4779 N N . LYS B 1 207 ? 4.875 52.531 18.438 1 92.62 207 LYS B N 1
ATOM 4780 C CA . LYS B 1 207 ? 4.199 53.812 18.547 1 92.62 207 LYS B CA 1
ATOM 4781 C C . LYS B 1 207 ? 3.809 54.125 20 1 92.62 207 LYS B C 1
ATOM 4783 O O . LYS B 1 207 ? 4.008 55.219 20.484 1 92.62 207 LYS B O 1
ATOM 4788 N N . THR B 1 208 ? 3.238 53.156 20.672 1 93.5 208 THR B N 1
ATOM 4789 C CA . THR B 1 208 ? 2.814 53.312 22.062 1 93.5 208 THR B CA 1
ATOM 4790 C C . THR B 1 208 ? 4.004 53.625 22.953 1 93.5 208 THR B C 1
ATOM 4792 O O . THR B 1 208 ? 3.912 54.5 23.844 1 93.5 208 THR B O 1
ATOM 4795 N N . LEU B 1 209 ? 5.102 53 22.688 1 95.06 209 LEU B N 1
ATOM 4796 C CA . LEU B 1 209 ? 6.305 53.219 23.484 1 95.06 209 LEU B CA 1
ATOM 4797 C C . LEU B 1 209 ? 6.859 54.625 23.25 1 95.06 209 LEU B C 1
ATOM 4799 O O . LEU B 1 209 ? 7.27 55.281 24.203 1 95.06 209 LEU B O 1
ATOM 4803 N N . GLU B 1 210 ? 6.863 55 22.031 1 94.19 210 GLU B N 1
ATOM 4804 C CA . GLU B 1 210 ? 7.344 56.344 21.703 1 94.19 210 GLU B CA 1
ATOM 4805 C C . GLU B 1 210 ? 6.484 57.406 22.375 1 94.19 210 GLU B C 1
ATOM 4807 O O . GLU B 1 210 ? 7.008 58.375 22.922 1 94.19 210 GLU B O 1
ATOM 4812 N N . GLU B 1 211 ? 5.238 57.188 22.328 1 94.12 211 GLU B N 1
ATOM 4813 C CA . GLU B 1 211 ? 4.316 58.156 22.953 1 94.12 211 GLU B CA 1
ATOM 4814 C C . GLU B 1 211 ? 4.48 58.156 24.469 1 94.12 211 GLU B C 1
ATOM 4816 O O . GLU B 1 211 ? 4.457 59.219 25.094 1 94.12 211 GLU B O 1
ATOM 4821 N N . SER B 1 212 ? 4.605 57.031 25.031 1 94.5 212 SER B N 1
ATOM 4822 C CA . SER B 1 212 ? 4.781 56.938 26.484 1 94.5 212 SER B CA 1
ATOM 4823 C C . SER B 1 212 ? 6.086 57.594 26.922 1 94.5 212 SER B C 1
ATOM 4825 O O . SER B 1 212 ? 6.121 58.312 27.922 1 94.5 212 SER B O 1
ATOM 4827 N N . CYS B 1 213 ? 7.148 57.344 26.188 1 93.75 213 CYS B N 1
ATOM 4828 C CA . CYS B 1 213 ? 8.445 57.938 26.516 1 93.75 213 CYS B CA 1
ATOM 4829 C C . CYS B 1 213 ? 8.391 59.469 26.375 1 93.75 213 CYS B C 1
ATOM 4831 O O . CYS B 1 213 ? 8.953 60.188 27.203 1 93.75 213 CYS B O 1
ATOM 4833 N N . PHE B 1 214 ? 7.75 59.875 25.391 1 94.75 214 PHE B N 1
ATOM 4834 C CA . PHE B 1 214 ? 7.641 61.312 25.172 1 94.75 214 PHE B CA 1
ATOM 4835 C C . PHE B 1 214 ? 6.891 62 26.312 1 94.75 214 PHE B C 1
ATOM 4837 O O . PHE B 1 214 ? 7.332 63 26.844 1 94.75 214 PHE B O 1
ATOM 4844 N N . ASP B 1 215 ? 5.75 61.375 26.672 1 94.25 215 ASP B N 1
ATOM 4845 C CA . ASP B 1 215 ? 4.949 61.938 27.75 1 94.25 215 ASP B CA 1
ATOM 4846 C C . ASP B 1 215 ? 5.727 61.938 29.078 1 94.25 215 ASP B C 1
ATOM 4848 O O . ASP B 1 215 ? 5.617 62.875 29.859 1 94.25 215 ASP B O 1
ATOM 4852 N N . PHE B 1 216 ? 6.414 60.969 29.266 1 94.25 216 PHE B N 1
ATOM 4853 C CA . PHE B 1 216 ? 7.242 60.844 30.469 1 94.25 216 PHE B CA 1
ATOM 4854 C C . PHE B 1 216 ? 8.312 61.938 30.469 1 94.25 216 PHE B C 1
ATOM 4856 O O . PHE B 1 216 ? 8.516 62.625 31.484 1 94.25 216 PHE B O 1
ATOM 4863 N N . ALA B 1 217 ? 8.992 62.125 29.359 1 92.5 217 ALA B N 1
ATOM 4864 C CA . ALA B 1 217 ? 10.047 63.125 29.25 1 92.5 217 ALA B CA 1
ATOM 4865 C C . ALA B 1 217 ? 9.484 64.5 29.344 1 92.5 217 ALA B C 1
ATOM 4867 O O . ALA B 1 217 ? 10.133 65.438 29.875 1 92.5 217 ALA B O 1
ATOM 4868 N N . ARG B 1 218 ? 8.352 64.688 28.812 1 93.44 218 ARG B N 1
ATOM 4869 C CA . ARG B 1 218 ? 7.691 66 28.906 1 93.44 218 ARG B CA 1
ATOM 4870 C C . ARG B 1 218 ? 7.379 66.312 30.344 1 93.44 218 ARG B C 1
ATOM 4872 O O . ARG B 1 218 ? 7.469 67.5 30.734 1 93.44 218 ARG B O 1
ATOM 4879 N N . LYS B 1 219 ? 7.09 65.438 31.109 1 92.12 219 LYS B N 1
ATOM 4880 C CA . LYS B 1 219 ? 6.719 65.625 32.5 1 92.12 219 LYS B CA 1
ATOM 4881 C C . LYS B 1 219 ? 7.957 65.812 33.375 1 92.12 219 LYS B C 1
ATOM 4883 O O . LYS B 1 219 ? 7.973 66.688 34.25 1 92.12 219 LYS B O 1
ATOM 4888 N N . TRP B 1 220 ? 9.008 65.125 33.125 1 91.62 220 TRP B N 1
ATOM 4889 C CA . TRP B 1 220 ? 10.102 65.062 34.094 1 91.62 220 TRP B CA 1
ATOM 4890 C C . TRP B 1 220 ? 11.352 65.75 33.531 1 91.62 220 TRP B C 1
ATOM 4892 O O . TRP B 1 220 ? 12.242 66.125 34.281 1 91.62 220 TRP B O 1
ATOM 4902 N N . LEU B 1 221 ? 11.406 65.812 32.188 1 91 221 LEU B N 1
ATOM 4903 C CA . LEU B 1 221 ? 12.578 66.375 31.578 1 91 221 LEU B CA 1
ATOM 4904 C C . LEU B 1 221 ? 12.164 67.375 30.484 1 91 221 LEU B C 1
ATOM 4906 O O . LEU B 1 221 ? 12.633 67.25 29.344 1 91 221 LEU B O 1
ATOM 4910 N N . PRO B 1 222 ? 11.398 68.375 30.797 1 91.5 222 PRO B N 1
ATOM 4911 C CA . PRO B 1 222 ? 10.891 69.25 29.734 1 91.5 222 PRO B CA 1
ATOM 4912 C C . PRO B 1 222 ? 11.992 70.125 29.109 1 91.5 222 PRO B C 1
ATOM 4914 O O . PRO B 1 222 ? 11.945 70.375 27.906 1 91.5 222 PRO B O 1
ATOM 4917 N N . SER B 1 223 ? 12.945 70.5 29.875 1 91 223 SER B N 1
ATOM 4918 C CA . SER B 1 223 ? 14.016 71.375 29.375 1 91 223 SER B CA 1
ATOM 4919 C C . SER B 1 223 ? 14.875 70.625 28.344 1 91 223 SER B C 1
ATOM 4921 O O . SER B 1 223 ? 15.273 71.25 27.328 1 91 223 SER B O 1
ATOM 4923 N N . GLU B 1 224 ? 15.07 69.438 28.656 1 89.88 224 GLU B N 1
ATOM 4924 C CA . GLU B 1 224 ? 15.875 68.625 27.75 1 89.88 224 GLU B CA 1
ATOM 4925 C C . GLU B 1 224 ? 15.148 68.438 26.422 1 89.88 224 GLU B C 1
ATOM 4927 O O . GLU B 1 224 ? 15.789 68.312 25.359 1 89.88 224 GLU B O 1
ATOM 4932 N N . LEU B 1 225 ? 13.883 68.25 26.406 1 91 225 LEU B N 1
ATOM 4933 C CA . LEU B 1 225 ? 13.086 68.062 25.203 1 91 225 LEU B CA 1
ATOM 4934 C C . LEU B 1 225 ? 13.117 69.312 24.328 1 91 225 LEU B C 1
ATOM 4936 O O . LEU B 1 225 ? 13.25 69.25 23.109 1 91 225 LEU B O 1
ATOM 4940 N N . GLU B 1 226 ? 13.039 70.375 25.016 1 90.62 226 GLU B N 1
ATOM 4941 C CA . GLU B 1 226 ? 13.062 71.688 24.297 1 90.62 226 GLU B CA 1
ATOM 4942 C C . GLU B 1 226 ? 14.438 71.938 23.688 1 90.62 226 GLU B C 1
ATOM 4944 O O . GLU B 1 226 ? 14.531 72.438 22.547 1 90.62 226 GLU B O 1
ATOM 4949 N N . ASP B 1 227 ? 15.398 71.625 24.406 1 91.44 227 ASP B N 1
ATOM 4950 C CA . ASP B 1 227 ? 16.766 71.812 23.938 1 91.44 227 ASP B CA 1
ATOM 4951 C C . ASP B 1 227 ? 17.047 71 22.688 1 91.44 227 ASP B C 1
ATOM 4953 O O . ASP B 1 227 ? 17.812 71.438 21.812 1 91.44 227 ASP B O 1
ATOM 4957 N N . ARG B 1 228 ? 16.375 69.875 22.594 1 90.5 228 ARG B N 1
ATOM 4958 C CA . ARG B 1 228 ? 16.641 69 21.5 1 90.5 228 ARG B CA 1
ATOM 4959 C C . ARG B 1 228 ? 15.625 69.188 20.375 1 90.5 228 ARG B C 1
ATOM 4961 O O . ARG B 1 228 ? 15.758 68.562 19.297 1 90.5 228 ARG B O 1
ATOM 4968 N N . GLY B 1 229 ? 14.672 69.938 20.609 1 90.44 229 GLY B N 1
ATOM 4969 C CA . GLY B 1 229 ? 13.664 70.25 19.609 1 90.44 229 GLY B CA 1
ATOM 4970 C C . GLY B 1 229 ? 12.648 69.125 19.438 1 90.44 229 GLY B C 1
ATOM 4971 O O . GLY B 1 229 ? 12.141 68.875 18.344 1 90.44 229 GLY B O 1
ATOM 4972 N N . TRP B 1 230 ? 12.531 68.312 20.469 1 90.75 230 TRP B N 1
ATOM 4973 C CA . TRP B 1 230 ? 11.547 67.25 20.438 1 90.75 230 TRP B CA 1
ATOM 4974 C C . TRP B 1 230 ? 10.164 67.812 20.812 1 90.75 230 TRP B C 1
ATOM 4976 O O . TRP B 1 230 ? 9.82 67.875 22 1 90.75 230 TRP B O 1
ATOM 4986 N N . ASP B 1 231 ? 9.289 68 19.828 1 89.38 231 ASP B N 1
ATOM 4987 C CA . ASP B 1 231 ? 8.031 68.75 20.078 1 89.38 231 ASP B CA 1
ATOM 4988 C C . ASP B 1 231 ? 6.859 67.75 20.125 1 89.38 231 ASP B C 1
ATOM 4990 O O . ASP B 1 231 ? 5.793 68.062 20.656 1 89.38 231 ASP B O 1
ATOM 4994 N N . CYS B 1 232 ? 7.102 66.625 19.5 1 87.88 232 CYS B N 1
ATOM 4995 C CA . CYS B 1 232 ? 6.055 65.625 19.562 1 87.88 232 CYS B CA 1
ATOM 4996 C C . CYS B 1 232 ? 6.648 64.25 19.594 1 87.88 232 CYS B C 1
ATOM 4998 O O . CYS B 1 232 ? 7.836 64.062 19.312 1 87.88 232 CYS B O 1
ATOM 5000 N N . ALA B 1 233 ? 5.879 63.25 19.922 1 86.75 233 ALA B N 1
ATOM 5001 C CA . ALA B 1 233 ? 6.332 61.875 20.062 1 86.75 233 ALA B CA 1
ATOM 5002 C C . ALA B 1 233 ? 6.852 61.344 18.719 1 86.75 233 ALA B C 1
ATOM 5004 O O . ALA B 1 233 ? 7.812 60.562 18.688 1 86.75 233 ALA B O 1
ATOM 5005 N N . MET B 1 234 ? 6.25 61.781 17.625 1 86.06 234 MET B N 1
ATOM 5006 C CA . MET B 1 234 ? 6.59 61.281 16.297 1 86.06 234 MET B CA 1
ATOM 5007 C C . MET B 1 234 ? 7.953 61.812 15.852 1 86.06 234 MET B C 1
ATOM 5009 O O . MET B 1 234 ? 8.578 61.25 14.953 1 86.06 234 MET B O 1
ATOM 5013 N N . ALA B 1 235 ? 8.391 62.719 16.516 1 84 235 ALA B N 1
ATOM 5014 C CA . ALA B 1 235 ? 9.633 63.375 16.109 1 84 235 ALA B CA 1
ATOM 5015 C C . ALA B 1 235 ? 10.844 62.594 16.609 1 84 235 ALA B C 1
ATOM 5017 O O . ALA B 1 235 ? 11.969 62.812 16.156 1 84 235 ALA B O 1
ATOM 5018 N N . VAL B 1 236 ? 10.633 61.656 17.484 1 88.44 236 VAL B N 1
ATOM 5019 C CA . VAL B 1 236 ? 11.758 60.938 18.109 1 88.44 236 VAL B CA 1
ATOM 5020 C C . VAL B 1 236 ? 11.594 59.438 17.906 1 88.44 236 VAL B C 1
ATOM 5022 O O . VAL B 1 236 ? 10.578 58.844 18.281 1 88.44 236 VAL B O 1
ATOM 5025 N N . GLU B 1 237 ? 12.594 58.906 17.344 1 88.94 237 GLU B N 1
ATOM 5026 C CA . GLU B 1 237 ? 12.594 57.469 17.125 1 88.94 237 GLU B CA 1
ATOM 5027 C C . GLU B 1 237 ? 12.828 56.719 18.438 1 88.94 237 GLU B C 1
ATOM 5029 O O . GLU B 1 237 ? 13.516 57.219 19.328 1 88.94 237 GLU B O 1
ATOM 5034 N N . LEU B 1 238 ? 12.273 55.531 18.453 1 90.5 238 LEU B N 1
ATOM 5035 C CA . LEU B 1 238 ? 12.352 54.719 19.672 1 90.5 238 LEU B CA 1
ATOM 5036 C C . LEU B 1 238 ? 13.805 54.469 20.047 1 90.5 238 LEU B C 1
ATOM 5038 O O . LEU B 1 238 ? 14.141 54.438 21.234 1 90.5 238 LEU B O 1
ATOM 5042 N N . THR B 1 239 ? 14.664 54.344 19.078 1 87.44 239 THR B N 1
ATOM 5043 C CA . THR B 1 239 ? 16.078 54.062 19.328 1 87.44 239 THR B CA 1
ATOM 5044 C C . THR B 1 239 ? 16.719 55.219 20.078 1 87.44 239 THR B C 1
ATOM 5046 O O . THR B 1 239 ? 17.609 55 20.906 1 87.44 239 THR B O 1
ATOM 5049 N N . LYS B 1 240 ? 16.312 56.406 19.812 1 89.19 240 LYS B N 1
ATOM 5050 C CA . LYS B 1 240 ? 16.844 57.562 20.5 1 89.19 240 LYS B CA 1
ATOM 5051 C C . LYS B 1 240 ? 16.438 57.562 21.969 1 89.19 240 LYS B C 1
ATOM 5053 O O . LYS B 1 240 ? 17.219 57.969 22.844 1 89.19 240 LYS B O 1
ATOM 5058 N N . TRP B 1 241 ? 15.242 57.156 22.156 1 90.81 241 TRP B N 1
ATOM 5059 C CA . TRP B 1 241 ? 14.773 57.062 23.547 1 90.81 241 TRP B CA 1
ATOM 5060 C C . TRP B 1 241 ? 15.594 56.062 24.344 1 90.81 241 TRP B C 1
ATOM 5062 O O . TRP B 1 241 ? 15.859 56.25 25.531 1 90.81 241 TRP B O 1
ATOM 5072 N N . THR B 1 242 ? 15.953 54.938 23.703 1 89.25 242 THR B N 1
ATOM 5073 C CA . THR B 1 242 ? 16.688 53.875 24.375 1 89.25 242 THR B CA 1
ATOM 5074 C C . THR B 1 242 ? 18.078 54.344 24.797 1 89.25 242 THR B C 1
ATOM 5076 O O . THR B 1 242 ? 18.641 53.812 25.75 1 89.25 242 THR B O 1
ATOM 5079 N N . ASN B 1 243 ? 18.578 55.312 24.156 1 86.5 243 ASN B N 1
ATOM 5080 C CA . ASN B 1 243 ? 19.844 55.906 24.547 1 86.5 243 ASN B CA 1
ATOM 5081 C C . ASN B 1 243 ? 19.656 57.062 25.531 1 86.5 243 ASN B C 1
ATOM 5083 O O . ASN B 1 243 ? 20.469 57.25 26.438 1 86.5 243 ASN B O 1
ATOM 5087 N N . PHE B 1 244 ? 18.609 57.781 25.359 1 89.25 244 PHE B N 1
ATOM 5088 C CA . PHE B 1 244 ? 18.344 59.031 26.094 1 89.25 244 PHE B CA 1
ATOM 5089 C C . PHE B 1 244 ? 17.969 58.719 27.547 1 89.25 244 PHE B C 1
ATOM 5091 O O . PHE B 1 244 ? 18.547 59.281 28.469 1 89.25 244 PHE B O 1
ATOM 5098 N N . LEU B 1 245 ? 17.141 57.75 27.797 1 88.56 245 LEU B N 1
ATOM 5099 C CA . LEU B 1 245 ? 16.547 57.562 29.109 1 88.56 245 LEU B CA 1
ATOM 5100 C C . LEU B 1 245 ? 17.578 57 30.094 1 88.56 245 LEU B C 1
ATOM 5102 O O . LEU B 1 245 ? 17.672 57.5 31.219 1 88.56 245 LEU B O 1
ATOM 5106 N N . PRO B 1 246 ? 18.344 56.031 29.625 1 86.94 246 PRO B N 1
ATOM 5107 C CA . PRO B 1 246 ? 19.359 55.562 30.562 1 86.94 246 PRO B CA 1
ATOM 5108 C C . PRO B 1 246 ? 20.375 56.625 30.938 1 86.94 246 PRO B C 1
ATOM 5110 O O . PRO B 1 246 ? 20.844 56.656 32.062 1 86.94 246 PRO B O 1
ATOM 5113 N N . ARG B 1 247 ? 20.656 57.5 30.078 1 84.69 247 ARG B N 1
ATOM 5114 C CA . ARG B 1 247 ? 21.625 58.562 30.328 1 84.69 247 ARG B CA 1
ATOM 5115 C C . ARG B 1 247 ? 21.078 59.594 31.297 1 84.69 247 ARG B C 1
ATOM 5117 O O . ARG B 1 247 ? 21.844 60.156 32.094 1 84.69 247 ARG B O 1
ATOM 5124 N N . TRP B 1 248 ? 19.875 59.812 31.312 1 86 248 TRP B N 1
ATOM 5125 C CA . TRP B 1 248 ? 19.281 60.875 32.125 1 86 248 TRP B CA 1
ATOM 5126 C C . TRP B 1 248 ? 18.578 60.281 33.344 1 86 248 TRP B C 1
ATOM 5128 O O . TRP B 1 248 ? 17.938 61.031 34.094 1 86 248 TRP B O 1
ATOM 5138 N N . SER B 1 249 ? 18.75 58.969 33.531 1 84.12 249 SER B N 1
ATOM 5139 C CA . SER B 1 249 ? 18.062 58.312 34.625 1 84.12 249 SER B CA 1
ATOM 5140 C C . SER B 1 249 ? 18.547 58.812 35.969 1 84.12 249 SER B C 1
ATOM 5142 O O . SER B 1 249 ? 17.781 58.844 36.938 1 84.12 249 SER B O 1
ATOM 5144 N N . SER B 1 250 ? 19.766 59.219 36 1 81.75 250 SER B N 1
ATOM 5145 C CA . SER B 1 250 ? 20.344 59.719 37.25 1 81.75 250 SER B CA 1
ATOM 5146 C C . SER B 1 250 ? 19.828 61.094 37.594 1 81.75 250 SER B C 1
ATOM 5148 O O . SER B 1 250 ? 19.859 61.5 38.75 1 81.75 250 SER B O 1
ATOM 5150 N N . ARG B 1 251 ? 19.312 61.844 36.594 1 84.25 251 ARG B N 1
ATOM 5151 C CA . ARG B 1 251 ? 18.844 63.188 36.781 1 84.25 251 ARG B CA 1
ATOM 5152 C C . ARG B 1 251 ? 17.359 63.219 37.094 1 84.25 251 ARG B C 1
ATOM 5154 O O . ARG B 1 251 ? 16.781 64.312 37.375 1 84.25 251 ARG B O 1
ATOM 5161 N N . LEU B 1 252 ? 16.781 62.094 37.094 1 86.38 252 LEU B N 1
ATOM 5162 C CA . LEU B 1 252 ? 15.344 62 37.312 1 86.38 252 LEU B CA 1
ATOM 5163 C C . LEU B 1 252 ? 15.039 61.969 38.812 1 86.38 252 LEU B C 1
ATOM 5165 O O . LEU B 1 252 ? 15.805 61.406 39.594 1 86.38 252 LEU B O 1
ATOM 5169 N N . PRO B 1 253 ? 14.031 62.75 39.156 1 85.31 253 PRO B N 1
ATOM 5170 C CA . PRO B 1 253 ? 13.641 62.688 40.562 1 85.31 253 PRO B CA 1
ATOM 5171 C C . PRO B 1 253 ? 13.391 61.25 41.031 1 85.31 253 PRO B C 1
ATOM 5173 O O . PRO B 1 253 ? 12.977 60.406 40.25 1 85.31 253 PRO B O 1
ATOM 5176 N N . ASP B 1 254 ? 13.617 61.156 42.312 1 80.56 254 ASP B N 1
ATOM 5177 C CA . ASP B 1 254 ? 13.406 59.844 42.938 1 80.56 254 ASP B CA 1
ATOM 5178 C C . ASP B 1 254 ? 11.945 59.406 42.844 1 80.56 254 ASP B C 1
ATOM 5180 O O . ASP B 1 254 ? 11.047 60.219 43.062 1 80.56 254 ASP B O 1
ATOM 5184 N N . GLY B 1 255 ? 11.656 58.25 42.344 1 79.69 255 GLY B N 1
ATOM 5185 C CA . GLY B 1 255 ? 10.305 57.719 42.281 1 79.69 255 GLY B CA 1
ATOM 5186 C C . GLY B 1 255 ? 9.648 57.906 40.938 1 79.69 255 GLY B C 1
ATOM 5187 O O . GLY B 1 255 ? 8.547 57.406 40.688 1 79.69 255 GLY B O 1
ATOM 5188 N N . SER B 1 256 ? 10.328 58.688 40.094 1 83.31 256 SER B N 1
ATOM 5189 C CA . SER B 1 256 ? 9.734 58.938 38.781 1 83.31 256 SER B CA 1
ATOM 5190 C C . SER B 1 256 ? 9.703 57.656 37.938 1 83.31 256 SER B C 1
ATOM 5192 O O . SER B 1 256 ? 8.672 57.312 37.375 1 83.31 256 SER B O 1
ATOM 5194 N N . LEU B 1 257 ? 10.891 57.062 37.969 1 84.69 257 LEU B N 1
ATOM 5195 C CA . LEU B 1 257 ? 10.992 55.781 37.281 1 84.69 257 LEU B CA 1
ATOM 5196 C C . LEU B 1 257 ? 10.711 54.625 38.219 1 84.69 257 LEU B C 1
ATOM 5198 O O . LEU B 1 257 ? 11.406 54.438 39.219 1 84.69 257 LEU B O 1
ATOM 5202 N N . GLN B 1 258 ? 9.641 53.906 38.031 1 82 258 GLN B N 1
ATOM 5203 C CA . GLN B 1 258 ? 9.25 52.781 38.875 1 82 258 GLN B CA 1
ATOM 5204 C C . GLN B 1 258 ? 9.836 51.469 38.375 1 82 258 GLN B C 1
ATOM 5206 O O . GLN B 1 258 ? 9.117 50.625 37.812 1 82 258 GLN B O 1
ATOM 5211 N N . LEU B 1 259 ? 11.109 51.469 38.406 1 78.25 259 LEU B N 1
ATOM 5212 C CA . LEU B 1 259 ? 11.805 50.281 37.875 1 78.25 259 LEU B CA 1
ATOM 5213 C C . LEU B 1 259 ? 11.844 49.188 38.938 1 78.25 259 LEU B C 1
ATOM 5215 O O . LEU B 1 259 ? 12.289 49.406 40.062 1 78.25 259 LEU B O 1
ATOM 5219 N N . GLN B 1 260 ? 10.859 48.625 39.375 1 67.88 260 GLN B N 1
ATOM 5220 C CA . GLN B 1 260 ? 10.953 47.562 40.344 1 67.88 260 GLN B CA 1
ATOM 5221 C C . GLN B 1 260 ? 12.273 46.812 40.219 1 67.88 260 GLN B C 1
ATOM 5223 O O . GLN B 1 260 ? 13.344 47.438 40.312 1 67.88 260 GLN B O 1
ATOM 5228 N N . ALA B 1 261 ? 12.359 45.562 39.938 1 60.16 261 ALA B N 1
ATOM 5229 C CA . ALA B 1 261 ? 13.5 44.656 39.875 1 60.16 261 ALA B CA 1
ATOM 5230 C C . ALA B 1 261 ? 14.141 44.656 38.469 1 60.16 261 ALA B C 1
ATOM 5232 O O . ALA B 1 261 ? 15.188 44.031 38.281 1 60.16 261 ALA B O 1
ATOM 5233 N N . ALA B 1 262 ? 13.617 45.531 37.625 1 69.38 262 ALA B N 1
ATOM 5234 C CA . ALA B 1 262 ? 14.117 45.375 36.25 1 69.38 262 ALA B CA 1
ATOM 5235 C C . ALA B 1 262 ? 15.297 46.312 36 1 69.38 262 ALA B C 1
ATOM 5237 O O . ALA B 1 262 ? 15.352 47.406 36.562 1 69.38 262 ALA B O 1
ATOM 5238 N N . ASP B 1 263 ? 16.359 45.719 35.312 1 83.5 263 ASP B N 1
ATOM 5239 C CA . ASP B 1 263 ? 17.484 46.531 34.844 1 83.5 263 ASP B CA 1
ATOM 5240 C C . ASP B 1 263 ? 17.094 47.344 33.625 1 83.5 263 ASP B C 1
ATOM 5242 O O . ASP B 1 263 ? 16.719 46.781 32.594 1 83.5 263 ASP B O 1
ATOM 5246 N N . LEU B 1 264 ? 17.109 48.656 33.812 1 85.81 264 LEU B N 1
ATOM 5247 C CA . LEU B 1 264 ? 16.703 49.562 32.75 1 85.81 264 LEU B CA 1
ATOM 5248 C C . LEU B 1 264 ? 17.516 49.312 31.484 1 85.81 264 LEU B C 1
ATOM 5250 O O . LEU B 1 264 ? 16.969 49.344 30.375 1 85.81 264 LEU B O 1
ATOM 5254 N N . GLY B 1 265 ? 18.766 49 31.641 1 85.19 265 GLY B N 1
ATOM 5255 C CA . GLY B 1 265 ? 19.625 48.719 30.5 1 85.19 265 GLY B CA 1
ATOM 5256 C C . GLY B 1 265 ? 19.188 47.5 29.719 1 85.19 265 GLY B C 1
ATOM 5257 O O . GLY B 1 265 ? 19.156 47.531 28.484 1 85.19 265 GLY B O 1
ATOM 5258 N N . ALA B 1 266 ? 18.875 46.5 30.453 1 87.56 266 ALA B N 1
ATOM 5259 C CA . ALA B 1 266 ? 18.438 45.25 29.828 1 87.56 266 ALA B CA 1
ATOM 5260 C C . ALA B 1 266 ? 17.109 45.469 29.094 1 87.56 266 ALA B C 1
ATOM 5262 O O . ALA B 1 266 ? 16.906 44.938 28 1 87.56 266 ALA B O 1
ATOM 5263 N N . LEU B 1 267 ? 16.266 46.156 29.734 1 91.31 267 LEU B N 1
ATOM 5264 C CA . LEU B 1 267 ? 14.961 46.438 29.156 1 91.31 267 LEU B CA 1
ATOM 5265 C C . LEU B 1 267 ? 15.109 47.25 27.859 1 91.31 267 LEU B C 1
ATOM 5267 O O . LEU B 1 267 ? 14.453 46.938 26.859 1 91.31 267 LEU B O 1
ATOM 5271 N N . MET B 1 268 ? 16.031 48.219 27.859 1 91.56 268 MET B N 1
ATOM 5272 C CA . MET B 1 268 ? 16.25 49.062 26.703 1 91.56 268 MET B CA 1
ATOM 5273 C C . MET B 1 268 ? 16.844 48.281 25.547 1 91.56 268 MET B C 1
ATOM 5275 O O . MET B 1 268 ? 16.547 48.531 24.375 1 91.56 268 MET B O 1
ATOM 5279 N N . SER B 1 269 ? 17.609 47.312 25.922 1 89.5 269 SER B N 1
ATOM 5280 C CA . SER B 1 269 ? 18.203 46.469 24.906 1 89.5 269 SER B CA 1
ATOM 5281 C C . SER B 1 269 ? 17.125 45.688 24.141 1 89.5 269 SER B C 1
ATOM 5283 O O . SER B 1 269 ? 17.203 45.531 22.922 1 89.5 269 SER B O 1
ATOM 5285 N N . VAL B 1 270 ? 16.141 45.125 24.844 1 91.31 270 VAL B N 1
ATOM 5286 C CA . VAL B 1 270 ? 15.047 44.375 24.234 1 91.31 270 VAL B CA 1
ATOM 5287 C C . VAL B 1 270 ? 14.172 45.312 23.406 1 91.31 270 VAL B C 1
ATOM 5289 O O . VAL B 1 270 ? 13.711 44.938 22.312 1 91.31 270 VAL B O 1
ATOM 5292 N N . ILE B 1 271 ? 13.969 46.5 23.906 1 93.31 271 ILE B N 1
ATOM 5293 C CA . ILE B 1 271 ? 13.141 47.469 23.219 1 93.31 271 ILE B CA 1
ATOM 5294 C C . ILE B 1 271 ? 13.789 47.844 21.891 1 93.31 271 ILE B C 1
ATOM 5296 O O . ILE B 1 271 ? 13.094 48.031 20.875 1 93.31 271 ILE B O 1
ATOM 5300 N N . ARG B 1 272 ? 15.102 47.969 21.875 1 91.12 272 ARG B N 1
ATOM 5301 C CA . ARG B 1 272 ? 15.82 48.219 20.641 1 91.12 272 ARG B CA 1
ATOM 5302 C C . ARG B 1 272 ? 15.578 47.094 19.625 1 91.12 272 ARG B C 1
ATOM 5304 O O . ARG B 1 272 ? 15.461 47.375 18.422 1 91.12 272 ARG B O 1
ATOM 5311 N N . LYS B 1 273 ? 15.477 45.938 20.078 1 92.88 273 LYS B N 1
ATOM 5312 C CA . LYS B 1 273 ? 15.25 44.781 19.203 1 92.88 273 LYS B CA 1
ATOM 5313 C C . LYS B 1 273 ? 13.859 44.812 18.578 1 92.88 273 LYS B C 1
ATOM 5315 O O . LYS B 1 273 ? 13.664 44.344 17.453 1 92.88 273 LYS B O 1
ATOM 5320 N N . ILE B 1 274 ? 12.836 45.344 19.312 1 94 274 ILE B N 1
ATOM 5321 C CA . ILE B 1 274 ? 11.484 45.5 18.781 1 94 274 ILE B CA 1
ATOM 5322 C C . ILE B 1 274 ? 11.508 46.344 17.516 1 94 274 ILE B C 1
ATOM 5324 O O . ILE B 1 274 ? 10.945 45.969 16.484 1 94 274 ILE B O 1
ATOM 5328 N N . ARG B 1 275 ? 12.203 47.469 17.609 1 91.12 275 ARG B N 1
ATOM 5329 C CA . ARG B 1 275 ? 12.289 48.375 16.469 1 91.12 275 ARG B CA 1
ATOM 5330 C C . ARG B 1 275 ? 13.039 47.719 15.32 1 91.12 275 ARG B C 1
ATOM 5332 O O . ARG B 1 275 ? 12.602 47.812 14.164 1 91.12 275 ARG B O 1
ATOM 5339 N N . HIS B 1 276 ? 14.195 47.094 15.602 1 91.81 276 HIS B N 1
ATOM 5340 C CA . HIS B 1 276 ? 14.984 46.438 14.562 1 91.81 276 HIS B CA 1
ATOM 5341 C C . HIS B 1 276 ? 14.18 45.375 13.859 1 91.81 276 HIS B C 1
ATOM 5343 O O . HIS B 1 276 ? 14.281 45.188 12.641 1 91.81 276 HIS B O 1
ATOM 5349 N N . THR B 1 277 ? 13.445 44.625 14.617 1 93.69 277 THR B N 1
ATOM 5350 C CA . THR B 1 277 ? 12.617 43.562 14.055 1 93.69 277 THR B CA 1
ATOM 5351 C C . THR B 1 277 ? 11.57 44.125 13.109 1 93.69 277 THR B C 1
ATOM 5353 O O . THR B 1 277 ? 11.297 43.562 12.047 1 93.69 277 THR B O 1
ATOM 5356 N N . ALA B 1 278 ? 10.922 45.219 13.492 1 91.62 278 ALA B N 1
ATOM 5357 C CA . ALA B 1 278 ? 9.898 45.875 12.672 1 91.62 278 ALA B CA 1
ATOM 5358 C C . ALA B 1 278 ? 10.516 46.5 11.43 1 91.62 278 ALA B C 1
ATOM 5360 O O . ALA B 1 278 ? 10.008 46.344 10.32 1 91.62 278 ALA B O 1
ATOM 5361 N N . VAL B 1 279 ? 11.602 47.25 11.586 1 89.56 279 VAL B N 1
ATOM 5362 C CA . VAL B 1 279 ? 12.211 48 10.508 1 89.56 279 VAL B CA 1
ATOM 5363 C C . VAL B 1 279 ? 12.844 47.062 9.492 1 89.56 279 VAL B C 1
ATOM 5365 O O . VAL B 1 279 ? 12.688 47.219 8.281 1 89.56 279 VAL B O 1
ATOM 5368 N N . HIS B 1 280 ? 13.547 46.031 9.875 1 91.06 280 HIS B N 1
ATOM 5369 C CA . HIS B 1 280 ? 14.234 45.094 8.992 1 91.06 280 HIS B CA 1
ATOM 5370 C C . HIS B 1 280 ? 13.328 43.906 8.625 1 91.06 280 HIS B C 1
ATOM 5372 O O . HIS B 1 280 ? 13.766 42.969 7.965 1 91.06 280 HIS B O 1
ATOM 5378 N N . ARG B 1 281 ? 12.18 43.906 9.07 1 91.75 281 ARG B N 1
ATOM 5379 C CA . ARG B 1 281 ? 11.133 42.969 8.664 1 91.75 281 ARG B CA 1
ATOM 5380 C C . ARG B 1 281 ? 11.562 41.531 8.914 1 91.75 281 ARG B C 1
ATOM 5382 O O . ARG B 1 281 ? 11.477 40.688 8.023 1 91.75 281 ARG B O 1
ATOM 5389 N N . LEU B 1 282 ? 12.062 41.312 10.094 1 93.44 282 LEU B N 1
ATOM 5390 C CA . LEU B 1 282 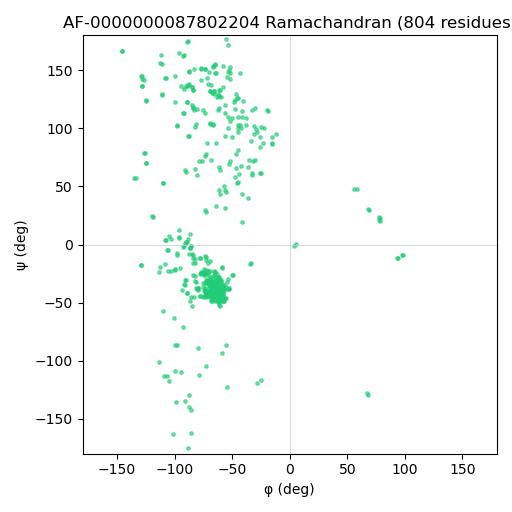? 12.523 39.969 10.469 1 93.44 282 LEU B CA 1
ATOM 5391 C C . LEU B 1 282 ? 11.359 39.125 10.953 1 93.44 282 LEU B C 1
ATOM 5393 O O . LEU B 1 282 ? 10.727 39.438 11.969 1 93.44 282 LEU B O 1
ATOM 5397 N N . PRO B 1 283 ? 11.164 38.062 10.203 1 94.44 283 PRO B N 1
ATOM 5398 C CA . PRO B 1 283 ? 10.125 37.156 10.711 1 94.44 283 PRO B CA 1
ATOM 5399 C C . PRO B 1 283 ? 10.461 36.594 12.094 1 94.44 283 PRO B C 1
ATOM 5401 O O . PRO B 1 283 ? 11.562 36.062 12.297 1 94.44 283 PRO B O 1
ATOM 5404 N N . THR B 1 284 ? 9.547 36.719 13.023 1 95.25 284 THR B N 1
ATOM 5405 C CA . THR B 1 284 ? 9.727 36.312 14.406 1 95.25 284 THR B CA 1
ATOM 5406 C C . THR B 1 284 ? 8.562 35.406 14.852 1 95.25 284 THR B C 1
ATOM 5408 O O . THR B 1 284 ? 7.434 35.594 14.391 1 95.25 284 THR B O 1
ATOM 5411 N N . THR B 1 285 ? 8.898 34.438 15.711 1 96.44 285 THR B N 1
ATOM 5412 C CA . THR B 1 285 ? 7.883 33.5 16.188 1 96.44 285 THR B CA 1
ATOM 5413 C C . THR B 1 285 ? 6.836 34.25 17.016 1 96.44 285 THR B C 1
ATOM 5415 O O . THR B 1 285 ? 7.094 35.312 17.547 1 96.44 285 THR B O 1
ATOM 5418 N N . ALA B 1 286 ? 5.621 33.656 17.078 1 97.12 286 ALA B N 1
ATOM 5419 C CA . ALA B 1 286 ? 4.551 34.25 17.875 1 97.12 286 ALA B CA 1
ATOM 5420 C C . ALA B 1 286 ? 4.98 34.406 19.328 1 97.12 286 ALA B C 1
ATOM 5422 O O . ALA B 1 286 ? 4.656 35.406 19.969 1 97.12 286 ALA B O 1
ATOM 5423 N N . ARG B 1 287 ? 5.715 33.438 19.844 1 96.06 287 ARG B N 1
ATOM 5424 C CA . ARG B 1 287 ? 6.227 33.531 21.203 1 96.06 287 ARG B CA 1
ATOM 5425 C C . ARG B 1 287 ? 7.203 34.688 21.359 1 96.06 287 ARG B C 1
ATOM 5427 O O . ARG B 1 287 ? 7.223 35.344 22.406 1 96.06 287 ARG B O 1
ATOM 5434 N N . GLY B 1 288 ? 8.055 34.812 20.312 1 95.62 288 GLY B N 1
ATOM 5435 C CA . GLY B 1 288 ? 8.961 35.938 20.328 1 95.62 288 GLY B CA 1
ATOM 5436 C C . GLY B 1 288 ? 8.25 37.281 20.344 1 95.62 288 GLY B C 1
ATOM 5437 O O . GLY B 1 288 ? 8.664 38.188 21.062 1 95.62 288 GLY B O 1
ATOM 5438 N N . ILE B 1 289 ? 7.168 37.406 19.641 1 96.94 289 ILE B N 1
ATOM 5439 C CA . ILE B 1 289 ? 6.367 38.625 19.594 1 96.94 289 ILE B CA 1
ATOM 5440 C C . ILE B 1 289 ? 5.754 38.875 20.969 1 96.94 289 ILE B C 1
ATOM 5442 O O . ILE B 1 289 ? 5.754 40 21.453 1 96.94 289 ILE B O 1
ATOM 5446 N N . ALA B 1 290 ? 5.211 37.812 21.578 1 97.31 290 ALA B N 1
ATOM 5447 C CA . ALA B 1 290 ? 4.633 37.938 22.906 1 97.31 290 ALA B CA 1
ATOM 5448 C C . ALA B 1 290 ? 5.668 38.438 23.906 1 97.31 290 ALA B C 1
ATOM 5450 O O . ALA B 1 290 ? 5.348 39.25 24.781 1 97.31 290 ALA B O 1
ATOM 5451 N N . SER B 1 291 ? 6.863 38 23.797 1 95.94 291 SER B N 1
ATOM 5452 C CA . SER B 1 291 ? 7.941 38.406 24.672 1 95.94 291 SER B CA 1
ATOM 5453 C C . SER B 1 291 ? 8.258 39.906 24.469 1 95.94 291 SER B C 1
ATOM 5455 O O . SER B 1 291 ? 8.539 40.625 25.438 1 95.94 291 SER B O 1
ATOM 5457 N N . PHE B 1 292 ? 8.234 40.375 23.188 1 96.62 292 PHE B N 1
ATOM 5458 C CA . PHE B 1 292 ? 8.445 41.781 22.891 1 96.62 292 PHE B CA 1
ATOM 5459 C C . PHE B 1 292 ? 7.383 42.625 23.562 1 96.62 292 PHE B C 1
ATOM 5461 O O . PHE B 1 292 ? 7.703 43.656 24.188 1 96.62 292 PHE B O 1
ATOM 5468 N N . VAL B 1 293 ? 6.148 42.188 23.469 1 97 293 VAL B N 1
ATOM 5469 C CA . VAL B 1 293 ? 5.043 42.969 24.031 1 97 293 VAL B CA 1
ATOM 5470 C C . VAL B 1 293 ? 5.145 42.969 25.562 1 97 293 VAL B C 1
ATOM 5472 O O . VAL B 1 293 ? 4.855 43.969 26.203 1 97 293 VAL B O 1
ATOM 5475 N N . ALA B 1 294 ? 5.539 41.844 26.125 1 96.5 294 ALA B N 1
ATOM 5476 C CA . ALA B 1 294 ? 5.738 41.75 27.562 1 96.5 294 ALA B CA 1
ATOM 5477 C C . ALA B 1 294 ? 6.793 42.75 28.031 1 96.5 294 ALA B C 1
ATOM 5479 O O . ALA B 1 294 ? 6.633 43.406 29.062 1 96.5 294 ALA B O 1
ATOM 5480 N N . SER B 1 295 ? 7.863 42.844 27.297 1 95.25 295 SER B N 1
ATOM 5481 C CA . SER B 1 295 ? 8.93 43.781 27.625 1 95.25 295 SER B CA 1
ATOM 5482 C C . SER B 1 295 ? 8.445 45.219 27.5 1 95.25 295 SER B C 1
ATOM 5484 O O . SER B 1 295 ? 8.812 46.094 28.297 1 95.25 295 SER B O 1
ATOM 5486 N N . ALA B 1 296 ? 7.66 45.469 26.469 1 96.12 296 ALA B N 1
ATOM 5487 C CA . ALA B 1 296 ? 7.078 46.781 26.297 1 96.12 296 ALA B CA 1
ATOM 5488 C C . ALA B 1 296 ? 6.188 47.156 27.469 1 96.12 296 ALA B C 1
ATOM 5490 O O . ALA B 1 296 ? 6.195 48.312 27.938 1 96.12 296 ALA B O 1
ATOM 5491 N N . THR B 1 297 ? 5.414 46.188 27.969 1 95.69 297 THR B N 1
ATOM 5492 C CA . THR B 1 297 ? 4.543 46.375 29.125 1 95.69 297 THR B CA 1
ATOM 5493 C C . THR B 1 297 ? 5.363 46.75 30.344 1 95.69 297 THR B C 1
ATOM 5495 O O . THR B 1 297 ? 4.973 47.625 31.125 1 95.69 297 THR B O 1
ATOM 5498 N N . LYS B 1 298 ? 6.469 46.156 30.516 1 94.38 298 LYS B N 1
ATOM 5499 C CA . LYS B 1 298 ? 7.34 46.438 31.656 1 94.38 298 LYS B CA 1
ATOM 5500 C C . LYS B 1 298 ? 7.891 47.844 31.594 1 94.38 298 LYS B C 1
ATOM 5502 O O . LYS B 1 298 ? 8.016 48.5 32.625 1 94.38 298 LYS B O 1
ATOM 5507 N N . LEU B 1 299 ? 8.219 48.312 30.406 1 93.75 299 LEU B N 1
ATOM 5508 C CA . LEU B 1 299 ? 8.742 49.656 30.25 1 93.75 299 LEU B CA 1
ATOM 5509 C C . LEU B 1 299 ? 7.676 50.688 30.562 1 93.75 299 LEU B C 1
ATOM 5511 O O . LEU B 1 299 ? 7.93 51.656 31.297 1 93.75 299 LEU B O 1
ATOM 5515 N N . VAL B 1 300 ? 6.496 50.469 30.031 1 94.5 300 VAL B N 1
ATOM 5516 C CA . VAL B 1 300 ? 5.406 51.406 30.234 1 94.5 300 VAL B CA 1
ATOM 5517 C C . VAL B 1 300 ? 5.027 51.438 31.719 1 94.5 300 VAL B C 1
ATOM 5519 O O . VAL B 1 300 ? 4.672 52.5 32.25 1 94.5 300 VAL B O 1
ATOM 5522 N N . GLU B 1 301 ? 5.109 50.344 32.344 1 93.81 301 GLU B N 1
ATOM 5523 C CA . GLU B 1 301 ? 4.879 50.25 33.781 1 93.81 301 GLU B CA 1
ATOM 5524 C C . GLU B 1 301 ? 5.934 51.062 34.562 1 93.81 301 GLU B C 1
ATOM 5526 O O . GLU B 1 301 ? 5.605 51.781 35.5 1 93.81 301 GLU B O 1
ATOM 5531 N N . ALA B 1 302 ? 7.16 50.938 34.125 1 91.44 302 ALA B N 1
ATOM 5532 C CA . ALA B 1 302 ? 8.266 51.656 34.75 1 91.44 302 ALA B CA 1
ATOM 5533 C C . ALA B 1 302 ? 8.094 53.156 34.594 1 91.44 302 ALA B C 1
ATOM 5535 O O . ALA B 1 302 ? 8.5 53.938 35.469 1 91.44 302 ALA B O 1
ATOM 5536 N N . LEU B 1 303 ? 7.445 53.594 33.469 1 92.56 303 LEU B N 1
ATOM 5537 C CA . LEU B 1 303 ? 7.27 55 33.156 1 92.56 303 LEU B CA 1
ATOM 5538 C C . LEU B 1 303 ? 6.035 55.562 33.875 1 92.56 303 LEU B C 1
ATOM 5540 O O . LEU B 1 303 ? 5.801 56.781 33.875 1 92.56 303 LEU B O 1
ATOM 5544 N N . GLY B 1 304 ? 5.223 54.688 34.5 1 90.56 304 GLY B N 1
ATOM 5545 C CA . GLY B 1 304 ? 4.059 55.094 35.281 1 90.56 304 GLY B CA 1
ATOM 5546 C C . GLY B 1 304 ? 2.879 55.469 34.406 1 90.56 304 GLY B C 1
ATOM 5547 O O . GLY B 1 304 ? 2.039 56.281 34.812 1 90.56 304 GLY B O 1
ATOM 5548 N N . ASP B 1 305 ? 2.885 55 33.219 1 92.12 305 ASP B N 1
ATOM 5549 C CA . ASP B 1 305 ? 1.801 55.281 32.281 1 92.12 305 ASP B CA 1
ATOM 5550 C C . ASP B 1 305 ? 0.688 54.25 32.406 1 92.12 305 ASP B C 1
ATOM 5552 O O . ASP B 1 305 ? 0.646 53.281 31.641 1 92.12 305 ASP B O 1
ATOM 5556 N N . THR B 1 306 ? -0.325 54.469 33.188 1 90.88 306 THR B N 1
ATOM 5557 C CA . THR B 1 306 ? -1.32 53.469 33.594 1 90.88 306 THR B CA 1
ATOM 5558 C C . THR B 1 306 ? -2.266 53.156 32.438 1 90.88 306 THR B C 1
ATOM 5560 O O . THR B 1 306 ? -2.574 52 32.156 1 90.88 306 THR B O 1
ATOM 5563 N N . PRO B 1 307 ? -2.75 54.25 31.688 1 89.69 307 PRO B N 1
ATOM 5564 C CA . PRO B 1 307 ? -3.691 53.938 30.609 1 89.69 307 PRO B CA 1
ATOM 5565 C C . PRO B 1 307 ? -3.074 53.062 29.531 1 89.69 307 PRO B C 1
ATOM 5567 O O . PRO B 1 307 ? -3.693 52.094 29.094 1 89.69 307 PRO B O 1
ATOM 5570 N N . ARG B 1 308 ? -1.856 53.406 29.156 1 93.25 308 ARG B N 1
ATOM 5571 C CA . ARG B 1 308 ? -1.226 52.625 28.094 1 93.25 308 ARG B CA 1
ATOM 5572 C C . ARG B 1 308 ? -0.754 51.281 28.609 1 93.25 308 ARG B C 1
ATOM 5574 O O . ARG B 1 308 ? -0.623 50.344 27.844 1 93.25 308 ARG B O 1
ATOM 5581 N N . LEU B 1 309 ? -0.503 51.188 29.875 1 93.88 309 LEU B N 1
ATOM 5582 C CA . LEU B 1 309 ? -0.158 49.906 30.484 1 93.88 309 LEU B CA 1
ATOM 5583 C C . LEU B 1 309 ? -1.295 48.906 30.328 1 93.88 309 LEU B C 1
ATOM 5585 O O . LEU B 1 309 ? -1.065 47.781 29.922 1 93.88 309 LEU B O 1
ATOM 5589 N N . SER B 1 310 ? -2.492 49.344 30.656 1 92.94 310 SER B N 1
ATOM 5590 C CA . SER B 1 310 ? -3.656 48.5 30.547 1 92.94 310 SER B CA 1
ATOM 5591 C C . SER B 1 310 ? -3.861 48.031 29.094 1 92.94 310 SER B C 1
ATOM 5593 O O . SER B 1 310 ? -4.227 46.875 28.859 1 92.94 310 SER B O 1
ATOM 5595 N N . GLN B 1 311 ? -3.564 48.906 28.156 1 91.5 311 GLN B N 1
ATOM 5596 C CA . GLN B 1 311 ? -3.723 48.594 26.734 1 91.5 311 GLN B CA 1
ATOM 5597 C C . GLN B 1 311 ? -2.727 47.531 26.297 1 91.5 311 GLN B C 1
ATOM 5599 O O . GLN B 1 311 ? -3.096 46.594 25.594 1 91.5 311 GLN B O 1
ATOM 5604 N N . LEU B 1 312 ? -1.508 47.688 26.703 1 94.88 312 LEU B N 1
ATOM 5605 C CA . LEU B 1 312 ? -0.467 46.75 26.312 1 94.88 312 LEU B CA 1
ATOM 5606 C C . LEU B 1 312 ? -0.676 45.406 27 1 94.88 312 LEU B C 1
ATOM 5608 O O . LEU B 1 312 ? -0.373 44.344 26.422 1 94.88 312 LEU B O 1
ATOM 5612 N N . GLU B 1 313 ? -1.177 45.438 28.219 1 94.94 313 GLU B N 1
ATOM 5613 C CA . GLU B 1 313 ? -1.481 44.219 28.938 1 94.94 313 GLU B CA 1
ATOM 5614 C C . GLU B 1 313 ? -2.586 43.406 28.234 1 94.94 313 GLU B C 1
ATOM 5616 O O . GLU B 1 313 ? -2.514 42.188 28.125 1 94.94 313 GLU B O 1
ATOM 5621 N N . GLU B 1 314 ? -3.582 44.125 27.797 1 92.44 314 GLU B N 1
ATOM 5622 C CA . GLU B 1 314 ? -4.676 43.469 27.062 1 92.44 314 GLU B CA 1
ATOM 5623 C C . GLU B 1 314 ? -4.195 42.906 25.734 1 92.44 314 GLU B C 1
ATOM 5625 O O . GLU B 1 314 ? -4.625 41.812 25.344 1 92.44 314 GLU B O 1
ATOM 5630 N N . LEU B 1 315 ? -3.367 43.656 25.078 1 93.81 315 LEU B N 1
ATOM 5631 C CA . LEU B 1 315 ? -2.799 43.188 23.828 1 93.81 315 LEU B CA 1
ATOM 5632 C C . LEU B 1 315 ? -1.971 41.906 24.062 1 93.81 315 LEU B C 1
ATOM 5634 O O . LEU B 1 315 ? -2.057 40.969 23.297 1 93.81 315 LEU B O 1
ATOM 5638 N N . HIS B 1 316 ? -1.168 41.938 25.078 1 95.88 316 HIS B N 1
ATOM 5639 C CA . HIS B 1 316 ? -0.35 40.781 25.438 1 95.88 316 HIS B CA 1
ATOM 5640 C C . HIS B 1 316 ? -1.217 39.562 25.719 1 95.88 316 HIS B C 1
ATOM 5642 O O . HIS B 1 316 ? -0.906 38.469 25.281 1 95.88 316 HIS B O 1
ATOM 5648 N N . ALA B 1 317 ? -2.285 39.75 26.484 1 93.81 317 ALA B N 1
ATOM 5649 C CA . ALA B 1 317 ? -3.199 38.656 26.828 1 93.81 317 ALA B CA 1
ATOM 5650 C C . ALA B 1 317 ? -3.855 38.094 25.562 1 93.81 317 ALA B C 1
ATOM 5652 O O . ALA B 1 317 ? -4.043 36.906 25.453 1 93.81 317 ALA B O 1
ATOM 5653 N N . ASP B 1 318 ? -4.215 38.969 24.688 1 93 318 ASP B N 1
ATOM 5654 C CA . ASP B 1 318 ? -4.836 38.531 23.422 1 93 318 ASP B CA 1
ATOM 5655 C C . ASP B 1 318 ? -3.875 37.688 22.594 1 93 318 ASP B C 1
ATOM 5657 O O . ASP B 1 318 ? -4.266 36.656 22.047 1 93 318 ASP B O 1
ATOM 5661 N N . ILE B 1 319 ? -2.631 38.156 22.484 1 95.31 319 ILE B N 1
ATOM 5662 C CA . ILE B 1 319 ? -1.614 37.438 21.719 1 95.31 319 ILE B CA 1
ATOM 5663 C C . ILE B 1 319 ? -1.354 36.062 22.344 1 95.31 319 ILE B C 1
ATOM 5665 O O . ILE B 1 319 ? -1.252 35.062 21.625 1 95.31 319 ILE B O 1
ATOM 5669 N N . GLN B 1 320 ? -1.305 36.062 23.641 1 95.31 320 GLN B N 1
ATOM 5670 C CA . GLN B 1 320 ? -1.074 34.812 24.344 1 95.31 320 GLN B CA 1
ATOM 5671 C C . GLN B 1 320 ? -2.213 33.812 24.094 1 95.31 320 GLN B C 1
ATOM 5673 O O . GLN B 1 320 ? -1.979 32.625 23.922 1 95.31 320 GLN B O 1
ATOM 5678 N N . GLU B 1 321 ? -3.385 34.312 24.172 1 93.06 321 GLU B N 1
ATOM 5679 C CA . GLU B 1 321 ? -4.539 33.438 23.906 1 93.06 321 GLU B CA 1
ATOM 5680 C C . GLU B 1 321 ? -4.492 32.875 22.484 1 93.06 321 GLU B C 1
ATOM 5682 O O . GLU B 1 321 ? -4.777 31.703 22.281 1 93.06 321 GLU B O 1
ATOM 5687 N N . LYS B 1 322 ? -4.168 33.688 21.547 1 94.69 322 LYS B N 1
ATOM 5688 C CA . LYS B 1 322 ? -4.094 33.281 20.141 1 94.69 322 LYS B CA 1
ATOM 5689 C C . LYS B 1 322 ? -2.979 32.25 19.953 1 94.69 322 LYS B C 1
ATOM 5691 O O . LYS B 1 322 ? -3.113 31.312 19.141 1 94.69 322 LYS B O 1
ATOM 5696 N N . ILE B 1 323 ? -1.852 32.375 20.609 1 95.5 323 ILE B N 1
ATOM 5697 C CA . ILE B 1 323 ? -0.761 31.422 20.562 1 95.5 323 ILE B CA 1
ATOM 5698 C C . ILE B 1 323 ? -1.246 30.078 21.094 1 95.5 323 ILE B C 1
ATOM 5700 O O . ILE B 1 323 ? -0.96 29.031 20.5 1 95.5 323 ILE B O 1
ATOM 5704 N N . LYS B 1 324 ? -1.994 30.125 22.203 1 93.38 324 LYS B N 1
ATOM 5705 C CA . LYS B 1 324 ? -2.539 28.891 22.781 1 93.38 324 LYS B CA 1
ATOM 5706 C C . LYS B 1 324 ? -3.475 28.203 21.797 1 93.38 324 LYS B C 1
ATOM 5708 O O . LYS B 1 324 ? -3.451 26.969 21.672 1 93.38 324 LYS B O 1
ATOM 5713 N N . ILE B 1 325 ? -4.297 28.953 21.141 1 93.69 325 ILE B N 1
ATOM 5714 C CA . ILE B 1 325 ? -5.242 28.406 20.188 1 93.69 325 ILE B CA 1
ATOM 5715 C C . ILE B 1 325 ? -4.484 27.781 19.016 1 93.69 325 ILE B C 1
ATOM 5717 O O . ILE B 1 325 ? -4.812 26.688 18.562 1 93.69 325 ILE B O 1
ATOM 5721 N N . MET B 1 326 ? -3.479 28.516 18.516 1 95.12 326 MET B N 1
ATOM 5722 C CA . MET B 1 326 ? -2.68 27.984 17.422 1 95.12 326 MET B CA 1
ATOM 5723 C C . MET B 1 326 ? -1.982 26.688 17.812 1 95.12 326 MET B C 1
ATOM 5725 O O . MET B 1 326 ? -1.914 25.75 17.016 1 95.12 326 MET B O 1
ATOM 5729 N N . ASP B 1 327 ? -1.452 26.688 18.969 1 93.62 327 ASP B N 1
ATOM 5730 C CA . ASP B 1 327 ? -0.802 25.484 19.484 1 93.62 327 ASP B CA 1
ATOM 5731 C C . ASP B 1 327 ? -1.778 24.312 19.547 1 93.62 327 ASP B C 1
ATOM 5733 O O . ASP B 1 327 ? -1.448 23.203 19.109 1 93.62 327 ASP B O 1
ATOM 5737 N N . LEU B 1 328 ? -2.934 24.562 20.078 1 92.75 328 LEU B N 1
ATOM 5738 C CA . LEU B 1 328 ? -3.965 23.531 20.172 1 92.75 328 LEU B CA 1
ATOM 5739 C C . LEU B 1 328 ? -4.34 23.016 18.781 1 92.75 328 LEU B C 1
ATOM 5741 O O . LEU B 1 328 ? -4.465 21.797 18.578 1 92.75 328 LEU B O 1
ATOM 5745 N N . THR B 1 329 ? -4.531 23.906 17.859 1 92.94 329 THR B N 1
ATOM 5746 C CA . THR B 1 329 ? -4.953 23.531 16.516 1 92.94 329 THR B CA 1
ATOM 5747 C C . THR B 1 329 ? -3.859 22.75 15.797 1 92.94 329 THR B C 1
ATOM 5749 O O . THR B 1 329 ? -4.141 21.75 15.133 1 92.94 329 THR B O 1
ATOM 5752 N N . LYS B 1 330 ? -2.592 23.234 15.875 1 93.38 330 LYS B N 1
ATOM 5753 C CA . LYS B 1 330 ? -1.487 22.531 15.234 1 93.38 330 LYS B CA 1
ATOM 5754 C C . LYS B 1 330 ? -1.331 21.125 15.797 1 93.38 330 LYS B C 1
ATOM 5756 O O . LYS B 1 330 ? -1.097 20.172 15.047 1 93.38 330 LYS B O 1
ATOM 5761 N N . ASN B 1 331 ? -1.452 21 17.078 1 92.19 331 ASN B N 1
ATOM 5762 C CA . ASN B 1 331 ? -1.366 19.688 17.703 1 92.19 331 ASN B CA 1
ATOM 5763 C C . ASN B 1 331 ? -2.492 18.766 17.234 1 92.19 331 ASN B C 1
ATOM 5765 O O . ASN B 1 331 ? -2.27 17.578 16.984 1 92.19 331 ASN B O 1
ATOM 5769 N N . ALA B 1 332 ? -3.68 19.312 17.203 1 92.69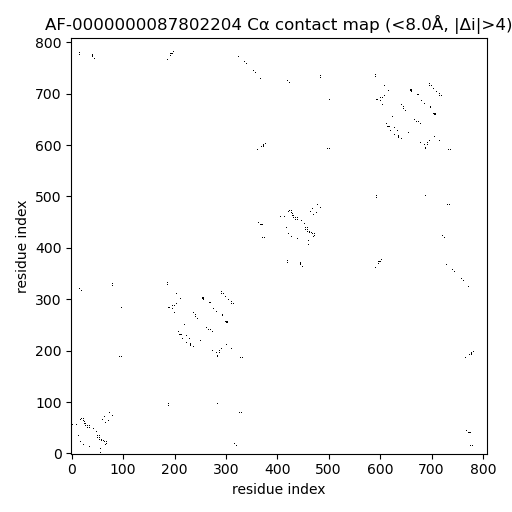 332 ALA B N 1
ATOM 5770 C CA . ALA B 1 332 ? -4.824 18.531 16.75 1 92.69 332 ALA B CA 1
ATOM 5771 C C . ALA B 1 332 ? -4.637 18.062 15.305 1 92.69 332 ALA B C 1
ATOM 5773 O O . ALA B 1 332 ? -4.961 16.922 14.969 1 92.69 332 ALA B O 1
ATOM 5774 N N . LEU B 1 333 ? -4.137 18.938 14.461 1 93 333 LEU B N 1
ATOM 5775 C CA . LEU B 1 333 ? -3.904 18.609 13.062 1 93 333 LEU B CA 1
ATOM 5776 C C . LEU B 1 333 ? -2.84 17.516 12.93 1 93 333 LEU B C 1
ATOM 5778 O O . LEU B 1 333 ? -3.004 16.578 12.164 1 93 333 LEU B O 1
ATOM 5782 N N . GLU B 1 334 ? -1.767 17.656 13.648 1 92.5 334 GLU B N 1
ATOM 5783 C CA . GLU B 1 334 ? -0.696 16.656 13.609 1 92.5 334 GLU B CA 1
ATOM 5784 C C . GLU B 1 334 ? -1.181 15.312 14.117 1 92.5 334 GLU B C 1
ATOM 5786 O O . GLU B 1 334 ? -0.829 14.266 13.562 1 92.5 334 GLU B O 1
ATOM 5791 N N . ASP B 1 335 ? -1.99 15.289 15.141 1 91.75 335 ASP B N 1
ATOM 5792 C CA . ASP B 1 335 ? -2.512 14.047 15.695 1 91.75 335 ASP B CA 1
ATOM 5793 C C . ASP B 1 335 ? -3.457 13.359 14.711 1 91.75 335 ASP B C 1
ATOM 5795 O O . ASP B 1 335 ? -3.426 12.133 14.57 1 91.75 335 ASP B O 1
ATOM 5799 N N . GLN B 1 336 ? -4.301 14.227 14.195 1 91.44 336 GLN B N 1
ATOM 5800 C CA . GLN B 1 336 ? -5.219 13.664 13.211 1 91.44 336 GLN B CA 1
ATOM 5801 C C . GLN B 1 336 ? -4.457 13.062 12.039 1 91.44 336 GLN B C 1
ATOM 5803 O O . GLN B 1 336 ? -4.801 11.977 11.555 1 91.44 336 GLN B O 1
ATOM 5808 N N . LEU B 1 337 ? -3.475 13.742 11.562 1 93.06 337 LEU B N 1
ATOM 5809 C CA . LEU B 1 337 ? -2.664 13.227 10.461 1 93.06 337 LEU B CA 1
ATOM 5810 C C . LEU B 1 337 ? -1.988 11.922 10.852 1 93.06 337 LEU B C 1
ATOM 5812 O O . LEU B 1 337 ? -1.968 10.969 10.07 1 93.06 337 LEU B O 1
ATOM 5816 N N . SER B 1 338 ? -1.444 11.867 12.023 1 91.75 338 SER B N 1
ATOM 5817 C CA . SER B 1 338 ? -0.789 10.656 12.508 1 91.75 338 SER B CA 1
ATOM 5818 C C . SER B 1 338 ? -1.752 9.477 12.523 1 91.75 338 SER B C 1
ATOM 5820 O O . SER B 1 338 ? -1.387 8.367 12.133 1 91.75 338 SER B O 1
ATOM 5822 N N . ARG B 1 339 ? -2.963 9.734 12.984 1 92.12 339 ARG B N 1
ATOM 5823 C CA . ARG B 1 339 ? -3.967 8.68 13.016 1 92.12 339 ARG B CA 1
ATOM 5824 C C . ARG B 1 339 ? -4.328 8.219 11.609 1 92.12 339 ARG B C 1
ATOM 5826 O O . ARG B 1 339 ? -4.441 7.016 11.352 1 92.12 339 ARG B O 1
ATOM 5833 N N . ASP B 1 340 ? -4.477 9.164 10.781 1 95.06 340 ASP B N 1
ATOM 5834 C CA . ASP B 1 340 ? -4.836 8.828 9.406 1 95.06 340 ASP B CA 1
ATOM 5835 C C . ASP B 1 340 ? -3.711 8.062 8.711 1 95.06 340 ASP B C 1
ATOM 5837 O O . ASP B 1 340 ? -3.965 7.105 7.977 1 95.06 340 ASP B O 1
ATOM 5841 N N . LEU B 1 341 ? -2.504 8.469 8.922 1 94.94 341 LEU B N 1
ATOM 5842 C CA . LEU B 1 341 ? -1.364 7.789 8.32 1 94.94 341 LEU B CA 1
ATOM 5843 C C . LEU B 1 341 ? -1.217 6.379 8.875 1 94.94 341 LEU B C 1
ATOM 5845 O O . LEU B 1 341 ? -0.842 5.453 8.148 1 94.94 341 LEU B O 1
ATOM 5849 N N . ARG B 1 342 ? -1.509 6.273 10.141 1 95.12 342 ARG B N 1
ATOM 5850 C CA . ARG B 1 342 ? -1.48 4.938 10.727 1 95.12 342 ARG B CA 1
ATOM 5851 C C . ARG B 1 342 ? -2.551 4.043 10.109 1 95.12 342 ARG B C 1
ATOM 5853 O O . ARG B 1 342 ? -2.311 2.863 9.859 1 95.12 342 ARG B O 1
ATOM 5860 N N . ALA B 1 343 ? -3.727 4.602 9.875 1 96.94 343 ALA B N 1
ATOM 5861 C CA . ALA B 1 343 ? -4.797 3.84 9.234 1 96.94 343 ALA B CA 1
ATOM 5862 C C . ALA B 1 343 ? -4.387 3.389 7.832 1 96.94 343 ALA B C 1
ATOM 5864 O O . ALA B 1 343 ? -4.68 2.262 7.426 1 96.94 343 ALA B O 1
ATOM 5865 N N . ILE B 1 344 ? -3.701 4.211 7.098 1 97.19 344 ILE B N 1
ATOM 5866 C CA . ILE B 1 344 ? -3.236 3.881 5.758 1 97.19 344 ILE B CA 1
ATOM 5867 C C . ILE B 1 344 ? -2.172 2.787 5.832 1 97.19 344 ILE B C 1
ATOM 5869 O O . ILE B 1 344 ? -2.17 1.856 5.023 1 97.19 344 ILE B O 1
ATOM 5873 N N . GLN B 1 345 ? -1.307 2.908 6.816 1 96.69 345 GLN B N 1
ATOM 5874 C CA . GLN B 1 345 ? -0.267 1.899 6.988 1 96.69 345 GLN B CA 1
ATOM 5875 C C . GLN B 1 345 ? -0.871 0.532 7.293 1 96.69 345 GLN B C 1
ATOM 5877 O O . GLN B 1 345 ? -0.393 -0.49 6.797 1 96.69 345 GLN B O 1
ATOM 5882 N N . LEU B 1 346 ? -1.907 0.515 8.078 1 97.62 346 LEU B N 1
ATOM 5883 C CA . LEU B 1 346 ? -2.58 -0.741 8.383 1 97.62 346 LEU B CA 1
ATOM 5884 C C . LEU B 1 346 ? -3.221 -1.337 7.137 1 97.62 346 LEU B C 1
ATOM 5886 O O . LEU B 1 346 ? -3.189 -2.553 6.938 1 97.62 346 LEU B O 1
ATOM 5890 N N . ARG B 1 347 ? -3.752 -0.54 6.34 1 98.31 347 ARG B N 1
ATOM 5891 C CA . ARG B 1 347 ? -4.34 -1.011 5.09 1 98.31 347 ARG B CA 1
ATOM 5892 C C . ARG B 1 347 ? -3.271 -1.561 4.152 1 98.31 347 ARG B C 1
ATOM 5894 O O . ARG B 1 347 ? -3.494 -2.559 3.465 1 98.31 347 ARG B O 1
ATOM 5901 N N . ARG B 1 348 ? -2.16 -0.943 4.137 1 97.5 348 ARG B N 1
ATOM 5902 C CA . ARG B 1 348 ? -1.05 -1.428 3.322 1 97.5 348 ARG B CA 1
ATOM 5903 C C . ARG B 1 348 ? -0.591 -2.805 3.787 1 97.5 348 ARG B C 1
ATOM 5905 O O . ARG B 1 348 ? -0.32 -3.686 2.965 1 97.5 348 ARG B O 1
ATOM 5912 N N . GLU B 1 349 ? -0.514 -2.971 5.008 1 97.19 349 GLU B N 1
ATOM 5913 C CA . GLU B 1 349 ? -0.125 -4.266 5.555 1 97.19 349 GLU B CA 1
ATOM 5914 C C . GLU B 1 349 ? -1.148 -5.344 5.207 1 97.19 349 GLU B C 1
ATOM 5916 O O . GLU B 1 349 ? -0.785 -6.488 4.938 1 97.19 349 GLU B O 1
ATOM 5921 N N . GLU B 1 350 ? -2.342 -4.949 5.262 1 98.12 350 GLU B N 1
ATOM 5922 C CA . GLU B 1 350 ? -3.391 -5.887 4.871 1 98.12 350 GLU B CA 1
ATOM 5923 C C . GLU B 1 350 ? -3.244 -6.301 3.408 1 98.12 350 GLU B C 1
ATOM 5925 O O . GLU B 1 350 ? -3.439 -7.469 3.066 1 98.12 350 GLU B O 1
ATOM 5930 N N . LEU B 1 351 ? -2.977 -5.398 2.531 1 97.94 351 LEU B N 1
ATOM 5931 C CA . LEU B 1 351 ? -2.768 -5.699 1.12 1 97.94 351 LEU B CA 1
ATOM 5932 C C . LEU B 1 351 ? -1.569 -6.625 0.933 1 97.94 351 LEU B C 1
ATOM 5934 O O . LEU B 1 351 ? -1.597 -7.52 0.085 1 97.94 351 LEU B O 1
ATOM 5938 N N . ASP B 1 352 ? -0.525 -6.461 1.719 1 97.5 352 ASP B N 1
ATOM 5939 C CA . ASP B 1 352 ? 0.636 -7.348 1.675 1 97.5 352 ASP B CA 1
ATOM 5940 C C . ASP B 1 352 ? 0.252 -8.773 2.049 1 97.5 352 ASP B C 1
ATOM 5942 O O . ASP B 1 352 ? 0.698 -9.734 1.41 1 97.5 352 ASP B O 1
ATOM 5946 N N . ARG B 1 353 ? -0.544 -8.93 3.059 1 97.56 353 ARG B N 1
ATOM 5947 C CA . ARG B 1 353 ? -1.004 -10.25 3.48 1 97.56 353 ARG B CA 1
ATOM 5948 C C . ARG B 1 353 ? -1.866 -10.898 2.406 1 97.56 353 ARG B C 1
ATOM 5950 O O . ARG B 1 353 ? -1.749 -12.094 2.15 1 97.56 353 ARG B O 1
ATOM 5957 N N . GLN B 1 354 ? -2.695 -10.078 1.831 1 97.56 354 GLN B N 1
ATOM 5958 C CA . GLN B 1 354 ? -3.541 -10.594 0.757 1 97.56 354 GLN B CA 1
ATOM 5959 C C . GLN B 1 354 ? -2.701 -11.07 -0.423 1 97.56 354 GLN B C 1
ATOM 5961 O O . GLN B 1 354 ? -2.992 -12.109 -1.016 1 97.56 354 GLN B O 1
ATOM 5966 N N . GLU B 1 355 ? -1.727 -10.258 -0.765 1 96.75 355 GLU B N 1
ATOM 5967 C CA . GLU B 1 355 ? -0.838 -10.641 -1.859 1 96.75 355 GLU B CA 1
ATOM 5968 C C . GLU B 1 355 ? -0.157 -11.977 -1.58 1 96.75 355 GLU B C 1
ATOM 5970 O O . GLU B 1 355 ? -0.109 -12.852 -2.451 1 96.75 355 GLU B O 1
ATOM 5975 N N . GLU B 1 356 ? 0.37 -12.172 -0.411 1 95.56 356 GLU B N 1
ATOM 5976 C CA . GLU B 1 356 ? 1.022 -13.414 -0.024 1 95.56 356 GLU B CA 1
ATOM 5977 C C . GLU B 1 356 ? 0.041 -14.586 -0.055 1 95.56 356 GLU B C 1
ATOM 5979 O O . GLU B 1 356 ? 0.385 -15.68 -0.505 1 95.56 356 GLU B O 1
ATOM 5984 N N . PHE B 1 357 ? -1.107 -14.328 0.421 1 96.31 357 PHE B N 1
ATOM 5985 C CA . PHE B 1 357 ? -2.141 -15.352 0.427 1 96.31 357 PHE B CA 1
ATOM 5986 C C . PHE B 1 357 ? -2.475 -15.797 -0.993 1 96.31 357 PHE B C 1
ATOM 5988 O O . PHE B 1 357 ? -2.604 -17 -1.263 1 96.31 357 PHE B O 1
ATOM 5995 N N . LEU B 1 358 ? -2.633 -14.859 -1.847 1 95.19 358 LEU B N 1
ATOM 5996 C CA . LEU B 1 358 ? -2.973 -15.164 -3.232 1 95.19 358 LEU B CA 1
ATOM 5997 C C . LEU B 1 358 ? -1.867 -15.977 -3.896 1 95.19 358 LEU B C 1
ATOM 5999 O O . LEU B 1 358 ? -2.146 -16.922 -4.648 1 95.19 358 LEU B O 1
ATOM 6003 N N . ARG B 1 359 ? -0.61 -15.648 -3.68 1 94.56 359 ARG B N 1
ATOM 6004 C CA . ARG B 1 359 ? 0.52 -16.391 -4.223 1 94.56 359 ARG B CA 1
ATOM 6005 C C . ARG B 1 359 ? 0.521 -17.828 -3.711 1 94.56 359 ARG B C 1
ATOM 6007 O O . ARG B 1 359 ? 0.68 -18.781 -4.488 1 94.56 359 ARG B O 1
ATOM 6014 N N . LEU B 1 360 ? 0.283 -18.016 -2.426 1 94 360 LEU B N 1
ATOM 6015 C CA . LEU B 1 360 ? 0.265 -19.344 -1.819 1 94 360 LEU B CA 1
ATOM 6016 C C . LEU B 1 360 ? -0.904 -20.172 -2.348 1 94 360 LEU B C 1
ATOM 6018 O O . LEU B 1 360 ? -0.761 -21.375 -2.6 1 94 360 LEU B O 1
ATOM 6022 N N . GLN B 1 361 ? -1.984 -19.469 -2.479 1 93.25 361 GLN B N 1
ATOM 6023 C CA . GLN B 1 361 ? -3.168 -20.156 -2.982 1 93.25 361 GLN B CA 1
ATOM 6024 C C . GLN B 1 361 ? -2.947 -20.656 -4.406 1 93.25 361 GLN B C 1
ATOM 6026 O O . GLN B 1 361 ? -3.373 -21.766 -4.754 1 93.25 361 GLN B O 1
ATOM 6031 N N . THR B 1 362 ? -2.363 -19.844 -5.203 1 94.12 362 THR B N 1
ATOM 6032 C CA . THR B 1 362 ? -2.092 -20.219 -6.582 1 94.12 362 THR B CA 1
ATOM 6033 C C . THR B 1 362 ? -1.179 -21.453 -6.633 1 94.12 362 THR B C 1
ATOM 6035 O O . THR B 1 362 ? -1.425 -22.375 -7.395 1 94.12 362 THR B O 1
ATOM 6038 N N . VAL B 1 363 ? -0.102 -21.469 -5.82 1 94.12 363 VAL B N 1
ATOM 6039 C CA . VAL B 1 363 ? 0.827 -22.594 -5.762 1 94.12 363 VAL B CA 1
ATOM 6040 C C . VAL B 1 363 ? 0.099 -23.844 -5.266 1 94.12 363 VAL B C 1
ATOM 6042 O O . VAL B 1 363 ? 0.312 -24.938 -5.785 1 94.12 363 VAL B O 1
ATOM 6045 N N . ARG B 1 364 ? -0.756 -23.688 -4.336 1 93.5 364 ARG B N 1
ATOM 6046 C CA . ARG B 1 364 ? -1.523 -24.812 -3.795 1 93.5 364 ARG B CA 1
ATOM 6047 C C . ARG B 1 364 ? -2.461 -25.391 -4.848 1 93.5 364 ARG B C 1
ATOM 6049 O O . ARG B 1 364 ? -2.543 -26.609 -5.012 1 93.5 364 ARG B O 1
ATOM 6056 N N . ASN B 1 365 ? -3.154 -24.5 -5.504 1 93.75 365 ASN B N 1
ATOM 6057 C CA . ASN B 1 365 ? -4.051 -24.953 -6.562 1 93.75 365 ASN B CA 1
ATOM 6058 C C . ASN B 1 365 ? -3.297 -25.719 -7.648 1 93.75 365 ASN B C 1
ATOM 6060 O O . ASN B 1 365 ? -3.785 -26.734 -8.156 1 93.75 365 ASN B O 1
ATOM 6064 N N . ASP B 1 366 ? -2.15 -25.203 -8.008 1 94.31 366 ASP B N 1
ATOM 6065 C CA . ASP B 1 366 ? -1.322 -25.891 -8.992 1 94.31 366 ASP B CA 1
ATOM 6066 C C . ASP B 1 366 ? -0.91 -27.281 -8.5 1 94.31 366 ASP B C 1
ATOM 6068 O O . ASP B 1 366 ? -0.932 -28.25 -9.266 1 94.31 366 ASP B O 1
ATOM 6072 N N . ARG B 1 367 ? -0.54 -27.375 -7.246 1 94.06 367 ARG B N 1
ATOM 6073 C CA . ARG B 1 367 ? -0.14 -28.641 -6.645 1 94.06 367 ARG B CA 1
ATOM 6074 C C . ARG B 1 367 ? -1.293 -29.641 -6.652 1 94.06 367 ARG B C 1
ATOM 6076 O O . ARG B 1 367 ? -1.101 -30.828 -6.961 1 94.06 367 ARG B O 1
ATOM 6083 N N . GLU B 1 368 ? -2.42 -29.172 -6.324 1 93.88 368 GLU B N 1
ATOM 6084 C CA . GLU B 1 368 ? -3.592 -30.047 -6.312 1 93.88 368 GLU B CA 1
ATOM 6085 C C . GLU B 1 368 ? -3.936 -30.516 -7.719 1 93.88 368 GLU B C 1
ATOM 6087 O O . GLU B 1 368 ? -4.305 -31.688 -7.91 1 93.88 368 GLU B O 1
ATOM 6092 N N . ASN B 1 369 ? -3.867 -29.609 -8.633 1 94.06 369 ASN B N 1
ATOM 6093 C CA . ASN B 1 369 ? -4.113 -30 -10.016 1 94.06 369 ASN B CA 1
ATOM 6094 C C . ASN B 1 369 ? -3.115 -31.047 -10.484 1 94.06 369 ASN B C 1
ATOM 6096 O O . ASN B 1 369 ? -3.488 -32 -11.188 1 94.06 369 ASN B O 1
ATOM 6100 N N . LYS B 1 370 ? -1.854 -30.828 -10.148 1 94.62 370 LYS B N 1
ATOM 6101 C CA . LYS B 1 370 ? -0.818 -31.797 -10.492 1 94.62 370 LYS B CA 1
ATOM 6102 C C . LYS B 1 370 ? -1.116 -33.156 -9.867 1 94.62 370 LYS B C 1
ATOM 6104 O O . LYS B 1 370 ? -0.999 -34.188 -10.531 1 94.62 370 LYS B O 1
ATOM 6109 N N . ALA B 1 371 ? -1.501 -33.156 -8.641 1 95.06 371 ALA B N 1
ATOM 6110 C CA . ALA B 1 371 ? -1.836 -34.375 -7.941 1 95.06 371 ALA B CA 1
ATOM 6111 C C . ALA B 1 371 ? -3.018 -35.094 -8.602 1 95.06 371 ALA B C 1
ATOM 6113 O O . ALA B 1 371 ? -3.014 -36.312 -8.75 1 95.06 371 ALA B O 1
ATOM 6114 N N . LEU B 1 372 ? -3.988 -34.312 -8.93 1 95.12 372 LEU B N 1
ATOM 6115 C CA . LEU B 1 372 ? -5.156 -34.875 -9.602 1 95.12 372 LEU B CA 1
ATOM 6116 C C . LEU B 1 372 ? -4.766 -35.531 -10.922 1 95.12 372 LEU B C 1
ATOM 6118 O O . LEU B 1 372 ? -5.238 -36.625 -11.242 1 95.12 372 LEU B O 1
ATOM 6122 N N . MET B 1 373 ? -3.934 -34.844 -11.68 1 94.38 373 MET B N 1
ATOM 6123 C CA . MET B 1 373 ? -3.461 -35.406 -12.945 1 94.38 373 MET B CA 1
ATOM 6124 C C . MET B 1 373 ? -2.734 -36.719 -12.719 1 94.38 373 MET B C 1
ATOM 6126 O O . MET B 1 373 ? -2.895 -37.688 -13.5 1 94.38 373 MET B O 1
ATOM 6130 N N . GLY B 1 374 ? -1.965 -36.781 -11.672 1 93.81 374 GLY B N 1
ATOM 6131 C CA . GLY B 1 374 ? -1.266 -38.031 -11.336 1 93.81 374 GLY B CA 1
ATOM 6132 C C . GLY B 1 374 ? -2.201 -39.188 -11.055 1 93.81 374 GLY B C 1
ATOM 6133 O O . GLY B 1 374 ? -1.993 -40.281 -11.547 1 93.81 374 GLY B O 1
ATOM 6134 N N . VAL B 1 375 ? -3.23 -38.906 -10.352 1 93.69 375 VAL B N 1
ATOM 6135 C CA . VAL B 1 375 ? -4.203 -39.938 -10 1 93.69 375 VAL B CA 1
ATOM 6136 C C . VAL B 1 375 ? -4.93 -40.406 -11.258 1 93.69 375 VAL B C 1
ATOM 6138 O O . VAL B 1 375 ? -5.172 -41.625 -11.438 1 93.69 375 VAL B O 1
ATOM 6141 N N . LEU B 1 376 ? -5.25 -39.5 -12.094 1 93.44 376 LEU B N 1
ATOM 6142 C CA . LEU B 1 376 ? -5.992 -39.844 -13.305 1 93.44 376 LEU B CA 1
ATOM 6143 C C . LEU B 1 376 ? -5.133 -40.656 -14.258 1 93.44 376 LEU B C 1
ATOM 6145 O O . LEU B 1 376 ? -5.637 -41.562 -14.945 1 93.44 376 LEU B O 1
ATOM 6149 N N . VAL B 1 377 ? -3.846 -40.344 -14.305 1 92.12 377 VAL B N 1
ATOM 6150 C CA . VAL B 1 377 ? -2.934 -41.125 -15.141 1 92.12 377 VAL B CA 1
ATOM 6151 C C . VAL B 1 377 ? -2.861 -42.562 -14.617 1 92.12 377 VAL B C 1
ATOM 6153 O O . VAL B 1 377 ? -2.926 -43.5 -15.398 1 92.12 377 VAL B O 1
ATOM 6156 N N . GLU B 1 378 ? -2.779 -42.719 -13.367 1 90.88 378 GLU B N 1
ATOM 6157 C CA . GLU B 1 378 ? -2.691 -44.031 -12.758 1 90.88 378 GLU B CA 1
ATOM 6158 C C . GLU B 1 378 ? -3.988 -44.812 -12.945 1 90.88 378 GLU B C 1
ATOM 6160 O O . GLU B 1 378 ? -3.963 -46.031 -13.172 1 90.88 378 GLU B O 1
ATOM 6165 N N . GLU B 1 379 ? -5.07 -44.125 -12.82 1 89 379 GLU B N 1
ATOM 6166 C CA . GLU B 1 379 ? -6.359 -44.75 -13.078 1 89 379 GLU B CA 1
ATOM 6167 C C . GLU B 1 379 ? -6.434 -45.281 -14.5 1 89 379 GLU B C 1
ATOM 6169 O O . GLU B 1 379 ? -6.996 -46.344 -14.734 1 89 379 GLU B O 1
ATOM 6174 N N . TYR B 1 380 ? -5.898 -44.562 -15.406 1 89.56 380 TYR B N 1
ATOM 6175 C CA . TYR B 1 380 ? -5.914 -44.969 -16.797 1 89.56 380 TYR B CA 1
ATOM 6176 C C . TYR B 1 380 ? -5.031 -46.219 -17.016 1 89.56 380 TYR B C 1
ATOM 6178 O O . TYR B 1 380 ? -5.414 -47.156 -17.719 1 89.56 380 TYR B O 1
ATOM 6186 N N . ILE B 1 381 ? -3.854 -46.25 -16.422 1 88.19 381 ILE B N 1
ATOM 6187 C CA . ILE B 1 381 ? -2.887 -47.344 -16.578 1 88.19 381 ILE B CA 1
ATOM 6188 C C . ILE B 1 381 ? -3.428 -48.594 -15.945 1 88.19 381 ILE B C 1
ATOM 6190 O O . ILE B 1 381 ? -3.281 -49.688 -16.5 1 88.19 381 ILE B O 1
ATOM 6194 N N . GLU B 1 382 ? -4.051 -48.5 -14.805 1 83.88 382 GLU B N 1
ATOM 6195 C CA . GLU B 1 382 ? -4.547 -49.688 -14.078 1 83.88 382 GLU B CA 1
ATOM 6196 C C . GLU B 1 382 ? -5.828 -50.219 -14.711 1 83.88 382 GLU B C 1
ATOM 6198 O O . GLU B 1 382 ? -6.156 -51.406 -14.555 1 83.88 382 GLU B O 1
ATOM 6203 N N . GLY B 1 383 ? -6.598 -49.438 -15.414 1 73.38 383 GLY B N 1
ATOM 6204 C CA . GLY B 1 383 ? -7.871 -49.906 -15.953 1 73.38 383 GLY B CA 1
ATOM 6205 C C . GLY B 1 383 ? -7.785 -50.344 -17.406 1 73.38 383 GLY B C 1
ATOM 6206 O O . GLY B 1 383 ? -7.355 -51.469 -17.688 1 73.38 383 GLY B O 1
ATOM 6207 N N . PRO B 1 384 ? -7.926 -49.5 -18.297 1 60.81 384 PRO B N 1
ATOM 6208 C CA . PRO B 1 384 ? -8.07 -49.812 -19.719 1 60.81 384 PRO B CA 1
ATOM 6209 C C . PRO B 1 384 ? -6.793 -50.375 -20.328 1 60.81 384 PRO B C 1
ATOM 6211 O O . PRO B 1 384 ? -6.852 -51.25 -21.203 1 60.81 384 PRO B O 1
ATOM 6214 N N . PHE B 1 385 ? -5.676 -49.938 -19.828 1 64.75 385 PHE B N 1
ATOM 6215 C CA . PHE B 1 385 ? -4.426 -50.406 -20.422 1 64.75 385 PHE B CA 1
ATOM 6216 C C . PHE B 1 385 ? -4.164 -51.844 -20.094 1 64.75 385 PHE B C 1
ATOM 6218 O O . PHE B 1 385 ? -3.717 -52.625 -20.938 1 64.75 385 PHE B O 1
ATOM 6225 N N . HIS B 1 386 ? -4.445 -52.25 -18.766 1 58.78 386 HIS B N 1
ATOM 6226 C CA . HIS B 1 386 ? -4.148 -53.594 -18.328 1 58.78 386 HIS B CA 1
ATOM 6227 C C . HIS B 1 386 ? -5.219 -54.562 -18.797 1 58.78 386 HIS B C 1
ATOM 6229 O O . HIS B 1 386 ? -4.918 -55.719 -19.109 1 58.78 386 HIS B O 1
ATOM 6235 N N . ARG B 1 387 ? -6.488 -54.156 -18.797 1 53.25 387 ARG B N 1
ATOM 6236 C CA . ARG B 1 387 ? -7.52 -55.125 -19.156 1 53.25 387 ARG B CA 1
ATOM 6237 C C . ARG B 1 387 ? -7.332 -55.594 -20.594 1 53.25 387 ARG B C 1
ATOM 6239 O O . ARG B 1 387 ? -7.551 -56.781 -20.906 1 53.25 387 ARG B O 1
ATOM 6246 N N . ARG B 1 388 ? -6.863 -54.781 -21.422 1 53.25 388 ARG B N 1
ATOM 6247 C CA . ARG B 1 388 ? -6.754 -55.219 -22.812 1 53.25 388 ARG B CA 1
ATOM 6248 C C . ARG B 1 388 ? -5.59 -56.188 -22.984 1 53.25 388 ARG B C 1
ATOM 6250 O O . ARG B 1 388 ? -5.633 -57.062 -23.859 1 53.25 388 ARG B O 1
ATOM 6257 N N . ILE B 1 389 ? -4.57 -56.062 -22.094 1 48.91 389 ILE B N 1
ATOM 6258 C CA . ILE B 1 389 ? -3.461 -57 -22.203 1 48.91 389 ILE B CA 1
ATOM 6259 C C . ILE B 1 389 ? -3.914 -58.375 -21.781 1 48.91 389 ILE B C 1
ATOM 6261 O O . ILE B 1 389 ? -3.555 -59.375 -22.406 1 48.91 389 ILE B O 1
ATOM 6265 N N . VAL B 1 390 ? -4.766 -58.375 -20.641 1 48.19 390 VAL B N 1
ATOM 6266 C CA . VAL B 1 390 ? -5.184 -59.688 -20.125 1 48.19 390 VAL B CA 1
ATOM 6267 C C . VAL B 1 390 ? -6.195 -60.312 -21.094 1 48.19 390 VAL B C 1
ATOM 6269 O O . VAL B 1 390 ? -6.18 -61.531 -21.312 1 48.19 390 VAL B O 1
ATOM 6272 N N . ASP B 1 391 ? -7.125 -59.531 -21.562 1 46.41 391 ASP B N 1
ATOM 6273 C CA . ASP B 1 391 ? -8.117 -60.156 -22.438 1 46.41 391 ASP B CA 1
ATOM 6274 C C . ASP B 1 391 ? -7.477 -60.656 -23.719 1 46.41 391 ASP B C 1
ATOM 6276 O O . ASP B 1 391 ? -7.895 -61.656 -24.297 1 46.41 391 ASP B O 1
ATOM 6280 N N . ASP B 1 392 ? -6.551 -59.875 -24.219 1 43.31 392 ASP B N 1
ATOM 6281 C CA . ASP B 1 392 ? -5.949 -60.375 -25.453 1 43.31 392 ASP B CA 1
ATOM 6282 C C . ASP B 1 392 ? -5.031 -61.562 -25.156 1 43.31 392 ASP B C 1
ATOM 6284 O O . ASP B 1 392 ? -4.492 -62.188 -26.078 1 43.31 392 ASP B O 1
ATOM 6288 N N . SER B 1 393 ? -4.523 -61.562 -23.906 1 38.53 393 SER B N 1
ATOM 6289 C CA . SER B 1 393 ? -3.938 -62.875 -23.578 1 38.53 393 SER B CA 1
ATOM 6290 C C . SER B 1 393 ? -5.016 -63.938 -23.344 1 38.53 393 SER B C 1
ATOM 6292 O O . SER B 1 393 ? -5.984 -63.688 -22.625 1 38.53 393 SER B O 1
ATOM 6294 N N . GLY B 1 394 ? -5.699 -64.562 -24.188 1 35.59 394 GLY B N 1
ATOM 6295 C CA . GLY B 1 394 ? -6.645 -65.625 -24.438 1 35.59 394 GLY B CA 1
ATOM 6296 C C . GLY B 1 394 ? -7.105 -66.312 -23.156 1 35.59 394 GLY B C 1
ATOM 6297 O O . GLY B 1 394 ? -7.605 -67.438 -23.203 1 35.59 394 GLY B O 1
ATOM 6298 N N . PHE B 1 395 ? -6.668 -66 -21.891 1 34.31 395 PHE B N 1
ATOM 6299 C CA . PHE B 1 395 ? -7.285 -66.938 -20.953 1 34.31 395 PHE B CA 1
ATOM 6300 C C . PHE B 1 395 ? -8.742 -66.562 -20.703 1 34.31 395 PHE B C 1
ATOM 6302 O O . PHE B 1 395 ? -9.031 -65.562 -20.062 1 34.31 395 PHE B O 1
ATOM 6309 N N . ALA B 1 396 ? -9.648 -66.75 -21.641 1 36.94 396 ALA B N 1
ATOM 6310 C CA . ALA B 1 396 ? -11.102 -66.875 -21.562 1 36.94 396 ALA B CA 1
ATOM 6311 C C . ALA B 1 396 ? -11.523 -67.562 -20.25 1 36.94 396 ALA B C 1
ATOM 6313 O O . ALA B 1 396 ? -11.484 -68.75 -20.109 1 36.94 396 ALA B O 1
ATOM 6314 N N . THR B 1 397 ? -11.219 -67.062 -19.047 1 31.61 397 THR B N 1
ATOM 6315 C CA . THR B 1 397 ? -12.008 -67.812 -18.062 1 31.61 397 THR B CA 1
ATOM 6316 C C . THR B 1 397 ? -13.492 -67.5 -18.25 1 31.61 397 THR B C 1
ATOM 6318 O O . THR B 1 397 ? -13.914 -66.375 -18.297 1 31.61 397 THR B O 1
ATOM 6321 N N . ALA B 1 398 ? -14.273 -68.438 -18.875 1 34.34 398 ALA B N 1
ATOM 6322 C CA . ALA B 1 398 ? -15.68 -68.812 -19.031 1 34.34 398 ALA B CA 1
ATOM 6323 C C . ALA B 1 398 ? -16.422 -68.688 -17.703 1 34.34 398 ALA B C 1
ATOM 6325 O O . ALA B 1 398 ? -16.422 -69.625 -16.891 1 34.34 398 ALA B O 1
ATOM 6326 N N . ASP B 1 399 ? -16.344 -67.75 -16.844 1 28.47 399 ASP B N 1
ATOM 6327 C CA . ASP B 1 399 ? -17.312 -67.875 -15.75 1 28.47 399 ASP B CA 1
ATOM 6328 C C . ASP B 1 399 ? -18.75 -67.75 -16.266 1 28.47 399 ASP B C 1
ATOM 6330 O O . ASP B 1 399 ? -19.125 -66.75 -16.859 1 28.47 399 ASP B O 1
ATOM 6334 N N . GLU B 1 400 ? -19.344 -68.938 -16.703 1 28.25 400 GLU B N 1
ATOM 6335 C CA . GLU B 1 400 ? -20.734 -69.375 -16.859 1 28.25 400 GLU B CA 1
ATOM 6336 C C . GLU B 1 400 ? -21.594 -69 -15.664 1 28.25 400 GLU B C 1
ATOM 6338 O O . GLU B 1 400 ? -21.453 -69.562 -14.586 1 28.25 400 GLU B O 1
ATOM 6343 N N . GLY B 1 401 ? -21.688 -67.75 -15.188 1 26 401 GLY B N 1
ATOM 6344 C CA . GLY B 1 401 ? -22.75 -67.625 -14.211 1 26 401 GLY B CA 1
ATOM 6345 C C . GLY B 1 401 ? -24.094 -68.062 -14.727 1 26 401 GLY B C 1
ATOM 6346 O O . GLY B 1 401 ? -24.422 -67.875 -15.898 1 26 401 GLY B O 1
ATOM 6347 N N . ASP B 1 402 ? -24.703 -69.188 -14.203 1 26.03 402 ASP B N 1
ATOM 6348 C CA . ASP B 1 402 ? -26.016 -69.812 -14.172 1 26.03 402 ASP B CA 1
ATOM 6349 C C . ASP B 1 402 ? -27.125 -68.812 -13.977 1 26.03 402 ASP B C 1
ATOM 6351 O O . ASP B 1 402 ? -26.984 -67.875 -13.18 1 26.03 402 ASP B O 1
ATOM 6355 N N . ASP B 1 403 ? -28.062 -68.625 -15.023 1 28.34 403 ASP B N 1
ATOM 6356 C CA . ASP B 1 403 ? -29.422 -68.125 -15.109 1 28.34 403 ASP B CA 1
ATOM 6357 C C . ASP B 1 403 ? -30.281 -68.625 -13.977 1 28.34 403 ASP B C 1
ATOM 6359 O O . ASP B 1 403 ? -31.5 -68.438 -13.945 1 28.34 403 ASP B O 1
ATOM 6363 N N . ASP B 1 404 ? -29.812 -69.125 -12.773 1 24.16 404 ASP B N 1
ATOM 6364 C CA . ASP B 1 404 ? -31.016 -69.25 -11.945 1 24.16 404 ASP B CA 1
ATOM 6365 C C . ASP B 1 404 ? -31.469 -67.875 -11.469 1 24.16 404 ASP B C 1
ATOM 6367 O O . ASP B 1 404 ? -30.641 -67 -11.148 1 24.16 404 ASP B O 1
#

Organism: Aspergillus candidus (NCBI:txid41067)

Solvent-accessible surface area (backbone atoms only — not comparable to full-atom values): 47082 Å² total; per-residue (Å²): 132,91,70,54,71,68,58,50,50,52,50,46,62,64,41,42,77,74,26,40,77,80,49,16,70,54,74,52,63,71,60,50,41,48,57,48,59,74,44,35,85,51,41,44,77,67,37,77,92,61,48,70,67,57,50,36,52,52,50,44,55,40,27,70,68,32,34,54,63,33,67,68,48,31,42,71,75,42,50,74,60,72,62,70,56,66,70,56,50,55,50,43,50,50,41,40,49,52,54,52,50,54,46,50,53,54,51,50,54,54,51,54,53,48,53,54,50,46,62,62,53,66,72,70,71,82,79,75,82,74,78,77,81,83,71,82,84,77,71,90,74,80,82,90,81,86,85,91,80,80,86,84,89,88,83,87,76,86,75,77,80,76,78,78,75,80,73,76,76,70,78,67,75,70,71,60,71,60,76,67,73,68,62,95,56,86,73,84,61,50,61,54,53,36,65,70,34,50,46,51,52,43,51,50,51,49,51,52,49,25,42,51,51,39,55,44,35,55,72,76,37,44,69,61,31,59,75,68,65,53,83,49,39,87,72,46,55,60,64,55,48,51,57,48,48,69,69,46,51,81,76,46,62,88,74,55,63,48,52,74,93,61,55,66,66,61,53,34,54,54,53,45,48,48,51,51,35,52,75,68,62,50,84,59,41,44,67,56,50,45,50,49,41,50,52,50,32,53,50,34,48,18,55,64,40,61,74,62,27,55,50,40,48,51,50,38,52,52,50,51,52,50,52,52,50,48,51,45,47,52,51,38,48,52,52,50,48,52,51,51,52,49,52,52,51,52,50,50,51,49,51,52,53,50,52,52,49,50,54,52,49,48,54,48,42,52,50,33,50,32,49,46,52,19,52,52,52,45,52,46,53,67,39,67,56,44,50,54,55,51,62,69,44,71,74,76,77,79,79,80,79,82,85,119,130,91,71,52,71,68,57,50,50,52,51,47,62,66,41,41,79,74,24,40,77,80,51,18,69,53,74,54,61,71,60,49,41,47,56,49,59,76,45,34,85,50,42,45,78,67,37,75,91,60,48,71,69,57,51,37,51,51,50,44,53,41,26,69,67,32,32,56,64,32,67,69,49,31,40,68,74,42,49,74,59,74,60,71,56,67,70,54,49,53,51,43,49,51,40,40,49,51,52,51,50,53,46,50,53,54,51,51,54,53,50,54,52,48,54,53,50,46,62,61,53,66,71,70,70,84,78,73,82,74,79,75,81,74,74,78,72,77,78,79,83,77,86,76,84,78,87,71,89,76,88,88,77,92,75,89,82,85,72,76,80,74,75,78,75,78,74,74,74,67,78,65,72,71,68,60,71,58,77,65,75,66,61,94,56,86,73,84,61,50,60,56,53,38,65,69,31,51,46,51,52,44,50,51,51,49,50,52,48,25,42,50,51,39,54,44,35,54,71,75,36,45,68,61,32,59,75,68,65,54,84,49,40,87,72,47,56,59,64,56,49,51,56,47,50,69,70,46,52,82,75,46,62,88,74,56,64,48,53,74,92,61,56,66,67,61,53,32,54,55,53,47,47,50,52,51,34,52,74,68,63,51,83,62,40,46,67,55,50,44,50,49,42,49,52,50,31,52,50,34,48,16,57,64,40,61,73,60,26,55,48,39,49,51,50,38,51,51,50,50,52,50,50,52,50,50,51,44,47,52,50,39,47,53,51,50,49,51,51,52,51,49,53,51,50,52,52,50,51,50,53,52,53,50,51,52,48,52,54,52,46,48,53,49,43,51,51,34,51,30,49,46,52,19,51,53,51,45,51,45,52,68,40,68,54,43,51,53,53,52,61,71,45,71,74,73,78,77,78,77,76,75,87,120

pLDDT: mean 77.79, std 26.17, range [14.49, 98.31]

Sequence (808 aa):
MSYSAAEKQRVFLACKPIFAGPQAGLRKLKIIKKRIADHENLIRPMLPGFNLKRTAGIAKDLLQREVFQLDMKARVEFPDLYVSSPAKEVQHDAFEDEAARSVAEKLNDIASTYERDEAQDTQETIPAPMPAAAQQPPPVADVGAHATISPGNISSTDAAPTPLMIFCTATEKTLTPEPQATSPYPSLYPLYFPYHAQHSILCTVQKTLEESCFDFARKWLPSELEDRGWDCAMAVELTKWTNFLPRWSSRLPDGSLQLQAADLGALMSVIRKIRHTAVHRLPTTARGIASFVASATKLVEALGDTPRLSQLEELHADIQEKIKIMDLTKNALEDQLSRDLRAIQLRREELDRQEEFLRLQTVRNDRENKALMGVLVEEYIEGPFHRRIVDDSGFATADEGDDDMSYSAAEKQRVFLACKPIFAGPQAGLRKLKIIKKRIADHENLIRPMLPGFNLKRTAGIAKDLLQREVFQLDMKARVEFPDLYVSSPAKEVQHDAFEDEAARSVAEKLNDIASTYERDEAQDTQETIPAPMPAAAQQPPPVADVGAHATISPGNISSTDAAPTPLMIFCTATEKTLTPEPQATSPYPSLYPLYFPYHAQHSILCTVQKTLEESCFDFARKWLPSELEDRGWDCAMAVELTKWTNFLPRWSSRLPDGSLQLQAADLGALMSVIRKIRHTAVHRLPTTARGIASFVASATKLVEALGDTPRLSQLEELHADIQEKIKIMDLTKNALEDQLSRDLRAIQLRREELDRQEEFLRLQTVRNDRENKALMGVLVEEYIEGPFHRRIVDDSGFATADEGDDD

Secondary structure (DSSP, 8-state):
----HHHHHHHHHHHTTTT-GGGGG---HHHHHHHHHHTHHHHGGGSTT--HHHHHHHHHHHHHTTTTT-HHHHHHH-GGGS---HHHHHHHHHHHHHHHHHHHHHHHHHHHHHHHHHHHHTTTS----------------------------------------------------------SS----S----HHHHHHHHHHHHHHHHHHHHHHHHHH-HHHHHHHT--SGGGS-HHHHHHHHHHHGGGSPTTTS--SS--HHHHHHHHHHHHHHHHTT----HHHHHHHHHHHHHHHHHTT-HHHHHHHHHHHHHHHHHHHHHHHHHHHHHHHHHHHHHHHHHHHHHHHHHHHHHHHHHHHHHHHHHHHHHHHHHHHIIIIIHHHHHHHTT----------/----HHHHHHHHHHHTTTT-GGGGG---HHHHHHHHHHTHHHHGGGSTT--HHHHHHHHHHHHHTTTTT-HHHHHHH-GGGS---HHHHHHHHHHHHHHHHHHHHHHHHHHHHHHHHHHHHTTTS----------------------------------------------------------SS----S----HHHHHHHHHHHHHHHHHHHHHHHHHH-HHHHHHHT--SGGGS-HHHHHHHHHHHGGGSPTTTS--SS--HHHHHHHHHHHHHHHHTT----HHHHHHHHHHHHHHHHHHT-HHHHHHHHHHHHHHHHHHHHHHHHHHHHHHHHHHHHHHHHHHHHHHHHHHHHHHHHHHHHHHHHHHHHHHHHHHHIIIIIHHHHHHHTT----------

Nearest PDB structures (foldseek):
  1t98-assembly1_B  TM=2.253E-01  e=4.055E+00  Escherichia coli
  7pua-assembly1_Fh  TM=3.370E-01  e=3.488E+00  Trypanosoma brucei brucei
  1t98-assembly1_B  TM=2.228E-01  e=3.323E+00  Escherichia coli

Radius of gyration: 52.8 Å; Cα contacts (8 Å, |Δi|>4): 610; chains: 2; bounding box: 72×144×150 Å